Protein AF-0000000069520837 (afdb_homodimer)

Solvent-accessible surface area (backbone atoms only — not comparable to full-atom values): 67650 Å² total; per-residue (Å²): 109,67,24,27,39,64,85,55,50,25,52,91,40,35,23,45,38,29,47,27,20,50,69,59,19,37,65,40,59,55,70,84,56,92,59,90,71,84,42,40,22,19,36,33,32,35,35,40,31,74,76,69,79,88,67,65,86,80,42,27,52,89,54,51,53,69,89,36,61,68,59,49,51,51,31,56,74,68,71,43,60,64,50,67,57,36,45,48,82,78,43,56,32,36,39,17,39,49,40,53,52,80,59,45,70,65,53,53,49,51,54,40,49,54,47,18,65,72,66,63,33,45,54,44,78,69,52,72,48,54,68,72,76,80,81,82,50,71,68,34,52,52,26,53,50,50,54,51,48,41,50,49,49,23,52,50,15,30,54,48,39,54,53,46,41,71,71,58,72,54,90,68,51,70,69,54,41,61,71,66,65,39,66,68,55,48,44,19,66,25,22,13,42,65,63,46,48,51,59,49,65,44,60,81,70,66,86,87,55,68,53,43,55,27,25,53,47,37,54,32,49,53,40,39,52,54,24,43,62,68,64,64,54,56,71,65,46,31,18,37,48,58,69,55,69,54,44,36,62,32,68,81,44,24,61,47,64,45,24,69,56,34,56,40,50,51,34,17,49,51,21,17,47,55,38,32,52,48,50,54,48,28,64,72,49,76,61,62,78,59,67,66,61,54,54,49,52,55,49,52,53,50,45,53,41,56,51,49,51,53,33,51,53,48,44,51,72,75,76,60,66,45,80,44,23,60,75,62,46,43,52,39,33,53,9,31,72,74,38,46,66,30,63,78,68,41,50,43,37,76,42,59,62,85,48,29,38,55,63,80,44,19,60,58,12,35,52,52,55,52,55,69,53,40,59,63,42,47,52,26,38,72,77,38,48,69,58,14,51,48,51,36,51,50,44,32,49,50,12,28,48,48,30,22,48,51,26,59,75,67,65,44,69,48,59,86,48,73,29,41,70,50,65,70,57,46,49,49,46,34,66,69,41,71,38,35,50,56,56,49,41,24,12,22,31,54,14,30,52,50,14,46,51,57,63,74,40,88,72,54,89,73,55,71,66,55,49,52,51,49,49,50,47,30,54,50,52,44,47,43,63,40,50,60,45,41,57,36,22,54,56,49,70,72,54,70,69,55,22,23,51,44,38,28,39,47,55,46,54,43,35,50,27,52,46,48,57,52,49,38,36,69,47,67,70,31,61,70,59,31,55,59,23,39,36,54,78,28,42,34,52,28,70,32,40,66,47,26,63,69,44,38,63,58,53,50,46,51,52,61,19,47,45,63,55,48,43,63,62,43,72,70,58,50,51,33,50,46,38,14,48,52,50,54,27,50,54,48,17,53,56,43,37,40,49,41,33,48,24,48,43,40,46,49,51,51,51,51,51,49,53,52,51,51,48,52,51,52,51,51,53,46,38,69,74,38,70,82,62,62,71,79,80,74,70,69,61,70,59,51,65,61,41,54,65,56,52,61,54,55,72,73,103,109,67,24,28,40,64,86,56,50,24,52,90,40,36,22,44,38,30,47,27,20,51,70,58,17,37,64,40,60,55,70,85,58,93,59,91,72,83,43,38,21,19,36,32,32,36,34,41,31,74,76,68,79,88,69,64,86,81,43,26,53,90,53,52,54,70,89,34,60,69,58,50,50,51,33,56,74,67,70,44,61,64,50,68,59,36,45,48,79,78,43,58,32,36,40,17,39,50,41,55,51,79,59,45,71,65,54,53,47,52,53,38,49,54,48,19,67,73,66,64,32,46,52,46,77,70,53,70,48,55,68,71,77,79,79,83,50,71,69,35,52,52,27,52,50,51,54,51,48,41,52,49,49,23,52,50,14,31,52,49,38,52,52,46,42,72,70,57,73,54,91,68,53,70,68,55,40,61,69,66,66,40,66,68,54,49,45,20,68,25,23,12,42,65,64,46,48,51,60,49,66,44,62,82,72,67,87,88,54,68,52,44,54,27,25,51,48,36,55,32,49,51,42,38,50,55,25,43,61,68,64,64,54,57,70,63,46,32,19,38,48,58,67,55,70,54,44,38,61,31,68,82,45,24,61,47,64,45,25,68,56,36,56,40,51,51,34,15,49,51,22,17,48,55,38,33,53,46,50,53,47,27,66,74,50,77,63,62,78,60,67,66,60,55,53,48,52,53,48,52,54,50,44,54,41,56,51,50,50,52,34,51,51,48,44,51,71,76,75,61,65,45,78,45,24,59,76,62,45,44,52,38,33,54,9,31,73,73,38,46,65,30,63,79,70,41,51,43,37,78,41,58,62,86,49,28,37,56,62,79,43,18,59,58,15,36,51,52,55,52,56,70,54,40,60,62,42,47,51,26,39,71,78,39,48,69,57,15,53,48,51,37,51,48,46,32,50,50,13,27,48,47,32,22,50,51,26,58,75,66,66,44,70,49,58,85,48,74,29,41,71,49,65,68,55,47,49,49,44,34,67,69,42,70,38,35,50,56,55,48,40,24,13,22,33,53,13,30,53,49,13,46,49,58,63,72,41,89,72,56,89,74,54,69,66,55,48,54,52,49,49,52,48,30,54,51,52,44,46,43,64,41,49,60,46,38,57,36,22,55,56,50,71,73,54,72,69,54,21,22,50,43,37,28,41,47,58,47,52,43,32,49,27,51,47,48,55,50,49,37,36,69,47,67,71,32,62,69,58,32,54,60,23,39,36,52,78,28,41,35,50,27,72,32,40,64,47,25,62,69,44,38,63,58,53,50,47,51,52,62,18,49,44,61,56,50,41,62,61,42,73,71,58,50,52,33,50,45,37,14,49,52,50,52,28,49,53,49,17,53,56,43,37,40,47,42,33,49,23,47,44,39,46,50,51,51,51,52,51,49,52,49,50,53,50,51,48,51,49,48,53,46,38,69,75,39,70,80,62,64,71,78,81,73,70,68,63,70,58,53,65,60,41,56,64,56,54,61,54,57,73,73,104

Nearest PDB structures (foldseek):
  7rtt-assembly1_A  TM=1.283E-01  e=2.613E-01  Mus musculus
  8xpq-assembly1_B  TM=1.537E-01  e=2.222E+00  Strongylocentrotus purpuratus
  8xqa-assembly1_B  TM=1.545E-01  e=2.845E+00  Strongylocentrotus purpuratus
  8pdv-assembly1_A  TM=1.462E-01  e=3.218E+00  Strongylocentrotus purpuratus
  5k3j-assembly1_A  TM=1.615E-01  e=6.857E-01  Caenorhabditis elegans

pLDDT: mean 87.38, std 13.65, range [28.69, 98.88]

InterPro domains:
  IPR002656 Acyltransferase 3 domain [PF01757] (212-593)
  IPR006621 Nose resistant-to-fluoxetine protein, N-terminal [PF20146] (1-111)
  IPR052728 Oxygen and lipid transport regulator [PTHR11161] (1-620)

Radius of gyration: 34.99 Å; Cα contacts (8 Å, |Δi|>4): 1839; chains: 2; bounding box: 93×108×84 Å

Structure (mmCIF, N/CA/C/O backbone):
data_AF-0000000069520837-model_v1
#
loop_
_entity.id
_entity.type
_entity.pdbx_description
1 polymer 'Nose resistant to fluoxetine protein 6'
#
loop_
_atom_site.group_PDB
_atom_site.id
_atom_site.type_symbol
_atom_site.label_atom_id
_atom_site.label_alt_id
_atom_site.label_comp_id
_atom_site.label_asym_id
_atom_site.label_entity_id
_atom_site.label_seq_id
_atom_site.pdbx_PDB_ins_code
_atom_site.Cartn_x
_atom_site.Cartn_y
_atom_site.Cartn_z
_atom_site.occupancy
_atom_site.B_iso_or_equiv
_atom_site.auth_seq_id
_atom_site.auth_comp_id
_atom_site.auth_asym_id
_atom_site.auth_atom_id
_atom_site.pdbx_PDB_model_num
ATOM 1 N N . MET A 1 1 ? -1.038 -39.625 -4.102 1 52.22 1 MET A N 1
ATOM 2 C CA . MET A 1 1 ? -1.629 -38.781 -3.068 1 52.22 1 MET A CA 1
ATOM 3 C C . MET A 1 1 ? -2.105 -37.469 -3.658 1 52.22 1 MET A C 1
ATOM 5 O O . MET A 1 1 ? -1.476 -36.906 -4.566 1 52.22 1 MET A O 1
ATOM 9 N N . ASP A 1 2 ? -3.17 -37.031 -3.334 1 67.94 2 ASP A N 1
ATOM 10 C CA . ASP A 1 2 ? -3.854 -35.844 -3.812 1 67.94 2 ASP A CA 1
ATOM 11 C C . ASP A 1 2 ? -2.955 -34.625 -3.693 1 67.94 2 ASP A C 1
ATOM 13 O O . ASP A 1 2 ? -3.168 -33.625 -4.383 1 67.94 2 ASP A O 1
ATOM 17 N N . ALA A 1 3 ? -1.793 -34.844 -2.98 1 74.25 3 ALA A N 1
ATOM 18 C CA . ALA A 1 3 ? -0.938 -33.688 -2.697 1 74.25 3 ALA A CA 1
ATOM 19 C C . ALA A 1 3 ? 0.098 -33.469 -3.801 1 74.25 3 ALA A C 1
ATOM 21 O O . ALA A 1 3 ? 0.701 -32.406 -3.908 1 74.25 3 ALA A O 1
ATOM 22 N N . SER A 1 4 ? 0.293 -34.5 -4.586 1 73.44 4 SER A N 1
ATOM 23 C CA . SER A 1 4 ? 1.304 -34.406 -5.637 1 73.44 4 SER A CA 1
ATOM 24 C C . SER A 1 4 ? 0.799 -33.594 -6.812 1 73.44 4 SER A C 1
ATOM 26 O O . SER A 1 4 ? -0.407 -33.5 -7.059 1 73.44 4 SER A O 1
ATOM 28 N N . SER A 1 5 ? 1.768 -32.969 -7.512 1 75.19 5 SER A N 1
ATOM 29 C CA . SER A 1 5 ? 1.48 -32.094 -8.656 1 75.19 5 SER A CA 1
ATOM 30 C C . SER A 1 5 ? 0.853 -32.906 -9.797 1 75.19 5 SER A C 1
ATOM 32 O O . SER A 1 5 ? 1.091 -34.094 -9.93 1 75.19 5 SER A O 1
ATOM 34 N N . LYS A 1 6 ? -0.115 -32.219 -10.398 1 68.44 6 LYS A N 1
ATOM 35 C CA . LYS A 1 6 ? -0.643 -32.688 -11.688 1 68.44 6 LYS A CA 1
ATOM 36 C C . LYS A 1 6 ? -0.131 -31.797 -12.828 1 68.44 6 LYS A C 1
ATOM 38 O O . LYS A 1 6 ? 0.614 -30.844 -12.602 1 68.44 6 LYS A O 1
ATOM 43 N N . ILE A 1 7 ? -0.264 -32.219 -14.102 1 65.62 7 ILE A N 1
ATOM 44 C CA . ILE A 1 7 ? 0.189 -31.438 -15.242 1 65.62 7 ILE A CA 1
ATOM 45 C C . ILE A 1 7 ? -0.47 -30.062 -15.203 1 65.62 7 ILE A C 1
ATOM 47 O O . ILE A 1 7 ? -1.691 -29.953 -15.07 1 65.62 7 ILE A O 1
ATOM 51 N N . PRO A 1 8 ? 0.415 -29.125 -15.141 1 66.56 8 PRO A N 1
ATOM 52 C CA . PRO A 1 8 ? -0.14 -27.766 -15.055 1 66.56 8 PRO A CA 1
ATOM 53 C C . PRO A 1 8 ? -1.045 -27.422 -16.234 1 66.56 8 PRO A C 1
ATOM 55 O O . PRO A 1 8 ? -0.915 -28.016 -17.312 1 66.56 8 PRO A O 1
ATOM 58 N N . GLU A 1 9 ? -1.938 -26.656 -15.898 1 69.44 9 GLU A N 1
ATOM 59 C CA . GLU A 1 9 ? -2.783 -26.109 -16.953 1 69.44 9 GLU A CA 1
ATOM 60 C C . GLU A 1 9 ? -2.119 -24.906 -17.641 1 69.44 9 GLU A C 1
ATOM 62 O O . GLU A 1 9 ? -1.448 -24.109 -16.984 1 69.44 9 GLU A O 1
ATOM 67 N N . GLY A 1 10 ? -2.174 -24.828 -18.938 1 67.19 10 GLY A N 1
ATOM 68 C CA . GLY A 1 10 ? -1.689 -23.672 -19.672 1 67.19 10 GLY A CA 1
ATOM 69 C C . GLY A 1 10 ? -0.193 -23.703 -19.922 1 67.19 10 GLY A C 1
ATOM 70 O O . GLY A 1 10 ? 0.488 -22.688 -19.781 1 67.19 10 GLY A O 1
ATOM 71 N N . ILE A 1 11 ? 0.352 -24.844 -20.125 1 70.25 11 ILE A N 1
ATOM 72 C CA . ILE A 1 11 ? 1.775 -24.984 -20.406 1 70.25 11 ILE A CA 1
ATOM 73 C C . ILE A 1 11 ? 2.139 -24.188 -21.656 1 70.25 11 ILE A C 1
ATOM 75 O O . ILE A 1 11 ? 3.188 -23.531 -21.703 1 70.25 11 ILE A O 1
ATOM 79 N N . LEU A 1 12 ? 1.196 -24.078 -22.547 1 70.38 12 LEU A N 1
ATOM 80 C CA . LEU A 1 12 ? 1.45 -23.359 -23.797 1 70.38 12 LEU A CA 1
ATOM 81 C C . LEU A 1 12 ? 1.418 -21.844 -23.562 1 70.38 12 LEU A C 1
ATOM 83 O O . LEU A 1 12 ? 1.894 -21.078 -24.406 1 70.38 12 LEU A O 1
ATOM 87 N N . PHE A 1 13 ? 0.89 -21.547 -22.5 1 74.06 13 PHE A N 1
ATOM 88 C CA . PHE A 1 13 ? 0.807 -20.125 -22.188 1 74.06 13 PHE A CA 1
ATOM 89 C C . PHE A 1 13 ? 1.835 -19.734 -21.141 1 74.06 13 PHE A C 1
ATOM 91 O O . PHE A 1 13 ? 1.734 -18.672 -20.531 1 74.06 13 PHE A O 1
ATOM 98 N N . GLY A 1 14 ? 2.771 -20.594 -20.906 1 76.25 14 GLY A N 1
ATOM 99 C CA . GLY A 1 14 ? 3.918 -20.188 -20.094 1 76.25 14 GLY A CA 1
ATOM 100 C C . GLY A 1 14 ? 3.793 -20.594 -18.641 1 76.25 14 GLY A C 1
ATOM 101 O O . GLY A 1 14 ? 4.293 -19.891 -17.75 1 76.25 14 GLY A O 1
ATOM 102 N N . THR A 1 15 ? 2.992 -21.516 -18.297 1 77.38 15 THR A N 1
ATOM 103 C CA . THR A 1 15 ? 2.947 -22.062 -16.953 1 77.38 15 THR A CA 1
ATOM 104 C C . THR A 1 15 ? 3.812 -23.312 -16.844 1 77.38 15 THR A C 1
ATOM 106 O O . THR A 1 15 ? 3.48 -24.359 -17.406 1 77.38 15 THR A O 1
ATOM 109 N N . PHE A 1 16 ? 4.922 -23.125 -16.062 1 78.69 16 PHE A N 1
ATOM 110 C CA . PHE A 1 16 ? 5.902 -24.203 -16.062 1 78.69 16 PHE A CA 1
ATOM 111 C C . PHE A 1 16 ? 6 -24.844 -14.688 1 78.69 16 PHE A C 1
ATOM 113 O O . PHE A 1 16 ? 6.637 -25.891 -14.523 1 78.69 16 PHE A O 1
ATOM 120 N N . SER A 1 17 ? 5.336 -24.234 -13.766 1 82.19 17 SER A N 1
ATOM 121 C CA . SER A 1 17 ? 5.523 -24.734 -12.406 1 82.19 17 SER A CA 1
ATOM 122 C C . SER A 1 17 ? 4.191 -25.094 -11.758 1 82.19 17 SER A C 1
ATOM 124 O O . SER A 1 17 ? 3.18 -24.438 -12 1 82.19 17 SER A O 1
ATOM 126 N N . THR A 1 18 ? 4.16 -26.203 -11.109 1 83.5 18 THR A N 1
ATOM 127 C CA . THR A 1 18 ? 3.082 -26.609 -10.219 1 83.5 18 THR A CA 1
ATOM 128 C C . THR A 1 18 ? 3.645 -27.141 -8.898 1 83.5 18 THR A C 1
ATOM 130 O O . THR A 1 18 ? 4.496 -28.031 -8.898 1 83.5 18 THR A O 1
ATOM 133 N N . PHE A 1 19 ? 3.273 -26.625 -7.848 1 85.19 19 PHE A N 1
ATOM 134 C CA . PHE A 1 19 ? 3.857 -26.938 -6.555 1 85.19 19 PHE A CA 1
ATOM 135 C C . PHE A 1 19 ? 3.078 -28.062 -5.871 1 85.19 19 PHE A C 1
ATOM 137 O O . PHE A 1 19 ? 3.49 -28.562 -4.824 1 85.19 19 PHE A O 1
ATOM 144 N N . GLY A 1 20 ? 2.033 -28.516 -6.512 1 83.69 20 GLY A N 1
ATOM 145 C CA . GLY A 1 20 ? 1.199 -29.422 -5.734 1 83.69 20 GLY A CA 1
ATOM 146 C C . GLY A 1 20 ? 0.674 -28.797 -4.457 1 83.69 20 GLY A C 1
ATOM 147 O O . GLY A 1 20 ? 0.553 -27.578 -4.355 1 83.69 20 GLY A O 1
ATOM 148 N N . SER A 1 21 ? 0.162 -29.625 -3.525 1 85.19 21 SER A N 1
ATOM 149 C CA . SER A 1 21 ? -0.299 -29.125 -2.238 1 85.19 21 SER A CA 1
ATOM 150 C C . SER A 1 21 ? 0.745 -29.344 -1.149 1 85.19 21 SER A C 1
ATOM 152 O O . SER A 1 21 ? 0.728 -30.375 -0.467 1 85.19 21 SER A O 1
ATOM 154 N N . TYR A 1 22 ? 1.591 -28.406 -0.967 1 87.56 22 TYR A N 1
ATOM 155 C CA . TYR A 1 22 ? 2.699 -28.484 -0.023 1 87.56 22 TYR A CA 1
ATOM 156 C C . TYR A 1 22 ? 2.193 -28.734 1.394 1 87.56 22 TYR A C 1
ATOM 158 O O . TYR A 1 22 ? 2.676 -29.641 2.082 1 87.56 22 TYR A O 1
ATOM 166 N N . ASP A 1 23 ? 1.23 -27.969 1.865 1 85.25 23 ASP A N 1
ATOM 167 C CA . ASP A 1 23 ? 0.74 -28.031 3.238 1 85.25 23 ASP A CA 1
ATOM 168 C C . ASP A 1 23 ? 0.055 -29.375 3.514 1 85.25 23 ASP A C 1
ATOM 170 O O . ASP A 1 23 ? 0.182 -29.922 4.605 1 85.25 23 ASP A O 1
ATOM 174 N N . GLU A 1 24 ? -0.685 -29.859 2.512 1 83.81 24 GLU A N 1
ATOM 175 C CA . GLU A 1 24 ? -1.313 -31.172 2.646 1 83.81 24 GLU A CA 1
ATOM 176 C C . GLU A 1 24 ? -0.267 -32.281 2.779 1 83.81 24 GLU A C 1
ATOM 178 O O . GLU A 1 24 ? -0.434 -33.188 3.568 1 83.81 24 GLU A O 1
ATOM 183 N N . CYS A 1 25 ? 0.757 -32.188 2.027 1 86.56 25 CYS A N 1
ATOM 184 C CA . CYS A 1 25 ? 1.813 -33.188 2.02 1 86.56 25 CYS A CA 1
ATOM 185 C C . CYS A 1 25 ? 2.525 -33.25 3.367 1 86.56 25 CYS A C 1
ATOM 187 O O . CYS A 1 25 ? 2.715 -34.312 3.93 1 86.56 25 CYS A O 1
ATOM 189 N N . ILE A 1 26 ? 2.857 -32.125 3.861 1 87.38 26 ILE A N 1
ATOM 190 C CA . ILE A 1 26 ? 3.643 -32.062 5.09 1 87.38 26 ILE A CA 1
ATOM 191 C C . ILE A 1 26 ? 2.768 -32.469 6.277 1 87.38 26 ILE A C 1
ATOM 193 O O . ILE A 1 26 ? 3.27 -32.938 7.297 1 87.38 26 ILE A O 1
ATOM 197 N N . ALA A 1 27 ? 1.461 -32.344 6.199 1 84 27 ALA A N 1
ATOM 198 C CA . ALA A 1 27 ? 0.534 -32.625 7.289 1 84 27 ALA A CA 1
ATOM 199 C C . ALA A 1 27 ? 0.226 -34.125 7.359 1 84 27 ALA A C 1
ATOM 201 O O . ALA A 1 27 ? -0.311 -34.625 8.359 1 84 27 ALA A O 1
ATOM 202 N N . VAL A 1 28 ? 0.617 -34.906 6.387 1 81.69 28 VAL A N 1
ATOM 203 C CA . VAL A 1 28 ? 0.32 -36.344 6.336 1 81.69 28 VAL A CA 1
ATOM 204 C C . VAL A 1 28 ? 1.116 -37.062 7.41 1 81.69 28 VAL A C 1
ATOM 206 O O . VAL A 1 28 ? 2.336 -36.906 7.504 1 81.69 28 VAL A O 1
ATOM 209 N N . GLU A 1 29 ? 0.43 -37.594 8.367 1 82.06 29 GLU A N 1
ATOM 210 C CA . GLU A 1 29 ? 1.028 -38.438 9.398 1 82.06 29 GLU A CA 1
ATOM 211 C C . GLU A 1 29 ? 0.296 -39.781 9.508 1 82.06 29 GLU A C 1
ATOM 213 O O . GLU A 1 29 ? -0.933 -39.844 9.414 1 82.06 29 GLU A O 1
ATOM 218 N N . THR A 1 30 ? 1.003 -40.875 9.398 1 72.94 30 THR A N 1
ATOM 219 C CA . THR A 1 30 ? 0.377 -42.188 9.57 1 72.94 30 THR A CA 1
ATOM 220 C C . THR A 1 30 ? -0.25 -42.281 10.961 1 72.94 30 THR A C 1
ATOM 222 O O . THR A 1 30 ? 0.352 -41.875 11.953 1 72.94 30 THR A O 1
ATOM 225 N N . PRO A 1 31 ? -1.639 -42.562 10.953 1 64.5 31 PRO A N 1
ATOM 226 C CA . PRO A 1 31 ? -2.283 -42.75 12.258 1 64.5 31 PRO A CA 1
ATOM 227 C C . PRO A 1 31 ? -1.557 -43.781 13.125 1 64.5 31 PRO A C 1
ATOM 229 O O . PRO A 1 31 ? -0.909 -44.688 12.609 1 64.5 31 PRO A O 1
ATOM 232 N N . GLU A 1 32 ? -1.139 -43.344 14.375 1 57.25 32 GLU A N 1
ATOM 233 C CA . GLU A 1 32 ? -0.433 -44.188 15.344 1 57.25 32 GLU A CA 1
ATOM 234 C C . GLU A 1 32 ? -0.958 -45.594 15.32 1 57.25 32 GLU A C 1
ATOM 236 O O . GLU A 1 32 ? -0.329 -46.5 15.867 1 57.25 32 GLU A O 1
ATOM 241 N N . ARG A 1 33 ? -2.174 -45.844 14.844 1 57.25 33 ARG A N 1
ATOM 242 C CA . ARG A 1 33 ? -2.586 -47.219 15.117 1 57.25 33 ARG A CA 1
ATOM 243 C C . ARG A 1 33 ? -1.639 -48.219 14.469 1 57.25 33 ARG A C 1
ATOM 245 O O . ARG A 1 33 ? -0.653 -47.844 13.836 1 57.25 33 ARG A O 1
ATOM 252 N N . ASN A 1 34 ? -2.244 -49.312 14 1 50.38 34 ASN A N 1
ATOM 253 C CA . ASN A 1 34 ? -1.775 -50.656 13.797 1 50.38 34 ASN A CA 1
ATOM 254 C C . ASN A 1 34 ? -0.824 -50.75 12.609 1 50.38 34 ASN A C 1
ATOM 256 O O . ASN A 1 34 ? -0.617 -51.844 12.055 1 50.38 34 ASN A O 1
ATOM 260 N N . SER A 1 35 ? -0.509 -49.594 12.055 1 54.16 35 SER A N 1
ATOM 261 C CA . SER A 1 35 ? 0.275 -49.969 10.875 1 54.16 35 SER A CA 1
ATOM 262 C C . SER A 1 35 ? 1.761 -50.062 11.203 1 54.16 35 SER A C 1
ATOM 264 O O . SER A 1 35 ? 2.244 -49.375 12.109 1 54.16 35 SER A O 1
ATOM 266 N N . GLN A 1 36 ? 2.41 -51.094 10.914 1 60.53 36 GLN A N 1
ATOM 267 C CA . GLN A 1 36 ? 3.785 -51.562 11.086 1 60.53 36 GLN A CA 1
ATOM 268 C C . GLN A 1 36 ? 4.777 -50.531 10.586 1 60.53 36 GLN A C 1
ATOM 270 O O . GLN A 1 36 ? 5.895 -50.406 11.102 1 60.53 36 GLN A O 1
ATOM 275 N N . ILE A 1 37 ? 4.395 -49.688 9.594 1 64.06 37 ILE A N 1
ATOM 276 C CA . ILE A 1 37 ? 5.395 -48.75 9.07 1 64.06 37 ILE A CA 1
ATOM 277 C C . ILE A 1 37 ? 4.922 -47.312 9.266 1 64.06 37 ILE A C 1
ATOM 279 O O . ILE A 1 37 ? 3.871 -46.938 8.75 1 64.06 37 ILE A O 1
ATOM 283 N N . GLN A 1 38 ? 5.504 -46.594 10.195 1 73.75 38 GLN A N 1
ATOM 284 C CA . GLN A 1 38 ? 5.207 -45.188 10.477 1 73.75 38 GLN A CA 1
ATOM 285 C C . GLN A 1 38 ? 5.914 -44.25 9.492 1 73.75 38 GLN A C 1
ATOM 287 O O . GLN A 1 38 ? 7.129 -44.344 9.32 1 73.75 38 GLN A O 1
ATOM 292 N N . PHE A 1 39 ? 5.188 -43.656 8.531 1 81.19 39 PHE A N 1
ATOM 293 C CA . PHE A 1 39 ? 5.836 -42.688 7.633 1 81.19 39 PHE A CA 1
ATOM 294 C C . PHE A 1 39 ? 5.184 -41.312 7.738 1 81.19 39 PHE A C 1
ATOM 296 O O . PHE A 1 39 ? 4.055 -41.188 8.219 1 81.19 39 PHE A O 1
ATOM 303 N N . ILE A 1 40 ? 5.953 -40.281 7.531 1 86.38 40 ILE A N 1
ATOM 304 C CA . ILE A 1 40 ? 5.461 -38.906 7.426 1 86.38 40 ILE A CA 1
ATOM 305 C C . ILE A 1 40 ? 5.598 -38.438 5.984 1 86.38 40 ILE A C 1
ATOM 307 O O . ILE A 1 40 ? 6.359 -39 5.199 1 86.38 40 ILE A O 1
ATOM 311 N N . GLY A 1 41 ? 4.762 -37.5 5.617 1 87.75 41 GLY A N 1
ATOM 312 C CA . GLY A 1 41 ? 4.82 -36.938 4.273 1 87.75 41 GLY A CA 1
ATOM 313 C C . GLY A 1 41 ? 6.086 -36.156 4.012 1 87.75 41 GLY A C 1
ATOM 314 O O . GLY A 1 41 ? 6.547 -35.406 4.879 1 87.75 41 GLY A O 1
ATOM 315 N N . GLN A 1 42 ? 6.688 -36.438 2.857 1 88.88 42 GLN A N 1
ATOM 316 C CA . GLN A 1 42 ? 7.871 -35.719 2.396 1 88.88 42 GLN A CA 1
ATOM 317 C C . GLN A 1 42 ? 7.602 -35 1.072 1 88.88 42 GLN A C 1
ATOM 319 O O . GLN A 1 42 ? 7.199 -35.625 0.095 1 88.88 42 GLN A O 1
ATOM 324 N N . TYR A 1 43 ? 7.777 -33.688 1.148 1 90.38 43 TYR A N 1
ATOM 325 C CA . TYR A 1 43 ? 7.598 -32.906 -0.063 1 90.38 43 TYR A CA 1
ATOM 326 C C . TYR A 1 43 ? 8.914 -32.75 -0.82 1 90.38 43 TYR A C 1
ATOM 328 O O . TYR A 1 43 ? 9.891 -32.25 -0.276 1 90.38 43 TYR A O 1
ATOM 336 N N . CYS A 1 44 ? 8.938 -33.188 -2.084 1 89.5 44 CYS A N 1
ATOM 337 C CA . CYS A 1 44 ? 10.133 -33.062 -2.916 1 89.5 44 CYS A CA 1
ATOM 338 C C . CYS A 1 44 ? 9.82 -32.312 -4.207 1 89.5 44 CYS A C 1
ATOM 340 O O . CYS A 1 44 ? 8.75 -32.5 -4.797 1 89.5 44 CYS A O 1
ATOM 342 N N . SER A 1 45 ? 10.695 -31.453 -4.531 1 89.62 45 SER A N 1
ATOM 343 C CA . SER A 1 45 ? 10.562 -30.719 -5.789 1 89.62 45 SER A CA 1
ATOM 344 C C . SER A 1 45 ? 11.484 -31.297 -6.859 1 89.62 45 SER A C 1
ATOM 346 O O . SER A 1 45 ? 12.648 -31.594 -6.59 1 89.62 45 SER A O 1
ATOM 348 N N . ILE A 1 46 ? 10.93 -31.438 -8.055 1 88.88 46 ILE A N 1
ATOM 349 C CA . ILE A 1 46 ? 11.68 -31.984 -9.18 1 88.88 46 ILE A CA 1
ATOM 350 C C . ILE A 1 46 ? 11.703 -30.969 -10.32 1 88.88 46 ILE A C 1
ATOM 352 O O . ILE A 1 46 ? 10.68 -30.375 -10.656 1 88.88 46 ILE A O 1
ATOM 356 N N . ASN A 1 47 ? 12.82 -30.734 -10.82 1 89.56 47 ASN A N 1
ATOM 357 C CA . ASN A 1 47 ? 13 -29.844 -11.969 1 89.56 47 ASN A CA 1
ATOM 358 C C . ASN A 1 47 ? 13.25 -30.641 -13.25 1 89.56 47 ASN A C 1
ATOM 360 O O . ASN A 1 47 ? 14.031 -31.578 -13.258 1 89.56 47 ASN A O 1
ATOM 364 N N . ILE A 1 48 ? 12.547 -30.281 -14.266 1 88.69 48 ILE A N 1
ATOM 365 C CA . ILE A 1 48 ? 12.688 -30.938 -15.555 1 88.69 48 ILE A CA 1
ATOM 366 C C . ILE A 1 48 ? 13.031 -29.922 -16.625 1 88.69 48 ILE A C 1
ATOM 368 O O . ILE A 1 48 ? 12.359 -28.891 -16.766 1 88.69 48 ILE A O 1
ATOM 372 N N . GLN A 1 49 ? 14.047 -30.125 -17.344 1 89.12 49 GLN A N 1
ATOM 373 C CA . GLN A 1 49 ? 14.461 -29.25 -18.422 1 89.12 49 GLN A CA 1
ATOM 374 C C . GLN A 1 49 ? 14.977 -30.062 -19.609 1 89.12 49 GLN A C 1
ATOM 376 O O . GLN A 1 49 ? 15.586 -31.125 -19.438 1 89.12 49 GLN A O 1
ATOM 381 N N . PRO A 1 50 ? 14.695 -29.562 -20.75 1 86.44 50 PRO A N 1
ATOM 382 C CA . PRO A 1 50 ? 15.258 -30.234 -21.922 1 86.44 50 PRO A CA 1
ATOM 383 C C . PRO A 1 50 ? 16.766 -30.062 -22.031 1 86.44 50 PRO A C 1
ATOM 385 O O . PRO A 1 50 ? 17.328 -29.078 -21.531 1 86.44 50 PRO A O 1
ATOM 388 N N . ILE A 1 51 ? 17.359 -31.031 -22.625 1 87.75 51 ILE A N 1
ATOM 389 C CA . ILE A 1 51 ? 18.797 -30.922 -22.875 1 87.75 51 ILE A CA 1
ATOM 390 C C . ILE A 1 51 ? 19.047 -30.047 -24.094 1 87.75 51 ILE A C 1
ATOM 392 O O . ILE A 1 51 ? 18.625 -30.391 -25.203 1 87.75 51 ILE A O 1
ATOM 396 N N . LEU A 1 52 ? 19.625 -28.922 -23.859 1 87.88 52 LEU A N 1
ATOM 397 C CA . LEU A 1 52 ? 19.922 -27.969 -24.922 1 87.88 52 LEU A CA 1
ATOM 398 C C . LEU A 1 52 ? 21.422 -27.781 -25.094 1 87.88 52 LEU A C 1
ATOM 400 O O . LEU A 1 52 ? 22.188 -27.984 -24.156 1 87.88 52 LEU A O 1
ATOM 404 N N . PRO A 1 53 ? 21.781 -27.5 -26.281 1 87.94 53 PRO A N 1
ATOM 405 C CA . PRO A 1 53 ? 23.203 -27.234 -26.484 1 87.94 53 PRO A CA 1
ATOM 406 C C . PRO A 1 53 ? 23.688 -25.984 -25.781 1 87.94 53 PRO A C 1
ATOM 408 O O . PRO A 1 53 ? 22.891 -25.125 -25.422 1 87.94 53 PRO A O 1
ATOM 411 N N . GLU A 1 54 ? 24.984 -25.969 -25.516 1 86 54 GLU A N 1
ATOM 412 C CA . GLU A 1 54 ? 25.578 -24.828 -24.828 1 86 54 GLU A CA 1
ATOM 413 C C . GLU A 1 54 ? 25.453 -23.562 -25.656 1 86 54 GLU A C 1
ATOM 415 O O . GLU A 1 54 ? 25.578 -23.594 -26.875 1 86 54 GLU A O 1
ATOM 420 N N . ASN A 1 55 ? 25.078 -22.516 -24.969 1 81.06 55 ASN A N 1
ATOM 421 C CA . ASN A 1 55 ? 24.891 -21.25 -25.672 1 81.06 55 ASN A CA 1
ATOM 422 C C . ASN A 1 55 ? 26.141 -20.359 -25.578 1 81.06 55 ASN A C 1
ATOM 424 O O . ASN A 1 55 ? 27.016 -20.609 -24.75 1 81.06 55 ASN A O 1
ATOM 428 N N . GLU A 1 56 ? 26.094 -19.375 -26.516 1 80.06 56 GLU A N 1
ATOM 429 C CA . GLU A 1 56 ? 27.156 -18.391 -26.516 1 80.06 56 GLU A CA 1
ATOM 430 C C . GLU A 1 56 ? 26.984 -17.375 -25.375 1 80.06 56 GLU A C 1
ATOM 432 O O . GLU A 1 56 ? 25.906 -17.312 -24.766 1 80.06 56 GLU A O 1
ATOM 437 N N . ARG A 1 57 ? 28.156 -16.844 -25.125 1 85.25 57 ARG A N 1
ATOM 438 C CA . ARG A 1 57 ? 28.125 -15.742 -24.188 1 85.25 57 ARG A CA 1
ATOM 439 C C . ARG A 1 57 ? 27.203 -14.633 -24.688 1 85.25 57 ARG A C 1
ATOM 441 O O . ARG A 1 57 ? 27.203 -14.305 -25.875 1 85.25 57 ARG A O 1
ATOM 448 N N . GLN A 1 58 ? 26.297 -14.109 -23.812 1 85.44 58 GLN A N 1
ATOM 449 C CA . GLN A 1 58 ? 25.406 -12.984 -24.094 1 85.44 58 GLN A CA 1
ATOM 450 C C . GLN A 1 58 ? 24.422 -13.328 -25.219 1 85.44 58 GLN A C 1
ATOM 452 O O . GLN A 1 58 ? 24.281 -12.57 -26.172 1 85.44 58 GLN A O 1
ATOM 457 N N . PHE A 1 59 ? 23.875 -14.469 -25.078 1 84.75 59 PHE A N 1
ATOM 458 C CA . PHE A 1 59 ? 22.844 -14.828 -26.047 1 84.75 59 PHE A CA 1
ATOM 459 C C . PHE A 1 59 ? 21.531 -14.109 -25.75 1 84.75 59 PHE A C 1
ATOM 461 O O . PHE A 1 59 ? 21.25 -13.797 -24.594 1 84.75 59 PHE A O 1
ATOM 468 N N . THR A 1 60 ? 20.781 -13.766 -26.797 1 87.5 60 THR A N 1
ATOM 469 C CA . THR A 1 60 ? 19.406 -13.289 -26.672 1 87.5 60 THR A CA 1
ATOM 470 C C . THR A 1 60 ? 18.422 -14.398 -27.031 1 87.5 60 THR A C 1
ATOM 472 O O . THR A 1 60 ? 18.797 -15.367 -27.703 1 87.5 60 THR A O 1
ATOM 475 N N . ILE A 1 61 ? 17.266 -14.32 -26.562 1 86.06 61 ILE A N 1
ATOM 476 C CA . ILE A 1 61 ? 16.266 -15.344 -26.797 1 86.06 61 ILE A CA 1
ATOM 477 C C . ILE A 1 61 ? 16.031 -15.516 -28.297 1 86.06 61 ILE A C 1
ATOM 479 O O . ILE A 1 61 ? 15.914 -16.641 -28.797 1 86.06 61 ILE A O 1
ATOM 483 N N . HIS A 1 62 ? 16.094 -14.477 -29.016 1 83.81 62 HIS A N 1
ATOM 484 C CA . HIS A 1 62 ? 15.805 -14.516 -30.453 1 83.81 62 HIS A CA 1
ATOM 485 C C . HIS A 1 62 ? 16.953 -15.125 -31.234 1 83.81 62 HIS A C 1
ATOM 487 O O . HIS A 1 62 ? 16.766 -15.648 -32.344 1 83.81 62 HIS A O 1
ATOM 493 N N . ASN A 1 63 ? 18.125 -15.109 -30.656 1 83.88 63 ASN A N 1
ATOM 494 C CA . ASN A 1 63 ? 19.281 -15.602 -31.391 1 83.88 63 ASN A CA 1
ATOM 495 C C . ASN A 1 63 ? 19.906 -16.812 -30.703 1 83.88 63 ASN A C 1
ATOM 497 O O . ASN A 1 63 ? 21.078 -17.125 -30.922 1 83.88 63 ASN A O 1
ATOM 501 N N . ALA A 1 64 ? 19.172 -17.5 -29.922 1 85.44 64 ALA A N 1
ATOM 502 C CA . ALA A 1 64 ? 19.719 -18.562 -29.078 1 85.44 64 ALA A CA 1
ATOM 503 C C . ALA A 1 64 ? 20.203 -19.734 -29.922 1 85.44 64 ALA A C 1
ATOM 505 O O . ALA A 1 64 ? 21.203 -20.375 -29.578 1 85.44 64 ALA A O 1
ATOM 506 N N . PHE A 1 65 ? 19.594 -19.969 -31.062 1 86.25 65 PHE A N 1
ATOM 507 C CA . PHE A 1 65 ? 19.922 -21.172 -31.828 1 86.25 65 PHE A CA 1
ATOM 508 C C . PHE A 1 65 ? 20.531 -20.797 -33.188 1 86.25 65 PHE A C 1
ATOM 510 O O . PHE A 1 65 ? 20.516 -21.594 -34.125 1 86.25 65 PHE A O 1
ATOM 517 N N . ARG A 1 66 ? 21.062 -19.641 -33.219 1 83.62 66 ARG A N 1
ATOM 518 C CA . ARG A 1 66 ? 21.656 -19.172 -34.469 1 83.62 66 ARG A CA 1
ATOM 519 C C . ARG A 1 66 ? 22.828 -20.062 -34.906 1 83.62 66 ARG A C 1
ATOM 521 O O . ARG A 1 66 ? 23.031 -20.297 -36.094 1 83.62 66 ARG A O 1
ATOM 528 N N . ARG A 1 67 ? 23.516 -20.703 -34.031 1 85.31 67 ARG A N 1
ATOM 529 C CA . ARG A 1 67 ? 24.688 -21.531 -34.344 1 85.31 67 ARG A CA 1
ATOM 530 C C . ARG A 1 67 ? 24.297 -22.984 -34.531 1 85.31 67 ARG A C 1
ATOM 532 O O . ARG A 1 67 ? 25.156 -23.828 -34.844 1 85.31 67 ARG A O 1
ATOM 539 N N . TYR A 1 68 ? 23.109 -23.25 -34.344 1 90.06 68 TYR A N 1
ATOM 540 C CA . TYR A 1 68 ? 22.656 -24.625 -34.438 1 90.06 68 TYR A CA 1
ATOM 541 C C . TYR A 1 68 ? 21.578 -24.766 -35.5 1 90.06 68 TYR A C 1
ATOM 543 O O . TYR A 1 68 ? 20.422 -25.047 -35.188 1 90.06 68 TYR A O 1
ATOM 551 N N . PRO A 1 69 ? 21.969 -24.703 -36.75 1 88.69 69 PRO A N 1
ATOM 552 C CA . PRO A 1 69 ? 20.984 -24.734 -37.812 1 88.69 69 PRO A CA 1
ATOM 553 C C . PRO A 1 69 ? 20.219 -26.062 -37.875 1 88.69 69 PRO A C 1
ATOM 555 O O . PRO A 1 69 ? 19.047 -26.078 -38.25 1 88.69 69 PRO A O 1
ATOM 558 N N . LYS A 1 70 ? 20.859 -27.109 -37.531 1 89.5 70 LYS A N 1
ATOM 559 C CA . LYS A 1 70 ? 20.172 -28.406 -37.562 1 89.5 70 LYS A CA 1
ATOM 560 C C . LYS A 1 70 ? 19.031 -28.438 -36.531 1 89.5 70 LYS A C 1
ATOM 562 O O . LYS A 1 70 ? 17.953 -28.953 -36.844 1 89.5 70 LYS A O 1
ATOM 567 N N . LEU A 1 71 ? 19.359 -27.953 -35.375 1 88.5 71 LEU A N 1
ATOM 568 C CA . LEU A 1 71 ? 18.344 -27.906 -34.344 1 88.5 71 LEU A CA 1
ATOM 569 C C . LEU A 1 71 ? 17.188 -27 -34.781 1 88.5 71 LEU A C 1
ATOM 571 O O . LEU A 1 71 ? 16.016 -27.297 -34.5 1 88.5 71 LEU A O 1
ATOM 575 N N . LYS A 1 72 ? 17.484 -25.906 -35.375 1 88.31 72 LYS A N 1
ATOM 576 C CA . LYS A 1 72 ? 16.469 -24.984 -35.875 1 88.31 72 LYS A CA 1
ATOM 577 C C . LYS A 1 72 ? 15.523 -25.672 -36.844 1 88.31 72 LYS A C 1
ATOM 579 O O . LYS A 1 72 ? 14.312 -25.469 -36.781 1 88.31 72 LYS A O 1
ATOM 584 N N . LYS A 1 73 ? 16.062 -26.406 -37.719 1 88.81 73 LYS A N 1
ATOM 585 C CA . LYS A 1 73 ? 15.273 -27.125 -38.688 1 88.81 73 LYS A CA 1
ATOM 586 C C . LYS A 1 73 ? 14.359 -28.156 -38.031 1 88.81 73 LYS A C 1
ATOM 588 O O . LYS A 1 73 ? 13.203 -28.312 -38.438 1 88.81 73 LYS A O 1
ATOM 593 N N . ILE A 1 74 ? 14.891 -28.812 -37.062 1 87.5 74 ILE A N 1
ATOM 594 C CA . ILE A 1 74 ? 14.109 -29.812 -36.344 1 87.5 74 ILE A CA 1
ATOM 595 C C . ILE A 1 74 ? 12.93 -29.141 -35.656 1 87.5 74 ILE A C 1
ATOM 597 O O . ILE A 1 74 ? 11.812 -29.656 -35.688 1 87.5 74 ILE A O 1
ATOM 601 N N . LEU A 1 75 ? 13.211 -28.062 -35.031 1 86.5 75 LEU A N 1
ATOM 602 C CA . LEU A 1 75 ? 12.156 -27.328 -34.312 1 86.5 75 LEU A CA 1
ATOM 603 C C . LEU A 1 75 ? 11.078 -26.859 -35.281 1 86.5 75 LEU A C 1
ATOM 605 O O . LEU A 1 75 ? 9.891 -26.922 -34.969 1 86.5 75 LEU A O 1
ATOM 609 N N . GLN A 1 76 ? 11.5 -26.406 -36.438 1 85.19 76 GLN A N 1
ATOM 610 C CA . GLN A 1 76 ? 10.555 -25.984 -37.469 1 85.19 76 GLN A CA 1
ATOM 611 C C . GLN A 1 76 ? 9.703 -27.156 -37.969 1 85.19 76 GLN A C 1
ATOM 613 O O . GLN A 1 76 ? 8.5 -27 -38.188 1 85.19 76 GLN A O 1
ATOM 618 N N . GLU A 1 77 ? 10.328 -28.234 -38.094 1 82.25 77 GLU A N 1
ATOM 619 C CA . GLU A 1 77 ? 9.625 -29.438 -38.531 1 82.25 77 GLU A CA 1
ATOM 620 C C . GLU A 1 77 ? 8.602 -29.891 -37.5 1 82.25 77 GLU A C 1
ATOM 622 O O . GLU A 1 77 ? 7.539 -30.406 -37.844 1 82.25 77 GLU A O 1
ATOM 627 N N . MET A 1 78 ? 8.969 -29.672 -36.312 1 79.88 78 MET A N 1
ATOM 628 C CA . MET A 1 78 ? 8.086 -30.078 -35.219 1 79.88 78 MET A CA 1
ATOM 629 C C . MET A 1 78 ? 7.074 -28.984 -34.875 1 79.88 78 MET A C 1
ATOM 631 O O . MET A 1 78 ? 6.273 -29.141 -33.969 1 79.88 78 MET A O 1
ATOM 635 N N . ASN A 1 79 ? 7.168 -27.828 -35.5 1 79.38 79 ASN A N 1
ATOM 636 C CA . ASN A 1 79 ? 6.289 -26.688 -35.281 1 79.38 79 ASN A CA 1
ATOM 637 C C . ASN A 1 79 ? 6.414 -26.125 -33.875 1 79.38 79 ASN A C 1
ATOM 639 O O . ASN A 1 79 ? 5.41 -25.828 -33.219 1 79.38 79 ASN A O 1
ATOM 643 N N . ILE A 1 80 ? 7.617 -26.188 -33.469 1 79.62 80 ILE A N 1
ATOM 644 C CA . ILE A 1 80 ? 7.914 -25.594 -32.156 1 79.62 80 ILE A CA 1
ATOM 645 C C . ILE A 1 80 ? 8.562 -24.219 -32.375 1 79.62 80 ILE A C 1
ATOM 647 O O . ILE A 1 80 ? 9.531 -24.094 -33.125 1 79.62 80 ILE A O 1
ATOM 651 N N . ASP A 1 81 ? 8.016 -23.266 -31.688 1 81.62 81 ASP A N 1
ATOM 652 C CA . ASP A 1 81 ? 8.562 -21.922 -31.766 1 81.62 81 ASP A CA 1
ATOM 653 C C . ASP A 1 81 ? 9.961 -21.859 -31.156 1 81.62 81 ASP A C 1
ATOM 655 O O . ASP A 1 81 ? 10.188 -22.359 -30.062 1 81.62 81 ASP A O 1
ATOM 659 N N . GLU A 1 82 ? 10.906 -21.281 -31.875 1 84.31 82 GLU A N 1
ATOM 660 C CA . GLU A 1 82 ? 12.305 -21.203 -31.453 1 84.31 82 GLU A CA 1
ATOM 661 C C . GLU A 1 82 ? 12.43 -20.438 -30.125 1 84.31 82 GLU A C 1
ATOM 663 O O . GLU A 1 82 ? 13.211 -20.812 -29.266 1 84.31 82 GLU A O 1
ATOM 668 N N . ASP A 1 83 ? 11.695 -19.406 -30 1 82.38 83 ASP A N 1
ATOM 669 C CA . ASP A 1 83 ? 11.773 -18.578 -28.797 1 82.38 83 ASP A CA 1
ATOM 670 C C . ASP A 1 83 ? 11.312 -19.359 -27.562 1 82.38 83 ASP A C 1
ATOM 672 O O . ASP A 1 83 ? 11.914 -19.234 -26.5 1 82.38 83 ASP A O 1
ATOM 676 N N . THR A 1 84 ? 10.32 -20.094 -27.781 1 80.44 84 THR A N 1
ATOM 677 C CA . THR A 1 84 ? 9.797 -20.891 -26.672 1 80.44 84 THR A CA 1
ATOM 678 C C . THR A 1 84 ? 10.836 -21.875 -26.172 1 80.44 84 THR A C 1
ATOM 680 O O . THR A 1 84 ? 11.008 -22.062 -24.969 1 80.44 84 THR A O 1
ATOM 683 N N . MET A 1 85 ? 11.516 -22.438 -27.156 1 83.5 85 MET A N 1
ATOM 684 C CA . MET A 1 85 ? 12.555 -23.391 -26.781 1 83.5 85 MET A CA 1
ATOM 685 C C . MET A 1 85 ? 13.742 -22.688 -26.141 1 83.5 85 MET A C 1
ATOM 687 O O . MET A 1 85 ? 14.375 -23.234 -25.234 1 83.5 85 MET A O 1
ATOM 691 N N . ALA A 1 86 ? 14.023 -21.562 -26.625 1 85.62 86 ALA A N 1
ATOM 692 C CA . ALA A 1 86 ? 15.164 -20.797 -26.109 1 85.62 86 ALA A CA 1
ATOM 693 C C . ALA A 1 86 ? 14.945 -20.406 -24.656 1 85.62 86 ALA A C 1
ATOM 695 O O . ALA A 1 86 ? 15.906 -20.297 -23.891 1 85.62 86 ALA A O 1
ATOM 696 N N . TYR A 1 87 ? 13.766 -20.266 -24.25 1 84.81 87 TYR A N 1
ATOM 697 C CA . TYR A 1 87 ? 13.461 -19.859 -22.875 1 84.81 87 TYR A CA 1
ATOM 698 C C . TYR A 1 87 ? 13.812 -20.984 -21.891 1 84.81 87 TYR A C 1
ATOM 700 O O . TYR A 1 87 ? 13.984 -20.734 -20.703 1 84.81 87 TYR A O 1
ATOM 708 N N . TYR A 1 88 ? 14.016 -22.125 -22.344 1 85.31 88 TYR A N 1
ATOM 709 C CA . TYR A 1 88 ? 14.344 -23.25 -21.469 1 85.31 88 TYR A CA 1
ATOM 710 C C . TYR A 1 88 ? 15.789 -23.172 -21 1 85.31 88 TYR A C 1
ATOM 712 O O . TYR A 1 88 ? 16.203 -23.922 -20.109 1 85.31 88 TYR A O 1
ATOM 720 N N . TYR A 1 89 ? 16.531 -22.266 -21.594 1 84.62 89 TYR A N 1
ATOM 721 C CA . TYR A 1 89 ? 17.859 -22 -21.047 1 84.62 89 TYR A CA 1
ATOM 722 C C . TYR A 1 89 ? 17.75 -21.391 -19.656 1 84.62 89 TYR A C 1
ATOM 724 O O . TYR A 1 89 ? 18.672 -21.5 -18.844 1 84.62 89 TYR A O 1
ATOM 732 N N . ILE A 1 90 ? 16.609 -20.766 -19.422 1 83.25 90 ILE A N 1
ATOM 733 C CA . ILE A 1 90 ? 16.5 -20.031 -18.156 1 83.25 90 ILE A CA 1
ATOM 734 C C . ILE A 1 90 ? 15.328 -20.594 -17.344 1 83.25 90 ILE A C 1
ATOM 736 O O . ILE A 1 90 ? 15.227 -20.328 -16.141 1 83.25 90 ILE A O 1
ATOM 740 N N . LEU A 1 91 ? 14.461 -21.297 -18.016 1 85.44 91 LEU A N 1
ATOM 741 C CA . LEU A 1 91 ? 13.266 -21.797 -17.344 1 85.44 91 LEU A CA 1
ATOM 742 C C . LEU A 1 91 ? 13.336 -23.297 -17.172 1 85.44 91 LEU A C 1
ATOM 744 O O . LEU A 1 91 ? 14.039 -23.984 -17.922 1 85.44 91 LEU A O 1
ATOM 748 N N . LYS A 1 92 ? 12.766 -23.781 -16.156 1 86.19 92 LYS A N 1
ATOM 749 C CA . LYS A 1 92 ? 12.609 -25.203 -15.891 1 86.19 92 LYS A CA 1
ATOM 750 C C . LYS A 1 92 ? 11.188 -25.516 -15.43 1 86.19 92 LYS A C 1
ATOM 752 O O . LYS A 1 92 ? 10.5 -24.656 -14.883 1 86.19 92 LYS A O 1
ATOM 757 N N . HIS A 1 93 ? 10.766 -26.703 -15.781 1 86.06 93 HIS A N 1
ATOM 758 C CA . HIS A 1 93 ? 9.5 -27.172 -15.242 1 86.06 93 HIS A CA 1
ATOM 759 C C . HIS A 1 93 ? 9.664 -27.688 -13.812 1 86.06 93 HIS A C 1
ATOM 761 O O . HIS A 1 93 ? 10.547 -28.5 -13.539 1 86.06 93 HIS A O 1
ATOM 767 N N . ARG A 1 94 ? 8.93 -27.156 -12.977 1 88.69 94 ARG A N 1
ATOM 768 C CA . ARG A 1 94 ? 8.977 -27.562 -11.578 1 88.69 94 ARG A CA 1
ATOM 769 C C . ARG A 1 94 ? 7.711 -28.344 -11.195 1 88.69 94 ARG A C 1
ATOM 771 O O . ARG A 1 94 ? 6.598 -27.875 -11.43 1 88.69 94 ARG A O 1
ATOM 778 N N . ILE A 1 95 ? 7.918 -29.531 -10.656 1 87.06 95 ILE A N 1
ATOM 779 C CA . ILE A 1 95 ? 6.812 -30.359 -10.188 1 87.06 95 ILE A CA 1
ATOM 780 C C . ILE A 1 95 ? 7.027 -30.719 -8.719 1 87.06 95 ILE A C 1
ATOM 782 O O . ILE A 1 95 ? 8.133 -31.078 -8.32 1 87.06 95 ILE A O 1
ATOM 786 N N . GLY A 1 96 ? 5.984 -30.516 -7.941 1 88.56 96 GLY A N 1
ATOM 787 C CA . GLY A 1 96 ? 6.02 -30.922 -6.547 1 88.56 96 GLY A CA 1
ATOM 788 C C . GLY A 1 96 ? 5.469 -32.312 -6.32 1 88.56 96 GLY A C 1
ATOM 789 O O . GLY A 1 96 ? 4.383 -32.656 -6.805 1 88.56 96 GLY A O 1
ATOM 790 N N . LEU A 1 97 ? 6.262 -33.188 -5.605 1 87.31 97 LEU A N 1
ATOM 791 C CA . LEU A 1 97 ? 5.848 -34.562 -5.324 1 87.31 97 LEU A CA 1
ATOM 792 C C . LEU A 1 97 ? 5.77 -34.781 -3.822 1 87.31 97 LEU A C 1
ATOM 794 O O . LEU A 1 97 ? 6.621 -34.312 -3.064 1 87.31 97 LEU A O 1
ATOM 798 N N . CYS A 1 98 ? 4.707 -35.438 -3.479 1 88.75 98 CYS A N 1
ATOM 799 C CA . CYS A 1 98 ? 4.566 -35.844 -2.094 1 88.75 98 CYS A CA 1
ATOM 800 C C . CYS A 1 98 ? 4.867 -37.344 -1.954 1 88.75 98 CYS A C 1
ATOM 802 O O . CYS A 1 98 ? 4.113 -38.188 -2.447 1 88.75 98 CYS A O 1
ATOM 804 N N . ILE A 1 99 ? 6.016 -37.688 -1.302 1 87.19 99 ILE A N 1
ATOM 805 C CA . ILE A 1 99 ? 6.453 -39.094 -1.141 1 87.19 99 ILE A CA 1
ATOM 806 C C . ILE A 1 99 ? 6.613 -39.406 0.344 1 87.19 99 ILE A C 1
ATOM 808 O O . ILE A 1 99 ? 6.766 -38.5 1.168 1 87.19 99 ILE A O 1
ATOM 812 N N . PRO A 1 100 ? 6.473 -40.688 0.631 1 86.12 100 PRO A N 1
ATOM 813 C CA . PRO A 1 100 ? 6.676 -41.031 2.035 1 86.12 100 PRO A CA 1
ATOM 814 C C . PRO A 1 100 ? 8.102 -40.781 2.512 1 86.12 100 PRO A C 1
ATOM 816 O O . PRO A 1 100 ? 9.047 -40.875 1.727 1 86.12 100 PRO A O 1
ATOM 819 N N . SER A 1 101 ? 8.195 -40.469 3.701 1 86.5 101 SER A N 1
ATOM 820 C CA . SER A 1 101 ? 9.484 -40.125 4.289 1 86.5 101 SER A CA 1
ATOM 821 C C . SER A 1 101 ? 10.438 -41.312 4.266 1 86.5 101 SER A C 1
ATOM 823 O O . SER A 1 101 ? 11.648 -41.156 4.426 1 86.5 101 SER A O 1
ATOM 825 N N . THR A 1 102 ? 9.961 -42.5 4.027 1 84 102 THR A N 1
ATOM 826 C CA . THR A 1 102 ? 10.789 -43.688 3.967 1 84 102 THR A CA 1
ATOM 827 C C . THR A 1 102 ? 11.602 -43.719 2.676 1 84 102 THR A C 1
ATOM 829 O O . THR A 1 102 ? 12.586 -44.469 2.576 1 84 102 THR A O 1
ATOM 832 N N . CYS A 1 103 ? 11.117 -42.969 1.759 1 85.44 103 CYS A N 1
ATOM 833 C CA . CYS A 1 103 ? 11.883 -42.844 0.521 1 85.44 103 CYS A CA 1
ATOM 834 C C . CYS A 1 103 ? 13.07 -41.906 0.703 1 85.44 103 CYS A C 1
ATOM 836 O O . CYS A 1 103 ? 12.898 -40.719 0.932 1 85.44 103 CYS A O 1
ATOM 838 N N . THR A 1 104 ? 14.211 -42.438 0.576 1 83.12 104 THR A N 1
ATOM 839 C CA . THR A 1 104 ? 15.414 -41.656 0.771 1 83.12 104 THR A CA 1
ATOM 840 C C . THR A 1 104 ? 15.719 -40.812 -0.469 1 83.12 104 THR A C 1
ATOM 842 O O . THR A 1 104 ? 15.141 -41.031 -1.535 1 83.12 104 THR A O 1
ATOM 845 N N . TYR A 1 105 ? 16.562 -39.844 -0.297 1 84.88 105 TYR A N 1
ATOM 846 C CA . TYR A 1 105 ? 17 -39 -1.395 1 84.88 105 TYR A CA 1
ATOM 847 C C . TYR A 1 105 ? 17.578 -39.844 -2.535 1 84.88 105 TYR A C 1
ATOM 849 O O . TYR A 1 105 ? 17.344 -39.531 -3.709 1 84.88 105 TYR A O 1
ATOM 857 N N . GLU A 1 106 ? 18.266 -40.844 -2.16 1 85.38 106 GLU A N 1
ATOM 858 C CA . GLU A 1 106 ? 18.875 -41.719 -3.16 1 85.38 106 GLU A CA 1
ATOM 859 C C . GLU A 1 106 ? 17.812 -42.469 -3.973 1 85.38 106 GLU A C 1
ATOM 861 O O . GLU A 1 106 ? 17.984 -42.656 -5.176 1 85.38 106 GLU A O 1
ATOM 866 N N . ASP A 1 107 ? 16.812 -42.75 -3.301 1 87.69 107 ASP A N 1
ATOM 867 C CA . ASP A 1 107 ? 15.719 -43.438 -3.992 1 87.69 107 ASP A CA 1
ATOM 868 C C . ASP A 1 107 ? 15.078 -42.531 -5.039 1 87.69 107 ASP A C 1
ATOM 870 O O . ASP A 1 107 ? 14.82 -42.938 -6.164 1 87.69 107 ASP A O 1
ATOM 874 N N . VAL A 1 108 ? 14.883 -41.375 -4.605 1 86.19 108 VAL A N 1
ATOM 875 C CA . VAL A 1 108 ? 14.258 -40.406 -5.504 1 86.19 108 VAL A CA 1
ATOM 876 C C . VAL A 1 108 ? 15.195 -40.094 -6.664 1 86.19 108 VAL A C 1
ATOM 878 O O . VAL A 1 108 ? 14.766 -39.969 -7.812 1 86.19 108 VAL A O 1
ATOM 881 N N . GLN A 1 109 ? 16.469 -39.969 -6.375 1 87.5 109 GLN A N 1
ATOM 882 C CA . GLN A 1 109 ? 17.469 -39.688 -7.398 1 87.5 109 GLN A CA 1
ATOM 883 C C . GLN A 1 109 ? 17.547 -40.812 -8.422 1 87.5 109 GLN A C 1
ATOM 885 O O . GLN A 1 109 ? 17.625 -40.562 -9.625 1 87.5 109 GLN A O 1
ATOM 890 N N . ASN A 1 110 ? 17.484 -42 -7.961 1 87.44 110 ASN A N 1
ATOM 891 C CA . ASN A 1 110 ? 17.531 -43.125 -8.859 1 87.44 110 ASN A CA 1
ATOM 892 C C . ASN A 1 110 ? 16.312 -43.188 -9.773 1 87.44 110 ASN A C 1
ATOM 894 O O . ASN A 1 110 ? 16.438 -43.469 -10.969 1 87.44 110 ASN A O 1
ATOM 898 N N . ALA A 1 111 ? 15.266 -42.938 -9.156 1 86.25 111 ALA A N 1
ATOM 899 C CA . ALA A 1 111 ? 14.039 -42.906 -9.938 1 86.25 111 ALA A CA 1
ATOM 900 C C . ALA A 1 111 ? 14.07 -41.812 -10.984 1 86.25 111 ALA A C 1
ATOM 902 O O . ALA A 1 111 ? 13.648 -42 -12.125 1 86.25 111 ALA A O 1
ATOM 903 N N . THR A 1 112 ? 14.539 -40.688 -10.594 1 87.31 112 THR A N 1
ATOM 904 C CA . THR A 1 112 ? 14.586 -39.531 -11.492 1 87.31 112 THR A CA 1
ATOM 905 C C . THR A 1 112 ? 15.625 -39.719 -12.586 1 87.31 112 THR A C 1
ATOM 907 O O . THR A 1 112 ? 15.422 -39.344 -13.734 1 87.31 112 THR A O 1
ATOM 910 N N . ASP A 1 113 ? 16.719 -40.344 -12.258 1 88.19 113 ASP A N 1
ATOM 911 C CA . ASP A 1 113 ? 17.75 -40.625 -13.25 1 88.19 113 ASP A CA 1
ATOM 912 C C . ASP A 1 113 ? 17.25 -41.594 -14.305 1 88.19 113 ASP A C 1
ATOM 914 O O . ASP A 1 113 ? 17.531 -41.438 -15.492 1 88.19 113 ASP A O 1
ATOM 918 N N . ASN A 1 114 ? 16.547 -42.531 -13.867 1 86.62 114 ASN A N 1
ATOM 919 C CA . ASN A 1 114 ? 15.984 -43.5 -14.797 1 86.62 114 ASN A CA 1
ATOM 920 C C . ASN A 1 114 ? 14.984 -42.844 -15.75 1 86.62 114 ASN A C 1
ATOM 922 O O . ASN A 1 114 ? 14.984 -43.125 -16.953 1 86.62 114 ASN A O 1
ATOM 926 N N . LEU A 1 115 ? 14.258 -42.031 -15.133 1 86.19 115 LEU A N 1
ATOM 927 C CA . LEU A 1 115 ? 13.273 -41.312 -15.938 1 86.19 115 LEU A CA 1
ATOM 928 C C . LEU A 1 115 ? 13.953 -40.344 -16.906 1 86.19 115 LEU A C 1
ATOM 930 O O . LEU A 1 115 ? 13.523 -40.219 -18.062 1 86.19 115 LEU A O 1
ATOM 934 N N . ALA A 1 116 ? 14.953 -39.688 -16.453 1 87.44 116 ALA A N 1
ATOM 935 C CA . ALA A 1 116 ? 15.703 -38.75 -17.266 1 87.44 116 ALA A CA 1
ATOM 936 C C . ALA A 1 116 ? 16.312 -39.438 -18.484 1 87.44 116 ALA A C 1
ATOM 938 O O . ALA A 1 116 ? 16.281 -38.906 -19.594 1 87.44 116 ALA A O 1
ATOM 939 N N . ASN A 1 117 ? 16.812 -40.531 -18.297 1 85.38 117 ASN A N 1
ATOM 940 C CA . ASN A 1 117 ? 17.438 -41.281 -19.375 1 85.38 117 ASN A CA 1
ATOM 941 C C . ASN A 1 117 ? 16.422 -41.75 -20.406 1 85.38 117 ASN A C 1
ATOM 943 O O . ASN A 1 117 ? 16.688 -41.75 -21.609 1 85.38 117 ASN A O 1
ATOM 947 N N . HIS A 1 118 ? 15.297 -42 -19.953 1 84.5 118 HIS A N 1
ATOM 948 C CA . HIS A 1 118 ? 14.25 -42.5 -20.859 1 84.5 118 HIS A CA 1
ATOM 949 C C . HIS A 1 118 ? 13.633 -41.344 -21.641 1 84.5 118 HIS A C 1
ATOM 951 O O . HIS A 1 118 ? 13.273 -41.5 -22.812 1 84.5 118 HIS A O 1
ATOM 957 N N . LEU A 1 119 ? 13.555 -40.25 -21.031 1 84.56 119 LEU A N 1
ATOM 958 C CA . LEU A 1 119 ? 12.867 -39.125 -21.656 1 84.56 119 LEU A CA 1
ATOM 959 C C . LEU A 1 119 ? 13.867 -38.188 -22.344 1 84.56 119 LEU A C 1
ATOM 961 O O . LEU A 1 119 ? 13.477 -37.281 -23.078 1 84.56 119 LEU A O 1
ATOM 965 N N . LEU A 1 120 ? 15.133 -38.406 -22.188 1 82.56 120 LEU A N 1
ATOM 966 C CA . LEU A 1 120 ? 16.188 -37.562 -22.734 1 82.56 120 LEU A CA 1
ATOM 967 C C . LEU A 1 120 ? 16.016 -36.125 -22.25 1 82.56 120 LEU A C 1
ATOM 969 O O . LEU A 1 120 ? 16.031 -35.188 -23.047 1 82.56 120 LEU A O 1
ATOM 973 N N . MET A 1 121 ? 15.633 -36.031 -21.062 1 89.75 121 MET A N 1
ATOM 974 C CA . MET A 1 121 ? 15.508 -34.75 -20.391 1 89.75 121 MET A CA 1
ATOM 975 C C . MET A 1 121 ? 16.438 -34.688 -19.172 1 89.75 121 MET A C 1
ATOM 977 O O . MET A 1 121 ? 16.922 -35.688 -18.703 1 89.75 121 MET A O 1
ATOM 981 N N . LYS A 1 122 ? 16.797 -33.469 -18.828 1 88.88 122 LYS A N 1
ATOM 982 C CA . LYS A 1 122 ? 17.547 -33.281 -17.594 1 88.88 122 LYS A CA 1
ATOM 983 C C . LYS A 1 122 ? 16.594 -33.125 -16.391 1 88.88 122 LYS A C 1
ATOM 985 O O . LYS A 1 122 ? 15.766 -32.219 -16.359 1 88.88 122 LYS A O 1
ATOM 990 N N . ILE A 1 123 ? 16.641 -34.125 -15.5 1 90.5 123 ILE A N 1
ATOM 991 C CA . ILE A 1 123 ? 15.789 -34.094 -14.312 1 90.5 123 ILE A CA 1
ATOM 992 C C . ILE A 1 123 ? 16.656 -33.969 -13.062 1 90.5 123 ILE A C 1
ATOM 994 O O . ILE A 1 123 ? 17.625 -34.719 -12.883 1 90.5 123 ILE A O 1
ATOM 998 N N . SER A 1 124 ? 16.438 -32.938 -12.297 1 88.75 124 SER A N 1
ATOM 999 C CA . SER A 1 124 ? 17.172 -32.75 -11.047 1 88.75 124 SER A CA 1
ATOM 1000 C C . SER A 1 124 ? 16.203 -32.562 -9.875 1 88.75 124 SER A C 1
ATOM 1002 O O . SER A 1 124 ? 15.078 -32.094 -10.055 1 88.75 124 SER A O 1
ATOM 1004 N N . ILE A 1 125 ? 16.688 -33.031 -8.75 1 87.81 125 ILE A N 1
ATOM 1005 C CA . ILE A 1 125 ? 15.898 -32.875 -7.527 1 87.81 125 ILE A CA 1
ATOM 1006 C C . ILE A 1 125 ? 16.203 -31.5 -6.918 1 87.81 125 ILE A C 1
ATOM 1008 O O . ILE A 1 125 ? 17.359 -31.141 -6.711 1 87.81 125 ILE A O 1
ATOM 1012 N N . GLY A 1 126 ? 15.211 -30.688 -6.766 1 81.94 126 GLY A N 1
ATOM 1013 C CA . GLY A 1 126 ? 15.375 -29.375 -6.141 1 81.94 126 GLY A CA 1
ATOM 1014 C C . GLY A 1 126 ? 15.594 -29.453 -4.641 1 81.94 126 GLY A C 1
ATOM 1015 O O . GLY A 1 126 ? 16.719 -29.312 -4.168 1 81.94 126 GLY A O 1
ATOM 1016 N N . HIS A 1 127 ? 14.484 -29.641 -3.857 1 84.19 127 HIS A N 1
ATOM 1017 C CA . HIS A 1 127 ? 14.531 -29.719 -2.402 1 84.19 127 HIS A CA 1
ATOM 1018 C C . HIS A 1 127 ? 13.492 -30.703 -1.869 1 84.19 127 HIS A C 1
ATOM 1020 O O . HIS A 1 127 ? 12.414 -30.844 -2.445 1 84.19 127 HIS A O 1
ATOM 1026 N N . CYS A 1 128 ? 13.914 -31.422 -0.878 1 87.56 128 CYS A N 1
ATOM 1027 C CA . CYS A 1 128 ? 12.977 -32.281 -0.173 1 87.56 128 CYS A CA 1
ATOM 1028 C C . CYS A 1 128 ? 12.891 -31.922 1.302 1 87.56 128 CYS A C 1
ATOM 1030 O O . CYS A 1 128 ? 13.914 -31.625 1.933 1 87.56 128 CYS A O 1
ATOM 1032 N N . GLU A 1 129 ? 11.727 -31.812 1.754 1 87.19 129 GLU A N 1
ATOM 1033 C CA . GLU A 1 129 ? 11.555 -31.391 3.145 1 87.19 129 GLU A CA 1
ATOM 1034 C C . GLU A 1 129 ? 10.414 -32.156 3.812 1 87.19 129 GLU A C 1
ATOM 1036 O O . GLU A 1 129 ? 9.477 -32.594 3.139 1 87.19 129 GLU A O 1
ATOM 1041 N N . THR A 1 130 ? 10.547 -32.438 5.059 1 87.19 130 THR A N 1
ATOM 1042 C CA . THR A 1 130 ? 9.508 -33.031 5.887 1 87.19 130 THR A CA 1
ATOM 1043 C C . THR A 1 130 ? 8.977 -32.031 6.906 1 87.19 130 THR A C 1
ATOM 1045 O O . THR A 1 130 ? 9.344 -30.859 6.879 1 87.19 130 THR A O 1
ATOM 1048 N N . SER A 1 131 ? 8 -32.5 7.73 1 85.31 131 SER A N 1
ATOM 1049 C CA . SER A 1 131 ? 7.406 -31.625 8.742 1 85.31 131 SER A CA 1
ATOM 1050 C C . SER A 1 131 ? 8.375 -31.359 9.891 1 85.31 131 SER A C 1
ATOM 1052 O O . SER A 1 131 ? 8.164 -30.453 10.695 1 85.31 131 SER A O 1
ATOM 1054 N N . GLU A 1 132 ? 9.477 -32.031 9.875 1 82.56 132 GLU A N 1
ATOM 1055 C CA . GLU A 1 132 ? 10.445 -31.859 10.961 1 82.56 132 GLU A CA 1
ATOM 1056 C C . GLU A 1 132 ? 11.172 -30.531 10.844 1 82.56 132 GLU A C 1
ATOM 1058 O O . GLU A 1 132 ? 11.641 -30.156 9.766 1 82.56 132 GLU A O 1
ATOM 1063 N N . LYS A 1 133 ? 11.172 -29.828 11.938 1 79.31 133 LYS A N 1
ATOM 1064 C CA . LYS A 1 133 ? 11.82 -28.516 11.953 1 79.31 133 LYS A CA 1
ATOM 1065 C C . LYS A 1 133 ? 13.32 -28.656 12.188 1 79.31 133 LYS A C 1
ATOM 1067 O O . LYS A 1 133 ? 13.758 -29.422 13.047 1 79.31 133 LYS A O 1
ATOM 1072 N N . PRO A 1 134 ? 14.047 -28 11.32 1 80.38 134 PRO A N 1
ATOM 1073 C CA . PRO A 1 134 ? 15.5 -28.047 11.516 1 80.38 134 PRO A CA 1
ATOM 1074 C C . PRO A 1 134 ? 15.938 -27.391 12.812 1 80.38 134 PRO A C 1
ATOM 1076 O O . PRO A 1 134 ? 15.234 -26.531 13.352 1 80.38 134 PRO A O 1
ATOM 1079 N N . LYS A 1 135 ? 17.094 -27.859 13.352 1 87.62 135 LYS A N 1
ATOM 1080 C CA . LYS A 1 135 ? 17.656 -27.266 14.562 1 87.62 135 LYS A CA 1
ATOM 1081 C C . LYS A 1 135 ? 18.188 -25.859 14.297 1 87.62 135 LYS A C 1
ATOM 1083 O O . LYS A 1 135 ? 18.594 -25.547 13.172 1 87.62 135 LYS A O 1
ATOM 1088 N N . PHE A 1 136 ? 18.141 -25.078 15.273 1 91.19 136 PHE A N 1
ATOM 1089 C CA . PHE A 1 136 ? 18.641 -23.719 15.172 1 91.19 136 PHE A CA 1
ATOM 1090 C C . PHE A 1 136 ? 20.156 -23.688 15.062 1 91.19 136 PHE A C 1
ATOM 1092 O O . PHE A 1 136 ? 20.844 -24.422 15.773 1 91.19 136 PHE A O 1
ATOM 1099 N N . THR A 1 137 ? 20.719 -22.953 14.18 1 91.31 137 THR A N 1
ATOM 1100 C CA . THR A 1 137 ? 22.156 -22.719 14.094 1 91.31 137 THR A CA 1
ATOM 1101 C C . THR A 1 137 ? 22.625 -21.719 15.141 1 91.31 137 THR A C 1
ATOM 1103 O O . THR A 1 137 ? 21.797 -21 15.727 1 91.31 137 THR A O 1
ATOM 1106 N N . LYS A 1 138 ? 23.922 -21.688 15.422 1 92.31 138 LYS A N 1
ATOM 1107 C CA . LYS A 1 138 ? 24.484 -20.719 16.375 1 92.31 138 LYS A CA 1
ATOM 1108 C C . LYS A 1 138 ? 24.234 -19.297 15.93 1 92.31 138 LYS A C 1
ATOM 1110 O O . LYS A 1 138 ? 23.922 -18.422 16.734 1 92.31 138 LYS A O 1
ATOM 1115 N N . GLY A 1 139 ? 24.406 -19.109 14.656 1 92.44 139 GLY A N 1
ATOM 1116 C CA . GLY A 1 139 ? 24.156 -17.781 14.117 1 92.44 139 GLY A CA 1
ATOM 1117 C C . GLY A 1 139 ? 22.719 -17.328 14.312 1 92.44 139 GLY A C 1
ATOM 1118 O O . GLY A 1 139 ? 22.469 -16.156 14.617 1 92.44 139 GLY A O 1
ATOM 1119 N N . GLN A 1 140 ? 21.812 -18.188 14.18 1 94.06 140 GLN A N 1
ATOM 1120 C CA . GLN A 1 140 ? 20.406 -17.875 14.336 1 94.06 140 GLN A CA 1
ATOM 1121 C C . GLN A 1 140 ? 20.062 -17.562 15.789 1 94.06 140 GLN A C 1
ATOM 1123 O O . GLN A 1 140 ? 19.297 -16.641 16.062 1 94.06 140 GLN A O 1
ATOM 1128 N N . ILE A 1 141 ? 20.656 -18.281 16.688 1 95.44 141 ILE A N 1
ATOM 1129 C CA . ILE A 1 141 ? 20.422 -18.062 18.109 1 95.44 141 ILE A CA 1
ATOM 1130 C C . ILE A 1 141 ? 20.953 -16.688 18.516 1 95.44 141 ILE A C 1
ATOM 1132 O O . ILE A 1 141 ? 20.25 -15.93 19.188 1 95.44 141 ILE A O 1
ATOM 1136 N N . ILE A 1 142 ? 22.125 -16.406 18.062 1 94.81 142 ILE A N 1
ATOM 1137 C CA . ILE A 1 142 ? 22.734 -15.109 18.375 1 94.81 142 ILE A CA 1
ATOM 1138 C C . ILE A 1 142 ? 21.875 -13.984 17.797 1 94.81 142 ILE A C 1
ATOM 1140 O O . ILE A 1 142 ? 21.641 -12.969 18.469 1 94.81 142 ILE A O 1
ATOM 1144 N N . SER A 1 143 ? 21.5 -14.211 16.594 1 94.75 143 SER A N 1
ATOM 1145 C CA . SER A 1 143 ? 20.688 -13.195 15.945 1 94.75 143 SER A CA 1
ATOM 1146 C C . SER A 1 143 ? 19.344 -13.016 16.641 1 94.75 143 SER A C 1
ATOM 1148 O O . SER A 1 143 ? 18.859 -11.898 16.781 1 94.75 143 SER A O 1
ATOM 1150 N N . MET A 1 144 ? 18.688 -14.086 17.031 1 95.25 144 MET A N 1
ATOM 1151 C CA . MET A 1 144 ? 17.422 -14.016 17.75 1 95.25 144 MET A CA 1
ATOM 1152 C C . MET A 1 144 ? 17.578 -13.242 19.047 1 95.25 144 MET A C 1
ATOM 1154 O O . MET A 1 144 ? 16.75 -12.375 19.359 1 95.25 144 MET A O 1
ATOM 1158 N N . PHE A 1 145 ? 18.641 -13.492 19.734 1 95.44 145 PHE A N 1
ATOM 1159 C CA . PHE A 1 145 ? 18.906 -12.797 20.984 1 95.44 145 PHE A CA 1
ATOM 1160 C C . PHE A 1 145 ? 19.188 -11.32 20.734 1 95.44 145 PHE A C 1
ATOM 1162 O O . PHE A 1 145 ? 18.766 -10.461 21.5 1 95.44 145 PHE A O 1
ATOM 1169 N N . GLY A 1 146 ? 19.969 -11.125 19.719 1 94.44 146 GLY A N 1
ATOM 1170 C CA . GLY A 1 146 ? 20.281 -9.742 19.375 1 94.44 146 GLY A CA 1
ATOM 1171 C C . GLY A 1 146 ? 19.062 -8.914 19.047 1 94.44 146 GLY A C 1
ATOM 1172 O O . GLY A 1 146 ? 18.891 -7.805 19.547 1 94.44 146 GLY A O 1
ATOM 1173 N N . VAL A 1 147 ? 18.203 -9.445 18.234 1 93.44 147 VAL A N 1
ATOM 1174 C CA . VAL A 1 147 ? 16.984 -8.742 17.828 1 93.44 147 VAL A CA 1
ATOM 1175 C C . VAL A 1 147 ? 16.047 -8.57 19.016 1 93.44 147 VAL A C 1
ATOM 1177 O O . VAL A 1 147 ? 15.508 -7.492 19.25 1 93.44 147 VAL A O 1
ATOM 1180 N N . PHE A 1 148 ? 15.906 -9.594 19.781 1 95.12 148 PHE A N 1
ATOM 1181 C CA . PHE A 1 148 ? 15.047 -9.547 20.969 1 95.12 148 PHE A CA 1
ATOM 1182 C C . PHE A 1 148 ? 15.555 -8.508 21.969 1 95.12 148 PHE A C 1
ATOM 1184 O O . PHE A 1 148 ? 14.766 -7.742 22.516 1 95.12 148 PHE A O 1
ATOM 1191 N N . THR A 1 149 ? 16.812 -8.477 22.172 1 95.5 149 THR A N 1
ATOM 1192 C CA . THR A 1 149 ? 17.406 -7.531 23.109 1 95.5 149 THR A CA 1
ATOM 1193 C C . THR A 1 149 ? 17.219 -6.094 22.625 1 95.5 149 THR A C 1
ATOM 1195 O O . THR A 1 149 ? 16.938 -5.199 23.422 1 95.5 149 THR A O 1
ATOM 1198 N N . ALA A 1 150 ? 17.391 -5.918 21.375 1 94.94 150 ALA A N 1
ATOM 1199 C CA . ALA A 1 150 ? 17.219 -4.574 20.828 1 94.94 150 ALA A CA 1
ATOM 1200 C C . ALA A 1 150 ? 15.805 -4.055 21.062 1 94.94 150 ALA A C 1
ATOM 1202 O O . ALA A 1 150 ? 15.617 -2.916 21.5 1 94.94 150 ALA A O 1
ATOM 1203 N N . PHE A 1 151 ? 14.805 -4.883 20.875 1 95.69 151 PHE A N 1
ATOM 1204 C CA . PHE A 1 151 ? 13.422 -4.473 21.078 1 95.69 151 PHE A CA 1
ATOM 1205 C C . PHE A 1 151 ? 13.125 -4.309 22.578 1 95.69 151 PHE A C 1
ATOM 1207 O O . PHE A 1 151 ? 12.398 -3.398 22.969 1 95.69 151 PHE A O 1
ATOM 1214 N N . ALA A 1 152 ? 13.703 -5.156 23.375 1 96.88 152 ALA A N 1
ATOM 1215 C CA . ALA A 1 152 ? 13.5 -5.078 24.828 1 96.88 152 ALA A CA 1
ATOM 1216 C C . ALA A 1 152 ? 14.055 -3.775 25.391 1 96.88 152 ALA A C 1
ATOM 1218 O O . ALA A 1 152 ? 13.422 -3.137 26.234 1 96.88 152 ALA A O 1
ATOM 1219 N N . VAL A 1 153 ? 15.219 -3.371 24.891 1 96.5 153 VAL A N 1
ATOM 1220 C CA . VAL A 1 153 ? 15.859 -2.148 25.359 1 96.5 153 VAL A CA 1
ATOM 1221 C C . VAL A 1 153 ? 15 -0.94 24.984 1 96.5 153 VAL A C 1
ATOM 1223 O O . VAL A 1 153 ? 14.859 -0.005 25.781 1 96.5 153 VAL A O 1
ATOM 1226 N N . VAL A 1 154 ? 14.445 -0.931 23.828 1 96.94 154 VAL A N 1
ATOM 1227 C CA . VAL A 1 154 ? 13.609 0.172 23.375 1 96.94 154 VAL A CA 1
ATOM 1228 C C . VAL A 1 154 ? 12.328 0.225 24.203 1 96.94 154 VAL A C 1
ATOM 1230 O O . VAL A 1 154 ? 11.859 1.307 24.562 1 96.94 154 VAL A O 1
ATOM 1233 N N . ILE A 1 155 ? 11.75 -0.953 24.562 1 96.94 155 ILE A N 1
ATOM 1234 C CA . ILE A 1 155 ? 10.547 -1.005 25.391 1 96.94 155 ILE A CA 1
ATOM 1235 C C . ILE A 1 155 ? 10.844 -0.453 26.781 1 96.94 155 ILE A C 1
ATOM 1237 O O . ILE A 1 155 ? 10.07 0.338 27.312 1 96.94 155 ILE A O 1
ATOM 1241 N N . ILE A 1 156 ? 11.984 -0.812 27.312 1 96.31 156 ILE A N 1
ATOM 1242 C CA . ILE A 1 156 ? 12.398 -0.331 28.625 1 96.31 156 ILE A CA 1
ATOM 1243 C C . ILE A 1 156 ? 12.633 1.176 28.578 1 96.31 156 ILE A C 1
ATOM 1245 O O . ILE A 1 156 ? 12.195 1.912 29.469 1 96.31 156 ILE A O 1
ATOM 1249 N N . GLY A 1 157 ? 13.367 1.583 27.5 1 95.44 157 GLY A N 1
ATOM 1250 C CA . GLY A 1 157 ? 13.609 3.008 27.328 1 95.44 157 GLY A CA 1
ATOM 1251 C C . GLY A 1 157 ? 12.328 3.816 27.188 1 95.44 157 GLY A C 1
ATOM 1252 O O . GLY A 1 157 ? 12.227 4.926 27.719 1 95.44 157 GLY A O 1
ATOM 1253 N N . THR A 1 158 ? 11.367 3.305 26.562 1 94.5 158 THR A N 1
ATOM 1254 C CA . THR A 1 158 ? 10.094 3.982 26.344 1 94.5 158 THR A CA 1
ATOM 1255 C C . THR A 1 158 ? 9.305 4.062 27.656 1 94.5 158 THR A C 1
ATOM 1257 O O . THR A 1 158 ? 8.719 5.102 27.969 1 94.5 158 THR A O 1
ATOM 1260 N N . THR A 1 159 ? 9.281 2.967 28.453 1 93.62 159 THR A N 1
ATOM 1261 C CA . THR A 1 159 ? 8.586 2.939 29.734 1 93.62 159 THR A CA 1
ATOM 1262 C C . THR A 1 159 ? 9.227 3.912 30.719 1 93.62 159 THR A C 1
ATOM 1264 O O . THR A 1 159 ? 8.523 4.629 31.422 1 93.62 159 THR A O 1
ATOM 1267 N N . LEU A 1 160 ? 10.516 3.957 30.719 1 91.44 160 LEU A N 1
ATOM 1268 C CA . LEU A 1 160 ? 11.234 4.875 31.578 1 91.44 160 LEU A CA 1
ATOM 1269 C C . LEU A 1 160 ? 10.945 6.324 31.203 1 91.44 160 LEU A C 1
ATOM 1271 O O . LEU A 1 160 ? 10.789 7.18 32.094 1 91.44 160 LEU A O 1
ATOM 1275 N N . ASP A 1 161 ? 10.953 6.586 29.922 1 90.25 161 ASP A N 1
ATOM 1276 C CA . ASP A 1 161 ? 10.641 7.93 29.438 1 90.25 161 ASP A CA 1
ATOM 1277 C C . ASP A 1 161 ? 9.242 8.359 29.875 1 90.25 161 ASP A C 1
ATOM 1279 O O . ASP A 1 161 ? 9.039 9.516 30.266 1 90.25 161 ASP A O 1
ATOM 1283 N N . PHE A 1 162 ? 8.305 7.461 29.828 1 86.12 162 PHE A N 1
ATOM 1284 C CA . PHE A 1 162 ? 6.938 7.746 30.25 1 86.12 162 PHE A CA 1
ATOM 1285 C C . PHE A 1 162 ? 6.883 8.086 31.734 1 86.12 162 PHE A C 1
ATOM 1287 O O . PHE A 1 162 ? 6.211 9.031 32.125 1 86.12 162 PHE A O 1
ATOM 1294 N N . PHE A 1 163 ? 7.609 7.406 32.531 1 85.69 163 PHE A N 1
ATOM 1295 C CA . PHE A 1 163 ? 7.625 7.629 33.969 1 85.69 163 PHE A CA 1
ATOM 1296 C C . PHE A 1 163 ? 8.344 8.93 34.312 1 85.69 163 PHE A C 1
ATOM 1298 O O . PHE A 1 163 ? 7.918 9.664 35.188 1 85.69 163 PHE A O 1
ATOM 1305 N N . LEU A 1 164 ? 9.414 9.234 33.625 1 83.62 164 LEU A N 1
ATOM 1306 C CA . LEU A 1 164 ? 10.195 10.438 33.906 1 83.62 164 LEU A CA 1
ATOM 1307 C C . LEU A 1 164 ? 9.43 11.688 33.469 1 83.62 164 LEU A C 1
ATOM 1309 O O . LEU A 1 164 ? 9.508 12.727 34.125 1 83.62 164 LEU A O 1
ATOM 1313 N N . ARG A 1 165 ? 8.75 11.664 32.344 1 78.62 165 ARG A N 1
ATOM 1314 C CA . ARG A 1 165 ? 7.984 12.805 31.844 1 78.62 165 ARG A CA 1
ATOM 1315 C C . ARG A 1 165 ? 6.777 13.078 32.75 1 78.62 165 ARG A C 1
ATOM 1317 O O . ARG A 1 165 ? 6.434 14.234 33 1 78.62 165 ARG A O 1
ATOM 1324 N N . HIS A 1 166 ? 6.086 12.125 33.156 1 69.69 166 HIS A N 1
ATOM 1325 C CA . HIS A 1 166 ? 4.902 12.289 34 1 69.69 166 HIS A CA 1
ATOM 1326 C C . HIS A 1 166 ? 5.277 12.758 35.406 1 69.69 166 HIS A C 1
ATOM 1328 O O . HIS A 1 166 ? 4.586 13.594 35.969 1 69.69 166 HIS A O 1
ATOM 1334 N N . ARG A 1 167 ? 6.32 12.25 35.844 1 61.38 167 ARG A N 1
ATOM 1335 C CA . ARG A 1 167 ? 6.633 12.578 37.25 1 61.38 167 ARG A CA 1
ATOM 1336 C C . ARG A 1 167 ? 7.453 13.859 37.344 1 61.38 167 ARG A C 1
ATOM 1338 O O . ARG A 1 167 ? 7.289 14.641 38.281 1 61.38 167 ARG A O 1
ATOM 1345 N N . LEU A 1 168 ? 8.344 13.969 36.344 1 59.59 168 LEU A N 1
ATOM 1346 C CA . LEU A 1 168 ? 9.312 15.023 36.625 1 59.59 168 LEU A CA 1
ATOM 1347 C C . LEU A 1 168 ? 9.102 16.219 35.688 1 59.59 168 LEU A C 1
ATOM 1349 O O . LEU A 1 168 ? 9.797 17.234 35.812 1 59.59 168 LEU A O 1
ATOM 1353 N N . ASP A 1 169 ? 7.879 16.328 35 1 56.91 169 ASP A N 1
ATOM 1354 C CA . ASP A 1 169 ? 7.43 17.422 34.125 1 56.91 169 ASP A CA 1
ATOM 1355 C C . ASP A 1 169 ? 8.586 17.984 33.312 1 56.91 169 ASP A C 1
ATOM 1357 O O . ASP A 1 169 ? 8.664 19.188 33.094 1 56.91 169 ASP A O 1
ATOM 1361 N N . LEU A 1 170 ? 9.773 17.234 33.125 1 58.5 170 LEU A N 1
ATOM 1362 C CA . LEU A 1 170 ? 10.969 17.906 32.625 1 58.5 170 LEU A CA 1
ATOM 1363 C C . LEU A 1 170 ? 11.234 17.516 31.172 1 58.5 170 LEU A C 1
ATOM 1365 O O . LEU A 1 170 ? 11.422 16.328 30.875 1 58.5 170 LEU A O 1
ATOM 1369 N N . ASP A 1 171 ? 10.703 18.234 30.125 1 62.91 171 ASP A N 1
ATOM 1370 C CA . ASP A 1 171 ? 11.242 18.094 28.766 1 62.91 171 ASP A CA 1
ATOM 1371 C C . ASP A 1 171 ? 12.617 18.75 28.656 1 62.91 171 ASP A C 1
ATOM 1373 O O . ASP A 1 171 ? 12.711 19.953 28.438 1 62.91 171 ASP A O 1
ATOM 1377 N N . MET A 1 172 ? 13.641 18.047 29.125 1 72.25 172 MET A N 1
ATOM 1378 C CA . MET A 1 172 ? 15 18.562 29.094 1 72.25 172 MET A CA 1
ATOM 1379 C C . MET A 1 172 ? 15.633 18.375 27.719 1 72.25 172 MET A C 1
ATOM 1381 O O . MET A 1 172 ? 15.383 17.375 27.047 1 72.25 172 MET A O 1
ATOM 1385 N N . ASP A 1 173 ? 16.312 19.312 27.312 1 79.12 173 ASP A N 1
ATOM 1386 C CA . ASP A 1 173 ? 17.078 19.203 26.078 1 79.12 173 ASP A CA 1
ATOM 1387 C C . ASP A 1 173 ? 18.328 18.344 26.281 1 79.12 173 ASP A C 1
ATOM 1389 O O . ASP A 1 173 ? 18.703 18.031 27.406 1 79.12 173 ASP A O 1
ATOM 1393 N N . ILE A 1 174 ? 18.938 17.875 25.281 1 81.94 174 ILE A N 1
ATOM 1394 C CA . ILE A 1 174 ? 20.062 16.953 25.297 1 81.94 174 ILE A CA 1
ATOM 1395 C C . ILE A 1 174 ? 21.219 17.562 26.062 1 81.94 174 ILE A C 1
ATOM 1397 O O . ILE A 1 174 ? 21.953 16.859 26.781 1 81.94 174 ILE A O 1
ATOM 1401 N N . GLU A 1 175 ? 21.391 18.859 25.938 1 81.94 175 GLU A N 1
ATOM 1402 C CA . GLU A 1 175 ? 22.484 19.531 26.625 1 81.94 175 GLU A CA 1
ATOM 1403 C C . GLU A 1 175 ? 22.297 19.453 28.141 1 81.94 175 GLU A C 1
ATOM 1405 O O . GLU A 1 175 ? 23.266 19.234 28.875 1 81.94 175 GLU A O 1
ATOM 1410 N N . GLU A 1 176 ? 21.094 19.625 28.484 1 83.19 176 GLU A N 1
ATOM 1411 C CA . GLU A 1 176 ? 20.781 19.562 29.906 1 83.19 176 GLU A CA 1
ATOM 1412 C C . GLU A 1 176 ? 20.922 18.141 30.438 1 83.19 176 GLU A C 1
ATOM 1414 O O . GLU A 1 176 ? 21.375 17.922 31.562 1 83.19 176 GLU A O 1
ATOM 1419 N N . ILE A 1 177 ? 20.531 17.25 29.641 1 84.62 177 ILE A N 1
ATOM 1420 C CA . ILE A 1 177 ? 20.594 15.844 30.031 1 84.62 177 ILE A CA 1
ATOM 1421 C C . ILE A 1 177 ? 22.047 15.422 30.234 1 84.62 177 ILE A C 1
ATOM 1423 O O . ILE A 1 177 ? 22.359 14.719 31.203 1 84.62 177 ILE A O 1
ATOM 1427 N N . VAL A 1 178 ? 22.891 15.82 29.359 1 84.44 178 VAL A N 1
ATOM 1428 C CA . VAL A 1 178 ? 24.297 15.461 29.422 1 84.44 178 VAL A CA 1
ATOM 1429 C C . VAL A 1 178 ? 24.969 16.172 30.609 1 84.44 178 VAL A C 1
ATOM 1431 O O . VAL A 1 178 ? 25.812 15.594 31.281 1 84.44 178 VAL A O 1
ATOM 1434 N N . ARG A 1 179 ? 24.531 17.375 30.875 1 81.94 179 ARG A N 1
ATOM 1435 C CA . ARG A 1 179 ? 25.094 18.172 31.969 1 81.94 179 ARG A CA 1
ATOM 1436 C C . ARG A 1 179 ? 24.766 17.531 33.312 1 81.94 179 ARG A C 1
ATOM 1438 O O . ARG A 1 179 ? 25.625 17.469 34.188 1 81.94 179 ARG A O 1
ATOM 1445 N N . LYS A 1 180 ? 23.594 17.078 33.406 1 82.62 180 LYS A N 1
ATOM 1446 C CA . LYS A 1 180 ? 23.156 16.516 34.688 1 82.62 180 LYS A CA 1
ATOM 1447 C C . LYS A 1 180 ? 23.688 15.094 34.875 1 82.62 180 LYS A C 1
ATOM 1449 O O . LYS A 1 180 ? 23.531 14.5 35.938 1 82.62 180 LYS A O 1
ATOM 1454 N N . LYS A 1 181 ? 24.375 14.578 33.969 1 81.12 181 LYS A N 1
ATOM 1455 C CA . LYS A 1 181 ? 25.047 13.281 34 1 81.12 181 LYS A CA 1
ATOM 1456 C C . LYS A 1 181 ? 24.125 12.188 34.5 1 81.12 181 LYS A C 1
ATOM 1458 O O . LYS A 1 181 ? 24.547 11.32 35.281 1 81.12 181 LYS A O 1
ATOM 1463 N N . SER A 1 182 ? 22.859 12.266 34.219 1 84.31 182 SER A N 1
ATOM 1464 C CA . SER A 1 182 ? 21.938 11.211 34.625 1 84.31 182 SER A CA 1
ATOM 1465 C C . SER A 1 182 ? 21.891 10.094 33.594 1 84.31 182 SER A C 1
ATOM 1467 O O . SER A 1 182 ? 21.438 10.305 32.469 1 84.31 182 SER A O 1
ATOM 1469 N N . ILE A 1 183 ? 22.266 8.953 34.031 1 87.75 183 ILE A N 1
ATOM 1470 C CA . ILE A 1 183 ? 22.359 7.801 33.125 1 87.75 183 ILE A CA 1
ATOM 1471 C C . ILE A 1 183 ? 20.969 7.367 32.688 1 87.75 183 ILE A C 1
ATOM 1473 O O . ILE A 1 183 ? 20.766 6.938 31.562 1 87.75 183 ILE A O 1
ATOM 1477 N N . LEU A 1 184 ? 20.062 7.488 33.562 1 88.69 184 LEU A N 1
ATOM 1478 C CA . LEU A 1 184 ? 18.703 7.066 33.281 1 88.69 184 LEU A CA 1
ATOM 1479 C C . LEU A 1 184 ? 18.062 7.98 32.219 1 88.69 184 LEU A C 1
ATOM 1481 O O . LEU A 1 184 ? 17.344 7.512 31.344 1 88.69 184 LEU A O 1
ATOM 1485 N N . ARG A 1 185 ? 18.406 9.195 32.344 1 89 185 ARG A N 1
ATOM 1486 C CA . ARG A 1 185 ? 17.859 10.156 31.391 1 89 185 ARG A CA 1
ATOM 1487 C C . ARG A 1 185 ? 18.516 10.016 30.016 1 89 185 ARG A C 1
ATOM 1489 O O . ARG A 1 185 ? 17.844 10.188 28.984 1 89 185 ARG A O 1
ATOM 1496 N N . GLN A 1 186 ? 19.766 9.727 30.094 1 91.31 186 GLN A N 1
ATOM 1497 C CA . GLN A 1 186 ? 20.453 9.508 28.828 1 91.31 186 GLN A CA 1
ATOM 1498 C C . GLN A 1 186 ? 19.938 8.258 28.125 1 91.31 186 GLN A C 1
ATOM 1500 O O . GLN A 1 186 ? 19.766 8.25 26.906 1 91.31 186 GLN A O 1
ATOM 1505 N N . PHE A 1 187 ? 19.688 7.328 28.938 1 92.75 187 PHE A N 1
ATOM 1506 C CA . PHE A 1 187 ? 19.156 6.074 28.406 1 92.75 187 PHE A CA 1
ATOM 1507 C C . PHE A 1 187 ? 17.781 6.289 27.797 1 92.75 187 PHE A C 1
ATOM 1509 O O . PHE A 1 187 ? 17.516 5.828 26.688 1 92.75 187 PHE A O 1
ATOM 1516 N N . SER A 1 188 ? 16.922 6.953 28.453 1 91.25 188 SER A N 1
ATOM 1517 C CA . SER A 1 188 ? 15.578 7.207 27.969 1 91.25 188 SER A CA 1
ATOM 1518 C C . SER A 1 188 ? 15.602 8.094 26.719 1 91.25 188 SER A C 1
ATOM 1520 O O . SER A 1 188 ? 14.789 7.914 25.812 1 91.25 188 SER A O 1
ATOM 1522 N N . TYR A 1 189 ? 16.516 9.016 26.688 1 91 189 TYR A N 1
ATOM 1523 C CA . TYR A 1 189 ? 16.641 9.891 25.531 1 91 189 TYR A CA 1
ATOM 1524 C C . TYR A 1 189 ? 17.047 9.102 24.297 1 91 189 TYR A C 1
ATOM 1526 O O . TYR A 1 189 ? 16.516 9.336 23.203 1 91 189 TYR A O 1
ATOM 1534 N N . ALA A 1 190 ? 17.891 8.211 24.516 1 93.94 190 ALA A N 1
ATOM 1535 C CA . ALA A 1 190 ? 18.453 7.477 23.391 1 93.94 190 ALA A CA 1
ATOM 1536 C C . ALA A 1 190 ? 17.484 6.406 22.891 1 93.94 190 ALA A C 1
ATOM 1538 O O . ALA A 1 190 ? 17.375 6.172 21.688 1 93.94 190 ALA A O 1
ATOM 1539 N N . PHE A 1 191 ? 16.719 5.742 23.781 1 96.38 191 PHE A N 1
ATOM 1540 C CA . PHE A 1 191 ? 16.078 4.492 23.391 1 96.38 191 PHE A CA 1
ATOM 1541 C C . PHE A 1 191 ? 14.562 4.633 23.422 1 96.38 191 PHE A C 1
ATOM 1543 O O . PHE A 1 191 ? 13.836 3.709 23.031 1 96.38 191 PHE A O 1
ATOM 1550 N N . SER A 1 192 ? 14.031 5.793 23.812 1 95.12 192 SER A N 1
ATOM 1551 C CA . SER A 1 192 ? 12.586 5.961 23.859 1 95.12 192 SER A CA 1
ATOM 1552 C C . SER A 1 192 ? 11.977 5.969 22.469 1 95.12 192 SER A C 1
ATOM 1554 O O . SER A 1 192 ? 12.305 6.836 21.641 1 95.12 192 SER A O 1
ATOM 1556 N N . ALA A 1 193 ? 11.055 5.02 22.281 1 95.5 193 ALA A N 1
ATOM 1557 C CA . ALA A 1 193 ? 10.391 4.922 20.984 1 95.5 193 ALA A CA 1
ATOM 1558 C C . ALA A 1 193 ? 9.5 6.133 20.719 1 95.5 193 ALA A C 1
ATOM 1560 O O . ALA A 1 193 ? 9.359 6.574 19.578 1 95.5 193 ALA A O 1
ATOM 1561 N N . TYR A 1 194 ? 8.953 6.703 21.688 1 90.69 194 TYR A N 1
ATOM 1562 C CA . TYR A 1 194 ? 8.07 7.855 21.531 1 90.69 194 TYR A CA 1
ATOM 1563 C C . TYR A 1 194 ? 8.844 9.07 21.047 1 90.69 194 TYR A C 1
ATOM 1565 O O . TYR A 1 194 ? 8.461 9.719 20.062 1 90.69 194 TYR A O 1
ATOM 1573 N N . ARG A 1 195 ? 9.938 9.391 21.703 1 90.44 195 ARG A N 1
ATOM 1574 C CA . ARG A 1 195 ? 10.75 10.547 21.328 1 90.44 195 ARG A CA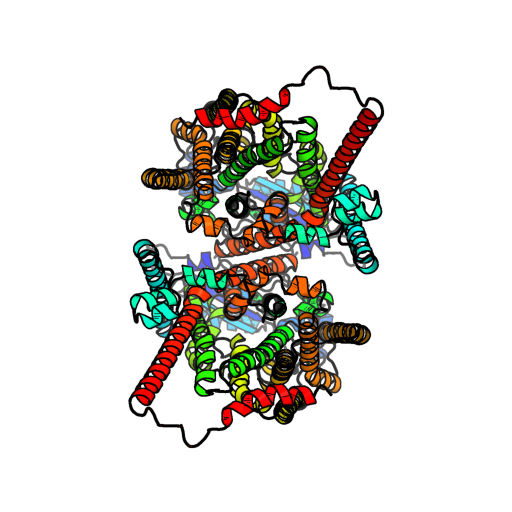 1
ATOM 1575 C C . ARG A 1 195 ? 11.32 10.383 19.922 1 90.44 195 ARG A C 1
ATOM 1577 O O . ARG A 1 195 ? 11.305 11.328 19.125 1 90.44 195 ARG A O 1
ATOM 1584 N N . ASN A 1 196 ? 11.758 9.148 19.734 1 95.06 196 ASN A N 1
ATOM 1585 C CA . ASN A 1 196 ? 12.352 8.875 18.422 1 95.06 196 ASN A CA 1
ATOM 1586 C C . ASN A 1 196 ? 11.312 8.906 17.312 1 95.06 196 ASN A C 1
ATOM 1588 O O . ASN A 1 196 ? 11.602 9.328 16.188 1 95.06 196 ASN A O 1
ATOM 1592 N N . ALA A 1 197 ? 10.117 8.438 17.594 1 93.81 197 ALA A N 1
ATOM 1593 C CA . ALA A 1 197 ? 9.039 8.5 16.609 1 93.81 197 ALA A CA 1
ATOM 1594 C C . ALA A 1 197 ? 8.688 9.945 16.266 1 93.81 197 ALA A C 1
ATOM 1596 O O . ALA A 1 197 ? 8.445 10.266 15.109 1 93.81 197 ALA A O 1
ATOM 1597 N N . CYS A 1 198 ? 8.688 10.812 17.266 1 89.31 198 CYS A N 1
ATOM 1598 C CA . CYS A 1 198 ? 8.414 12.227 17.047 1 89.31 198 CYS A CA 1
ATOM 1599 C C . CYS A 1 198 ? 9.492 12.859 16.172 1 89.31 198 CYS A C 1
ATOM 1601 O O . CYS A 1 198 ? 9.195 13.703 15.32 1 89.31 198 CYS A O 1
ATOM 1603 N N . LYS A 1 199 ? 10.695 12.375 16.391 1 91.62 199 LYS A N 1
ATOM 1604 C CA . LYS A 1 199 ? 11.797 12.883 15.578 1 91.62 199 LYS A CA 1
ATOM 1605 C C . LYS A 1 199 ? 11.641 12.469 14.117 1 91.62 199 LYS A C 1
ATOM 1607 O O . LYS A 1 199 ? 11.844 13.281 13.211 1 91.62 199 LYS A O 1
ATOM 1612 N N . ILE A 1 200 ? 11.273 11.234 13.906 1 93.81 200 ILE A N 1
ATOM 1613 C CA . ILE A 1 200 ? 11.125 10.711 12.555 1 93.81 200 ILE A CA 1
ATOM 1614 C C . ILE A 1 200 ? 9.961 11.414 11.852 1 93.81 200 ILE A C 1
ATOM 1616 O O . ILE A 1 200 ? 10.07 11.789 10.68 1 93.81 200 ILE A O 1
ATOM 1620 N N . LEU A 1 201 ? 8.852 11.688 12.562 1 89.62 201 LEU A N 1
ATOM 1621 C CA . LEU A 1 201 ? 7.613 12.172 11.961 1 89.62 201 LEU A CA 1
ATOM 1622 C C . LEU A 1 201 ? 7.566 13.695 11.953 1 89.62 201 LEU A C 1
ATOM 1624 O O . LEU A 1 201 ? 6.629 14.289 11.422 1 89.62 201 LEU A O 1
ATOM 1628 N N . ASN A 1 202 ? 8.648 14.32 12.484 1 87.31 202 ASN A N 1
ATOM 1629 C CA . ASN A 1 202 ? 8.727 15.781 12.484 1 87.31 202 ASN A CA 1
ATOM 1630 C C . ASN A 1 202 ? 8.875 16.328 11.062 1 87.31 202 ASN A C 1
ATOM 1632 O O . ASN A 1 202 ? 9.742 15.883 10.312 1 87.31 202 ASN A O 1
ATOM 1636 N N . THR A 1 203 ? 8.047 17.266 10.664 1 85.25 203 THR A N 1
ATOM 1637 C CA . THR A 1 203 ? 8.078 17.781 9.305 1 85.25 203 THR A CA 1
ATOM 1638 C C . THR A 1 203 ? 8.664 19.188 9.273 1 85.25 203 THR A C 1
ATOM 1640 O O . THR A 1 203 ? 8.695 19.828 8.219 1 85.25 203 THR A O 1
ATOM 1643 N N . SER A 1 204 ? 9.164 19.672 10.367 1 83.75 204 SER A N 1
ATOM 1644 C CA . SER A 1 204 ? 9.805 20.984 10.406 1 83.75 204 SER A CA 1
ATOM 1645 C C . SER A 1 204 ? 11.281 20.891 10.039 1 83.75 204 SER A C 1
ATOM 1647 O O . SER A 1 204 ? 11.977 19.984 10.5 1 83.75 204 SER A O 1
ATOM 1649 N N . ILE A 1 205 ? 11.703 21.656 9.078 1 83.5 205 ILE A N 1
ATOM 1650 C CA . ILE A 1 205 ? 13.102 21.641 8.656 1 83.5 205 ILE A CA 1
ATOM 1651 C C . ILE A 1 205 ? 13.688 23.047 8.797 1 83.5 205 ILE A C 1
ATOM 1653 O O . ILE A 1 205 ? 12.984 24.047 8.641 1 83.5 205 ILE A O 1
ATOM 1657 N N . PRO A 1 206 ? 14.93 22.984 9.117 1 80.75 206 PRO A N 1
ATOM 1658 C CA . PRO A 1 206 ? 15.578 24.297 9.195 1 80.75 206 PRO A CA 1
ATOM 1659 C C . PRO A 1 206 ? 15.609 25.016 7.852 1 80.75 206 PRO A C 1
ATOM 1661 O O . PRO A 1 206 ? 15.5 24.375 6.801 1 80.75 206 PRO A O 1
ATOM 1664 N N . SER A 1 207 ? 15.758 26.266 7.84 1 75.75 207 SER A N 1
ATOM 1665 C CA . SER A 1 207 ? 15.703 27.125 6.66 1 75.75 207 SER A CA 1
ATOM 1666 C C . SER A 1 207 ? 16.875 26.859 5.723 1 75.75 207 SER A C 1
ATOM 1668 O O . SER A 1 207 ? 16.75 27.031 4.508 1 75.75 207 SER A O 1
ATOM 1670 N N . ASN A 1 208 ? 17.953 26.297 6.215 1 76.75 208 ASN A N 1
ATOM 1671 C CA . ASN A 1 208 ? 19.156 26.109 5.398 1 76.75 208 ASN A CA 1
ATOM 1672 C C . ASN A 1 208 ? 19.156 24.75 4.703 1 76.75 208 ASN A C 1
ATOM 1674 O O . ASN A 1 208 ? 20.094 24.422 3.982 1 76.75 208 ASN A O 1
ATOM 1678 N N . HIS A 1 209 ? 18.094 24.094 4.773 1 81.56 209 HIS A N 1
ATOM 1679 C CA . HIS A 1 209 ? 18.047 22.766 4.188 1 81.56 209 HIS A CA 1
ATOM 1680 C C . HIS A 1 209 ? 17.438 22.797 2.789 1 81.56 209 HIS A C 1
ATOM 1682 O O . HIS A 1 209 ? 16.578 23.641 2.5 1 81.56 209 HIS A O 1
ATOM 1688 N N . VAL A 1 210 ? 18.062 22.016 1.96 1 86.75 210 VAL A N 1
ATOM 1689 C CA . VAL A 1 210 ? 17.531 21.875 0.61 1 86.75 210 VAL A CA 1
ATOM 1690 C C . VAL A 1 210 ? 16.328 20.938 0.632 1 86.75 210 VAL A C 1
ATOM 1692 O O . VAL A 1 210 ? 16.469 19.719 0.465 1 86.75 210 VAL A O 1
ATOM 1695 N N . SER A 1 211 ? 15.219 21.438 0.671 1 91.12 211 SER A N 1
ATOM 1696 C CA . SER A 1 211 ? 13.984 20.703 0.926 1 91.12 211 SER A CA 1
ATOM 1697 C C . SER A 1 211 ? 13.656 19.75 -0.218 1 91.12 211 SER A C 1
ATOM 1699 O O . SER A 1 211 ? 13.086 18.688 0.001 1 91.12 211 SER A O 1
ATOM 1701 N N . ALA A 1 212 ? 14.125 20.078 -1.42 1 95.69 212 ALA A N 1
ATOM 1702 C CA . ALA A 1 212 ? 13.789 19.281 -2.596 1 95.69 212 ALA A CA 1
ATOM 1703 C C . ALA A 1 212 ? 14.453 17.906 -2.533 1 95.69 212 ALA A C 1
ATOM 1705 O O . ALA A 1 212 ? 14.016 16.969 -3.199 1 95.69 212 ALA A O 1
ATOM 1706 N N . LEU A 1 213 ? 15.492 17.781 -1.76 1 97.19 213 LEU A N 1
ATOM 1707 C CA . LEU A 1 213 ? 16.234 16.531 -1.67 1 97.19 213 LEU A CA 1
ATOM 1708 C C . LEU A 1 213 ? 15.375 15.43 -1.057 1 97.19 213 LEU A C 1
ATOM 1710 O O . LEU A 1 213 ? 15.562 14.242 -1.361 1 97.19 213 LEU A O 1
ATOM 1714 N N . HIS A 1 214 ? 14.414 15.812 -0.201 1 96.31 214 HIS A N 1
ATOM 1715 C CA . HIS A 1 214 ? 13.547 14.82 0.426 1 96.31 214 HIS A CA 1
ATOM 1716 C C . HIS A 1 214 ? 12.664 14.133 -0.607 1 96.31 214 HIS A C 1
ATOM 1718 O O . HIS A 1 214 ? 12.492 12.914 -0.568 1 96.31 214 HIS A O 1
ATOM 1724 N N . GLY A 1 215 ? 12.156 14.914 -1.529 1 97.12 215 GLY A N 1
ATOM 1725 C CA . GLY A 1 215 ? 11.359 14.328 -2.6 1 97.12 215 GLY A CA 1
ATOM 1726 C C . GLY A 1 215 ? 12.172 13.453 -3.537 1 97.12 215 GLY A C 1
ATOM 1727 O O . GLY A 1 215 ? 11.719 12.383 -3.943 1 97.12 215 GLY A O 1
ATOM 1728 N N . ILE A 1 216 ? 13.383 13.859 -3.842 1 98.06 216 ILE A N 1
ATOM 1729 C CA . ILE A 1 216 ? 14.25 13.109 -4.738 1 98.06 216 ILE A CA 1
ATOM 1730 C C . ILE A 1 216 ? 14.594 11.758 -4.113 1 98.06 216 ILE A C 1
ATOM 1732 O O . ILE A 1 216 ? 14.539 10.719 -4.781 1 98.06 216 ILE A O 1
ATOM 1736 N N . LYS A 1 217 ? 14.859 11.773 -2.826 1 97.94 217 LYS A N 1
ATOM 1737 C CA . LYS A 1 217 ? 15.211 10.547 -2.117 1 97.94 217 LYS A CA 1
ATOM 1738 C C . LYS A 1 217 ? 14.047 9.562 -2.115 1 97.94 217 LYS A C 1
ATOM 1740 O O . LYS A 1 217 ? 14.219 8.391 -2.473 1 97.94 217 LYS A O 1
ATOM 1745 N N . PHE A 1 218 ? 12.875 10.055 -1.757 1 97.31 218 PHE A N 1
ATOM 1746 C CA . PHE A 1 218 ? 11.719 9.172 -1.635 1 97.31 218 PHE A CA 1
ATOM 1747 C C . PHE A 1 218 ? 11.344 8.594 -2.99 1 97.31 218 PHE A C 1
ATOM 1749 O O . PHE A 1 218 ? 11.117 7.383 -3.111 1 97.31 218 PHE A O 1
ATOM 1756 N N . LEU A 1 219 ? 11.297 9.438 -4.023 1 97.75 219 LEU A N 1
ATOM 1757 C CA . LEU A 1 219 ? 10.883 8.984 -5.352 1 97.75 219 LEU A CA 1
ATOM 1758 C C . LEU A 1 219 ? 11.914 8.031 -5.945 1 97.75 219 LEU A C 1
ATOM 1760 O O . LEU A 1 219 ? 11.555 7.082 -6.645 1 97.75 219 LEU A O 1
ATOM 1764 N N . SER A 1 220 ? 13.18 8.258 -5.641 1 98.31 220 SER A N 1
ATOM 1765 C CA . SER A 1 220 ? 14.219 7.348 -6.105 1 98.31 220 SER A CA 1
ATOM 1766 C C . SER A 1 220 ? 14.117 5.996 -5.402 1 98.31 220 SER A C 1
ATOM 1768 O O . SER A 1 220 ? 14.297 4.949 -6.031 1 98.31 220 SER A O 1
ATOM 1770 N N . MET A 1 221 ? 13.805 6.027 -4.105 1 98.19 221 MET A N 1
ATOM 1771 C CA . MET A 1 221 ? 13.672 4.777 -3.363 1 98.19 221 MET A CA 1
ATOM 1772 C C . MET A 1 221 ? 12.484 3.969 -3.867 1 98.19 221 MET A C 1
ATOM 1774 O O . MET A 1 221 ? 12.57 2.748 -4.02 1 98.19 221 MET A O 1
ATOM 1778 N N . THR A 1 222 ? 11.391 4.625 -4.133 1 97.69 222 THR A N 1
ATOM 1779 C CA . THR A 1 222 ? 10.211 3.932 -4.652 1 97.69 222 THR A CA 1
ATOM 1780 C C . THR A 1 222 ? 10.484 3.379 -6.051 1 97.69 222 THR A C 1
ATOM 1782 O O . THR A 1 222 ? 9.969 2.322 -6.414 1 97.69 222 THR A O 1
ATOM 1785 N N . TRP A 1 223 ? 11.297 4.102 -6.801 1 97.81 223 TRP A N 1
ATOM 1786 C CA . TRP A 1 223 ? 11.688 3.639 -8.133 1 97.81 223 TRP A CA 1
ATOM 1787 C C . TRP A 1 223 ? 12.547 2.385 -8.039 1 97.81 223 TRP A C 1
ATOM 1789 O O . TRP A 1 223 ? 12.344 1.427 -8.789 1 97.81 223 TRP A O 1
ATOM 1799 N N . ILE A 1 224 ? 13.461 2.369 -7.105 1 97.5 224 ILE A N 1
ATOM 1800 C CA . ILE A 1 224 ? 14.289 1.192 -6.871 1 97.5 224 ILE A CA 1
ATOM 1801 C C . ILE A 1 224 ? 13.406 -0.001 -6.516 1 97.5 224 ILE A C 1
ATOM 1803 O O . ILE A 1 224 ? 13.562 -1.089 -7.074 1 97.5 224 ILE A O 1
ATOM 1807 N N . MET A 1 225 ? 12.477 0.2 -5.672 1 97.25 225 MET A N 1
ATOM 1808 C CA . MET A 1 225 ? 11.594 -0.879 -5.242 1 97.25 225 MET A CA 1
ATOM 1809 C C . MET A 1 225 ? 10.75 -1.387 -6.402 1 97.25 225 MET A C 1
ATOM 1811 O O . MET A 1 225 ? 10.484 -2.586 -6.508 1 97.25 225 MET A O 1
ATOM 1815 N N . LEU A 1 226 ? 10.344 -0.474 -7.277 1 96.44 226 LEU A N 1
ATOM 1816 C CA . LEU A 1 226 ? 9.555 -0.852 -8.445 1 96.44 226 LEU A CA 1
ATOM 1817 C C . LEU A 1 226 ? 10.344 -1.792 -9.352 1 96.44 226 LEU A C 1
ATOM 1819 O O . LEU A 1 226 ? 9.805 -2.789 -9.836 1 96.44 226 LEU A O 1
ATOM 1823 N N . GLY A 1 227 ? 11.547 -1.456 -9.555 1 95 227 GLY A N 1
ATOM 1824 C CA . GLY A 1 227 ? 12.391 -2.34 -10.344 1 95 227 GLY A CA 1
ATOM 1825 C C . GLY A 1 227 ? 12.586 -3.705 -9.711 1 95 227 GLY A C 1
ATOM 1826 O O . GLY A 1 227 ? 12.461 -4.73 -10.383 1 95 227 GLY A O 1
ATOM 1827 N N . HIS A 1 228 ? 12.742 -3.736 -8.438 1 94.88 228 HIS A N 1
ATOM 1828 C CA . HIS A 1 228 ? 13.062 -4.977 -7.734 1 94.88 228 HIS A CA 1
ATOM 1829 C C . HIS A 1 228 ? 11.836 -5.879 -7.621 1 94.88 228 HIS A C 1
ATOM 1831 O O . HIS A 1 228 ? 11.969 -7.102 -7.543 1 94.88 228 HIS A O 1
ATOM 1837 N N . VAL A 1 229 ? 10.68 -5.371 -7.66 1 93.12 229 VAL A N 1
ATOM 1838 C CA . VAL A 1 229 ? 9.484 -6.203 -7.609 1 93.12 229 VAL A CA 1
ATOM 1839 C C . VAL A 1 229 ? 9.398 -7.055 -8.875 1 93.12 229 VAL A C 1
ATOM 1841 O O . VAL A 1 229 ? 8.938 -8.195 -8.828 1 93.12 229 VAL A O 1
ATOM 1844 N N . TYR A 1 230 ? 9.867 -6.484 -9.984 1 88.19 230 TYR A N 1
ATOM 1845 C CA . TYR A 1 230 ? 9.82 -7.211 -11.25 1 88.19 230 TYR A CA 1
ATOM 1846 C C . TYR A 1 230 ? 11.023 -8.148 -11.383 1 88.19 230 TYR A C 1
ATOM 1848 O O . TYR A 1 230 ? 10.898 -9.25 -11.922 1 88.19 230 TYR A O 1
ATOM 1856 N N . TYR A 1 231 ? 12.109 -7.789 -10.781 1 80.69 231 TYR A N 1
ATOM 1857 C CA . TYR A 1 231 ? 13.336 -8.562 -10.984 1 80.69 231 TYR A CA 1
ATOM 1858 C C . TYR A 1 231 ? 13.484 -9.641 -9.93 1 80.69 231 TYR A C 1
ATOM 1860 O O . TYR A 1 231 ? 14.133 -10.664 -10.156 1 80.69 231 TYR A O 1
ATOM 1868 N N . CYS A 1 232 ? 12.961 -9.469 -8.758 1 64.5 232 CYS A N 1
ATOM 1869 C CA . CYS A 1 232 ? 13.148 -10.422 -7.668 1 64.5 232 CYS A CA 1
ATOM 1870 C C . CYS A 1 232 ? 12.18 -11.586 -7.789 1 64.5 232 CYS A C 1
ATOM 1872 O O . CYS A 1 232 ? 12.18 -12.492 -6.949 1 64.5 232 CYS A O 1
ATOM 1874 N N . LYS A 1 233 ? 11.594 -11.695 -8.797 1 62.53 233 LYS A N 1
ATOM 1875 C CA . LYS A 1 233 ? 10.625 -12.781 -8.906 1 62.53 233 LYS A CA 1
ATOM 1876 C C . LYS A 1 233 ? 11.242 -14 -9.594 1 62.53 233 LYS A C 1
ATOM 1878 O O . LYS A 1 233 ? 11.977 -13.867 -10.57 1 62.53 233 LYS A O 1
ATOM 1883 N N . ASP A 1 234 ? 11.133 -15.047 -8.797 1 74.06 234 ASP A N 1
ATOM 1884 C CA . ASP A 1 234 ? 11.453 -16.344 -9.367 1 74.06 234 ASP A CA 1
ATOM 1885 C C . ASP A 1 234 ? 10.391 -16.781 -10.383 1 74.06 234 ASP A C 1
ATOM 1887 O O . ASP A 1 234 ? 9.195 -16.719 -10.094 1 74.06 234 ASP A O 1
ATOM 1891 N N . TYR A 1 235 ? 10.867 -17.078 -11.547 1 76.81 235 TYR A N 1
ATOM 1892 C CA . TYR A 1 235 ? 9.953 -17.484 -12.609 1 76.81 235 TYR A CA 1
ATOM 1893 C C . TYR A 1 235 ? 9.102 -18.672 -12.18 1 76.81 235 TYR A C 1
ATOM 1895 O O . TYR A 1 235 ? 8.016 -18.906 -12.719 1 76.81 235 TYR A O 1
ATOM 1903 N N . LEU A 1 236 ? 9.633 -19.328 -11.172 1 76.69 236 LEU A N 1
ATOM 1904 C CA . LEU A 1 236 ? 8.922 -20.5 -10.695 1 76.69 236 LEU A CA 1
ATOM 1905 C C . LEU A 1 236 ? 7.613 -20.125 -10.008 1 76.69 236 LEU A C 1
ATOM 1907 O O . LEU A 1 236 ? 6.691 -20.938 -9.906 1 76.69 236 LEU A O 1
ATOM 1911 N N . THR A 1 237 ? 7.543 -18.906 -9.586 1 82.31 237 THR A N 1
ATOM 1912 C CA . THR A 1 237 ? 6.371 -18.484 -8.836 1 82.31 237 THR A CA 1
ATOM 1913 C C . THR A 1 237 ? 5.352 -17.812 -9.75 1 82.31 237 THR A C 1
ATOM 1915 O O . THR A 1 237 ? 4.312 -17.328 -9.289 1 82.31 237 THR A O 1
ATOM 1918 N N . LEU A 1 238 ? 5.672 -17.859 -10.992 1 83.56 238 LEU A N 1
ATOM 1919 C CA . LEU A 1 238 ? 4.812 -17.141 -11.922 1 83.56 238 LEU A CA 1
ATOM 1920 C C . LEU A 1 238 ? 4.164 -18.094 -12.914 1 83.56 238 LEU A C 1
ATOM 1922 O O . LEU A 1 238 ? 4.766 -19.109 -13.289 1 83.56 238 LEU A O 1
ATOM 1926 N N . ALA A 1 239 ? 2.936 -17.812 -13.242 1 82 239 ALA A N 1
ATOM 1927 C CA . ALA A 1 239 ? 2.203 -18.453 -14.328 1 82 239 ALA A CA 1
ATOM 1928 C C . ALA A 1 239 ? 1.85 -17.453 -15.422 1 82 239 ALA A C 1
ATOM 1930 O O . ALA A 1 239 ? 1.834 -16.25 -15.18 1 82 239 ALA A O 1
ATOM 1931 N N . GLY A 1 240 ? 1.723 -17.922 -16.656 1 80.38 240 GLY A N 1
ATOM 1932 C CA . GLY A 1 240 ? 1.382 -17.047 -17.766 1 80.38 240 GLY A CA 1
ATOM 1933 C C . GLY A 1 240 ? 2.551 -16.203 -18.234 1 80.38 240 GLY A C 1
ATOM 1934 O O . GLY A 1 240 ? 2.408 -14.992 -18.438 1 80.38 240 GLY A O 1
ATOM 1935 N N . LEU A 1 241 ? 3.697 -16.781 -18.281 1 83.5 241 LEU A N 1
ATOM 1936 C CA . LEU A 1 241 ? 4.949 -16.078 -18.578 1 83.5 241 LEU A CA 1
ATOM 1937 C C . LEU A 1 241 ? 4.965 -15.562 -20 1 83.5 241 LEU A C 1
ATOM 1939 O O . LEU A 1 241 ? 5.812 -14.742 -20.359 1 83.5 241 LEU A O 1
ATOM 1943 N N . ASN A 1 242 ? 4.008 -15.953 -20.812 1 81.56 242 ASN A N 1
ATOM 1944 C CA . ASN A 1 242 ? 3.908 -15.414 -22.172 1 81.56 242 ASN A CA 1
ATOM 1945 C C . ASN A 1 242 ? 3.732 -13.898 -22.156 1 81.56 242 ASN A C 1
ATOM 1947 O O . ASN A 1 242 ? 4.164 -13.211 -23.094 1 81.56 242 ASN A O 1
ATOM 1951 N N . ARG A 1 243 ? 3.186 -13.461 -21.156 1 80.19 243 ARG A N 1
ATOM 1952 C CA . ARG A 1 243 ? 2.912 -12.031 -21.047 1 80.19 243 ARG A CA 1
ATOM 1953 C C . ARG A 1 243 ? 4.18 -11.258 -20.719 1 80.19 243 ARG A C 1
ATOM 1955 O O . ARG A 1 243 ? 4.227 -10.031 -20.875 1 80.19 243 ARG A O 1
ATOM 1962 N N . ILE A 1 244 ? 5.172 -11.93 -20.312 1 84.62 244 ILE A N 1
ATOM 1963 C CA . ILE A 1 244 ? 6.418 -11.281 -19.922 1 84.62 244 ILE A CA 1
ATOM 1964 C C . ILE A 1 244 ? 7.324 -11.133 -21.141 1 84.62 244 ILE A C 1
ATOM 1966 O O . ILE A 1 244 ? 8.242 -10.312 -21.141 1 84.62 244 ILE A O 1
ATOM 1970 N N . ARG A 1 245 ? 7.035 -11.859 -22.172 1 79.69 245 ARG A N 1
ATOM 1971 C CA . ARG A 1 245 ? 7.891 -11.93 -23.344 1 79.69 245 ARG A CA 1
ATOM 1972 C C . ARG A 1 245 ? 8.039 -10.562 -24 1 79.69 245 ARG A C 1
ATOM 1974 O O . ARG A 1 245 ? 9.117 -10.219 -24.484 1 79.69 245 ARG A O 1
ATOM 1981 N N . ASP A 1 246 ? 6.984 -9.734 -23.844 1 84.62 246 ASP A N 1
ATOM 1982 C CA . ASP A 1 246 ? 6.988 -8.484 -24.594 1 84.62 246 ASP A CA 1
ATOM 1983 C C . ASP A 1 246 ? 7.305 -7.297 -23.688 1 84.62 246 ASP A C 1
ATOM 1985 O O . ASP A 1 246 ? 7.18 -6.141 -24.094 1 84.62 246 ASP A O 1
ATOM 1989 N N . LEU A 1 247 ? 7.734 -7.621 -22.562 1 87.75 247 LEU A N 1
ATOM 1990 C CA . LEU A 1 247 ? 8.016 -6.527 -21.641 1 87.75 247 LEU A CA 1
ATOM 1991 C C . LEU A 1 247 ? 9.242 -5.742 -22.078 1 87.75 247 LEU A C 1
ATOM 1993 O O . LEU A 1 247 ? 9.297 -4.52 -21.922 1 87.75 247 LEU A O 1
ATOM 1997 N N . GLY A 1 248 ? 10.188 -6.469 -22.703 1 88.69 248 GLY A N 1
ATOM 1998 C CA . GLY A 1 248 ? 11.391 -5.812 -23.172 1 88.69 248 GLY A CA 1
ATOM 1999 C C . GLY A 1 248 ? 11.133 -4.828 -24.297 1 88.69 248 GLY A C 1
ATOM 2000 O O . GLY A 1 248 ? 11.797 -3.795 -24.391 1 88.69 248 GLY A O 1
ATOM 2001 N N . SER A 1 249 ? 10.125 -5.098 -25.062 1 91.19 249 SER A N 1
ATOM 2002 C CA . SER A 1 249 ? 9.828 -4.273 -26.219 1 91.19 249 SER A CA 1
ATOM 2003 C C . SER A 1 249 ? 8.781 -3.211 -25.906 1 91.19 249 SER A C 1
ATOM 2005 O O . SER A 1 249 ? 8.391 -2.432 -26.766 1 91.19 249 SER A O 1
ATOM 2007 N N . ASN A 1 250 ? 8.375 -3.232 -24.703 1 93.31 250 ASN A N 1
ATOM 2008 C CA . ASN A 1 250 ? 7.426 -2.211 -24.281 1 93.31 250 ASN A CA 1
ATOM 2009 C C . ASN A 1 250 ? 8.125 -0.911 -23.906 1 93.31 250 ASN A C 1
ATOM 2011 O O . ASN A 1 250 ? 8.938 -0.885 -22.969 1 93.31 250 ASN A O 1
ATOM 2015 N N . LEU A 1 251 ? 7.781 0.116 -24.531 1 94.69 251 LEU A N 1
ATOM 2016 C CA . LEU A 1 251 ? 8.445 1.399 -24.328 1 94.69 251 LEU A CA 1
ATOM 2017 C C . LEU A 1 251 ? 8.219 1.914 -22.906 1 94.69 251 LEU A C 1
ATOM 2019 O O . LEU A 1 251 ? 9.148 2.389 -22.25 1 94.69 251 LEU A O 1
ATOM 2023 N N . ALA A 1 252 ? 7.031 1.816 -22.469 1 92.81 252 ALA A N 1
ATOM 2024 C CA . ALA A 1 252 ? 6.695 2.322 -21.141 1 92.81 252 ALA A CA 1
ATOM 2025 C C . ALA A 1 252 ? 7.434 1.542 -20.047 1 92.81 252 ALA A C 1
ATOM 2027 O O . ALA A 1 252 ? 7.762 2.09 -19 1 92.81 252 ALA A O 1
ATOM 2028 N N . PHE A 1 253 ? 7.785 0.34 -20.328 1 94.75 253 PHE A N 1
ATOM 2029 C CA . PHE A 1 253 ? 8.383 -0.545 -19.344 1 94.75 253 PHE A CA 1
ATOM 2030 C C . PHE A 1 253 ? 9.883 -0.274 -19.203 1 94.75 253 PHE A C 1
ATOM 2032 O O . PHE A 1 253 ? 10.523 -0.781 -18.281 1 94.75 253 PHE A O 1
ATOM 2039 N N . GLN A 1 254 ? 10.445 0.613 -20.031 1 96 254 GLN A N 1
ATOM 2040 C CA . GLN A 1 254 ? 11.859 0.939 -19.969 1 96 254 GLN A CA 1
ATOM 2041 C C . GLN A 1 254 ? 12.211 1.621 -18.641 1 96 254 GLN A C 1
ATOM 2043 O O . GLN A 1 254 ? 13.32 1.457 -18.125 1 96 254 GLN A O 1
ATOM 2048 N N . VAL A 1 255 ? 11.266 2.33 -18.109 1 95.75 255 VAL A N 1
ATOM 2049 C CA . VAL A 1 255 ? 11.484 3.02 -16.844 1 95.75 255 VAL A CA 1
ATOM 2050 C C . VAL A 1 255 ? 11.734 1.996 -15.734 1 95.75 255 VAL A C 1
ATOM 2052 O O . VAL A 1 255 ? 12.5 2.248 -14.805 1 95.75 255 VAL A O 1
ATOM 2055 N N . ILE A 1 256 ? 11.133 0.879 -15.875 1 95.19 256 ILE A N 1
ATOM 2056 C CA . ILE A 1 256 ? 11.273 -0.176 -14.875 1 95.19 256 ILE A CA 1
ATOM 2057 C C . ILE A 1 256 ? 12.57 -0.951 -15.133 1 95.19 256 ILE A C 1
ATOM 2059 O O . ILE A 1 256 ? 13.25 -1.355 -14.188 1 95.19 256 ILE A O 1
ATOM 2063 N N . LEU A 1 257 ? 12.914 -1.082 -16.375 1 94.44 257 LEU A N 1
ATOM 2064 C CA . LEU A 1 257 ? 14.078 -1.875 -16.734 1 94.44 257 LEU A CA 1
ATOM 2065 C C . LEU A 1 257 ? 15.367 -1.125 -16.406 1 94.44 257 LEU A C 1
ATOM 2067 O O . LEU A 1 257 ? 16.438 -1.736 -16.281 1 94.44 257 LEU A O 1
ATOM 2071 N N . ASN A 1 258 ? 15.281 0.179 -16.234 1 96.38 258 ASN A N 1
ATOM 2072 C CA . ASN A 1 258 ? 16.469 0.983 -15.992 1 96.38 258 ASN A CA 1
ATOM 2073 C C . ASN A 1 258 ? 16.438 1.648 -14.625 1 96.38 258 ASN A C 1
ATOM 2075 O O . ASN A 1 258 ? 16.875 2.795 -14.477 1 96.38 258 ASN A O 1
ATOM 2079 N N . THR A 1 259 ? 15.977 0.985 -13.648 1 95 259 THR A N 1
ATOM 2080 C CA . THR A 1 259 ? 15.867 1.497 -12.281 1 95 259 THR A CA 1
ATOM 2081 C C . THR A 1 259 ? 17.234 1.61 -11.633 1 95 259 THR A C 1
ATOM 2083 O O . THR A 1 259 ? 17.391 2.268 -10.602 1 95 259 THR A O 1
ATOM 2086 N N . ALA A 1 260 ? 18.281 1.094 -12.227 1 93.69 260 ALA A N 1
ATOM 2087 C CA . ALA A 1 260 ? 19.641 1.106 -11.664 1 93.69 260 ALA A CA 1
ATOM 2088 C C . ALA A 1 260 ? 20.141 2.535 -11.492 1 93.69 260 ALA A C 1
ATOM 2090 O O . ALA A 1 260 ? 20.953 2.809 -10.602 1 93.69 260 ALA A O 1
ATOM 2091 N N . PHE A 1 261 ? 19.625 3.455 -12.242 1 97.25 261 PHE A N 1
ATOM 2092 C CA . PHE A 1 261 ? 20.078 4.84 -12.172 1 97.25 261 PHE A CA 1
ATOM 2093 C C . PHE A 1 261 ? 19.594 5.504 -10.891 1 97.25 261 PHE A C 1
ATOM 2095 O O . PHE A 1 261 ? 20.125 6.543 -10.484 1 97.25 261 PHE A O 1
ATOM 2102 N N . ALA A 1 262 ? 18.625 4.914 -10.266 1 97.5 262 ALA A N 1
ATOM 2103 C CA . ALA A 1 262 ? 18.203 5.426 -8.969 1 97.5 262 ALA A CA 1
ATOM 2104 C C . ALA A 1 262 ? 19.312 5.312 -7.938 1 97.5 262 ALA A C 1
ATOM 2106 O O . ALA A 1 262 ? 19.453 6.16 -7.051 1 97.5 262 ALA A O 1
ATOM 2107 N N . ALA A 1 263 ? 20.141 4.285 -8.039 1 97.12 263 ALA A N 1
ATOM 2108 C CA . ALA A 1 263 ? 21.297 4.156 -7.148 1 97.12 263 ALA A CA 1
ATOM 2109 C C . ALA A 1 263 ? 22.281 5.305 -7.352 1 97.12 263 ALA A C 1
ATOM 2111 O O . ALA A 1 263 ? 22.828 5.84 -6.387 1 97.12 263 ALA A O 1
ATOM 2112 N N . ASP A 1 264 ? 22.453 5.688 -8.555 1 98.44 264 ASP A N 1
ATOM 2113 C CA . ASP A 1 264 ? 23.375 6.785 -8.852 1 98.44 264 ASP A CA 1
ATOM 2114 C C . ASP A 1 264 ? 22.828 8.117 -8.344 1 98.44 264 ASP A C 1
ATOM 2116 O O . ASP A 1 264 ? 23.594 9.008 -7.98 1 98.44 264 ASP A O 1
ATOM 2120 N N . THR A 1 265 ? 21.516 8.227 -8.344 1 98.69 265 THR A N 1
ATOM 2121 C CA . THR A 1 265 ? 20.922 9.391 -7.699 1 98.69 265 THR A CA 1
ATOM 2122 C C . THR A 1 265 ? 21.312 9.445 -6.223 1 98.69 265 THR A C 1
ATOM 2124 O O . THR A 1 265 ? 21.641 10.516 -5.703 1 98.69 265 THR A O 1
ATOM 2127 N N . PHE A 1 266 ? 21.328 8.336 -5.609 1 98.5 266 PHE A N 1
ATOM 2128 C CA . PHE A 1 266 ? 21.672 8.289 -4.191 1 98.5 266 PHE A CA 1
ATOM 2129 C C . PHE A 1 266 ? 23.156 8.578 -3.986 1 98.5 266 PHE A C 1
ATOM 2131 O O . PHE A 1 266 ? 23.531 9.211 -3 1 98.5 266 PHE A O 1
ATOM 2138 N N . PHE A 1 267 ? 24.031 8.102 -4.902 1 98.75 267 PHE A N 1
ATOM 2139 C CA . PHE A 1 267 ? 25.453 8.445 -4.812 1 98.75 267 PHE A CA 1
ATOM 2140 C C . PHE A 1 267 ? 25.656 9.945 -4.977 1 98.75 267 PHE A C 1
ATOM 2142 O O . PHE A 1 267 ? 26.453 10.547 -4.262 1 98.75 267 PHE A O 1
ATOM 2149 N N . PHE A 1 268 ? 24.906 10.477 -5.918 1 98.81 268 PHE A N 1
ATOM 2150 C CA . PHE A 1 268 ? 24.938 11.922 -6.113 1 98.81 268 PHE A CA 1
ATOM 2151 C C . PHE A 1 268 ? 24.547 12.656 -4.832 1 98.81 268 PHE A C 1
ATOM 2153 O O . PHE A 1 268 ? 25.234 13.586 -4.414 1 98.81 268 PHE A O 1
ATOM 2160 N N . LEU A 1 269 ? 23.484 12.234 -4.195 1 98.44 269 LEU A N 1
ATOM 2161 C CA . LEU A 1 269 ? 23 12.867 -2.975 1 98.44 269 LEU A CA 1
ATOM 2162 C C . LEU A 1 269 ? 24.016 12.727 -1.843 1 98.44 269 LEU A C 1
ATOM 2164 O O . LEU A 1 269 ? 24.203 13.664 -1.063 1 98.44 269 LEU A O 1
ATOM 2168 N N . SER A 1 270 ? 24.625 11.57 -1.755 1 98.19 270 SER A N 1
ATOM 2169 C CA . SER A 1 270 ? 25.641 11.344 -0.737 1 98.19 270 SER A CA 1
ATOM 2170 C C . SER A 1 270 ? 26.828 12.297 -0.924 1 98.19 270 SER A C 1
ATOM 2172 O O . SER A 1 270 ? 27.328 12.875 0.043 1 98.19 270 SER A O 1
ATOM 2174 N N . GLY A 1 271 ? 27.25 12.43 -2.17 1 98.56 271 GLY A N 1
ATOM 2175 C CA . GLY A 1 271 ? 28.328 13.359 -2.459 1 98.56 271 GLY A CA 1
ATOM 2176 C C . GLY A 1 271 ? 27.984 14.805 -2.145 1 98.56 271 GLY A C 1
ATOM 2177 O O . GLY A 1 271 ? 28.781 15.523 -1.547 1 98.56 271 GLY A O 1
ATOM 2178 N N . LEU A 1 272 ? 26.797 15.172 -2.5 1 98.31 272 LEU A N 1
ATOM 2179 C CA . LEU A 1 272 ? 26.328 16.531 -2.26 1 98.31 272 LEU A CA 1
ATOM 2180 C C . LEU A 1 272 ? 26.266 16.828 -0.766 1 98.31 272 LEU A C 1
ATOM 2182 O O . LEU A 1 272 ? 26.797 17.844 -0.307 1 98.31 272 LEU A O 1
ATOM 2186 N N . LEU A 1 273 ? 25.703 15.945 -0.022 1 96.38 273 LEU A N 1
ATOM 2187 C CA . LEU A 1 273 ? 25.422 16.172 1.391 1 96.38 273 LEU A CA 1
ATOM 2188 C C . LEU A 1 273 ? 26.719 16.125 2.211 1 96.38 273 LEU A C 1
ATOM 2190 O O . LEU A 1 273 ? 26.844 16.828 3.215 1 96.38 273 LEU A O 1
ATOM 2194 N N . VAL A 1 274 ? 27.656 15.281 1.799 1 97.19 274 VAL A N 1
ATOM 2195 C CA . VAL A 1 274 ? 28.906 15.188 2.553 1 97.19 274 VAL A CA 1
ATOM 2196 C C . VAL A 1 274 ? 29.641 16.516 2.504 1 97.19 274 VAL A C 1
ATOM 2198 O O . VAL A 1 274 ? 30.156 16.984 3.52 1 97.19 274 VAL A O 1
ATOM 2201 N N . VAL A 1 275 ? 29.641 17.156 1.38 1 97.44 275 VAL A N 1
ATOM 2202 C CA . VAL A 1 275 ? 30.328 18.422 1.237 1 97.44 275 VAL A CA 1
ATOM 2203 C C . VAL A 1 275 ? 29.5 19.547 1.877 1 97.44 275 VAL A C 1
ATOM 2205 O O . VAL A 1 275 ? 30.016 20.328 2.682 1 97.44 275 VAL A O 1
ATOM 2208 N N . TYR A 1 276 ? 28.234 19.578 1.562 1 95.06 276 TYR A N 1
ATOM 2209 C CA . TYR A 1 276 ? 27.359 20.641 2.035 1 95.06 276 TYR A CA 1
ATOM 2210 C C . TYR A 1 276 ? 27.297 20.672 3.557 1 95.06 276 TYR A C 1
ATOM 2212 O O . TYR A 1 276 ? 27.484 21.719 4.172 1 95.06 276 TYR A O 1
ATOM 2220 N N . SER A 1 277 ? 27.109 19.547 4.172 1 92.44 277 SER A N 1
ATOM 2221 C CA . SER A 1 277 ? 27 19.469 5.621 1 92.44 277 SER A CA 1
ATOM 2222 C C . SER A 1 277 ? 28.344 19.719 6.297 1 92.44 277 SER A C 1
ATOM 2224 O O . SER A 1 277 ? 28.406 20.344 7.359 1 92.44 277 SER A O 1
ATOM 2226 N N . THR A 1 278 ? 29.422 19.219 5.762 1 94.31 278 THR A N 1
ATOM 2227 C CA . THR A 1 278 ? 30.75 19.422 6.355 1 94.31 278 THR A CA 1
ATOM 2228 C C . THR A 1 278 ? 31.156 20.875 6.266 1 94.31 278 THR A C 1
ATOM 2230 O O . THR A 1 278 ? 31.797 21.406 7.18 1 94.31 278 THR A O 1
ATOM 2233 N N . PHE A 1 279 ? 30.812 21.531 5.23 1 93.31 279 PHE A N 1
ATOM 2234 C CA . PHE A 1 279 ? 31.109 22.953 5.09 1 93.31 279 PHE A CA 1
ATOM 2235 C C . PHE A 1 279 ? 30.359 23.766 6.129 1 93.31 279 PHE A C 1
ATOM 2237 O O . PHE A 1 279 ? 30.906 24.719 6.691 1 93.31 279 PHE A O 1
ATOM 2244 N N . GLN A 1 280 ? 29.141 23.406 6.332 1 88.38 280 GLN A N 1
ATOM 2245 C CA . GLN A 1 280 ? 28.375 24.062 7.387 1 88.38 280 GLN A CA 1
ATOM 2246 C C . GLN A 1 280 ? 29.031 23.844 8.75 1 88.38 280 GLN A C 1
ATOM 2248 O O . GLN A 1 280 ? 29.109 24.781 9.562 1 88.38 280 GLN A O 1
ATOM 2253 N N . TYR A 1 281 ? 29.484 22.672 8.922 1 87.56 281 TYR A N 1
ATOM 2254 C CA . TYR A 1 281 ? 30.172 22.344 10.164 1 87.56 281 TYR A CA 1
ATOM 2255 C C . TYR A 1 281 ? 31.469 23.125 10.297 1 87.56 281 TYR A C 1
ATOM 2257 O O . TYR A 1 281 ? 31.766 23.672 11.359 1 87.56 281 TYR A O 1
ATOM 2265 N N . LEU A 1 282 ? 32.25 23.203 9.297 1 88.81 282 LEU A N 1
ATOM 2266 C CA . LEU A 1 282 ? 33.531 23.922 9.289 1 88.81 282 LEU A CA 1
ATOM 2267 C C . LEU A 1 282 ? 33.312 25.406 9.523 1 88.81 282 LEU A C 1
ATOM 2269 O O . LEU A 1 282 ? 34.125 26.062 10.172 1 88.81 282 LEU A O 1
ATOM 2273 N N . GLU A 1 283 ? 32.219 25.891 9 1 85.19 283 GLU A N 1
ATOM 2274 C CA . GLU A 1 283 ? 31.891 27.297 9.219 1 85.19 283 GLU A CA 1
ATOM 2275 C C . GLU A 1 283 ? 31.562 27.578 10.688 1 85.19 283 GLU A C 1
ATOM 2277 O O . GLU A 1 283 ? 31.938 28.609 11.227 1 85.19 283 GLU A O 1
ATOM 2282 N N . ASN A 1 284 ? 30.953 26.625 11.234 1 83.81 284 ASN A N 1
ATOM 2283 C CA . ASN A 1 284 ? 30.516 26.797 12.625 1 83.81 284 ASN A CA 1
ATOM 2284 C C . ASN A 1 284 ? 31.672 26.531 13.594 1 83.81 284 ASN A C 1
ATOM 2286 O O . ASN A 1 284 ? 31.641 26.984 14.742 1 83.81 284 ASN A O 1
ATOM 2290 N N . THR A 1 285 ? 32.719 25.781 13.258 1 84.56 285 THR A N 1
ATOM 2291 C CA . THR A 1 285 ? 33.812 25.406 14.156 1 84.56 285 THR A CA 1
ATOM 2292 C C . THR A 1 285 ? 35.094 26.156 13.805 1 84.56 285 THR A C 1
ATOM 2294 O O . THR A 1 285 ? 36.188 25.797 14.258 1 84.56 285 THR A O 1
ATOM 2297 N N . ASP A 1 286 ? 35 27.078 13.141 1 82.94 286 ASP A N 1
ATOM 2298 C CA . ASP A 1 286 ? 36.125 27.906 12.727 1 82.94 286 ASP A CA 1
ATOM 2299 C C . ASP A 1 286 ? 37.219 27.078 12.055 1 82.94 286 ASP A C 1
ATOM 2301 O O . ASP A 1 286 ? 38.406 27.234 12.375 1 82.94 286 ASP A O 1
ATOM 2305 N N . GLY A 1 287 ? 36.75 26.062 11.289 1 81 287 GLY A N 1
ATOM 2306 C CA . GLY A 1 287 ? 37.656 25.297 10.453 1 81 287 GLY A CA 1
ATOM 2307 C C . GLY A 1 287 ? 38.219 24.078 11.156 1 81 287 GLY A C 1
ATOM 2308 O O . GLY A 1 287 ? 39.031 23.359 10.586 1 81 287 GLY A O 1
ATOM 2309 N N . LYS A 1 288 ? 37.938 23.891 12.352 1 81.88 288 LYS A N 1
ATOM 2310 C CA . LYS A 1 288 ? 38.406 22.703 13.062 1 81.88 288 LYS A CA 1
ATOM 2311 C C . LYS A 1 288 ? 37.719 21.438 12.562 1 81.88 288 LYS A C 1
ATOM 2313 O O . LYS A 1 288 ? 36.5 21.391 12.508 1 81.88 288 LYS A O 1
ATOM 2318 N N . PHE A 1 289 ? 38.5 20.531 12.031 1 86.5 289 PHE A N 1
ATOM 2319 C CA . PHE A 1 289 ? 38 19.312 11.43 1 86.5 289 PHE A CA 1
ATOM 2320 C C . PHE A 1 289 ? 38.781 18.094 11.906 1 86.5 289 PHE A C 1
ATOM 2322 O O . PHE A 1 289 ? 40.031 18.047 11.75 1 86.5 289 PHE A O 1
ATOM 2329 N N . THR A 1 290 ? 38.156 17.172 12.656 1 86.75 290 THR A N 1
ATOM 2330 C CA . THR A 1 290 ? 38.781 15.914 13.047 1 86.75 290 THR A CA 1
ATOM 2331 C C . THR A 1 290 ? 38.375 14.781 12.117 1 86.75 290 THR A C 1
ATOM 2333 O O . THR A 1 290 ? 37.188 14.414 12.07 1 86.75 290 THR A O 1
ATOM 2336 N N . ILE A 1 291 ? 39.281 14.18 11.438 1 91.25 291 ILE A N 1
ATOM 2337 C CA . ILE A 1 291 ? 39.031 13.133 10.453 1 91.25 291 ILE A CA 1
ATOM 2338 C C . ILE A 1 291 ? 38.5 11.883 11.156 1 91.25 291 ILE A C 1
ATOM 2340 O O . ILE A 1 291 ? 37.625 11.203 10.641 1 91.25 291 ILE A O 1
ATOM 2344 N N . VAL A 1 292 ? 39.031 11.57 12.273 1 90.69 292 VAL A N 1
ATOM 2345 C CA . VAL A 1 292 ? 38.625 10.383 13.023 1 90.69 292 VAL A CA 1
ATOM 2346 C C . VAL A 1 292 ? 37.156 10.523 13.453 1 90.69 292 VAL A C 1
ATOM 2348 O O . VAL A 1 292 ? 36.375 9.578 13.328 1 90.69 292 VAL A O 1
ATOM 2351 N N . GLY A 1 293 ? 36.875 11.672 13.984 1 88.62 293 GLY A N 1
ATOM 2352 C CA . GLY A 1 293 ? 35.469 11.922 14.344 1 88.62 293 GLY A CA 1
ATOM 2353 C C . GLY A 1 293 ? 34.531 11.836 13.164 1 88.62 293 GLY A C 1
ATOM 2354 O O . GLY A 1 293 ? 33.406 11.344 13.297 1 88.62 293 GLY A O 1
ATOM 2355 N N . PHE A 1 294 ? 35.094 12.281 12.039 1 92.94 294 PHE A N 1
ATOM 2356 C CA . PHE A 1 294 ? 34.312 12.25 10.797 1 92.94 294 PHE A CA 1
ATOM 2357 C C . PHE A 1 294 ? 33.969 10.82 10.406 1 92.94 294 PHE A C 1
ATOM 2359 O O . PHE A 1 294 ? 32.812 10.508 10.094 1 92.94 294 PHE A O 1
ATOM 2366 N N . TYR A 1 295 ? 34.938 9.906 10.484 1 94.44 295 TYR A N 1
ATOM 2367 C CA . TYR A 1 295 ? 34.75 8.508 10.109 1 94.44 295 TYR A CA 1
ATOM 2368 C C . TYR A 1 295 ? 33.875 7.781 11.125 1 94.44 295 TYR A C 1
ATOM 2370 O O . TYR A 1 295 ? 33 6.992 10.758 1 94.44 295 TYR A O 1
ATOM 2378 N N . ILE A 1 296 ? 33.969 8.078 12.344 1 91.06 296 ILE A N 1
ATOM 2379 C CA . ILE A 1 296 ? 33.25 7.391 13.414 1 91.06 296 ILE A CA 1
ATOM 2380 C C . ILE A 1 296 ? 31.766 7.746 13.336 1 91.06 296 ILE A C 1
ATOM 2382 O O . ILE A 1 296 ? 30.906 6.887 13.531 1 91.06 296 ILE A O 1
ATOM 2386 N N . LYS A 1 297 ? 31.5 8.945 13.062 1 90.06 297 LYS A N 1
ATOM 2387 C CA . LYS A 1 297 ? 30.125 9.406 12.984 1 90.06 297 LYS A CA 1
ATOM 2388 C C . LYS A 1 297 ? 29.359 8.656 11.898 1 90.06 297 LYS A C 1
ATOM 2390 O O . LYS A 1 297 ? 28.25 8.172 12.141 1 90.06 297 LYS A O 1
ATOM 2395 N N . ARG A 1 298 ? 29.922 8.555 10.789 1 93 298 ARG A N 1
ATOM 2396 C CA . ARG A 1 298 ? 29.25 7.867 9.688 1 93 298 ARG A CA 1
ATOM 2397 C C . ARG A 1 298 ? 29.141 6.371 9.961 1 93 298 ARG A C 1
ATOM 2399 O O . ARG A 1 298 ? 28.125 5.754 9.664 1 93 298 ARG A O 1
ATOM 2406 N N . TYR A 1 299 ? 30.234 5.809 10.461 1 94.12 299 TYR A N 1
ATOM 2407 C CA . TYR A 1 299 ? 30.25 4.383 10.781 1 94.12 299 TYR A CA 1
ATOM 2408 C C . TYR A 1 299 ? 29.156 4.035 11.781 1 94.12 299 TYR A C 1
ATOM 2410 O O . TYR A 1 299 ? 28.438 3.047 11.617 1 94.12 299 TYR A O 1
ATOM 2418 N N . CYS A 1 300 ? 28.969 4.879 12.781 1 91.38 300 CYS A N 1
ATOM 2419 C CA . CYS A 1 300 ? 27.969 4.645 13.82 1 91.38 300 CYS A CA 1
ATOM 2420 C C . CYS A 1 300 ? 26.562 4.867 13.281 1 91.38 300 CYS A C 1
ATOM 2422 O O . CYS A 1 300 ? 25.609 4.238 13.75 1 91.38 300 CYS A O 1
ATOM 2424 N N . ARG A 1 301 ? 26.5 5.617 12.281 1 90.88 301 ARG A N 1
ATOM 2425 C CA . ARG A 1 301 ? 25.203 5.941 11.703 1 90.88 301 ARG A CA 1
ATOM 2426 C C . ARG A 1 301 ? 24.703 4.797 10.836 1 90.88 301 ARG A C 1
ATOM 2428 O O . ARG A 1 301 ? 23.5 4.473 10.867 1 90.88 301 ARG A O 1
ATOM 2435 N N . LEU A 1 302 ? 25.531 4.102 10.156 1 94.38 302 LEU A N 1
ATOM 2436 C CA . LEU A 1 302 ? 25.094 3.174 9.117 1 94.38 302 LEU A CA 1
ATOM 2437 C C . LEU A 1 302 ? 25.234 1.729 9.586 1 94.38 302 LEU A C 1
ATOM 2439 O O . LEU A 1 302 ? 24.375 0.892 9.297 1 94.38 302 LEU A O 1
ATOM 2443 N N . THR A 1 303 ? 26.188 1.388 10.367 1 95.69 303 THR A N 1
ATOM 2444 C CA . THR A 1 303 ? 26.641 0.021 10.586 1 95.69 303 THR A CA 1
ATOM 2445 C C . THR A 1 303 ? 25.656 -0.749 11.453 1 95.69 303 THR A C 1
ATOM 2447 O O . THR A 1 303 ? 25.344 -1.91 11.18 1 95.69 303 THR A O 1
ATOM 2450 N N . PRO A 1 304 ? 25.141 -0.135 12.523 1 94 304 PRO A N 1
ATOM 2451 C CA . PRO A 1 304 ? 24.234 -0.915 13.359 1 94 304 PRO A CA 1
ATOM 2452 C C . PRO A 1 304 ? 23.047 -1.467 12.586 1 94 304 PRO A C 1
ATOM 2454 O O . PRO A 1 304 ? 22.734 -2.654 12.688 1 94 304 PRO A O 1
ATOM 2457 N N . ALA A 1 305 ? 22.422 -0.677 11.797 1 94.69 305 ALA A N 1
ATOM 2458 C CA . ALA A 1 305 ? 21.281 -1.128 11.008 1 94.69 305 ALA A CA 1
ATOM 2459 C C . ALA A 1 305 ? 21.703 -2.18 9.984 1 94.69 305 ALA A C 1
ATOM 2461 O O . ALA A 1 305 ? 21 -3.164 9.766 1 94.69 305 ALA A O 1
ATOM 2462 N N . PHE A 1 306 ? 22.844 -1.984 9.367 1 95.31 306 PHE A N 1
ATOM 2463 C CA . PHE A 1 306 ? 23.359 -2.9 8.359 1 95.31 306 PHE A CA 1
ATOM 2464 C C . PHE A 1 306 ? 23.625 -4.277 8.961 1 95.31 306 PHE A C 1
ATOM 2466 O O . PHE A 1 306 ? 23.266 -5.297 8.367 1 95.31 306 PHE A O 1
ATOM 2473 N N . LEU A 1 307 ? 24.156 -4.281 10.141 1 93.19 307 LEU A N 1
ATOM 2474 C CA . LEU A 1 307 ? 24.453 -5.535 10.82 1 93.19 307 LEU A CA 1
ATOM 2475 C C . LEU A 1 307 ? 23.172 -6.199 11.32 1 93.19 307 LEU A C 1
ATOM 2477 O O . LEU A 1 307 ? 23.031 -7.426 11.266 1 93.19 307 LEU A O 1
ATOM 2481 N N . MET A 1 308 ? 22.297 -5.438 11.805 1 92.06 308 MET A N 1
ATOM 2482 C CA . MET A 1 308 ? 21.047 -5.992 12.32 1 92.06 308 MET A CA 1
ATOM 2483 C C . MET A 1 308 ? 20.25 -6.633 11.195 1 92.06 308 MET A C 1
ATOM 2485 O O . MET A 1 308 ? 19.609 -7.668 11.398 1 92.06 308 MET A O 1
ATOM 2489 N N . ILE A 1 309 ? 20.266 -6.059 10.039 1 93.31 309 ILE A N 1
ATOM 2490 C CA . ILE A 1 309 ? 19.562 -6.633 8.898 1 93.31 309 ILE A CA 1
ATOM 2491 C C . ILE A 1 309 ? 20.203 -7.957 8.5 1 93.31 309 ILE A C 1
ATOM 2493 O O . ILE A 1 309 ? 19.516 -8.898 8.109 1 93.31 309 ILE A O 1
ATOM 2497 N N . SER A 1 310 ? 21.547 -8.008 8.609 1 93.25 310 SER A N 1
ATOM 2498 C CA . SER A 1 310 ? 22.25 -9.266 8.375 1 93.25 310 SER A CA 1
ATOM 2499 C C . SER A 1 310 ? 21.766 -10.344 9.344 1 93.25 310 SER A C 1
ATOM 2501 O O . SER A 1 310 ? 21.609 -11.508 8.961 1 93.25 310 SER A O 1
ATOM 2503 N N . GLY A 1 311 ? 21.531 -9.961 10.562 1 92.75 311 GLY A N 1
ATOM 2504 C CA . GLY A 1 311 ? 21 -10.891 11.547 1 92.75 311 GLY A CA 1
ATOM 2505 C C . GLY A 1 311 ? 19.578 -11.312 11.258 1 92.75 311 GLY A C 1
ATOM 2506 O O . GLY A 1 311 ? 19.219 -12.477 11.438 1 92.75 311 GLY A O 1
ATOM 2507 N N . VAL A 1 312 ? 18.781 -10.406 10.797 1 92.94 312 VAL A N 1
ATOM 2508 C CA . VAL A 1 312 ? 17.375 -10.688 10.492 1 92.94 312 VAL A CA 1
ATOM 2509 C C . VAL A 1 312 ? 17.281 -11.672 9.328 1 92.94 312 VAL A C 1
ATOM 2511 O O . VAL A 1 312 ? 16.391 -12.516 9.289 1 92.94 312 VAL A O 1
ATOM 2514 N N . ILE A 1 313 ? 18.234 -11.562 8.406 1 93.62 313 ILE A N 1
ATOM 2515 C CA . ILE A 1 313 ? 18.281 -12.477 7.273 1 93.62 313 ILE A CA 1
ATOM 2516 C C . ILE A 1 313 ? 18.5 -13.898 7.766 1 93.62 313 ILE A C 1
ATOM 2518 O O . ILE A 1 313 ? 17.906 -14.844 7.234 1 93.62 313 ILE A O 1
ATOM 2522 N N . LEU A 1 314 ? 19.234 -14.07 8.812 1 94.44 314 LEU A N 1
ATOM 2523 C CA . LEU A 1 314 ? 19.5 -15.383 9.391 1 94.44 314 LEU A CA 1
ATOM 2524 C C . LEU A 1 314 ? 18.234 -15.977 9.992 1 94.44 314 LEU A C 1
ATOM 2526 O O . LEU A 1 314 ? 18.094 -17.203 10.094 1 94.44 314 LEU A O 1
ATOM 2530 N N . LEU A 1 315 ? 17.297 -15.188 10.281 1 93.81 315 LEU A N 1
ATOM 2531 C CA . LEU A 1 315 ? 16.078 -15.641 10.938 1 93.81 315 LEU A CA 1
ATOM 2532 C C . LEU A 1 315 ? 14.977 -15.93 9.914 1 93.81 315 LEU A C 1
ATOM 2534 O O . LEU A 1 315 ? 13.953 -16.516 10.25 1 93.81 315 LEU A O 1
ATOM 2538 N N . GLY A 1 316 ? 15.148 -15.594 8.664 1 90.62 316 GLY A N 1
ATOM 2539 C CA . GLY A 1 316 ? 14.164 -15.719 7.605 1 90.62 316 GLY A CA 1
ATOM 2540 C C . GLY A 1 316 ? 13.57 -17.109 7.512 1 90.62 316 GLY A C 1
ATOM 2541 O O . GLY A 1 316 ? 12.352 -17.281 7.598 1 90.62 316 GLY A O 1
ATOM 2542 N N . PRO A 1 317 ? 14.406 -18.156 7.438 1 89.94 317 PRO A N 1
ATOM 2543 C CA . PRO A 1 317 ? 13.898 -19.516 7.258 1 89.94 317 PRO A CA 1
ATOM 2544 C C . PRO A 1 317 ? 13.047 -19.984 8.438 1 89.94 317 PRO A C 1
ATOM 2546 O O . PRO A 1 317 ? 12.242 -20.906 8.289 1 89.94 317 PRO A O 1
ATOM 2549 N N . LEU A 1 318 ? 13.156 -19.281 9.57 1 90.5 318 LEU A N 1
ATOM 2550 C CA . LEU A 1 318 ? 12.484 -19.75 10.781 1 90.5 318 LEU A CA 1
ATOM 2551 C C . LEU A 1 318 ? 11.055 -19.234 10.836 1 90.5 318 LEU A C 1
ATOM 2553 O O . LEU A 1 318 ? 10.242 -19.719 11.625 1 90.5 318 LEU A O 1
ATOM 2557 N N . ILE A 1 319 ? 10.695 -18.375 10.016 1 89.06 319 ILE A N 1
ATOM 2558 C CA . ILE A 1 319 ? 9.438 -17.656 10.219 1 89.06 319 ILE A CA 1
ATOM 2559 C C . ILE A 1 319 ? 8.375 -18.219 9.273 1 89.06 319 ILE A C 1
ATOM 2561 O O . ILE A 1 319 ? 7.207 -17.844 9.359 1 89.06 319 ILE A O 1
ATOM 2565 N N . GLY A 1 320 ? 8.789 -19.125 8.438 1 88.31 320 GLY A N 1
ATOM 2566 C CA . GLY A 1 320 ? 7.801 -19.625 7.5 1 88.31 320 GLY A CA 1
ATOM 2567 C C . GLY A 1 320 ? 8.195 -20.953 6.871 1 88.31 320 GLY A C 1
ATOM 2568 O O . GLY A 1 320 ? 9.086 -21.641 7.367 1 88.31 320 GLY A O 1
ATOM 2569 N N . SER A 1 321 ? 7.352 -21.359 5.941 1 89.31 321 SER A N 1
ATOM 2570 C CA . SER A 1 321 ? 7.539 -22.562 5.145 1 89.31 321 SER A CA 1
ATOM 2571 C C . SER A 1 321 ? 6.836 -22.453 3.797 1 89.31 321 SER A C 1
ATOM 2573 O O . SER A 1 321 ? 6.027 -21.547 3.584 1 89.31 321 SER A O 1
ATOM 2575 N N . GLY A 1 322 ? 7.223 -23.312 2.93 1 89 322 GLY A N 1
ATOM 2576 C CA . GLY A 1 322 ? 6.645 -23.312 1.597 1 89 322 GLY A CA 1
ATOM 2577 C C . GLY A 1 322 ? 7.434 -24.156 0.608 1 89 322 GLY A C 1
ATOM 2578 O O . GLY A 1 322 ? 8.539 -24.609 0.917 1 89 322 GLY A O 1
ATOM 2579 N N . PRO A 1 323 ? 6.836 -24.344 -0.543 1 88.69 323 PRO A N 1
ATOM 2580 C CA . PRO A 1 323 ? 7.453 -25.234 -1.526 1 88.69 323 PRO A CA 1
ATOM 2581 C C . PRO A 1 323 ? 8.844 -24.766 -1.958 1 88.69 323 PRO A C 1
ATOM 2583 O O . PRO A 1 323 ? 9.719 -25.594 -2.227 1 88.69 323 PRO A O 1
ATOM 2586 N N . ILE A 1 324 ? 9.086 -23.453 -2.027 1 89.88 324 ILE A N 1
ATOM 2587 C CA . ILE A 1 324 ? 10.383 -22.953 -2.471 1 89.88 324 ILE A CA 1
ATOM 2588 C C . ILE A 1 324 ? 11.016 -22.109 -1.375 1 89.88 324 ILE A C 1
ATOM 2590 O O . ILE A 1 324 ? 11.891 -21.281 -1.649 1 89.88 324 ILE A O 1
ATOM 2594 N N . TRP A 1 325 ? 10.547 -22.234 -0.174 1 90.38 325 TRP A N 1
ATOM 2595 C CA . TRP A 1 325 ? 10.953 -21.391 0.952 1 90.38 325 TRP A CA 1
ATOM 2596 C C . TRP A 1 325 ? 12.438 -21.562 1.244 1 90.38 325 TRP A C 1
ATOM 2598 O O . TRP A 1 325 ? 13.203 -20.594 1.163 1 90.38 325 TRP A O 1
ATOM 2608 N N . ASN A 1 326 ? 12.867 -22.766 1.449 1 86.94 326 ASN A N 1
ATOM 2609 C CA . ASN A 1 326 ? 14.25 -23.031 1.821 1 86.94 326 ASN A CA 1
ATOM 2610 C C . ASN A 1 326 ? 15.195 -22.828 0.643 1 86.94 326 ASN A C 1
ATOM 2612 O O . ASN A 1 326 ? 16.297 -22.297 0.809 1 86.94 326 ASN A O 1
ATOM 2616 N N . GLU A 1 327 ? 14.727 -23.219 -0.489 1 87.25 327 GLU A N 1
ATOM 2617 C CA . GLU A 1 327 ? 15.547 -23.047 -1.688 1 87.25 327 GLU A CA 1
ATOM 2618 C C . GLU A 1 327 ? 15.844 -21.578 -1.945 1 87.25 327 GLU A C 1
ATOM 2620 O O . GLU A 1 327 ? 16.938 -21.234 -2.418 1 87.25 327 GLU A O 1
ATOM 2625 N N . THR A 1 328 ? 14.914 -20.766 -1.652 1 89.06 328 THR A N 1
ATOM 2626 C CA . THR A 1 328 ? 15.055 -19.344 -1.93 1 89.06 328 THR A CA 1
ATOM 2627 C C . THR A 1 328 ? 15.883 -18.656 -0.848 1 89.06 328 THR A C 1
ATOM 2629 O O . THR A 1 328 ? 16.719 -17.797 -1.148 1 89.06 328 THR A O 1
ATOM 2632 N N . LEU A 1 329 ? 15.742 -19.016 0.395 1 90.56 329 LEU A N 1
ATOM 2633 C CA . LEU A 1 329 ? 16.328 -18.25 1.491 1 90.56 329 LEU A CA 1
ATOM 2634 C C . LEU A 1 329 ? 17.672 -18.828 1.903 1 90.56 329 LEU A C 1
ATOM 2636 O O . LEU A 1 329 ? 18.5 -18.125 2.486 1 90.56 329 LEU A O 1
ATOM 2640 N N . GLU A 1 330 ? 17.953 -20.078 1.604 1 89.25 330 GLU A N 1
ATOM 2641 C CA . GLU A 1 330 ? 19.156 -20.766 2.059 1 89.25 330 GLU A CA 1
ATOM 2642 C C . GLU A 1 330 ? 20.422 -20.062 1.55 1 89.25 330 GLU A C 1
ATOM 2644 O O . GLU A 1 330 ? 21.391 -19.906 2.293 1 89.25 330 GLU A O 1
ATOM 2649 N N . PRO A 1 331 ? 20.422 -19.688 0.299 1 89.31 331 PRO A N 1
ATOM 2650 C CA . PRO A 1 331 ? 21.625 -19 -0.177 1 89.31 331 PRO A CA 1
ATOM 2651 C C . PRO A 1 331 ? 21.938 -17.75 0.622 1 89.31 331 PRO A C 1
ATOM 2653 O O . PRO A 1 331 ? 23.109 -17.422 0.85 1 89.31 331 PRO A O 1
ATOM 2656 N N . PHE A 1 332 ? 21 -17.031 1.043 1 91.44 332 PHE A N 1
ATOM 2657 C CA . PHE A 1 332 ? 21.219 -15.82 1.821 1 91.44 332 PHE A CA 1
ATOM 2658 C C . PHE A 1 332 ? 21.719 -16.156 3.219 1 91.44 332 PHE A C 1
ATOM 2660 O O . PHE A 1 332 ? 22.594 -15.461 3.75 1 91.44 332 PHE A O 1
ATOM 2667 N N . VAL A 1 333 ? 21.188 -17.188 3.803 1 92.62 333 VAL A N 1
ATOM 2668 C CA . VAL A 1 333 ? 21.609 -17.625 5.133 1 92.62 333 VAL A CA 1
ATOM 2669 C C . VAL A 1 333 ? 23.062 -18.078 5.094 1 92.62 333 VAL A C 1
ATOM 2671 O O . VAL A 1 333 ? 23.875 -17.688 5.934 1 92.62 333 VAL A O 1
ATOM 2674 N N . THR A 1 334 ? 23.359 -18.922 4.125 1 93.06 334 THR A N 1
ATOM 2675 C CA . THR A 1 334 ? 24.734 -19.406 3.965 1 93.06 334 THR A CA 1
ATOM 2676 C C . THR A 1 334 ? 25.688 -18.234 3.715 1 93.06 334 THR A C 1
ATOM 2678 O O . THR A 1 334 ? 26.797 -18.219 4.25 1 93.06 334 THR A O 1
ATOM 2681 N N . GLY A 1 335 ? 25.266 -17.297 2.889 1 94 335 GLY A N 1
ATOM 2682 C CA . GLY A 1 335 ? 26.062 -16.109 2.654 1 94 335 GLY A CA 1
ATOM 2683 C C . GLY A 1 335 ? 26.344 -15.32 3.922 1 94 335 GLY A C 1
ATOM 2684 O O . GLY A 1 335 ? 27.469 -14.875 4.148 1 94 335 GLY A O 1
ATOM 2685 N N . CYS A 1 336 ? 25.391 -15.188 4.762 1 94.06 336 CYS A N 1
ATOM 2686 C CA . CYS A 1 336 ? 25.547 -14.406 5.988 1 94.06 336 CYS A CA 1
ATOM 2687 C C . CYS A 1 336 ? 26.375 -15.172 7.016 1 94.06 336 CYS A C 1
ATOM 2689 O O . CYS A 1 336 ? 27.125 -14.562 7.785 1 94.06 336 CYS A O 1
ATOM 2691 N N . GLU A 1 337 ? 26.266 -16.453 7.008 1 93.19 337 GLU A N 1
ATOM 2692 C CA . GLU A 1 337 ? 27.062 -17.25 7.93 1 93.19 337 GLU A CA 1
ATOM 2693 C C . GLU A 1 337 ? 28.547 -17.203 7.562 1 93.19 337 GLU A C 1
ATOM 2695 O O . GLU A 1 337 ? 29.406 -17.109 8.438 1 93.19 337 GLU A O 1
ATOM 2700 N N . ASN A 1 338 ? 28.781 -17.125 6.293 1 93 338 ASN A N 1
ATOM 2701 C CA . ASN A 1 338 ? 30.156 -17.203 5.828 1 93 338 ASN A CA 1
ATOM 2702 C C . ASN A 1 338 ? 30.766 -15.82 5.66 1 93 338 ASN A C 1
ATOM 2704 O O . ASN A 1 338 ? 31.969 -15.648 5.844 1 93 338 ASN A O 1
ATOM 2708 N N . TYR A 1 339 ? 29.938 -14.797 5.297 1 93.69 339 TYR A N 1
ATOM 2709 C CA . TYR A 1 339 ? 30.531 -13.547 4.84 1 93.69 339 TYR A CA 1
ATOM 2710 C C . TYR A 1 339 ? 29.938 -12.352 5.578 1 93.69 339 TYR A C 1
ATOM 2712 O O . TYR A 1 339 ? 30.062 -11.211 5.125 1 93.69 339 TYR A O 1
ATOM 2720 N N . TRP A 1 340 ? 29.281 -12.516 6.688 1 90.94 340 TRP A N 1
ATOM 2721 C CA . TRP A 1 340 ? 28.688 -11.406 7.426 1 90.94 340 TRP A CA 1
ATOM 2722 C C . TRP A 1 340 ? 29.734 -10.352 7.754 1 90.94 340 TRP A C 1
ATOM 2724 O O . TRP A 1 340 ? 29.438 -9.156 7.832 1 90.94 340 TRP A O 1
ATOM 2734 N N . TRP A 1 341 ? 31.016 -10.719 7.953 1 91.94 341 TRP A N 1
ATOM 2735 C CA . TRP A 1 341 ? 32.094 -9.836 8.359 1 91.94 341 TRP A CA 1
ATOM 2736 C C . TRP A 1 341 ? 32.406 -8.82 7.27 1 91.94 341 TRP A C 1
ATOM 2738 O O . TRP A 1 341 ? 32.938 -7.742 7.551 1 91.94 341 TRP A O 1
ATOM 2748 N N . THR A 1 342 ? 32.125 -9.125 6.035 1 94.69 342 THR A N 1
ATOM 2749 C CA . THR A 1 342 ? 32.375 -8.195 4.941 1 94.69 342 THR A CA 1
ATOM 2750 C C . THR A 1 342 ? 31.453 -6.973 5.062 1 94.69 342 THR A C 1
ATOM 2752 O O . THR A 1 342 ? 31.797 -5.887 4.582 1 94.69 342 THR A O 1
ATOM 2755 N N . ASN A 1 343 ? 30.281 -7.137 5.66 1 94.19 343 ASN A N 1
ATOM 2756 C CA . ASN A 1 343 ? 29.391 -6.012 5.879 1 94.19 343 ASN A CA 1
ATOM 2757 C C . ASN A 1 343 ? 29.906 -5.078 6.965 1 94.19 343 ASN A C 1
ATOM 2759 O O . ASN A 1 343 ? 29.734 -3.861 6.887 1 94.19 343 ASN A O 1
ATOM 2763 N N . LEU A 1 344 ? 30.578 -5.621 7.926 1 94.38 344 LEU A N 1
ATOM 2764 C CA . LEU A 1 344 ? 31.172 -4.844 9.008 1 94.38 344 LEU A CA 1
ATOM 2765 C C . LEU A 1 344 ? 32.25 -3.91 8.492 1 94.38 344 LEU A C 1
ATOM 2767 O O . LEU A 1 344 ? 32.375 -2.777 8.953 1 94.38 344 LEU A O 1
ATOM 2771 N N . PHE A 1 345 ? 32.906 -4.367 7.477 1 95.38 345 PHE A N 1
ATOM 2772 C CA . PHE A 1 345 ? 34.062 -3.613 6.984 1 95.38 345 PHE A CA 1
ATOM 2773 C C . PHE A 1 345 ? 33.75 -2.973 5.637 1 95.38 345 PHE A C 1
ATOM 2775 O O . PHE A 1 345 ? 34.594 -2.314 5.043 1 95.38 345 PHE A O 1
ATOM 2782 N N . TYR A 1 346 ? 32.594 -3.152 5.129 1 96.19 346 TYR A N 1
ATOM 2783 C CA . TYR A 1 346 ? 32.094 -2.518 3.91 1 96.19 346 TYR A CA 1
ATOM 2784 C C . TYR A 1 346 ? 32.938 -2.924 2.705 1 96.19 346 TYR A C 1
ATOM 2786 O O . TYR A 1 346 ? 33.375 -2.072 1.926 1 96.19 346 TYR A O 1
ATOM 2794 N N . PHE A 1 347 ? 33.156 -4.258 2.541 1 93.62 347 PHE A N 1
ATOM 2795 C CA . PHE A 1 347 ? 33.875 -4.793 1.396 1 93.62 347 PHE A CA 1
ATOM 2796 C C . PHE A 1 347 ? 33.062 -5.859 0.683 1 93.62 347 PHE A C 1
ATOM 2798 O O . PHE A 1 347 ? 33.594 -6.645 -0.1 1 93.62 347 PHE A O 1
ATOM 2805 N N . SER A 1 348 ? 31.781 -5.883 0.941 1 93.88 348 SER A N 1
ATOM 2806 C CA . SER A 1 348 ? 30.906 -6.906 0.385 1 93.88 348 SER A CA 1
ATOM 2807 C C . SER A 1 348 ? 30.812 -6.793 -1.134 1 93.88 348 SER A C 1
ATOM 2809 O O . SER A 1 348 ? 30.547 -7.781 -1.82 1 93.88 348 SER A O 1
ATOM 2811 N N . ASN A 1 349 ? 31.062 -5.578 -1.72 1 94.94 349 ASN A N 1
ATOM 2812 C CA . ASN A 1 349 ? 30.969 -5.359 -3.158 1 94.94 349 ASN A CA 1
ATOM 2813 C C . ASN A 1 349 ? 32.062 -6.082 -3.916 1 94.94 349 ASN A C 1
ATOM 2815 O O . ASN A 1 349 ? 32.031 -6.195 -5.141 1 94.94 349 ASN A O 1
ATOM 2819 N N . PHE A 1 350 ? 33.031 -6.684 -3.193 1 94.31 350 PHE A N 1
ATOM 2820 C CA . PHE A 1 350 ? 34.125 -7.406 -3.844 1 94.31 350 PHE A CA 1
ATOM 2821 C C . PHE A 1 350 ? 33.938 -8.914 -3.65 1 94.31 350 PHE A C 1
ATOM 2823 O O . PHE A 1 350 ? 34.781 -9.695 -4.098 1 94.31 350 PHE A O 1
ATOM 2830 N N . ILE A 1 351 ? 32.938 -9.305 -2.941 1 92.19 351 ILE A N 1
ATOM 2831 C CA . ILE A 1 351 ? 32.562 -10.703 -2.857 1 92.19 351 ILE A CA 1
ATOM 2832 C C . ILE A 1 351 ? 31.562 -11.031 -3.98 1 92.19 351 ILE A C 1
ATOM 2834 O O . ILE A 1 351 ? 30.703 -10.219 -4.305 1 92.19 351 ILE A O 1
ATOM 2838 N N . PRO A 1 352 ? 31.75 -12.219 -4.543 1 90.5 352 PRO A N 1
ATOM 2839 C CA . PRO A 1 352 ? 30.797 -12.57 -5.598 1 90.5 352 PRO A CA 1
ATOM 2840 C C . PRO A 1 352 ? 29.344 -12.461 -5.141 1 90.5 352 PRO A C 1
ATOM 2842 O O . PRO A 1 352 ? 29.016 -12.898 -4.035 1 90.5 352 PRO A O 1
ATOM 2845 N N . THR A 1 353 ? 28.578 -11.852 -5.973 1 86 353 THR A N 1
ATOM 2846 C CA . THR A 1 353 ? 27.188 -11.523 -5.66 1 86 353 THR A CA 1
ATOM 2847 C C . THR A 1 353 ? 26.438 -12.758 -5.18 1 86 353 THR A C 1
ATOM 2849 O O . THR A 1 353 ? 25.609 -12.672 -4.262 1 86 353 THR A O 1
ATOM 2852 N N . ALA A 1 354 ? 26.719 -13.938 -5.688 1 84.25 354 ALA A N 1
ATOM 2853 C CA . ALA A 1 354 ? 26.016 -15.172 -5.367 1 84.25 354 ALA A CA 1
ATOM 2854 C C . ALA A 1 354 ? 26.344 -15.648 -3.957 1 84.25 354 ALA A C 1
ATOM 2856 O O . ALA A 1 354 ? 25.625 -16.453 -3.375 1 84.2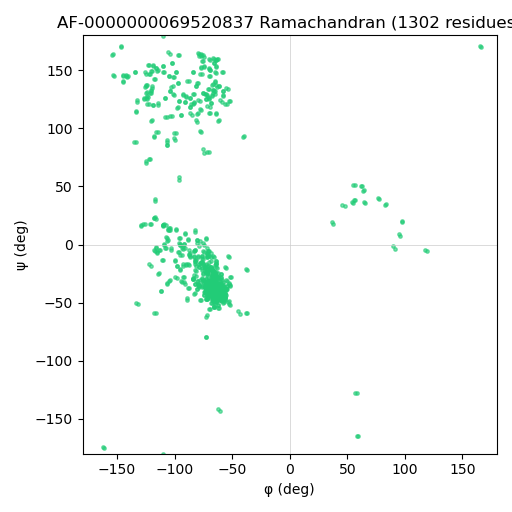5 354 ALA A O 1
ATOM 2857 N N . LYS A 1 355 ? 27.344 -15.023 -3.373 1 89.81 355 LYS A N 1
ATOM 2858 C CA . LYS A 1 355 ? 27.812 -15.531 -2.088 1 89.81 355 LYS A CA 1
ATOM 2859 C C . LYS A 1 355 ? 27.609 -14.5 -0.981 1 89.81 355 LYS A C 1
ATOM 2861 O O . LYS A 1 355 ? 27.812 -14.805 0.198 1 89.81 355 LYS A O 1
ATOM 2866 N N . THR A 1 356 ? 27.203 -13.391 -1.359 1 90.5 356 THR A N 1
ATOM 2867 C CA . THR A 1 356 ? 27.141 -12.297 -0.398 1 90.5 356 THR A CA 1
ATOM 2868 C C . THR A 1 356 ? 25.969 -12.477 0.564 1 90.5 356 THR A C 1
ATOM 2870 O O . THR A 1 356 ? 24.984 -13.133 0.227 1 90.5 356 THR A O 1
ATOM 2873 N N . CYS A 1 357 ? 26.094 -11.922 1.755 1 90.69 357 CYS A N 1
ATOM 2874 C CA . CYS A 1 357 ? 25.062 -11.945 2.777 1 90.69 357 CYS A CA 1
ATOM 2875 C C . CYS A 1 357 ? 23.875 -11.07 2.379 1 90.69 357 CYS A C 1
ATOM 2877 O O . CYS A 1 357 ? 22.75 -11.539 2.312 1 90.69 357 CYS A O 1
ATOM 2879 N N . VAL A 1 358 ? 24.188 -9.859 2.109 1 92.5 358 VAL A N 1
ATOM 2880 C CA . VAL A 1 358 ? 23.203 -8.867 1.664 1 92.5 358 VAL A CA 1
ATOM 2881 C C . VAL A 1 358 ? 23.562 -8.383 0.264 1 92.5 358 VAL A C 1
ATOM 2883 O O . VAL A 1 358 ? 24.25 -7.359 0.112 1 92.5 358 VAL A O 1
ATOM 2886 N N . PRO A 1 359 ? 23.016 -9.008 -0.694 1 88.88 359 PRO A N 1
ATOM 2887 C CA . PRO A 1 359 ? 23.438 -8.688 -2.061 1 88.88 359 PRO A CA 1
ATOM 2888 C C . PRO A 1 359 ? 23.266 -7.207 -2.396 1 88.88 359 PRO A C 1
ATOM 2890 O O . PRO A 1 359 ? 24.094 -6.637 -3.113 1 88.88 359 PRO A O 1
ATOM 2893 N N . HIS A 1 360 ? 22.25 -6.559 -1.933 1 91.06 360 HIS A N 1
ATOM 2894 C CA . HIS A 1 360 ? 22.031 -5.148 -2.23 1 91.06 360 HIS A CA 1
ATOM 2895 C C . HIS A 1 360 ? 22.891 -4.262 -1.326 1 91.06 360 HIS A C 1
ATOM 2897 O O . HIS A 1 360 ? 22.844 -3.033 -1.434 1 91.06 360 HIS A O 1
ATOM 2903 N N . GLY A 1 361 ? 23.719 -4.852 -0.503 1 94.44 361 GLY A N 1
ATOM 2904 C CA . GLY A 1 361 ? 24.625 -4.113 0.355 1 94.44 361 GLY A CA 1
ATOM 2905 C C . GLY A 1 361 ? 25.812 -3.525 -0.394 1 94.44 361 GLY A C 1
ATOM 2906 O O . GLY A 1 361 ? 26.594 -2.752 0.169 1 94.44 361 GLY A O 1
ATOM 2907 N N . TRP A 1 362 ? 25.953 -3.838 -1.667 1 95.81 362 TRP A N 1
ATOM 2908 C CA . TRP A 1 362 ? 27.031 -3.279 -2.465 1 95.81 362 TRP A CA 1
ATOM 2909 C C . TRP A 1 362 ? 27 -1.754 -2.439 1 95.81 362 TRP A C 1
ATOM 2911 O O . TRP A 1 362 ? 28.047 -1.104 -2.4 1 95.81 362 TRP A O 1
ATOM 2921 N N . PHE A 1 363 ? 25.828 -1.195 -2.473 1 96.81 363 PHE A N 1
ATOM 2922 C CA . PHE A 1 363 ? 25.672 0.254 -2.477 1 96.81 363 PHE A CA 1
ATOM 2923 C C . PHE A 1 363 ? 26.312 0.872 -1.236 1 96.81 363 PHE A C 1
ATOM 2925 O O . PHE A 1 363 ? 27.031 1.871 -1.332 1 96.81 363 PHE A O 1
ATOM 2932 N N . LEU A 1 364 ? 26.047 0.283 -0.076 1 96.56 364 LEU A N 1
ATOM 2933 C CA . LEU A 1 364 ? 26.578 0.8 1.178 1 96.56 364 LEU A CA 1
ATOM 2934 C C . LEU A 1 364 ? 28.094 0.669 1.211 1 96.56 364 LEU A C 1
ATOM 2936 O O . LEU A 1 364 ? 28.797 1.544 1.739 1 96.56 364 LEU A O 1
ATOM 2940 N N . SER A 1 365 ? 28.547 -0.426 0.693 1 97.12 365 SER A N 1
ATOM 2941 C CA . SER A 1 365 ? 29.984 -0.604 0.619 1 97.12 365 SER A CA 1
ATOM 2942 C C . SER A 1 365 ? 30.625 0.474 -0.245 1 97.12 365 SER A C 1
ATOM 2944 O O . SER A 1 365 ? 31.609 1.1 0.164 1 97.12 365 SER A O 1
ATOM 2946 N N . CYS A 1 366 ? 30.078 0.745 -1.383 1 97.81 366 CYS A N 1
ATOM 2947 C CA . CYS A 1 366 ? 30.594 1.79 -2.264 1 97.81 366 CYS A CA 1
ATOM 2948 C C . CYS A 1 366 ? 30.5 3.158 -1.597 1 97.81 366 CYS A C 1
ATOM 2950 O O . CYS A 1 366 ? 31.453 3.932 -1.629 1 97.81 366 CYS A O 1
ATOM 2952 N N . ASP A 1 367 ? 29.375 3.408 -1.012 1 97.69 367 ASP A N 1
ATOM 2953 C CA . ASP A 1 367 ? 29.141 4.703 -0.378 1 97.69 367 ASP A CA 1
ATOM 2954 C C . ASP A 1 367 ? 30.156 4.957 0.734 1 97.69 367 ASP A C 1
ATOM 2956 O O . ASP A 1 367 ? 30.703 6.062 0.85 1 97.69 367 ASP A O 1
ATOM 2960 N N . MET A 1 368 ? 30.391 3.941 1.549 1 97.56 368 MET A N 1
ATOM 2961 C CA . MET A 1 368 ? 31.359 4.066 2.633 1 97.56 368 MET A CA 1
ATOM 2962 C C . MET A 1 368 ? 32.781 4.254 2.08 1 97.56 368 MET A C 1
ATOM 2964 O O . MET A 1 368 ? 33.562 5.02 2.633 1 97.56 368 MET A O 1
ATOM 2968 N N . GLN A 1 369 ? 33.094 3.584 1.061 1 97.69 369 GLN A N 1
ATOM 2969 C CA . GLN A 1 369 ? 34.406 3.721 0.433 1 97.69 369 GLN A CA 1
ATOM 2970 C C . GLN A 1 369 ? 34.594 5.129 -0.12 1 97.69 369 GLN A C 1
ATOM 2972 O O . GLN A 1 369 ? 35.656 5.719 0.048 1 97.69 369 GLN A O 1
ATOM 2977 N N . PHE A 1 370 ? 33.594 5.676 -0.784 1 98.31 370 PHE A N 1
ATOM 2978 C CA . PHE A 1 370 ? 33.656 7.055 -1.254 1 98.31 370 PHE A CA 1
ATOM 2979 C C . PHE A 1 370 ? 33.781 8.023 -0.082 1 98.31 370 PHE A C 1
ATOM 2981 O O . PHE A 1 370 ? 34.562 8.984 -0.152 1 98.31 370 PHE A O 1
ATOM 2988 N N . TYR A 1 371 ? 33.062 7.746 0.967 1 97.75 371 TYR A N 1
ATOM 2989 C CA . TYR A 1 371 ? 33.094 8.586 2.162 1 97.75 371 TYR A CA 1
ATOM 2990 C C . TYR A 1 371 ? 34.469 8.609 2.781 1 97.75 371 TYR A C 1
ATOM 2992 O O . TYR A 1 371 ? 34.938 9.648 3.26 1 97.75 371 TYR A O 1
ATOM 3000 N N . PHE A 1 372 ? 35.156 7.523 2.709 1 96.62 372 PHE A N 1
ATOM 3001 C CA . PHE A 1 372 ? 36.5 7.406 3.27 1 96.62 372 PHE A CA 1
ATOM 3002 C C . PHE A 1 372 ? 37.469 8.281 2.504 1 96.62 372 PHE A C 1
ATOM 3004 O O . PHE A 1 372 ? 38.438 8.805 3.082 1 96.62 372 PHE A O 1
ATOM 3011 N N . ILE A 1 373 ? 37.188 8.539 1.29 1 96.31 373 ILE A N 1
ATOM 3012 C CA . ILE A 1 373 ? 38.094 9.328 0.444 1 96.31 373 ILE A CA 1
ATOM 3013 C C . ILE A 1 373 ? 37.688 10.805 0.504 1 96.31 373 ILE A C 1
ATOM 3015 O O . ILE A 1 373 ? 38.5 11.688 0.231 1 96.31 373 ILE A O 1
ATOM 3019 N N . SER A 1 374 ? 36.594 11.133 0.919 1 97.31 374 SER A N 1
ATOM 3020 C CA . SER A 1 374 ? 35.969 12.438 0.76 1 97.31 374 SER A CA 1
ATOM 3021 C C . SER A 1 374 ? 36.688 13.5 1.573 1 97.31 374 SER A C 1
ATOM 3023 O O . SER A 1 374 ? 36.719 14.672 1.182 1 97.31 374 SER A O 1
ATOM 3025 N N . PRO A 1 375 ? 37.344 13.18 2.805 1 96.25 375 PRO A N 1
ATOM 3026 C CA . PRO A 1 375 ? 38.031 14.234 3.576 1 96.25 375 PRO A CA 1
ATOM 3027 C C . PRO A 1 375 ? 39.156 14.914 2.797 1 96.25 375 PRO A C 1
ATOM 3029 O O . PRO A 1 375 ? 39.344 16.125 2.924 1 96.25 375 PRO A O 1
ATOM 3032 N N . VAL A 1 376 ? 39.812 14.195 1.978 1 96 376 VAL A N 1
ATOM 3033 C CA . VAL A 1 376 ? 40.875 14.766 1.175 1 96 376 VAL A CA 1
ATOM 3034 C C . VAL A 1 376 ? 40.312 15.781 0.188 1 96 376 VAL A C 1
ATOM 3036 O O . VAL A 1 376 ? 40.875 16.875 0.018 1 96 376 VAL A O 1
ATOM 3039 N N . ILE A 1 377 ? 39.25 15.477 -0.389 1 97.69 377 ILE A N 1
ATOM 3040 C CA . ILE A 1 377 ? 38.625 16.359 -1.365 1 97.69 377 ILE A CA 1
ATOM 3041 C C . ILE A 1 377 ? 38 17.562 -0.653 1 97.69 377 ILE A C 1
ATOM 3043 O O . ILE A 1 377 ? 38.156 18.688 -1.114 1 97.69 377 ILE A O 1
ATOM 3047 N N . ILE A 1 378 ? 37.375 17.359 0.469 1 96.88 378 ILE A N 1
ATOM 3048 C CA . ILE A 1 378 ? 36.688 18.406 1.212 1 96.88 378 ILE A CA 1
ATOM 3049 C C . ILE A 1 378 ? 37.719 19.422 1.728 1 96.88 378 ILE A C 1
ATOM 3051 O O . ILE A 1 378 ? 37.531 20.625 1.613 1 96.88 378 ILE A O 1
ATOM 3055 N N . LEU A 1 379 ? 38.844 18.891 2.277 1 93.69 379 LEU A N 1
ATOM 3056 C CA . LEU A 1 379 ? 39.875 19.781 2.77 1 93.69 379 LEU A CA 1
ATOM 3057 C C . LEU A 1 379 ? 40.531 20.547 1.621 1 93.69 379 LEU A C 1
ATOM 3059 O O . LEU A 1 379 ? 40.906 21.703 1.78 1 93.69 379 LEU A O 1
ATOM 3063 N N . GLY A 1 380 ? 40.625 19.828 0.51 1 94.69 380 GLY A N 1
ATOM 3064 C CA . GLY A 1 380 ? 41.125 20.516 -0.677 1 94.69 380 GLY A CA 1
ATOM 3065 C C . GLY A 1 380 ? 40.188 21.656 -1.112 1 94.69 380 GLY A C 1
ATOM 3066 O O . GLY A 1 380 ? 40.656 22.75 -1.43 1 94.69 380 GLY A O 1
ATOM 3067 N N . LEU A 1 381 ? 38.906 21.453 -1.125 1 96 381 LEU A N 1
ATOM 3068 C CA . LEU A 1 381 ? 37.938 22.469 -1.501 1 96 381 LEU A CA 1
ATOM 3069 C C . LEU A 1 381 ? 37.938 23.625 -0.515 1 96 381 LEU A C 1
ATOM 3071 O O . LEU A 1 381 ? 37.75 24.781 -0.91 1 96 381 LEU A O 1
ATOM 3075 N N . TYR A 1 382 ? 38.125 23.25 0.741 1 93.25 382 TYR A N 1
ATOM 3076 C CA . TYR A 1 382 ? 38.031 24.25 1.802 1 93.25 382 TYR A CA 1
ATOM 3077 C C . TYR A 1 382 ? 39.281 25.141 1.801 1 93.25 382 TYR A C 1
ATOM 3079 O O . TYR A 1 382 ? 39.156 26.359 1.958 1 93.25 382 TYR A O 1
ATOM 3087 N N . ARG A 1 383 ? 40.5 24.625 1.603 1 92.31 383 ARG A N 1
ATOM 3088 C CA . ARG A 1 383 ? 41.75 25.375 1.692 1 92.31 383 ARG A CA 1
ATOM 3089 C C . ARG A 1 383 ? 42.125 26 0.345 1 92.31 383 ARG A C 1
ATOM 3091 O O . ARG A 1 383 ? 42.594 27.141 0.282 1 92.31 383 ARG A O 1
ATOM 3098 N N . ARG A 1 384 ? 42.031 25.125 -0.662 1 95.94 384 ARG A N 1
ATOM 3099 C CA . ARG A 1 384 ? 42.312 25.531 -2.029 1 95.94 384 ARG A CA 1
ATOM 3100 C C . ARG A 1 384 ? 41.25 25.047 -2.998 1 95.94 384 ARG A C 1
ATOM 3102 O O . ARG A 1 384 ? 41.438 24.016 -3.66 1 95.94 384 ARG A O 1
ATOM 3109 N N . PRO A 1 385 ? 40.25 25.766 -3.199 1 95.12 385 PRO A N 1
ATOM 3110 C CA . PRO A 1 385 ? 39.094 25.328 -3.988 1 95.12 385 PRO A CA 1
ATOM 3111 C C . PRO A 1 385 ? 39.5 24.812 -5.367 1 95.12 385 PRO A C 1
ATOM 3113 O O . PRO A 1 385 ? 38.875 23.859 -5.879 1 95.12 385 PRO A O 1
ATOM 3116 N N . ARG A 1 386 ? 40.531 25.375 -5.996 1 96.69 386 ARG A N 1
ATOM 3117 C CA . ARG A 1 386 ? 40.969 24.906 -7.309 1 96.69 386 ARG A CA 1
ATOM 3118 C C . ARG A 1 386 ? 41.5 23.484 -7.23 1 96.69 386 ARG A C 1
ATOM 3120 O O . ARG A 1 386 ? 41.281 22.688 -8.141 1 96.69 386 ARG A O 1
ATOM 3127 N N . MET A 1 387 ? 42.219 23.219 -6.188 1 95.75 387 MET A N 1
ATOM 3128 C CA . MET A 1 387 ? 42.75 21.859 -5.992 1 95.75 387 MET A CA 1
ATOM 3129 C C . MET A 1 387 ? 41.625 20.859 -5.75 1 95.75 387 MET A C 1
ATOM 3131 O O . MET A 1 387 ? 41.656 19.75 -6.266 1 95.75 387 MET A O 1
ATOM 3135 N N . GLY A 1 388 ? 40.656 21.234 -4.871 1 97.12 388 GLY A N 1
ATOM 3136 C CA . GLY A 1 388 ? 39.5 20.375 -4.637 1 97.12 388 GLY A CA 1
ATOM 3137 C C . GLY A 1 388 ? 38.719 20.078 -5.902 1 97.12 388 GLY A C 1
ATOM 3138 O O . GLY A 1 388 ? 38.344 18.938 -6.133 1 97.12 388 GLY A O 1
ATOM 3139 N N . MET A 1 389 ? 38.562 21.062 -6.719 1 97.75 389 MET A N 1
ATOM 3140 C CA . MET A 1 389 ? 37.844 20.906 -7.977 1 97.75 389 MET A CA 1
ATOM 3141 C C . MET A 1 389 ? 38.625 20.016 -8.938 1 97.75 389 MET A C 1
ATOM 3143 O O . MET A 1 389 ? 38.062 19.25 -9.711 1 97.75 389 MET A O 1
ATOM 3147 N N . LEU A 1 390 ? 39.938 20.172 -8.891 1 98 390 LEU A N 1
ATOM 3148 C CA . LEU A 1 390 ? 40.781 19.312 -9.719 1 98 390 LEU A CA 1
ATOM 3149 C C . LEU A 1 390 ? 40.656 17.859 -9.305 1 98 390 LEU A C 1
ATOM 3151 O O . LEU A 1 390 ? 40.562 16.969 -10.156 1 98 390 LEU A O 1
ATOM 3155 N N . LEU A 1 391 ? 40.625 17.594 -8.031 1 98.12 391 LEU A N 1
ATOM 3156 C CA . LEU A 1 391 ? 40.469 16.234 -7.539 1 98.12 391 LEU A CA 1
ATOM 3157 C C . LEU A 1 391 ? 39.125 15.648 -7.945 1 98.12 391 LEU A C 1
ATOM 3159 O O . LEU A 1 391 ? 39.031 14.469 -8.289 1 98.12 391 LEU A O 1
ATOM 3163 N N . ILE A 1 392 ? 38.125 16.469 -7.883 1 98.62 392 ILE A N 1
ATOM 3164 C CA . ILE A 1 392 ? 36.781 16.047 -8.32 1 98.62 392 ILE A CA 1
ATOM 3165 C C . ILE A 1 392 ? 36.812 15.688 -9.805 1 98.62 392 ILE A C 1
ATOM 3167 O O . ILE A 1 392 ? 36.312 14.648 -10.211 1 98.62 392 ILE A O 1
ATOM 3171 N N . ALA A 1 393 ? 37.438 16.516 -10.586 1 98.5 393 ALA A N 1
ATOM 3172 C CA . ALA A 1 393 ? 37.531 16.297 -12.023 1 98.5 393 ALA A CA 1
ATOM 3173 C C . ALA A 1 393 ? 38.312 15 -12.32 1 98.5 393 ALA A C 1
ATOM 3175 O O . ALA A 1 393 ? 37.938 14.234 -13.211 1 98.5 393 ALA A O 1
ATOM 3176 N N . ILE A 1 394 ? 39.375 14.789 -11.625 1 98.19 394 ILE A N 1
ATOM 3177 C CA . ILE A 1 394 ? 40.156 13.57 -11.789 1 98.19 394 ILE A CA 1
ATOM 3178 C C . ILE A 1 394 ? 39.281 12.352 -11.438 1 98.19 394 ILE A C 1
ATOM 3180 O O . ILE A 1 394 ? 39.344 11.336 -12.133 1 98.19 394 ILE A O 1
ATOM 3184 N N . GLY A 1 395 ? 38.562 12.438 -10.32 1 98.38 395 GLY A N 1
ATOM 3185 C CA . GLY A 1 395 ? 37.656 11.367 -9.945 1 98.38 395 GLY A CA 1
ATOM 3186 C C . GLY A 1 395 ? 36.625 11.047 -11.016 1 98.38 395 GLY A C 1
ATOM 3187 O O . GLY A 1 395 ? 36.375 9.875 -11.305 1 98.38 395 GLY A O 1
ATOM 3188 N N . ILE A 1 396 ? 36.062 12.062 -11.625 1 98.69 396 ILE A N 1
ATOM 3189 C CA . ILE A 1 396 ? 35.062 11.906 -12.68 1 98.69 396 ILE A CA 1
ATOM 3190 C C . ILE A 1 396 ? 35.688 11.211 -13.883 1 98.69 396 ILE A C 1
ATOM 3192 O O . ILE A 1 396 ? 35.156 10.227 -14.398 1 98.69 396 ILE A O 1
ATOM 3196 N N . ILE A 1 397 ? 36.844 11.664 -14.273 1 98.38 397 ILE A N 1
ATOM 3197 C CA . ILE A 1 397 ? 37.531 11.141 -15.461 1 98.38 397 ILE A CA 1
ATOM 3198 C C . ILE A 1 397 ? 37.969 9.695 -15.219 1 98.38 397 ILE A C 1
ATOM 3200 O O . ILE A 1 397 ? 37.781 8.836 -16.094 1 98.38 397 ILE A O 1
ATOM 3204 N N . VAL A 1 398 ? 38.469 9.406 -14.055 1 98.12 398 VAL A N 1
ATOM 3205 C CA . VAL A 1 398 ? 38.906 8.055 -13.727 1 98.12 398 VAL A CA 1
ATOM 3206 C C . VAL A 1 398 ? 37.719 7.105 -13.711 1 98.12 398 VAL A C 1
ATOM 3208 O O . VAL A 1 398 ? 37.812 5.984 -14.219 1 98.12 398 VAL A O 1
ATOM 3211 N N . SER A 1 399 ? 36.656 7.492 -13.125 1 98.5 399 SER A N 1
ATOM 3212 C CA . SER A 1 399 ? 35.438 6.668 -13.07 1 98.5 399 SER A CA 1
ATOM 3213 C C . SER A 1 399 ? 34.875 6.406 -14.461 1 98.5 399 SER A C 1
ATOM 3215 O O . SER A 1 399 ? 34.562 5.262 -14.812 1 98.5 399 SER A O 1
ATOM 3217 N N . MET A 1 400 ? 34.781 7.453 -15.273 1 98.44 400 MET A N 1
ATOM 3218 C CA . MET A 1 400 ? 34.281 7.316 -16.641 1 98.44 400 MET A CA 1
ATOM 3219 C C . MET A 1 400 ? 35.188 6.441 -17.484 1 98.44 400 MET A C 1
ATOM 3221 O O . MET A 1 400 ? 34.719 5.547 -18.188 1 98.44 400 MET A O 1
ATOM 3225 N N . ALA A 1 401 ? 36.5 6.699 -17.359 1 98.19 401 ALA A N 1
ATOM 3226 C CA . ALA A 1 401 ? 37.469 5.938 -18.125 1 98.19 401 ALA A CA 1
ATOM 3227 C C . ALA A 1 401 ? 37.469 4.469 -17.703 1 98.19 401 ALA A C 1
ATOM 3229 O O . ALA A 1 401 ? 37.625 3.578 -18.547 1 98.19 401 ALA A O 1
ATOM 3230 N N . SER A 1 402 ? 37.375 4.219 -16.453 1 98.12 402 SER A N 1
ATOM 3231 C CA . SER A 1 402 ? 37.344 2.844 -15.969 1 98.12 402 SER A CA 1
ATOM 3232 C C . SER A 1 402 ? 36.125 2.107 -16.484 1 98.12 402 SER A C 1
ATOM 3234 O O . SER A 1 402 ? 36.219 0.95 -16.906 1 98.12 402 SER A O 1
ATOM 3236 N N . ALA A 1 403 ? 34.969 2.734 -16.484 1 97.62 403 ALA A N 1
ATOM 3237 C CA . ALA A 1 403 ? 33.75 2.123 -16.984 1 97.62 403 ALA A CA 1
ATOM 3238 C C . ALA A 1 403 ? 33.844 1.785 -18.469 1 97.62 403 ALA A C 1
ATOM 3240 O O . ALA A 1 403 ? 33.5 0.682 -18.891 1 97.62 403 ALA A O 1
ATOM 3241 N N . GLY A 1 404 ? 34.375 2.762 -19.219 1 97.75 404 GLY A N 1
ATOM 3242 C CA . GLY A 1 404 ? 34.562 2.52 -20.641 1 97.75 404 GLY A CA 1
ATOM 3243 C C . GLY A 1 404 ? 35.594 1.444 -20.938 1 97.75 404 GLY A C 1
ATOM 3244 O O . GLY A 1 404 ? 35.344 0.563 -21.766 1 97.75 404 GLY A O 1
ATOM 3245 N N . PHE A 1 405 ? 36.656 1.523 -20.234 1 97.75 405 PHE A N 1
ATOM 3246 C CA . PHE A 1 405 ? 37.75 0.6 -20.469 1 97.75 405 PHE A CA 1
ATOM 3247 C C . PHE A 1 405 ? 37.344 -0.829 -20.141 1 97.75 405 PHE A C 1
ATOM 3249 O O . PHE A 1 405 ? 37.594 -1.754 -20.906 1 97.75 405 PHE A O 1
ATOM 3256 N N . LEU A 1 406 ? 36.719 -1.082 -19.016 1 97.5 406 LEU A N 1
ATOM 3257 C CA . LEU A 1 406 ? 36.344 -2.418 -18.594 1 97.5 406 LEU A CA 1
ATOM 3258 C C . LEU A 1 406 ? 35.219 -2.969 -19.484 1 97.5 406 LEU A C 1
ATOM 3260 O O . LEU A 1 406 ? 35.156 -4.176 -19.75 1 97.5 406 LEU A O 1
ATOM 3264 N N . THR A 1 407 ? 34.281 -2.082 -19.938 1 97.19 407 THR A N 1
ATOM 3265 C CA . THR A 1 407 ? 33.281 -2.512 -20.875 1 97.19 407 THR A CA 1
ATOM 3266 C C . THR A 1 407 ? 33.906 -3.01 -22.172 1 97.19 407 THR A C 1
ATOM 3268 O O . THR A 1 407 ? 33.5 -4.023 -22.734 1 97.19 407 THR A O 1
ATOM 3271 N N . PHE A 1 408 ? 34.969 -2.299 -22.609 1 97 408 PHE A N 1
ATOM 3272 C CA . PHE A 1 408 ? 35.656 -2.684 -23.812 1 97 408 PHE A CA 1
ATOM 3273 C C . PHE A 1 408 ? 36.469 -3.961 -23.594 1 97 408 PHE A C 1
ATOM 3275 O O . PHE A 1 408 ? 36.375 -4.898 -24.391 1 97 408 PHE A O 1
ATOM 3282 N N . LEU A 1 409 ? 37.188 -4.078 -22.5 1 96.69 409 LEU A N 1
ATOM 3283 C CA . LEU A 1 409 ? 38.094 -5.188 -22.219 1 96.69 409 LEU A CA 1
ATOM 3284 C C . LEU A 1 409 ? 37.344 -6.492 -22.062 1 96.69 409 LEU A C 1
ATOM 3286 O O . LEU A 1 409 ? 37.75 -7.535 -22.562 1 96.69 409 LEU A O 1
ATOM 3290 N N . TYR A 1 410 ? 36.188 -6.461 -21.422 1 95.38 410 TYR A N 1
ATOM 3291 C CA . TYR A 1 410 ? 35.469 -7.684 -21.109 1 95.38 410 TYR A CA 1
ATOM 3292 C C . TYR A 1 410 ? 34.25 -7.832 -22.016 1 95.38 410 TYR A C 1
ATOM 3294 O O . TYR A 1 410 ? 33.438 -8.727 -21.812 1 95.38 410 TYR A O 1
ATOM 3302 N N . ASP A 1 411 ? 34.031 -6.973 -22.922 1 94.44 411 ASP A N 1
ATOM 3303 C CA . ASP A 1 411 ? 32.906 -7.012 -23.859 1 94.44 411 ASP A CA 1
ATOM 3304 C C . ASP A 1 411 ? 31.578 -7.062 -23.094 1 94.44 411 ASP A C 1
ATOM 3306 O O . ASP A 1 411 ? 30.766 -7.953 -23.344 1 94.44 411 ASP A O 1
ATOM 3310 N N . LEU A 1 412 ? 31.422 -6.191 -22.203 1 95.56 412 LEU A N 1
ATOM 3311 C CA . LEU A 1 412 ? 30.219 -6.129 -21.391 1 95.56 412 LEU A CA 1
ATOM 3312 C C . LEU A 1 412 ? 29.109 -5.355 -22.094 1 95.56 412 LEU A C 1
ATOM 3314 O O . LEU A 1 412 ? 29.391 -4.52 -22.953 1 95.56 412 LEU A O 1
ATOM 3318 N N . PRO A 1 413 ? 27.875 -5.715 -21.859 1 94.88 413 PRO A N 1
ATOM 3319 C CA . PRO A 1 413 ? 26.781 -4.85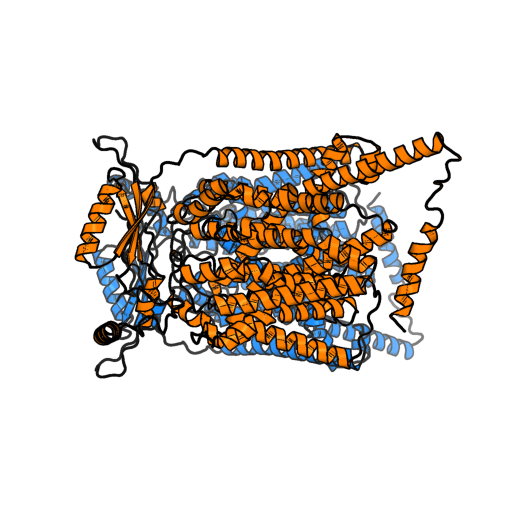5 -22.344 1 94.88 413 PRO A CA 1
ATOM 3320 C C . PRO A 1 413 ? 26.812 -3.467 -21.703 1 94.88 413 PRO A C 1
ATOM 3322 O O . PRO A 1 413 ? 27.469 -3.262 -20.688 1 94.88 413 PRO A O 1
ATOM 3325 N N . PRO A 1 414 ? 26.172 -2.51 -22.328 1 94.81 414 PRO A N 1
ATOM 3326 C CA . PRO A 1 414 ? 26.219 -1.143 -21.812 1 94.81 414 PRO A CA 1
ATOM 3327 C C . PRO A 1 414 ? 25.609 -1.027 -20.406 1 94.81 414 PRO A C 1
ATOM 3329 O O . PRO A 1 414 ? 26.062 -0.22 -19.594 1 94.81 414 PRO A O 1
ATOM 3332 N N . VAL A 1 415 ? 24.562 -1.723 -20.156 1 93.5 415 VAL A N 1
ATOM 3333 C CA . VAL A 1 415 ? 23.875 -1.828 -18.875 1 93.5 415 VAL A CA 1
ATOM 3334 C C . VAL A 1 415 ? 23.281 -3.23 -18.719 1 93.5 415 VAL A C 1
ATOM 3336 O O . VAL A 1 415 ? 23.406 -4.062 -19.625 1 93.5 415 VAL A O 1
ATOM 3339 N N . SER A 1 416 ? 22.812 -3.521 -17.531 1 90.81 416 SER A N 1
ATOM 3340 C CA . SER A 1 416 ? 22.109 -4.793 -17.391 1 90.81 416 SER A CA 1
ATOM 3341 C C . SER A 1 416 ? 20.844 -4.816 -18.234 1 90.81 416 SER A C 1
ATOM 3343 O O . SER A 1 416 ? 19.906 -4.051 -17.984 1 90.81 416 SER A O 1
ATOM 3345 N N . LEU A 1 417 ? 20.828 -5.641 -19.25 1 91.25 417 LEU A N 1
ATOM 3346 C CA . LEU A 1 417 ? 19.734 -5.652 -20.219 1 91.25 417 LEU A CA 1
ATOM 3347 C C . LEU A 1 417 ? 18.766 -6.793 -19.922 1 91.25 417 LEU A C 1
ATOM 3349 O O . LEU A 1 417 ? 19.188 -7.898 -19.562 1 91.25 417 LEU A O 1
ATOM 3353 N N . PHE A 1 418 ? 17.531 -6.539 -20.141 1 85.94 418 PHE A N 1
ATOM 3354 C CA . PHE A 1 418 ? 16.453 -7.508 -19.984 1 85.94 418 PHE A CA 1
ATOM 3355 C C . PHE A 1 418 ? 16.578 -8.625 -21.016 1 85.94 418 PHE A C 1
ATOM 3357 O O . PHE A 1 418 ? 16.219 -9.773 -20.734 1 85.94 418 PHE A O 1
ATOM 3364 N N . SER A 1 419 ? 17.141 -8.258 -22.141 1 88.19 419 SER A N 1
ATOM 3365 C CA . SER A 1 419 ? 17.25 -9.18 -23.266 1 88.19 419 SER A CA 1
ATOM 3366 C C . SER A 1 419 ? 18.344 -10.211 -23.031 1 88.19 419 SER A C 1
ATOM 3368 O O . SER A 1 419 ? 18.453 -11.188 -23.781 1 88.19 419 SER A O 1
ATOM 3370 N N . LEU A 1 420 ? 19.141 -9.984 -22.047 1 88.12 420 LEU A N 1
ATOM 3371 C CA . LEU A 1 420 ? 20.156 -10.945 -21.641 1 88.12 420 LEU A CA 1
ATOM 3372 C C . LEU A 1 420 ? 19.781 -11.633 -20.344 1 88.12 420 LEU A C 1
ATOM 3374 O O . LEU A 1 420 ? 20.281 -11.281 -19.281 1 88.12 420 LEU A O 1
ATOM 3378 N N . PRO A 1 421 ? 19.016 -12.672 -20.469 1 82.75 421 PRO A N 1
ATOM 3379 C CA . PRO A 1 421 ? 18.391 -13.227 -19.266 1 82.75 421 PRO A CA 1
ATOM 3380 C C . PRO A 1 421 ? 19.266 -14.242 -18.547 1 82.75 421 PRO A C 1
ATOM 3382 O O . PRO A 1 421 ? 18.984 -14.633 -17.422 1 82.75 421 PRO A O 1
ATOM 3385 N N . ASP A 1 422 ? 20.406 -14.664 -19.125 1 85.56 422 ASP A N 1
ATOM 3386 C CA . ASP A 1 422 ? 21.266 -15.672 -18.516 1 85.56 422 ASP A CA 1
ATOM 3387 C C . ASP A 1 422 ? 21.875 -15.148 -17.219 1 85.56 422 ASP A C 1
ATOM 3389 O O . ASP A 1 422 ? 22.453 -14.055 -17.188 1 85.56 422 ASP A O 1
ATOM 3393 N N . GLN A 1 423 ? 21.781 -15.969 -16.203 1 84.75 423 GLN A N 1
ATOM 3394 C CA . GLN A 1 423 ? 22.234 -15.57 -14.883 1 84.75 423 GLN A CA 1
ATOM 3395 C C . GLN A 1 423 ? 23.75 -15.367 -14.867 1 84.75 423 GLN A C 1
ATOM 3397 O O . GLN A 1 423 ? 24.266 -14.484 -14.164 1 84.75 423 GLN A O 1
ATOM 3402 N N . LYS A 1 424 ? 24.438 -16.141 -15.594 1 86.56 424 LYS A N 1
ATOM 3403 C CA . LYS A 1 424 ? 25.906 -16.016 -15.656 1 86.56 424 LYS A CA 1
ATOM 3404 C C . LYS A 1 424 ? 26.312 -14.672 -16.234 1 86.56 424 LYS A C 1
ATOM 3406 O O . LYS A 1 424 ? 27.234 -14.023 -15.734 1 86.56 424 LYS A O 1
ATOM 3411 N N . ASP A 1 425 ? 25.609 -14.289 -17.266 1 88.88 425 ASP A N 1
ATOM 3412 C CA . ASP A 1 425 ? 25.906 -13 -17.891 1 88.88 425 ASP A CA 1
ATOM 3413 C C . ASP A 1 425 ? 25.547 -11.844 -16.969 1 88.88 425 ASP A C 1
ATOM 3415 O O . ASP A 1 425 ? 26.281 -10.867 -16.875 1 88.88 425 ASP A O 1
ATOM 3419 N N . ILE A 1 426 ? 24.453 -11.953 -16.328 1 89.38 426 ILE A N 1
ATOM 3420 C CA . ILE A 1 426 ? 24.016 -10.914 -15.406 1 89.38 426 ILE A CA 1
ATOM 3421 C C . ILE A 1 426 ? 25.016 -10.766 -14.273 1 89.38 426 ILE A C 1
ATOM 3423 O O . ILE A 1 426 ? 25.438 -9.656 -13.945 1 89.38 426 ILE A O 1
ATOM 3427 N N . ASN A 1 427 ? 25.422 -11.867 -13.711 1 89.69 427 ASN A N 1
ATOM 3428 C CA . ASN A 1 427 ? 26.375 -11.852 -12.609 1 89.69 427 ASN A CA 1
ATOM 3429 C C . ASN A 1 427 ? 27.734 -11.289 -13.039 1 89.69 427 ASN A C 1
ATOM 3431 O O . ASN A 1 427 ? 28.391 -10.586 -12.266 1 89.69 427 ASN A O 1
ATOM 3435 N N . GLU A 1 428 ? 28.125 -11.633 -14.203 1 92.44 428 GLU A N 1
ATOM 3436 C CA . GLU A 1 428 ? 29.391 -11.109 -14.703 1 92.44 428 GLU A CA 1
ATOM 3437 C C . GLU A 1 428 ? 29.359 -9.586 -14.797 1 92.44 428 GLU A C 1
ATOM 3439 O O . GLU A 1 428 ? 30.312 -8.914 -14.367 1 92.44 428 GLU A O 1
ATOM 3444 N N . TYR A 1 429 ? 28.328 -9.117 -15.32 1 94 429 TYR A N 1
ATOM 3445 C CA . TYR A 1 429 ? 28.203 -7.664 -15.422 1 94 429 TYR A CA 1
ATOM 3446 C C . TYR A 1 429 ? 28.172 -7.023 -14.039 1 94 429 TYR A C 1
ATOM 3448 O O . TYR A 1 429 ? 28.859 -6.023 -13.797 1 94 429 TYR A O 1
ATOM 3456 N N . LEU A 1 430 ? 27.422 -7.578 -13.117 1 93.25 430 LEU A N 1
ATOM 3457 C CA . LEU A 1 430 ? 27.25 -7.016 -11.781 1 93.25 430 LEU A CA 1
ATOM 3458 C C . LEU A 1 430 ? 28.562 -7.078 -11 1 93.25 430 LEU A C 1
ATOM 3460 O O . LEU A 1 430 ? 28.922 -6.125 -10.305 1 93.25 430 LEU A O 1
ATOM 3464 N N . ASP A 1 431 ? 29.281 -8.117 -11.172 1 94.62 431 ASP A N 1
ATOM 3465 C CA . ASP A 1 431 ? 30.5 -8.344 -10.398 1 94.62 431 ASP A CA 1
ATOM 3466 C C . ASP A 1 431 ? 31.688 -7.566 -10.984 1 94.62 431 ASP A C 1
ATOM 3468 O O . ASP A 1 431 ? 32.688 -7.32 -10.305 1 94.62 431 ASP A O 1
ATOM 3472 N N . THR A 1 432 ? 31.547 -7.152 -12.227 1 95.31 432 THR A N 1
ATOM 3473 C CA . THR A 1 432 ? 32.656 -6.457 -12.867 1 95.31 432 THR A CA 1
ATOM 3474 C C . THR A 1 432 ? 32.375 -4.957 -12.938 1 95.31 432 THR A C 1
ATOM 3476 O O . THR A 1 432 ? 33.312 -4.152 -12.867 1 95.31 432 THR A O 1
ATOM 3479 N N . MET A 1 433 ? 31.141 -4.641 -13.039 1 95.38 433 MET A N 1
ATOM 3480 C CA . MET A 1 433 ? 30.812 -3.238 -13.281 1 95.38 433 MET A CA 1
ATOM 3481 C C . MET A 1 433 ? 29.703 -2.77 -12.352 1 95.38 433 MET A C 1
ATOM 3483 O O . MET A 1 433 ? 29.906 -1.846 -11.555 1 95.38 433 MET A O 1
ATOM 3487 N N . GLY A 1 434 ? 28.672 -3.428 -12.258 1 94.12 434 GLY A N 1
ATOM 3488 C CA . GLY A 1 434 ? 27.453 -2.982 -11.617 1 94.12 434 GLY A CA 1
ATOM 3489 C C . GLY A 1 434 ? 27.625 -2.689 -10.141 1 94.12 434 GLY A C 1
ATOM 3490 O O . GLY A 1 434 ? 27.062 -1.713 -9.625 1 94.12 434 GLY A O 1
ATOM 3491 N N . TYR A 1 435 ? 28.406 -3.459 -9.414 1 95.88 435 TYR A N 1
ATOM 3492 C CA . TYR A 1 435 ? 28.484 -3.338 -7.965 1 95.88 435 TYR A CA 1
ATOM 3493 C C . TYR A 1 435 ? 29.844 -2.768 -7.539 1 95.88 435 TYR A C 1
ATOM 3495 O O . TYR A 1 435 ? 30.172 -2.771 -6.352 1 95.88 435 TYR A O 1
ATOM 3503 N N . LYS A 1 436 ? 30.562 -2.197 -8.453 1 96.94 436 LYS A N 1
ATOM 3504 C CA . LYS A 1 436 ? 31.922 -1.747 -8.156 1 96.94 436 LYS A CA 1
ATOM 3505 C C . LYS A 1 436 ? 31.969 -0.23 -8 1 96.94 436 LYS A C 1
ATOM 3507 O O . LYS A 1 436 ? 31.25 0.496 -8.688 1 96.94 436 LYS A O 1
ATOM 3512 N N . PRO A 1 437 ? 32.781 0.214 -7.141 1 97.25 437 PRO A N 1
ATOM 3513 C CA . PRO A 1 437 ? 32.844 1.646 -6.832 1 97.25 437 PRO A CA 1
ATOM 3514 C C . PRO A 1 437 ? 33.344 2.482 -8.016 1 97.25 437 PRO A C 1
ATOM 3516 O O . PRO A 1 437 ? 32.906 3.629 -8.18 1 97.25 437 PRO A O 1
ATOM 3519 N N . TYR A 1 438 ? 34.219 1.935 -8.852 1 97.06 438 TYR A N 1
ATOM 3520 C CA . TYR A 1 438 ? 34.812 2.727 -9.93 1 97.06 438 TYR A CA 1
ATOM 3521 C C . TYR A 1 438 ? 33.781 3.082 -10.977 1 97.06 438 TYR A C 1
ATOM 3523 O O . TYR A 1 438 ? 33.969 4.02 -11.758 1 97.06 438 TYR A O 1
ATOM 3531 N N . ALA A 1 439 ? 32.719 2.393 -11.023 1 96.38 439 ALA A N 1
ATOM 3532 C CA . ALA A 1 439 ? 31.656 2.691 -11.992 1 96.38 439 ALA A CA 1
ATOM 3533 C C . ALA A 1 439 ? 30.766 3.826 -11.508 1 96.38 439 ALA A C 1
ATOM 3535 O O . ALA A 1 439 ? 30.125 4.516 -12.305 1 96.38 439 ALA A O 1
ATOM 3536 N N . HIS A 1 440 ? 30.625 4.043 -10.203 1 98.12 440 HIS A N 1
ATOM 3537 C CA . HIS A 1 440 ? 29.609 4.922 -9.656 1 98.12 440 HIS A CA 1
ATOM 3538 C C . HIS A 1 440 ? 30.219 6.16 -9.016 1 98.12 440 HIS A C 1
ATOM 3540 O O . HIS A 1 440 ? 29.5 7.059 -8.57 1 98.12 440 HIS A O 1
ATOM 3546 N N . TYR A 1 441 ? 31.562 6.219 -8.953 1 98.69 441 TYR A N 1
ATOM 3547 C CA . TYR A 1 441 ? 32.25 7.332 -8.297 1 98.69 441 TYR A CA 1
ATOM 3548 C C . TYR A 1 441 ? 31.938 8.648 -9 1 98.69 441 TYR A C 1
ATOM 3550 O O . TYR A 1 441 ? 31.953 9.711 -8.367 1 98.69 441 TYR A O 1
ATOM 3558 N N . VAL A 1 442 ? 31.641 8.594 -10.289 1 98.69 442 VAL A N 1
ATOM 3559 C CA . VAL A 1 442 ? 31.344 9.789 -11.078 1 98.69 442 VAL A CA 1
ATOM 3560 C C . VAL A 1 442 ? 30.125 10.5 -10.492 1 98.69 442 VAL A C 1
ATOM 3562 O O . VAL A 1 442 ? 30.125 11.727 -10.352 1 98.69 442 VAL A O 1
ATOM 3565 N N . ALA A 1 443 ? 29.094 9.789 -10.18 1 98.81 443 ALA A N 1
ATOM 3566 C CA . ALA A 1 443 ? 27.891 10.383 -9.609 1 98.81 443 ALA A CA 1
ATOM 3567 C C . ALA A 1 443 ? 28.188 11.031 -8.258 1 98.81 443 ALA A C 1
ATOM 3569 O O . ALA A 1 443 ? 27.719 12.133 -7.969 1 98.81 443 ALA A O 1
ATOM 3570 N N . TYR A 1 444 ? 28.984 10.398 -7.426 1 98.81 444 TYR A N 1
ATOM 3571 C CA . TYR A 1 444 ? 29.391 10.922 -6.121 1 98.81 444 TYR A CA 1
ATOM 3572 C C . TYR A 1 444 ? 30.188 12.211 -6.273 1 98.81 444 TYR A C 1
ATOM 3574 O O . TYR A 1 444 ? 29.938 13.188 -5.559 1 98.81 444 TYR A O 1
ATOM 3582 N N . CYS A 1 445 ? 31.109 12.211 -7.23 1 98.81 445 CYS A N 1
ATOM 3583 C CA . CYS A 1 445 ? 31.953 13.375 -7.469 1 98.81 445 CYS A CA 1
ATOM 3584 C C . CYS A 1 445 ? 31.125 14.562 -7.961 1 98.81 445 CYS A C 1
ATOM 3586 O O . CYS A 1 445 ? 31.344 15.688 -7.52 1 98.81 445 CYS A O 1
ATOM 3588 N N . ILE A 1 446 ? 30.234 14.297 -8.867 1 98.81 446 ILE A N 1
ATOM 3589 C CA . ILE A 1 446 ? 29.359 15.359 -9.336 1 98.81 446 ILE A CA 1
ATOM 3590 C C . ILE A 1 446 ? 28.531 15.898 -8.172 1 98.81 446 ILE A C 1
ATOM 3592 O O . ILE A 1 446 ? 28.297 17.109 -8.07 1 98.81 446 ILE A O 1
ATOM 3596 N N . GLY A 1 447 ? 28.109 15.016 -7.309 1 98.88 447 GLY A N 1
ATOM 3597 C CA . GLY A 1 447 ? 27.422 15.438 -6.094 1 98.88 447 GLY A CA 1
ATOM 3598 C C . GLY A 1 447 ? 28.266 16.328 -5.211 1 98.88 447 GLY A C 1
ATOM 3599 O O . GLY A 1 447 ? 27.797 17.375 -4.734 1 98.88 447 GLY A O 1
ATOM 3600 N N . MET A 1 448 ? 29.547 15.984 -5.043 1 98.69 448 MET A N 1
ATOM 3601 C CA . MET A 1 448 ? 30.453 16.797 -4.234 1 98.69 448 MET A CA 1
ATOM 3602 C C . MET A 1 448 ? 30.609 18.188 -4.828 1 98.69 448 MET A C 1
ATOM 3604 O O . MET A 1 448 ? 30.578 19.188 -4.105 1 98.69 448 MET A O 1
ATOM 3608 N N . GLY A 1 449 ? 30.766 18.188 -6.137 1 98.38 449 GLY A N 1
ATOM 3609 C CA . GLY A 1 449 ? 30.859 19.469 -6.797 1 98.38 449 GLY A CA 1
ATOM 3610 C C . GLY A 1 449 ? 29.625 20.328 -6.617 1 98.38 449 GLY A C 1
ATOM 3611 O O . GLY A 1 449 ? 29.734 21.531 -6.391 1 98.38 449 GLY A O 1
ATOM 3612 N N . THR A 1 450 ? 28.5 19.734 -6.719 1 98.06 450 THR A N 1
ATOM 3613 C CA . THR A 1 450 ? 27.234 20.453 -6.539 1 98.06 450 THR A CA 1
ATOM 3614 C C . THR A 1 450 ? 27.094 20.938 -5.102 1 98.06 450 THR A C 1
ATOM 3616 O O . THR A 1 450 ? 26.625 22.047 -4.863 1 98.06 450 THR A O 1
ATOM 3619 N N . GLY A 1 451 ? 27.469 20.047 -4.164 1 97.56 451 GLY A N 1
ATOM 3620 C CA . GLY A 1 451 ? 27.453 20.453 -2.768 1 97.56 451 GLY A CA 1
ATOM 3621 C C . GLY A 1 451 ? 28.312 21.672 -2.494 1 97.56 451 GLY A C 1
ATOM 3622 O O . GLY A 1 451 ? 27.938 22.547 -1.721 1 97.56 451 GLY A O 1
ATOM 3623 N N . PHE A 1 452 ? 29.438 21.719 -3.131 1 97.44 452 PHE A N 1
ATOM 3624 C CA . PHE A 1 452 ? 30.359 22.844 -3.002 1 97.44 452 PHE A CA 1
ATOM 3625 C C . PHE A 1 452 ? 29.719 24.109 -3.555 1 97.44 452 PHE A C 1
ATOM 3627 O O . PHE A 1 452 ? 29.766 25.172 -2.912 1 97.44 452 PHE A O 1
ATOM 3634 N N . LEU A 1 453 ? 29.094 24 -4.668 1 96.12 453 LEU A N 1
ATOM 3635 C CA . LEU A 1 453 ? 28.422 25.125 -5.293 1 96.12 453 LEU A CA 1
ATOM 3636 C C . LEU A 1 453 ? 27.344 25.688 -4.379 1 96.12 453 LEU A C 1
ATOM 3638 O O . LEU A 1 453 ? 27.234 26.906 -4.203 1 96.12 453 LEU A O 1
ATOM 3642 N N . LEU A 1 454 ? 26.562 24.859 -3.783 1 94.81 454 LEU A N 1
ATOM 3643 C CA . LEU A 1 454 ? 25.453 25.281 -2.93 1 94.81 454 LEU A CA 1
ATOM 3644 C C . LEU A 1 454 ? 25.969 25.875 -1.626 1 94.81 454 LEU A C 1
ATOM 3646 O O . LEU A 1 454 ? 25.312 26.734 -1.023 1 94.81 454 LEU A O 1
ATOM 3650 N N . SER A 1 455 ? 27.141 25.453 -1.217 1 93.44 455 SER A N 1
ATOM 3651 C CA . SER A 1 455 ? 27.688 25.922 0.046 1 93.44 455 SER A CA 1
ATOM 3652 C C . SER A 1 455 ? 28.312 27.312 -0.106 1 93.44 455 SER A C 1
ATOM 3654 O O . SER A 1 455 ? 28.25 28.125 0.817 1 93.44 455 SER A O 1
ATOM 3656 N N . VAL A 1 456 ? 28.812 27.562 -1.212 1 91.56 456 VAL A N 1
ATOM 3657 C CA . VAL A 1 456 ? 29.562 28.797 -1.413 1 91.56 456 VAL A CA 1
ATOM 3658 C C . VAL A 1 456 ? 28.609 29.891 -1.908 1 91.56 456 VAL A C 1
ATOM 3660 O O . VAL A 1 456 ? 28.75 31.062 -1.53 1 91.56 456 VAL A O 1
ATOM 3663 N N . LYS A 1 457 ? 27.641 29.516 -2.668 1 87.94 457 LYS A N 1
ATOM 3664 C CA . LYS A 1 457 ? 26.734 30.5 -3.242 1 87.94 457 LYS A CA 1
ATOM 3665 C C . LYS A 1 457 ? 25.375 30.453 -2.559 1 87.94 457 LYS A C 1
ATOM 3667 O O . LYS A 1 457 ? 24.609 29.5 -2.73 1 87.94 457 LYS A O 1
ATOM 3672 N N . GLN A 1 458 ? 25.031 31.391 -1.819 1 78.56 458 GLN A N 1
ATOM 3673 C CA . GLN A 1 458 ? 23.75 31.438 -1.137 1 78.56 458 GLN A CA 1
ATOM 3674 C C . GLN A 1 458 ? 22.625 31.719 -2.119 1 78.56 458 GLN A C 1
ATOM 3676 O O . GLN A 1 458 ? 21.5 31.25 -1.934 1 78.56 458 GLN A O 1
ATOM 3681 N N . LYS A 1 459 ? 22.891 32.594 -3.137 1 86.44 459 LYS A N 1
ATOM 3682 C CA . LYS A 1 459 ? 21.969 32.906 -4.215 1 86.44 459 LYS A CA 1
ATOM 3683 C C . LYS A 1 459 ? 22.594 32.656 -5.582 1 86.44 459 LYS A C 1
ATOM 3685 O O . LYS A 1 459 ? 23.719 33.062 -5.844 1 86.44 459 LYS A O 1
ATOM 3690 N N . ILE A 1 460 ? 21.906 31.875 -6.32 1 92.62 460 ILE A N 1
ATOM 3691 C CA . ILE A 1 460 ? 22.391 31.531 -7.648 1 92.62 460 ILE A CA 1
ATOM 3692 C C . ILE A 1 460 ? 21.453 32.094 -8.711 1 92.62 460 ILE A C 1
ATOM 3694 O O . ILE A 1 460 ? 20.406 31.5 -8.984 1 92.62 460 ILE A O 1
ATOM 3698 N N . PRO A 1 461 ? 21.812 33.219 -9.227 1 93.75 461 PRO A N 1
ATOM 3699 C CA . PRO A 1 461 ? 20.953 33.75 -10.297 1 93.75 461 PRO A CA 1
ATOM 3700 C C . PRO A 1 461 ? 21.078 32.969 -11.594 1 93.75 461 PRO A C 1
ATOM 3702 O O . PRO A 1 461 ? 22.188 32.75 -12.078 1 93.75 461 PRO A O 1
ATOM 3705 N N . ILE A 1 462 ? 20 32.594 -12.078 1 95.06 462 ILE A N 1
ATOM 3706 C CA . ILE A 1 462 ? 19.984 31.812 -13.32 1 95.06 462 ILE A CA 1
ATOM 3707 C C . ILE A 1 462 ? 19.109 32.531 -14.344 1 95.06 462 ILE A C 1
ATOM 3709 O O . ILE A 1 462 ? 17.922 32.75 -14.102 1 95.06 462 ILE A O 1
ATOM 3713 N N . SER A 1 463 ? 19.672 32.906 -15.523 1 95.62 463 SER A N 1
ATOM 3714 C CA . SER A 1 463 ? 18.938 33.562 -16.578 1 95.62 463 SER A CA 1
ATOM 3715 C C . SER A 1 463 ? 17.875 32.656 -17.188 1 95.62 463 SER A C 1
ATOM 3717 O O . SER A 1 463 ? 17.938 31.438 -17.062 1 95.62 463 SER A O 1
ATOM 3719 N N . LYS A 1 464 ? 16.953 33.25 -17.812 1 93.69 464 LYS A N 1
ATOM 3720 C CA . LYS A 1 464 ? 15.859 32.5 -18.422 1 93.69 464 LYS A CA 1
ATOM 3721 C C . LYS A 1 464 ? 16.375 31.547 -19.516 1 93.69 464 LYS A C 1
ATOM 3723 O O . LYS A 1 464 ? 15.875 30.438 -19.672 1 93.69 464 LYS A O 1
ATOM 3728 N N . ILE A 1 465 ? 17.281 32 -20.25 1 96.25 465 ILE A N 1
ATOM 3729 C CA . ILE A 1 465 ? 17.844 31.203 -21.328 1 96.25 465 ILE A CA 1
ATOM 3730 C C . ILE A 1 465 ? 18.547 29.984 -20.734 1 96.25 465 ILE A C 1
ATOM 3732 O O . ILE A 1 465 ? 18.438 28.875 -21.266 1 96.25 465 ILE A O 1
ATOM 3736 N N . LEU A 1 466 ? 19.266 30.188 -19.688 1 96.06 466 LEU A N 1
ATOM 3737 C CA . LEU A 1 466 ? 19.969 29.078 -19.031 1 96.06 466 LEU A CA 1
ATOM 3738 C C . LEU A 1 466 ? 18.969 28.094 -18.422 1 96.06 466 LEU A C 1
ATOM 3740 O O . LEU A 1 466 ? 19.219 26.891 -18.391 1 96.06 466 LEU A O 1
ATOM 3744 N N . GLN A 1 467 ? 17.922 28.656 -17.938 1 96.38 467 GLN A N 1
ATOM 3745 C CA . GLN A 1 467 ? 16.875 27.797 -17.422 1 96.38 467 GLN A CA 1
ATOM 3746 C C . GLN A 1 467 ? 16.312 26.875 -18.516 1 96.38 467 GLN A C 1
ATOM 3748 O O . GLN A 1 467 ? 16.188 25.672 -18.312 1 96.38 467 GLN A O 1
ATOM 3753 N N . ILE A 1 468 ? 16.031 27.438 -19.625 1 96.06 468 ILE A N 1
ATOM 3754 C CA . ILE A 1 468 ? 15.445 26.672 -20.734 1 96.06 468 ILE A CA 1
ATOM 3755 C C . ILE A 1 468 ? 16.453 25.656 -21.234 1 96.06 468 ILE A C 1
ATOM 3757 O O . ILE A 1 468 ? 16.109 24.484 -21.453 1 96.06 468 ILE A O 1
ATOM 3761 N N . CYS A 1 469 ? 17.641 26.062 -21.391 1 96.81 469 CYS A N 1
ATOM 3762 C CA . CYS A 1 469 ? 18.688 25.156 -21.875 1 96.81 469 CYS A CA 1
ATOM 3763 C C . CYS A 1 469 ? 18.953 24.062 -20.859 1 96.81 469 CYS A C 1
ATOM 3765 O O . CYS A 1 469 ? 19.125 22.891 -21.234 1 96.81 469 CYS A O 1
ATOM 3767 N N . GLY A 1 470 ? 19.031 24.438 -19.625 1 96.94 470 GLY A N 1
ATOM 3768 C CA . GLY A 1 470 ? 19.25 23.469 -18.562 1 96.94 470 GLY A CA 1
ATOM 3769 C C . GLY A 1 470 ? 18.172 22.422 -18.484 1 96.94 470 GLY A C 1
ATOM 3770 O O . GLY A 1 470 ? 18.453 21.219 -18.422 1 96.94 470 GLY A O 1
ATOM 3771 N N . TRP A 1 471 ? 16.969 22.859 -18.531 1 96.31 471 TRP A N 1
ATOM 3772 C CA . TRP A 1 471 ? 15.844 21.938 -18.484 1 96.31 471 TRP A CA 1
ATOM 3773 C C . TRP A 1 471 ? 15.805 21.062 -19.734 1 96.31 471 TRP A C 1
ATOM 3775 O O . TRP A 1 471 ? 15.555 19.859 -19.641 1 96.31 471 TRP A O 1
ATOM 3785 N N . SER A 1 472 ? 15.992 21.656 -20.875 1 97.38 472 SER A N 1
ATOM 3786 C CA . SER A 1 472 ? 16 20.891 -22.109 1 97.38 472 SER A CA 1
ATOM 3787 C C . SER A 1 472 ? 17.078 19.812 -22.078 1 97.38 472 SER A C 1
ATOM 3789 O O . SER A 1 472 ? 16.844 18.672 -22.484 1 97.38 472 SER A O 1
ATOM 3791 N N . PHE A 1 473 ? 18.188 20.156 -21.594 1 96.5 473 PHE A N 1
ATOM 3792 C CA . PHE A 1 473 ? 19.281 19.203 -21.484 1 96.5 473 PHE A CA 1
ATOM 3793 C C . PHE A 1 473 ? 18.938 18.094 -20.5 1 96.5 473 PHE A C 1
ATOM 3795 O O . PHE A 1 473 ? 19.078 16.922 -20.812 1 96.5 473 PHE A O 1
ATOM 3802 N N . ALA A 1 474 ? 18.578 18.484 -19.328 1 97.19 474 ALA A N 1
ATOM 3803 C CA . ALA A 1 474 ? 18.312 17.516 -18.266 1 97.19 474 ALA A CA 1
ATOM 3804 C C . ALA A 1 474 ? 17.203 16.547 -18.672 1 97.19 474 ALA A C 1
ATOM 3806 O O . ALA A 1 474 ? 17.375 15.328 -18.547 1 97.19 474 ALA A O 1
ATOM 3807 N N . VAL A 1 475 ? 16.125 17.031 -19.234 1 96.81 475 VAL A N 1
ATOM 3808 C CA . VAL A 1 475 ? 14.969 16.219 -19.578 1 96.81 475 VAL A CA 1
ATOM 3809 C C . VAL A 1 475 ? 15.297 15.328 -20.781 1 96.81 475 VAL A C 1
ATOM 3811 O O . VAL A 1 475 ? 15.039 14.117 -20.75 1 96.81 475 VAL A O 1
ATOM 3814 N N . THR A 1 476 ? 15.875 15.906 -21.781 1 97.44 476 THR A N 1
ATOM 3815 C CA . THR A 1 476 ? 16.156 15.148 -22.984 1 97.44 476 THR A CA 1
ATOM 3816 C C . THR A 1 476 ? 17.219 14.086 -22.719 1 97.44 476 THR A C 1
ATOM 3818 O O . THR A 1 476 ? 17.062 12.922 -23.109 1 97.44 476 THR A O 1
ATOM 3821 N N . SER A 1 477 ? 18.266 14.445 -22.078 1 97.31 477 SER A N 1
ATOM 3822 C CA . SER A 1 477 ? 19.359 13.508 -21.844 1 97.31 477 SER A CA 1
ATOM 3823 C C . SER A 1 477 ? 18.922 12.391 -20.906 1 97.31 477 SER A C 1
ATOM 3825 O O . SER A 1 477 ? 19.219 11.219 -21.156 1 97.31 477 SER A O 1
ATOM 3827 N N . CYS A 1 478 ? 18.281 12.711 -19.797 1 97.25 478 CYS A N 1
ATOM 3828 C CA . CYS A 1 478 ? 17.844 11.688 -18.859 1 97.25 478 CYS A CA 1
ATOM 3829 C C . CYS A 1 478 ? 16.812 10.766 -19.484 1 97.25 478 CYS A C 1
ATOM 3831 O O . CYS A 1 478 ? 16.797 9.562 -19.234 1 97.25 478 CYS A O 1
ATOM 3833 N N . THR A 1 479 ? 15.914 11.328 -20.328 1 97.31 479 THR A N 1
ATOM 3834 C CA . THR A 1 479 ? 14.93 10.508 -21.031 1 97.31 479 THR A CA 1
ATOM 3835 C C . THR A 1 479 ? 15.617 9.57 -22.031 1 97.31 479 THR A C 1
ATOM 3837 O O . THR A 1 479 ? 15.25 8.406 -22.141 1 97.31 479 THR A O 1
ATOM 3840 N N . LEU A 1 480 ? 16.594 10.086 -22.656 1 96.81 480 LEU A N 1
ATOM 3841 C CA . LEU A 1 480 ? 17.328 9.273 -23.625 1 96.81 480 LEU A CA 1
ATOM 3842 C C . LEU A 1 480 ? 18.094 8.156 -22.922 1 96.81 480 LEU A C 1
ATOM 3844 O O . LEU A 1 480 ? 18.219 7.051 -23.469 1 96.81 480 LEU A O 1
ATOM 3848 N N . ILE A 1 481 ? 18.609 8.398 -21.812 1 97.19 481 ILE A N 1
ATOM 3849 C CA . ILE A 1 481 ? 19.344 7.398 -21.047 1 97.19 481 ILE A CA 1
ATOM 3850 C C . ILE A 1 481 ? 18.406 6.277 -20.609 1 97.19 481 ILE A C 1
ATOM 3852 O O . ILE A 1 481 ? 18.75 5.098 -20.703 1 97.19 481 ILE A O 1
ATOM 3856 N N . VAL A 1 482 ? 17.188 6.598 -20.188 1 96.62 482 VAL A N 1
ATOM 3857 C CA . VAL A 1 482 ? 16.25 5.621 -19.625 1 96.62 482 VAL A CA 1
ATOM 3858 C C . VAL A 1 482 ? 15.531 4.906 -20.766 1 96.62 482 VAL A C 1
ATOM 3860 O O . VAL A 1 482 ? 15.422 3.676 -20.766 1 96.62 482 VAL A O 1
ATOM 3863 N N . TYR A 1 483 ? 15.102 5.648 -21.828 1 96.81 483 TYR A N 1
ATOM 3864 C CA . TYR A 1 483 ? 14.258 5.074 -22.859 1 96.81 483 TYR A CA 1
ATOM 3865 C C . TYR A 1 483 ? 15.086 4.699 -24.094 1 96.81 483 TYR A C 1
ATOM 3867 O O . TYR A 1 483 ? 14.609 3.961 -24.953 1 96.81 483 TYR A O 1
ATOM 3875 N N . GLY A 1 484 ? 16.281 5.176 -24.141 1 95.5 484 GLY A N 1
ATOM 3876 C CA . GLY A 1 484 ? 17.125 4.906 -25.297 1 95.5 484 GLY A CA 1
ATOM 3877 C C . GLY A 1 484 ? 17.578 3.459 -25.375 1 95.5 484 GLY A C 1
ATOM 3878 O O . GLY A 1 484 ? 18.062 3.016 -26.422 1 95.5 484 GLY A O 1
ATOM 3879 N N . THR A 1 485 ? 17.375 2.701 -24.391 1 96.12 485 THR A N 1
ATOM 3880 C CA . THR A 1 485 ? 17.781 1.303 -24.359 1 96.12 485 THR A CA 1
ATOM 3881 C C . THR A 1 485 ? 16.703 0.402 -24.938 1 96.12 485 THR A C 1
ATOM 3883 O O . THR A 1 485 ? 16.812 -0.824 -24.906 1 96.12 485 THR A O 1
ATOM 3886 N N . TRP A 1 486 ? 15.617 0.984 -25.453 1 95.62 486 TRP A N 1
ATOM 3887 C CA . TRP A 1 486 ? 14.438 0.257 -25.906 1 95.62 486 TRP A CA 1
ATOM 3888 C C . TRP A 1 486 ? 14.82 -0.789 -26.953 1 95.62 486 TRP A C 1
ATOM 3890 O O . TRP A 1 486 ? 14.422 -1.952 -26.844 1 95.62 486 TRP A O 1
ATOM 3900 N N . ASP A 1 487 ? 15.641 -0.406 -27.891 1 94.94 487 ASP A N 1
ATOM 3901 C CA . ASP A 1 487 ? 16.031 -1.318 -28.969 1 94.94 487 ASP A CA 1
ATOM 3902 C C . ASP A 1 487 ? 16.875 -2.467 -28.422 1 94.94 487 ASP A C 1
ATOM 3904 O O . ASP A 1 487 ? 16.734 -3.609 -28.859 1 94.94 487 ASP A O 1
ATOM 3908 N N . TRP A 1 488 ? 17.719 -2.174 -27.531 1 94.62 488 TRP A N 1
ATOM 3909 C CA . TRP A 1 488 ? 18.609 -3.184 -26.953 1 94.62 488 TRP A CA 1
ATOM 3910 C C . TRP A 1 488 ? 17.812 -4.176 -26.109 1 94.62 488 TRP A C 1
ATOM 3912 O O . TRP A 1 488 ? 18.047 -5.387 -26.172 1 94.62 488 TRP A O 1
ATOM 3922 N N . ASN A 1 489 ? 16.859 -3.678 -25.344 1 93.69 489 ASN A N 1
ATOM 3923 C CA . ASN A 1 489 ? 16.016 -4.531 -24.516 1 93.69 489 ASN A CA 1
ATOM 3924 C C . ASN A 1 489 ? 15.055 -5.367 -25.344 1 93.69 489 ASN A C 1
ATOM 3926 O O . ASN A 1 489 ? 14.531 -6.375 -24.875 1 93.69 489 ASN A O 1
ATOM 3930 N N . SER A 1 490 ? 14.844 -4.941 -26.609 1 91.69 490 SER A N 1
ATOM 3931 C CA . SER A 1 490 ? 13.977 -5.68 -27.516 1 91.69 490 SER A CA 1
ATOM 3932 C C . SER A 1 490 ? 14.719 -6.832 -28.188 1 91.69 490 SER A C 1
ATOM 3934 O O . SER A 1 490 ? 14.125 -7.613 -28.938 1 91.69 490 SER A O 1
ATOM 3936 N N . GLY A 1 491 ? 16 -6.926 -27.969 1 89.12 491 GLY A N 1
ATOM 3937 C CA . GLY A 1 491 ? 16.734 -8.07 -28.484 1 89.12 491 GLY A CA 1
ATOM 3938 C C . GLY A 1 491 ? 17.828 -7.68 -29.469 1 89.12 491 GLY A C 1
ATOM 3939 O O . GLY A 1 491 ? 18.641 -8.516 -29.844 1 89.12 491 GLY A O 1
ATOM 3940 N N . ASN A 1 492 ? 17.891 -6.387 -29.812 1 92.06 492 ASN A N 1
ATOM 3941 C CA . ASN A 1 492 ? 18.922 -5.906 -30.719 1 92.06 492 ASN A CA 1
ATOM 3942 C C . ASN A 1 492 ? 20.078 -5.27 -29.969 1 92.06 492 ASN A C 1
ATOM 3944 O O . ASN A 1 492 ? 20.078 -4.059 -29.734 1 92.06 492 ASN A O 1
ATOM 3948 N N . LEU A 1 493 ? 21.109 -6.051 -29.734 1 92.69 493 LEU A N 1
ATOM 3949 C CA . LEU A 1 493 ? 22.234 -5.586 -28.938 1 92.69 493 LEU A CA 1
ATOM 3950 C C . LEU A 1 493 ? 23.031 -4.527 -29.688 1 92.69 493 LEU A C 1
ATOM 3952 O O . LEU A 1 493 ? 23.172 -4.598 -30.906 1 92.69 493 LEU A O 1
ATOM 3956 N N . PRO A 1 494 ? 23.531 -3.613 -29 1 94.38 494 PRO A N 1
ATOM 3957 C CA . PRO A 1 494 ? 24.328 -2.566 -29.641 1 94.38 494 PRO A CA 1
ATOM 3958 C C . PRO A 1 494 ? 25.734 -3.031 -30 1 94.38 494 PRO A C 1
ATOM 3960 O O . PRO A 1 494 ? 26.219 -4.027 -29.453 1 94.38 494 PRO A O 1
ATOM 3963 N N . ASP A 1 495 ? 26.359 -2.217 -30.891 1 94.69 495 ASP A N 1
ATOM 3964 C CA . ASP A 1 495 ? 27.766 -2.445 -31.203 1 94.69 495 ASP A CA 1
ATOM 3965 C C . ASP A 1 495 ? 28.656 -2.082 -30.031 1 94.69 495 ASP A C 1
ATOM 3967 O O . ASP A 1 495 ? 28.234 -1.361 -29.125 1 94.69 495 ASP A O 1
ATOM 3971 N N . TRP A 1 496 ? 29.875 -2.635 -30.047 1 93.81 496 TRP A N 1
ATOM 3972 C CA . TRP A 1 496 ? 30.797 -2.43 -28.938 1 93.81 496 TRP A CA 1
ATOM 3973 C C . TRP A 1 496 ? 31.062 -0.946 -28.719 1 93.81 496 TRP A C 1
ATOM 3975 O O . TRP A 1 496 ? 31.219 -0.493 -27.594 1 93.81 496 TRP A O 1
ATOM 3985 N N . SER A 1 497 ? 31.125 -0.117 -29.766 1 96.69 497 SER A N 1
ATOM 3986 C CA . SER A 1 497 ? 31.406 1.308 -29.641 1 96.69 497 SER A CA 1
ATOM 3987 C C . SER A 1 497 ? 30.297 2.041 -28.906 1 96.69 497 SER A C 1
ATOM 3989 O O . SER A 1 497 ? 30.547 2.914 -28.078 1 96.69 497 SER A O 1
ATOM 3991 N N . VAL A 1 498 ? 29.094 1.624 -29.234 1 96.69 498 VAL A N 1
ATOM 3992 C CA . VAL A 1 498 ? 27.938 2.244 -28.594 1 96.69 498 VAL A CA 1
ATOM 3993 C C . VAL A 1 498 ? 27.859 1.814 -27.125 1 96.69 498 VAL A C 1
ATOM 3995 O O . VAL A 1 498 ? 27.547 2.625 -26.25 1 96.69 498 VAL A O 1
ATOM 3998 N N . SER A 1 499 ? 28.141 0.548 -26.891 1 97 499 SER A N 1
ATOM 3999 C CA . SER A 1 499 ? 28.141 0.038 -25.516 1 97 499 SER A CA 1
ATOM 4000 C C . SER A 1 499 ? 29.156 0.783 -24.656 1 97 499 SER A C 1
ATOM 4002 O O . SER A 1 499 ? 28.844 1.18 -23.531 1 97 499 SER A O 1
ATOM 4004 N N . VAL A 1 500 ? 30.344 0.98 -25.203 1 97.94 500 VAL A N 1
ATOM 4005 C CA . VAL A 1 500 ? 31.406 1.653 -24.469 1 97.94 500 VAL A CA 1
ATOM 4006 C C . VAL A 1 500 ? 31.047 3.115 -24.234 1 97.94 500 VAL A C 1
ATOM 4008 O O . VAL A 1 500 ? 31.219 3.643 -23.141 1 97.94 500 VAL A O 1
ATOM 4011 N N . ALA A 1 501 ? 30.531 3.744 -25.25 1 97.69 501 ALA A N 1
ATOM 4012 C CA . ALA A 1 501 ? 30.125 5.148 -25.125 1 97.69 501 ALA A CA 1
ATOM 4013 C C . ALA A 1 501 ? 29.047 5.324 -24.078 1 97.69 501 ALA A C 1
ATOM 4015 O O . ALA A 1 501 ? 29.094 6.242 -23.25 1 97.69 501 ALA A O 1
ATOM 4016 N N . TYR A 1 502 ? 28.062 4.461 -24.172 1 97.75 502 TYR A N 1
ATOM 4017 C CA . TYR A 1 502 ? 26.953 4.535 -23.219 1 97.75 502 TYR A CA 1
ATOM 4018 C C . TYR A 1 502 ? 27.438 4.266 -21.797 1 97.75 502 TYR A C 1
ATOM 4020 O O . TYR A 1 502 ? 27.094 5 -20.875 1 97.75 502 TYR A O 1
ATOM 4028 N N . ALA A 1 503 ? 28.203 3.236 -21.594 1 97.5 503 ALA A N 1
ATOM 4029 C CA . ALA A 1 503 ? 28.703 2.871 -20.266 1 97.5 503 ALA A CA 1
ATOM 4030 C C . ALA A 1 503 ? 29.578 3.98 -19.688 1 97.5 503 ALA A C 1
ATOM 4032 O O . ALA A 1 503 ? 29.578 4.215 -18.484 1 97.5 503 ALA A O 1
ATOM 4033 N N . THR A 1 504 ? 30.297 4.668 -20.531 1 98 504 THR A N 1
ATOM 4034 C CA . THR A 1 504 ? 31.234 5.711 -20.125 1 98 504 THR A CA 1
ATOM 4035 C C . THR A 1 504 ? 30.484 6.957 -19.656 1 98 504 THR A C 1
ATOM 4037 O O . THR A 1 504 ? 30.844 7.586 -18.672 1 98 504 THR A O 1
ATOM 4040 N N . CYS A 1 505 ? 29.344 7.238 -20.312 1 97.69 505 CYS A N 1
ATOM 4041 C CA . CYS A 1 505 ? 28.797 8.578 -20.156 1 97.69 505 CYS A CA 1
ATOM 4042 C C . CYS A 1 505 ? 27.469 8.539 -19.422 1 97.69 505 CYS A C 1
ATOM 4044 O O . CYS A 1 505 ? 27.031 9.555 -18.875 1 97.69 505 CYS A O 1
ATOM 4046 N N . SER A 1 506 ? 26.75 7.484 -19.438 1 97.81 506 SER A N 1
ATOM 4047 C CA . SER A 1 506 ? 25.359 7.445 -19 1 97.81 506 SER A CA 1
ATOM 4048 C C . SER A 1 506 ? 25.234 7.887 -17.547 1 97.81 506 SER A C 1
ATOM 4050 O O . SER A 1 506 ? 24.406 8.734 -17.219 1 97.81 506 SER A O 1
ATOM 4052 N N . ARG A 1 507 ? 26.078 7.383 -16.625 1 98.19 507 ARG A N 1
ATOM 4053 C CA . ARG A 1 507 ? 25.969 7.707 -15.203 1 98.19 507 ARG A CA 1
ATOM 4054 C C . ARG A 1 507 ? 26.328 9.164 -14.945 1 98.19 507 ARG A C 1
ATOM 4056 O O . ARG A 1 507 ? 25.719 9.82 -14.094 1 98.19 507 ARG A O 1
ATOM 4063 N N . ALA A 1 508 ? 27.297 9.648 -15.656 1 98.44 508 ALA A N 1
ATOM 4064 C CA . ALA A 1 508 ? 27.688 11.055 -15.539 1 98.44 508 ALA A CA 1
ATOM 4065 C C . ALA A 1 508 ? 26.547 11.977 -16 1 98.44 508 ALA A C 1
ATOM 4067 O O . ALA A 1 508 ? 26.219 12.953 -15.32 1 98.44 508 ALA A O 1
ATOM 4068 N N . VAL A 1 509 ? 26.016 11.656 -17.125 1 98.25 509 VAL A N 1
ATOM 4069 C CA . VAL A 1 509 ? 24.953 12.477 -17.703 1 98.25 509 VAL A CA 1
ATOM 4070 C C . VAL A 1 509 ? 23.719 12.445 -16.781 1 98.25 509 VAL A C 1
ATOM 4072 O O . VAL A 1 509 ? 23.078 13.477 -16.562 1 98.25 509 VAL A O 1
ATOM 4075 N N . TRP A 1 510 ? 23.375 11.281 -16.281 1 98.5 510 TRP A N 1
ATOM 4076 C CA . TRP A 1 510 ? 22.266 11.164 -15.336 1 98.5 510 TRP A CA 1
ATOM 4077 C C . TRP A 1 510 ? 22.5 12.039 -14.109 1 98.5 510 TRP A C 1
ATOM 4079 O O . TRP A 1 510 ? 21.625 12.805 -13.703 1 98.5 510 TRP A O 1
ATOM 4089 N N . ALA A 1 511 ? 23.719 11.938 -13.531 1 98.75 511 ALA A N 1
ATOM 4090 C CA . ALA A 1 511 ? 24.047 12.711 -12.344 1 98.75 511 ALA A CA 1
ATOM 4091 C C . ALA A 1 511 ? 23.984 14.211 -12.625 1 98.75 511 ALA A C 1
ATOM 4093 O O . ALA A 1 511 ? 23.578 14.992 -11.766 1 98.75 511 ALA A O 1
ATOM 4094 N N . LEU A 1 512 ? 24.375 14.609 -13.82 1 98.56 512 LEU A N 1
ATOM 4095 C CA . LEU A 1 512 ? 24.297 16.016 -14.203 1 98.56 512 LEU A CA 1
ATOM 4096 C C . LEU A 1 512 ? 22.859 16.484 -14.297 1 98.56 512 LEU A C 1
ATOM 4098 O O . LEU A 1 512 ? 22.547 17.625 -13.961 1 98.56 512 LEU A O 1
ATOM 4102 N N . GLY A 1 513 ? 22.016 15.609 -14.82 1 98.44 513 GLY A N 1
ATOM 4103 C CA . GLY A 1 513 ? 20.609 15.922 -14.828 1 98.44 513 GLY A CA 1
ATOM 4104 C C . GLY A 1 513 ? 20.031 16.141 -13.438 1 98.44 513 GLY A C 1
ATOM 4105 O O . GLY A 1 513 ? 19.297 17.109 -13.211 1 98.44 513 GLY A O 1
ATOM 4106 N N . ILE A 1 514 ? 20.406 15.312 -12.484 1 98.25 514 ILE A N 1
ATOM 4107 C CA . ILE A 1 514 ? 19.938 15.445 -11.102 1 98.25 514 ILE A CA 1
ATOM 4108 C C . ILE A 1 514 ? 20.562 16.688 -10.469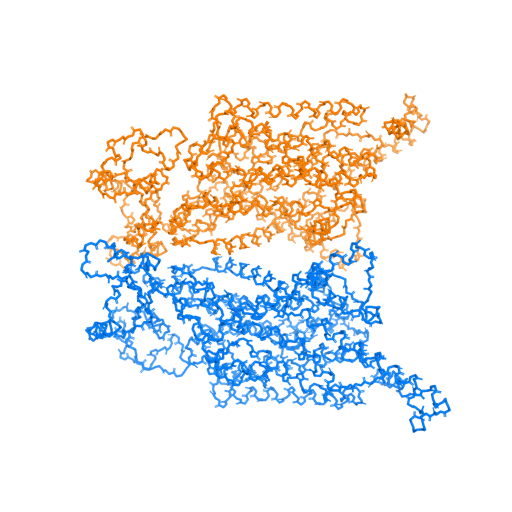 1 98.25 514 ILE A C 1
ATOM 4110 O O . ILE A 1 514 ? 19.906 17.375 -9.672 1 98.25 514 ILE A O 1
ATOM 4114 N N . ALA A 1 515 ? 21.812 16.953 -10.844 1 98.5 515 ALA A N 1
ATOM 4115 C CA . ALA A 1 515 ? 22.484 18.156 -10.359 1 98.5 515 ALA A CA 1
ATOM 4116 C C . ALA A 1 515 ? 21.719 19.406 -10.781 1 98.5 515 ALA A C 1
ATOM 4118 O O . ALA A 1 515 ? 21.5 20.312 -9.977 1 98.5 515 ALA A O 1
ATOM 4119 N N . TRP A 1 516 ? 21.297 19.422 -12.008 1 98.06 516 TRP A N 1
ATOM 4120 C CA . TRP A 1 516 ? 20.516 20.562 -12.5 1 98.06 516 TRP A CA 1
ATOM 4121 C C . TRP A 1 516 ? 19.203 20.703 -11.727 1 98.06 516 TRP A C 1
ATOM 4123 O O . TRP A 1 516 ? 18.859 21.797 -11.289 1 98.06 516 TRP A O 1
ATOM 4133 N N . LEU A 1 517 ? 18.547 19.578 -11.562 1 97.38 517 LEU A N 1
ATOM 4134 C CA . LEU A 1 517 ? 17.297 19.562 -10.82 1 97.38 517 LEU A CA 1
ATOM 4135 C C . LEU A 1 517 ? 17.484 20.125 -9.422 1 97.38 517 LEU A C 1
ATOM 4137 O O . LEU A 1 517 ? 16.703 20.953 -8.969 1 97.38 517 LEU A O 1
ATOM 4141 N N . THR A 1 518 ? 18.562 19.766 -8.773 1 97.38 518 THR A N 1
ATOM 4142 C CA . THR A 1 518 ? 18.828 20.172 -7.398 1 97.38 518 THR A CA 1
ATOM 4143 C C . THR A 1 518 ? 19.188 21.656 -7.34 1 97.38 518 THR A C 1
ATOM 4145 O O . THR A 1 518 ? 18.656 22.391 -6.5 1 97.38 518 THR A O 1
ATOM 4148 N N . VAL A 1 519 ? 20 22.125 -8.281 1 96.94 519 VAL A N 1
ATOM 4149 C CA . VAL A 1 519 ? 20.469 23.5 -8.281 1 96.94 519 VAL A CA 1
ATOM 4150 C C . VAL A 1 519 ? 19.328 24.453 -8.594 1 96.94 519 VAL A C 1
ATOM 4152 O O . VAL A 1 519 ? 19.172 25.484 -7.945 1 96.94 519 VAL A O 1
ATOM 4155 N N . ILE A 1 520 ? 18.516 24.062 -9.57 1 96.5 520 ILE A N 1
ATOM 4156 C CA . ILE A 1 520 ? 17.438 24.938 -9.992 1 96.5 520 ILE A CA 1
ATOM 4157 C C . ILE A 1 520 ? 16.391 25.062 -8.883 1 96.5 520 ILE A C 1
ATOM 4159 O O . ILE A 1 520 ? 15.789 26.109 -8.695 1 96.5 520 ILE A O 1
ATOM 4163 N N . CYS A 1 521 ? 16.172 24.047 -8.141 1 94.81 521 CYS A N 1
ATOM 4164 C CA . CYS A 1 521 ? 15.25 24.078 -7.004 1 94.81 521 CYS A CA 1
ATOM 4165 C C . CYS A 1 521 ? 15.828 24.906 -5.863 1 94.81 521 CYS A C 1
ATOM 4167 O O . CYS A 1 521 ? 15.117 25.703 -5.246 1 94.81 521 CYS A O 1
ATOM 4169 N N . PHE A 1 522 ? 17.109 24.719 -5.66 1 94.5 522 PHE A N 1
ATOM 4170 C CA . PHE A 1 522 ? 17.797 25.469 -4.602 1 94.5 522 PHE A CA 1
ATOM 4171 C C . PHE A 1 522 ? 17.797 26.953 -4.902 1 94.5 522 PHE A C 1
ATOM 4173 O O . PHE A 1 522 ? 17.641 27.781 -3.996 1 94.5 522 PHE A O 1
ATOM 4180 N N . ALA A 1 523 ? 17.906 27.266 -6.191 1 94.44 523 ALA A N 1
ATOM 4181 C CA . ALA A 1 523 ? 18.016 28.656 -6.621 1 94.44 523 ALA A CA 1
ATOM 4182 C C . ALA A 1 523 ? 16.656 29.344 -6.633 1 94.44 523 ALA A C 1
ATOM 4184 O O . ALA A 1 523 ? 16.562 30.562 -6.801 1 94.44 523 ALA A O 1
ATOM 4185 N N . GLY A 1 524 ? 15.547 28.609 -6.473 1 91.56 524 GLY A N 1
ATOM 4186 C CA . GLY A 1 524 ? 14.219 29.188 -6.383 1 91.56 524 GLY A CA 1
ATOM 4187 C C . GLY A 1 524 ? 13.484 29.219 -7.711 1 91.56 524 GLY A C 1
ATOM 4188 O O . GLY A 1 524 ? 12.398 29.781 -7.816 1 91.56 524 GLY A O 1
ATOM 4189 N N . TYR A 1 525 ? 14.039 28.578 -8.711 1 93.38 525 TYR A N 1
ATOM 4190 C CA . TYR A 1 525 ? 13.445 28.594 -10.047 1 93.38 525 TYR A CA 1
ATOM 4191 C C . TYR A 1 525 ? 12.773 27.25 -10.359 1 93.38 525 TYR A C 1
ATOM 4193 O O . TYR A 1 525 ? 12.43 26.984 -11.508 1 93.38 525 TYR A O 1
ATOM 4201 N N . GLY A 1 526 ? 12.586 26.438 -9.422 1 91.94 526 GLY A N 1
ATOM 4202 C CA . GLY A 1 526 ? 12.07 25.109 -9.648 1 91.94 526 GLY A CA 1
ATOM 4203 C C . GLY A 1 526 ? 10.57 25.078 -9.867 1 91.94 526 GLY A C 1
ATOM 4204 O O . GLY A 1 526 ? 10.023 24.094 -10.375 1 91.94 526 GLY A O 1
ATOM 4205 N N . GLY A 1 527 ? 9.844 26.125 -9.539 1 87.69 527 GLY A N 1
ATOM 4206 C CA . GLY A 1 527 ? 8.414 26.234 -9.766 1 87.69 527 GLY A CA 1
ATOM 4207 C C . GLY A 1 527 ? 7.621 25.109 -9.125 1 87.69 527 GLY A C 1
ATOM 4208 O O . GLY A 1 527 ? 7.785 24.812 -7.938 1 87.69 527 GLY A O 1
ATOM 4209 N N . ILE A 1 528 ? 6.777 24.453 -9.922 1 84.94 528 ILE A N 1
ATOM 4210 C CA . ILE A 1 528 ? 5.867 23.406 -9.461 1 84.94 528 ILE A CA 1
ATOM 4211 C C . ILE A 1 528 ? 6.664 22.156 -9.078 1 84.94 528 ILE A C 1
ATOM 4213 O O . ILE A 1 528 ? 6.293 21.438 -8.148 1 84.94 528 ILE A O 1
ATOM 4217 N N . ILE A 1 529 ? 7.715 21.984 -9.742 1 91.69 529 ILE A N 1
ATOM 4218 C CA . ILE A 1 529 ? 8.531 20.797 -9.477 1 91.69 529 ILE A CA 1
ATOM 4219 C C . ILE A 1 529 ? 9.133 20.906 -8.07 1 91.69 529 ILE A C 1
ATOM 4221 O O . ILE A 1 529 ? 9.125 19.922 -7.316 1 91.69 529 ILE A O 1
ATOM 4225 N N . ASN A 1 530 ? 9.625 22.062 -7.723 1 93.81 530 ASN A N 1
ATOM 4226 C CA . ASN A 1 530 ? 10.148 22.266 -6.379 1 93.81 530 ASN A CA 1
ATOM 4227 C C . ASN A 1 530 ? 9.062 22.094 -5.316 1 93.81 530 ASN A C 1
ATOM 4229 O O . ASN A 1 530 ? 9.32 21.516 -4.254 1 93.81 530 ASN A O 1
ATOM 4233 N N . ASN A 1 531 ? 7.887 22.594 -5.699 1 88.19 531 ASN A N 1
ATOM 4234 C CA . ASN A 1 531 ? 6.789 22.469 -4.746 1 88.19 531 ASN A CA 1
ATOM 4235 C C . ASN A 1 531 ? 6.445 21.016 -4.465 1 88.19 531 ASN A C 1
ATOM 4237 O O . ASN A 1 531 ? 6.18 20.641 -3.32 1 88.19 531 ASN A O 1
ATOM 4241 N N . ILE A 1 532 ? 6.504 20.25 -5.438 1 89.19 532 ILE A N 1
ATOM 4242 C CA . ILE A 1 532 ? 6.18 18.828 -5.293 1 89.19 532 ILE A CA 1
ATOM 4243 C C . ILE A 1 532 ? 7.297 18.125 -4.535 1 89.19 532 ILE A C 1
ATOM 4245 O O . ILE A 1 532 ? 7.035 17.391 -3.568 1 89.19 532 ILE A O 1
ATOM 4249 N N . LEU A 1 533 ? 8.484 18.359 -4.891 1 94.81 533 LEU A N 1
ATOM 4250 C CA . LEU A 1 533 ? 9.625 17.656 -4.301 1 94.81 533 LEU A CA 1
ATOM 4251 C C . LEU A 1 533 ? 9.844 18.109 -2.859 1 94.81 533 LEU A C 1
ATOM 4253 O O . LEU A 1 533 ? 10.422 17.375 -2.057 1 94.81 533 LEU A O 1
ATOM 4257 N N . SER A 1 534 ? 9.383 19.312 -2.502 1 92.81 534 SER A N 1
ATOM 4258 C CA . SER A 1 534 ? 9.602 19.859 -1.172 1 92.81 534 SER A CA 1
ATOM 4259 C C . SER A 1 534 ? 8.383 19.656 -0.279 1 92.81 534 SER A C 1
ATOM 4261 O O . SER A 1 534 ? 8.273 20.297 0.775 1 92.81 534 SER A O 1
ATOM 4263 N N . TRP A 1 535 ? 7.508 18.828 -0.742 1 87.69 535 TRP A N 1
ATOM 4264 C CA . TRP A 1 535 ? 6.32 18.547 0.058 1 87.69 535 TRP A CA 1
ATOM 4265 C C . TRP A 1 535 ? 6.703 18 1.427 1 87.69 535 TRP A C 1
ATOM 4267 O O . TRP A 1 535 ? 7.504 17.062 1.523 1 87.69 535 TRP A O 1
ATOM 4277 N N . PRO A 1 536 ? 6.195 18.562 2.506 1 88.12 536 PRO A N 1
ATOM 4278 C CA . PRO A 1 536 ? 6.598 18.156 3.855 1 88.12 536 PRO A CA 1
ATOM 4279 C C . PRO A 1 536 ? 6.316 16.688 4.137 1 88.12 536 PRO A C 1
ATOM 4281 O O . PRO A 1 536 ? 6.973 16.078 4.984 1 88.12 536 PRO A O 1
ATOM 4284 N N . GLY A 1 537 ? 5.367 16.094 3.459 1 85.81 537 GLY A N 1
ATOM 4285 C CA . GLY A 1 537 ? 5.062 14.695 3.656 1 85.81 537 GLY A CA 1
ATOM 4286 C C . GLY A 1 537 ? 6.207 13.773 3.277 1 85.81 537 GLY A C 1
ATOM 4287 O O . GLY A 1 537 ? 6.316 12.664 3.793 1 85.81 537 GLY A O 1
ATOM 4288 N N . PHE A 1 538 ? 7.133 14.281 2.479 1 92.69 538 PHE A N 1
ATOM 4289 C CA . PHE A 1 538 ? 8.25 13.469 2.016 1 92.69 538 PHE A CA 1
ATOM 4290 C C . PHE A 1 538 ? 9.352 13.414 3.064 1 92.69 538 PHE A C 1
ATOM 4292 O O . PHE A 1 538 ? 10.25 12.57 2.988 1 92.69 538 PHE A O 1
ATOM 4299 N N . ILE A 1 539 ? 9.344 14.273 4.066 1 93.31 539 ILE A N 1
ATOM 4300 C CA . ILE A 1 539 ? 10.438 14.391 5.02 1 93.31 539 ILE A CA 1
ATOM 4301 C C . ILE A 1 539 ? 10.555 13.109 5.84 1 93.31 539 ILE A C 1
ATOM 4303 O O . ILE A 1 539 ? 11.594 12.453 5.836 1 93.31 539 ILE A O 1
ATOM 4307 N N . PRO A 1 540 ? 9.414 12.672 6.484 1 93.25 540 PRO A N 1
ATOM 4308 C CA . PRO A 1 540 ? 9.547 11.414 7.223 1 93.25 540 PRO A CA 1
ATOM 4309 C C . PRO A 1 540 ? 9.844 10.227 6.312 1 93.25 540 PRO A C 1
ATOM 4311 O O . PRO A 1 540 ? 10.617 9.336 6.688 1 93.25 540 PRO A O 1
ATOM 4314 N N . LEU A 1 541 ? 9.289 10.195 5.156 1 95.44 541 LEU A N 1
ATOM 4315 C CA . LEU A 1 541 ? 9.484 9.086 4.227 1 95.44 541 LEU A CA 1
ATOM 4316 C C . LEU A 1 541 ? 10.93 9.039 3.736 1 95.44 541 LEU A C 1
ATOM 4318 O O . LEU A 1 541 ? 11.492 7.953 3.562 1 95.44 541 LEU A O 1
ATOM 4322 N N . SER A 1 542 ? 11.469 10.203 3.539 1 96.44 542 SER A N 1
ATOM 4323 C CA . SER A 1 542 ? 12.867 10.258 3.111 1 96.44 542 SER A CA 1
ATOM 4324 C C . SER A 1 542 ? 13.805 9.797 4.219 1 96.44 542 SER A C 1
ATOM 4326 O O . SER A 1 542 ? 14.82 9.156 3.947 1 96.44 542 SER A O 1
ATOM 4328 N N . ARG A 1 543 ? 13.453 10.07 5.473 1 95.56 543 ARG A N 1
ATOM 4329 C CA . ARG A 1 543 ? 14.258 9.648 6.609 1 95.56 543 ARG A CA 1
ATOM 4330 C C . ARG A 1 543 ? 14.273 8.125 6.742 1 95.56 543 ARG A C 1
ATOM 4332 O O . ARG A 1 543 ? 15.234 7.547 7.242 1 95.56 543 ARG A O 1
ATOM 4339 N N . LEU A 1 544 ? 13.266 7.531 6.184 1 97.5 544 LEU A N 1
ATOM 4340 C CA . LEU A 1 544 ? 13.117 6.082 6.305 1 97.5 544 LEU A CA 1
ATOM 4341 C C . LEU A 1 544 ? 13.719 5.375 5.098 1 97.5 544 LEU A C 1
ATOM 4343 O O . LEU A 1 544 ? 13.758 4.145 5.047 1 97.5 544 LEU A O 1
ATOM 4347 N N . SER A 1 545 ? 14.258 6.125 4.152 1 97.19 545 SER A N 1
ATOM 4348 C CA . SER A 1 545 ? 14.711 5.562 2.885 1 97.19 545 SER A CA 1
ATOM 4349 C C . SER A 1 545 ? 15.891 4.613 3.092 1 97.19 545 SER A C 1
ATOM 4351 O O . SER A 1 545 ? 16.016 3.604 2.396 1 97.19 545 SER A O 1
ATOM 4353 N N . TYR A 1 546 ? 16.781 4.922 4.078 1 96.19 546 TYR A N 1
ATOM 4354 C CA . TYR A 1 546 ? 17.938 4.07 4.34 1 96.19 546 TYR A CA 1
ATOM 4355 C C . TYR A 1 546 ? 17.5 2.676 4.773 1 96.19 546 TYR A C 1
ATOM 4357 O O . TYR A 1 546 ? 17.922 1.675 4.184 1 96.19 546 TYR A O 1
ATOM 4365 N N . LEU A 1 547 ? 16.656 2.617 5.746 1 97.5 547 LEU A N 1
ATOM 4366 C CA . LEU A 1 547 ? 16.203 1.319 6.234 1 97.5 547 LEU A CA 1
ATOM 4367 C C . LEU A 1 547 ? 15.266 0.657 5.227 1 97.5 547 LEU A C 1
ATOM 4369 O O . LEU A 1 547 ? 15.234 -0.57 5.117 1 97.5 547 LEU A O 1
ATOM 4373 N N . ALA A 1 548 ? 14.477 1.427 4.504 1 97.94 548 ALA A N 1
ATOM 4374 C CA . ALA A 1 548 ? 13.664 0.859 3.432 1 97.94 548 ALA A CA 1
ATOM 4375 C C . ALA A 1 548 ? 14.539 0.152 2.396 1 97.94 548 ALA A C 1
ATOM 4377 O O . ALA A 1 548 ? 14.188 -0.933 1.923 1 97.94 548 ALA A O 1
ATOM 4378 N N . TYR A 1 549 ? 15.641 0.791 2.07 1 97.31 549 TYR A N 1
ATOM 4379 C CA . TYR A 1 549 ? 16.594 0.197 1.13 1 97.31 549 TYR A CA 1
ATOM 4380 C C . TYR A 1 549 ? 17.125 -1.13 1.656 1 97.31 549 TYR A C 1
ATOM 4382 O O . TYR A 1 549 ? 17.203 -2.111 0.913 1 97.31 549 TYR A O 1
ATOM 4390 N N . LEU A 1 550 ? 17.359 -1.18 2.9 1 96.75 550 LEU A N 1
ATOM 4391 C CA . LEU A 1 550 ? 17.969 -2.365 3.486 1 96.75 550 LEU A CA 1
ATOM 4392 C C . LEU A 1 550 ? 16.969 -3.498 3.615 1 96.75 550 LEU A C 1
ATOM 4394 O O . LEU A 1 550 ? 17.312 -4.672 3.469 1 96.75 550 LEU A O 1
ATOM 4398 N N . ILE A 1 551 ? 15.742 -3.203 3.77 1 96.19 551 ILE A N 1
ATOM 4399 C CA . ILE A 1 551 ? 14.773 -4.223 4.16 1 96.19 551 ILE A CA 1
ATOM 4400 C C . ILE A 1 551 ? 14.016 -4.715 2.928 1 96.19 551 ILE A C 1
ATOM 4402 O O . ILE A 1 551 ? 13.578 -5.867 2.881 1 96.19 551 ILE A O 1
ATOM 4406 N N . HIS A 1 552 ? 13.82 -3.979 1.894 1 96.69 552 HIS A N 1
ATOM 4407 C CA . HIS A 1 552 ? 12.82 -4.234 0.864 1 96.69 552 HIS A CA 1
ATOM 4408 C C . HIS A 1 552 ? 13.133 -5.516 0.097 1 96.69 552 HIS A C 1
ATOM 4410 O O . HIS A 1 552 ? 12.234 -6.32 -0.162 1 96.69 552 HIS A O 1
ATOM 4416 N N . PRO A 1 553 ? 14.375 -5.785 -0.28 1 94.19 553 PRO A N 1
ATOM 4417 C CA . PRO A 1 553 ? 14.578 -7.039 -1.013 1 94.19 553 PRO A CA 1
ATOM 4418 C C . PRO A 1 553 ? 14.297 -8.273 -0.162 1 94.19 553 PRO A C 1
ATOM 4420 O O . PRO A 1 553 ? 13.797 -9.281 -0.675 1 94.19 553 PRO A O 1
ATOM 4423 N N . LEU A 1 554 ? 14.664 -8.188 1.086 1 92.75 554 LEU A N 1
ATOM 4424 C CA . LEU A 1 554 ? 14.398 -9.305 1.985 1 92.75 554 LEU A CA 1
ATOM 4425 C C . LEU A 1 554 ? 12.906 -9.609 2.047 1 92.75 554 LEU A C 1
ATOM 4427 O O . LEU A 1 554 ? 12.5 -10.773 1.997 1 92.75 554 LEU A O 1
ATOM 4431 N N . LEU A 1 555 ? 12.117 -8.617 2.131 1 94.19 555 LEU A N 1
ATOM 4432 C CA . LEU A 1 555 ? 10.672 -8.797 2.195 1 94.19 555 LEU A CA 1
ATOM 4433 C C . LEU A 1 555 ? 10.133 -9.352 0.882 1 94.19 555 LEU A C 1
ATOM 4435 O O . LEU A 1 555 ? 9.195 -10.156 0.88 1 94.19 555 LEU A O 1
ATOM 4439 N N . MET A 1 556 ? 10.719 -8.93 -0.185 1 94.19 556 MET A N 1
ATOM 4440 C CA . MET A 1 556 ? 10.281 -9.414 -1.489 1 94.19 556 MET A CA 1
ATOM 4441 C C . MET A 1 556 ? 10.609 -10.898 -1.654 1 94.19 556 MET A C 1
ATOM 4443 O O . MET A 1 556 ? 9.781 -11.664 -2.141 1 94.19 556 MET A O 1
ATOM 4447 N N . TYR A 1 557 ? 11.742 -11.32 -1.176 1 92.31 557 TYR A N 1
ATOM 4448 C CA . TYR A 1 557 ? 12.109 -12.734 -1.239 1 92.31 557 TYR A CA 1
ATOM 4449 C C . TYR A 1 557 ? 11.266 -13.562 -0.283 1 92.31 557 TYR A C 1
ATOM 4451 O O . TYR A 1 557 ? 10.883 -14.688 -0.604 1 92.31 557 TYR A O 1
ATOM 4459 N N . LEU A 1 558 ? 11.016 -12.992 0.873 1 92.38 558 LEU A N 1
ATOM 4460 C CA . LEU A 1 558 ? 10.172 -13.703 1.831 1 92.38 558 LEU A CA 1
ATOM 4461 C C . LEU A 1 558 ? 8.773 -13.922 1.265 1 92.38 558 LEU A C 1
ATOM 4463 O O . LEU A 1 558 ? 8.219 -15.016 1.376 1 92.38 558 LEU A O 1
ATOM 4467 N N . TYR A 1 559 ? 8.258 -12.922 0.643 1 91.81 559 TYR A N 1
ATOM 4468 C CA . TYR A 1 559 ? 6.926 -13.055 0.063 1 91.81 559 TYR A CA 1
ATOM 4469 C C . TYR A 1 559 ? 6.926 -14.07 -1.076 1 91.81 559 TYR A C 1
ATOM 4471 O O . TYR A 1 559 ? 6.035 -14.922 -1.16 1 91.81 559 TYR A O 1
ATOM 4479 N N . ALA A 1 560 ? 7.879 -13.961 -1.946 1 89.44 560 ALA A N 1
ATOM 4480 C CA . ALA A 1 560 ? 7.965 -14.859 -3.096 1 89.44 560 ALA A CA 1
ATOM 4481 C C . ALA A 1 560 ? 8.102 -16.312 -2.65 1 89.44 560 ALA A C 1
ATOM 4483 O O . ALA A 1 560 ? 7.57 -17.219 -3.299 1 89.44 560 ALA A O 1
ATOM 4484 N N . SER A 1 561 ? 8.812 -16.516 -1.609 1 89.44 561 SER A N 1
ATOM 4485 C CA . SER A 1 561 ? 9.047 -17.875 -1.145 1 89.44 561 SER A CA 1
ATOM 4486 C C . SER A 1 561 ? 7.844 -18.406 -0.384 1 89.44 561 SER A C 1
ATOM 4488 O O . SER A 1 561 ? 7.684 -19.625 -0.247 1 89.44 561 SER A O 1
ATOM 4490 N N . TYR A 1 562 ? 7.012 -17.547 0.069 1 90.19 562 TYR A N 1
ATOM 4491 C CA . TYR A 1 562 ? 5.863 -17.969 0.871 1 90.19 562 TYR A CA 1
ATOM 4492 C C . TYR A 1 562 ? 4.719 -18.438 -0.017 1 90.19 562 TYR A C 1
ATOM 4494 O O . TYR A 1 562 ? 3.814 -19.141 0.447 1 90.19 562 TYR A O 1
ATOM 4502 N N . VAL A 1 563 ? 4.746 -18.188 -1.246 1 84.31 563 VAL A N 1
ATOM 4503 C CA . VAL A 1 563 ? 3.641 -18.484 -2.15 1 84.31 563 VAL A CA 1
ATOM 4504 C C . VAL A 1 563 ? 3.459 -20 -2.271 1 84.31 563 VAL A C 1
ATOM 4506 O O . VAL A 1 563 ? 4.438 -20.75 -2.318 1 84.31 563 VAL A O 1
ATOM 4509 N N . ARG A 1 564 ? 2.246 -20.469 -2.258 1 86.81 564 ARG A N 1
ATOM 4510 C CA . ARG A 1 564 ? 1.908 -21.875 -2.318 1 86.81 564 ARG A CA 1
ATOM 4511 C C . ARG A 1 564 ? 1.544 -22.297 -3.74 1 86.81 564 ARG A C 1
ATOM 4513 O O . ARG A 1 564 ? 1.547 -23.484 -4.066 1 86.81 564 ARG A O 1
ATOM 4520 N N . SER A 1 565 ? 1.235 -21.391 -4.535 1 82.69 565 SER A N 1
ATOM 4521 C CA . SER A 1 565 ? 0.913 -21.625 -5.941 1 82.69 565 SER A CA 1
ATOM 4522 C C . SER A 1 565 ? 1.4 -20.469 -6.816 1 82.69 565 SER A C 1
ATOM 4524 O O . SER A 1 565 ? 1.446 -19.328 -6.371 1 82.69 565 SER A O 1
ATOM 4526 N N . PRO A 1 566 ? 1.815 -20.875 -8.016 1 82.25 566 PRO A N 1
ATOM 4527 C CA . PRO A 1 566 ? 2.219 -19.797 -8.914 1 82.25 566 PRO A CA 1
ATOM 4528 C C . PRO A 1 566 ? 1.078 -18.828 -9.219 1 82.25 566 PRO A C 1
ATOM 4530 O O . PRO A 1 566 ? -0.074 -19.25 -9.352 1 82.25 566 PRO A O 1
ATOM 4533 N N . PHE A 1 567 ? 1.365 -17.656 -9.188 1 82.44 567 PHE A N 1
ATOM 4534 C CA . PHE A 1 567 ? 0.315 -16.703 -9.523 1 82.44 567 PHE A CA 1
ATOM 4535 C C . PHE A 1 567 ? 0.454 -16.25 -10.977 1 82.44 567 PHE A C 1
ATOM 4537 O O . PHE A 1 567 ? 1.56 -16.219 -11.516 1 82.44 567 PHE A O 1
ATOM 4544 N N . TYR A 1 568 ? -0.589 -15.969 -11.578 1 84.5 568 TYR A N 1
ATOM 4545 C CA . TYR A 1 568 ? -0.64 -15.531 -12.969 1 84.5 568 TYR A CA 1
ATOM 4546 C C . TYR A 1 568 ? -0.128 -14.102 -13.102 1 84.5 568 TYR A C 1
ATOM 4548 O O . TYR A 1 568 ? -0.675 -13.18 -12.5 1 84.5 568 TYR A O 1
ATOM 4556 N N . PHE A 1 569 ? 0.833 -13.938 -13.953 1 86.62 569 PHE A N 1
ATOM 4557 C CA . PHE A 1 569 ? 1.472 -12.641 -14.094 1 86.62 569 PHE A CA 1
ATOM 4558 C C . PHE A 1 569 ? 0.578 -11.68 -14.867 1 86.62 569 PHE A C 1
ATOM 4560 O O . PHE A 1 569 ? 0.066 -12.023 -15.93 1 86.62 569 PHE A O 1
ATOM 4567 N N . SER A 1 570 ? 0.371 -10.57 -14.391 1 88.5 570 SER A N 1
ATOM 4568 C CA . SER A 1 570 ? -0.24 -9.414 -15.039 1 88.5 570 SER A CA 1
ATOM 4569 C C . SER A 1 570 ? 0.248 -8.109 -14.414 1 88.5 570 SER A C 1
ATOM 4571 O O . SER A 1 570 ? 0.59 -8.062 -13.234 1 88.5 570 SER A O 1
ATOM 4573 N N . GLN A 1 571 ? 0.361 -7.117 -15.25 1 89.94 571 GLN A N 1
ATOM 4574 C CA . GLN A 1 571 ? 0.787 -5.82 -14.734 1 89.94 571 GLN A CA 1
ATOM 4575 C C . GLN A 1 571 ? -0.115 -5.355 -13.594 1 89.94 571 GLN A C 1
ATOM 4577 O O . GLN A 1 571 ? 0.357 -4.754 -12.633 1 89.94 571 GLN A O 1
ATOM 4582 N N . TYR A 1 572 ? -1.371 -5.672 -13.711 1 90.12 572 TYR A N 1
ATOM 4583 C CA . TYR A 1 572 ? -2.359 -5.277 -12.719 1 90.12 572 TYR A CA 1
ATOM 4584 C C . TYR A 1 572 ? -2.039 -5.887 -11.359 1 90.12 572 TYR A C 1
ATOM 4586 O O . TYR A 1 572 ? -1.983 -5.18 -10.344 1 90.12 572 TYR A O 1
ATOM 4594 N N . VAL A 1 573 ? -1.746 -7.148 -11.305 1 89.69 573 VAL A N 1
ATOM 4595 C CA . VAL A 1 573 ? -1.483 -7.867 -10.062 1 89.69 573 VAL A CA 1
ATOM 4596 C C . VAL A 1 573 ? -0.143 -7.422 -9.484 1 89.69 573 VAL A C 1
ATOM 4598 O O . VAL A 1 573 ? -0.016 -7.23 -8.266 1 89.69 573 VAL A O 1
ATOM 4601 N N . VAL A 1 574 ? 0.853 -7.215 -10.344 1 91.75 574 VAL A N 1
ATOM 4602 C CA . VAL A 1 574 ? 2.188 -6.848 -9.883 1 91.75 574 VAL A CA 1
ATOM 4603 C C . VAL A 1 574 ? 2.156 -5.453 -9.273 1 91.75 574 VAL A C 1
ATOM 4605 O O . VAL A 1 574 ? 2.852 -5.184 -8.289 1 91.75 574 VAL A O 1
ATOM 4608 N N . VAL A 1 575 ? 1.381 -4.57 -9.82 1 93.81 575 VAL A N 1
ATOM 4609 C CA . VAL A 1 575 ? 1.253 -3.227 -9.266 1 93.81 575 VAL A CA 1
ATOM 4610 C C . VAL A 1 575 ? 0.679 -3.303 -7.855 1 93.81 575 VAL A C 1
ATOM 4612 O O . VAL A 1 575 ? 1.125 -2.584 -6.957 1 93.81 575 VAL A O 1
ATOM 4615 N N . TYR A 1 576 ? -0.331 -4.137 -7.625 1 93.88 576 TYR A N 1
ATOM 4616 C CA . TYR A 1 576 ? -0.871 -4.34 -6.285 1 93.88 576 TYR A CA 1
ATOM 4617 C C . TYR A 1 576 ? 0.202 -4.859 -5.34 1 93.88 576 TYR A C 1
ATOM 4619 O O . TYR A 1 576 ? 0.308 -4.402 -4.199 1 93.88 576 TYR A O 1
ATOM 4627 N N . LEU A 1 577 ? 0.937 -5.82 -5.836 1 93.75 577 LEU A N 1
ATOM 4628 C CA . LEU A 1 577 ? 2.014 -6.383 -5.027 1 93.75 577 LEU A CA 1
ATOM 4629 C C . LEU A 1 577 ? 3.055 -5.316 -4.695 1 93.75 577 LEU A C 1
ATOM 4631 O O . LEU A 1 577 ? 3.561 -5.266 -3.572 1 93.75 577 LEU A O 1
ATOM 4635 N N . TYR A 1 578 ? 3.35 -4.473 -5.68 1 96.25 578 TYR A N 1
ATOM 4636 C CA . TYR A 1 578 ? 4.285 -3.371 -5.484 1 96.25 578 TYR A CA 1
ATOM 4637 C C . TYR A 1 578 ? 3.842 -2.477 -4.332 1 96.25 578 TYR A C 1
ATOM 4639 O O . TYR A 1 578 ? 4.641 -2.146 -3.453 1 96.25 578 TYR A O 1
ATOM 4647 N N . PHE A 1 579 ? 2.604 -2.133 -4.309 1 97.44 579 PHE A N 1
ATOM 4648 C CA . PHE A 1 579 ? 2.092 -1.266 -3.252 1 97.44 579 PHE A CA 1
ATOM 4649 C C . PHE A 1 579 ? 2.086 -1.99 -1.91 1 97.44 579 PHE A C 1
ATOM 4651 O O . PHE A 1 579 ? 2.301 -1.374 -0.865 1 97.44 579 PHE A O 1
ATOM 4658 N N . GLY A 1 580 ? 1.781 -3.26 -1.937 1 96.88 580 GLY A N 1
ATOM 4659 C CA . GLY A 1 580 ? 1.927 -4.047 -0.722 1 96.88 580 GLY A CA 1
ATOM 4660 C C . GLY A 1 580 ? 3.334 -4.012 -0.153 1 96.88 580 GLY A C 1
ATOM 4661 O O . GLY A 1 580 ? 3.52 -3.762 1.039 1 96.88 580 GLY A O 1
ATOM 4662 N N . HIS A 1 581 ? 4.281 -4.191 -1.035 1 97.06 581 HIS A N 1
ATOM 4663 C CA . HIS A 1 581 ? 5.68 -4.141 -0.62 1 97.06 581 HIS A CA 1
ATOM 4664 C C . HIS A 1 581 ? 6.051 -2.754 -0.104 1 97.06 581 HIS A C 1
ATOM 4666 O O . HIS A 1 581 ? 6.785 -2.627 0.877 1 97.06 581 HIS A O 1
ATOM 4672 N N . LEU A 1 582 ? 5.574 -1.761 -0.815 1 97.75 582 LEU A N 1
ATOM 4673 C CA . LEU A 1 582 ? 5.883 -0.388 -0.43 1 97.75 582 LEU A CA 1
ATOM 4674 C C . LEU A 1 582 ? 5.414 -0.104 0.993 1 97.75 582 LEU A C 1
ATOM 4676 O O . LEU A 1 582 ? 6.188 0.383 1.82 1 97.75 582 LEU A O 1
ATOM 4680 N N . CYS A 1 583 ? 4.219 -0.496 1.339 1 97 583 CYS A N 1
ATOM 4681 C CA . CYS A 1 583 ? 3.635 -0.217 2.646 1 97 583 CYS A CA 1
ATOM 4682 C C . CYS A 1 583 ? 4.312 -1.043 3.734 1 97 583 CYS A C 1
ATOM 4684 O O . CYS A 1 583 ? 4.688 -0.512 4.781 1 97 583 CYS A O 1
ATOM 4686 N N . VAL A 1 584 ? 4.5 -2.295 3.463 1 97.44 584 VAL A N 1
ATOM 4687 C CA . VAL A 1 584 ? 5.098 -3.166 4.469 1 97.44 584 VAL A CA 1
ATOM 4688 C C . VAL A 1 584 ? 6.551 -2.762 4.707 1 97.44 584 VAL A C 1
ATOM 4690 O O . VAL A 1 584 ? 7.02 -2.752 5.848 1 97.44 584 VAL A O 1
ATOM 4693 N N . THR A 1 585 ? 7.227 -2.375 3.643 1 98 585 THR A N 1
ATOM 4694 C CA . THR A 1 585 ? 8.625 -1.977 3.754 1 98 585 THR A CA 1
ATOM 4695 C C . THR A 1 585 ? 8.758 -0.705 4.586 1 98 585 THR A C 1
ATOM 4697 O O . THR A 1 585 ? 9.539 -0.661 5.539 1 98 585 THR A O 1
ATOM 4700 N N . PHE A 1 586 ? 8.008 0.292 4.305 1 97.75 586 PHE A N 1
ATOM 4701 C CA . PHE A 1 586 ? 8.125 1.548 5.035 1 97.75 586 PHE A CA 1
ATOM 4702 C C . PHE A 1 586 ? 7.582 1.402 6.449 1 97.75 586 PHE A C 1
ATOM 4704 O O . PHE A 1 586 ? 8.07 2.051 7.379 1 97.75 586 PHE A O 1
ATOM 4711 N N . GLY A 1 587 ? 6.582 0.566 6.645 1 96.69 587 GLY A N 1
ATOM 4712 C CA . GLY A 1 587 ? 6.125 0.277 7.996 1 96.69 587 GLY A CA 1
ATOM 4713 C C . GLY A 1 587 ? 7.191 -0.365 8.859 1 96.69 587 GLY A C 1
ATOM 4714 O O . GLY A 1 587 ? 7.426 0.069 9.992 1 96.69 587 GLY A O 1
ATOM 4715 N N . LEU A 1 588 ? 7.828 -1.342 8.281 1 96.88 588 LEU A N 1
ATOM 4716 C CA . LEU A 1 588 ? 8.883 -2.023 9.023 1 96.88 588 LEU A CA 1
ATOM 4717 C C . LEU A 1 588 ? 10.109 -1.13 9.172 1 96.88 588 LEU A C 1
ATOM 4719 O O . LEU A 1 588 ? 10.82 -1.202 10.18 1 96.88 588 LEU A O 1
ATOM 4723 N N . ALA A 1 589 ? 10.375 -0.345 8.102 1 97.94 589 ALA A N 1
ATOM 4724 C CA . ALA A 1 589 ? 11.469 0.613 8.195 1 97.94 589 ALA A CA 1
ATOM 4725 C C . ALA A 1 589 ? 11.266 1.57 9.367 1 97.94 589 ALA A C 1
ATOM 4727 O O . ALA A 1 589 ? 12.227 1.932 10.055 1 97.94 589 ALA A O 1
ATOM 4728 N N . PHE A 1 590 ? 10.055 2.008 9.641 1 96.88 590 PHE A N 1
ATOM 4729 C CA . PHE A 1 590 ? 9.727 2.873 10.773 1 96.88 590 PHE A CA 1
ATOM 4730 C C . PHE A 1 590 ? 10.047 2.182 12.094 1 96.88 590 PHE A C 1
ATOM 4732 O O . PHE A 1 590 ? 10.719 2.75 12.953 1 96.88 590 PHE A O 1
ATOM 4739 N N . LEU A 1 591 ? 9.672 0.929 12.203 1 96.19 591 LEU A N 1
ATOM 4740 C CA . LEU A 1 591 ? 9.898 0.164 13.422 1 96.19 591 LEU A CA 1
ATOM 4741 C C . LEU A 1 591 ? 11.391 -0.082 13.641 1 96.19 591 LEU A C 1
ATOM 4743 O O . LEU A 1 591 ? 11.891 0.051 14.766 1 96.19 591 LEU A O 1
ATOM 4747 N N . PHE A 1 592 ? 12.086 -0.412 12.586 1 96.69 592 PHE A N 1
ATOM 4748 C CA . PHE A 1 592 ? 13.508 -0.713 12.688 1 96.69 592 PHE A CA 1
ATOM 4749 C C . PHE A 1 592 ? 14.32 0.559 12.914 1 96.69 592 PHE A C 1
ATOM 4751 O O . PHE A 1 592 ? 15.367 0.528 13.562 1 96.69 592 PHE A O 1
ATOM 4758 N N . SER A 1 593 ? 13.828 1.648 12.359 1 96.94 593 SER A N 1
ATOM 4759 C CA . SER A 1 593 ? 14.508 2.912 12.609 1 96.94 593 SER A CA 1
ATOM 4760 C C . SER A 1 593 ? 14.461 3.281 14.086 1 96.94 593 SER A C 1
ATOM 4762 O O . SER A 1 593 ? 15.422 3.832 14.625 1 96.94 593 SER A O 1
ATOM 4764 N N . LEU A 1 594 ? 13.375 2.943 14.781 1 96.62 594 LEU A N 1
ATOM 4765 C CA . LEU A 1 594 ? 13.195 3.227 16.203 1 96.62 594 LEU A CA 1
ATOM 4766 C C . LEU A 1 594 ? 14.102 2.34 17.047 1 96.62 594 LEU A C 1
ATOM 4768 O O . LEU A 1 594 ? 14.422 2.684 18.188 1 96.62 594 LEU A O 1
ATOM 4772 N N . THR A 1 595 ? 14.531 1.244 16.5 1 95.06 595 THR A N 1
ATOM 4773 C CA . THR A 1 595 ? 15.211 0.247 17.312 1 95.06 595 THR A CA 1
ATOM 4774 C C . THR A 1 595 ? 16.688 0.154 16.938 1 95.06 595 THR A C 1
ATOM 4776 O O . THR A 1 595 ? 17.547 0.033 17.812 1 95.06 595 THR A O 1
ATOM 4779 N N . PHE A 1 596 ? 17 0.229 15.594 1 92.94 596 PHE A N 1
ATOM 4780 C CA . PHE A 1 596 ? 18.328 -0.128 15.133 1 92.94 596 PHE A CA 1
ATOM 4781 C C . PHE A 1 596 ? 19.094 1.106 14.656 1 92.94 596 PHE A C 1
ATOM 4783 O O . PHE A 1 596 ? 20.312 1.059 14.461 1 92.94 596 PHE A O 1
ATOM 4790 N N . GLU A 1 597 ? 18.438 2.174 14.477 1 94.19 597 GLU A N 1
ATOM 4791 C CA . GLU A 1 597 ? 19.109 3.309 13.836 1 94.19 597 GLU A CA 1
ATOM 4792 C C . GLU A 1 597 ? 19.172 4.508 14.781 1 94.19 597 GLU A C 1
ATOM 4794 O O . GLU A 1 597 ? 20.25 4.859 15.266 1 94.19 597 GLU A O 1
ATOM 4799 N N . LEU A 1 598 ? 18.062 5 15.242 1 94.81 598 LEU A N 1
ATOM 4800 C CA . LEU A 1 598 ? 18 6.262 15.977 1 94.81 598 LEU A CA 1
ATOM 4801 C C . LEU A 1 598 ? 18.641 6.129 17.344 1 94.81 598 LEU A C 1
ATOM 4803 O O . LEU A 1 598 ? 19.344 7.043 17.797 1 94.81 598 LEU A O 1
ATOM 4807 N N . PRO A 1 599 ? 18.422 5.023 18.078 1 94.75 599 PRO A N 1
ATOM 4808 C CA . PRO A 1 599 ? 19.094 4.91 19.375 1 94.75 599 PRO A CA 1
ATOM 4809 C C . PRO A 1 599 ? 20.609 5.047 19.281 1 94.75 599 PRO A C 1
ATOM 4811 O O . PRO A 1 599 ? 21.234 5.691 20.125 1 94.75 599 PRO A O 1
ATOM 4814 N N . PHE A 1 600 ? 21.172 4.508 18.281 1 92.62 600 PHE A N 1
ATOM 4815 C CA . PHE A 1 600 ? 22.625 4.559 18.125 1 92.62 600 PHE A CA 1
ATOM 4816 C C . PHE A 1 600 ? 23.078 5.953 17.703 1 92.62 600 PHE A C 1
ATOM 4818 O O . PHE A 1 600 ? 24.156 6.41 18.094 1 92.62 600 PHE A O 1
ATOM 4825 N N . LEU A 1 601 ? 22.281 6.551 16.906 1 92.81 601 LEU A N 1
ATOM 4826 C CA . LEU A 1 601 ? 22.562 7.938 16.547 1 92.81 601 LEU A CA 1
ATOM 4827 C C . LEU A 1 601 ? 22.5 8.836 17.766 1 92.81 601 LEU A C 1
ATOM 4829 O O . LEU A 1 601 ? 23.344 9.742 17.922 1 92.81 601 LEU A O 1
ATOM 4833 N N . ASN A 1 602 ? 21.516 8.57 18.594 1 93.38 602 ASN A N 1
ATOM 4834 C CA . ASN A 1 602 ? 21.375 9.336 19.828 1 93.38 602 ASN A CA 1
ATOM 4835 C C . ASN A 1 602 ? 22.531 9.078 20.781 1 93.38 602 ASN A C 1
ATOM 4837 O O . ASN A 1 602 ? 23.016 10 21.438 1 93.38 602 ASN A O 1
ATOM 4841 N N . LEU A 1 603 ? 22.969 7.875 20.891 1 91.5 603 LEU A N 1
ATOM 4842 C CA . LEU A 1 603 ? 24.094 7.531 21.734 1 91.5 603 LEU A CA 1
ATOM 4843 C C . LEU A 1 603 ? 25.359 8.227 21.25 1 91.5 603 LEU A C 1
ATOM 4845 O O . LEU A 1 603 ? 26.156 8.703 22.062 1 91.5 603 LEU A O 1
ATOM 4849 N N . GLU A 1 604 ? 25.547 8.211 19.984 1 90.38 604 GLU A N 1
ATOM 4850 C CA . GLU A 1 604 ? 26.688 8.906 19.406 1 90.38 604 GLU A CA 1
ATOM 4851 C C . GLU A 1 604 ? 26.656 10.391 19.734 1 90.38 604 GLU A C 1
ATOM 4853 O O . GLU A 1 604 ? 27.688 10.992 20.047 1 90.38 604 GLU A O 1
ATOM 4858 N N . LYS A 1 605 ? 25.5 10.961 19.641 1 89.44 605 LYS A N 1
ATOM 4859 C CA . LYS A 1 605 ? 25.328 12.375 19.953 1 89.44 605 LYS A CA 1
ATOM 4860 C C . LYS A 1 605 ? 25.641 12.641 21.422 1 89.44 605 LYS A C 1
ATOM 4862 O O . LYS A 1 605 ? 26.266 13.656 21.766 1 89.44 605 LYS A O 1
ATOM 4867 N N . ILE A 1 606 ? 25.25 11.781 22.266 1 90.31 606 ILE A N 1
ATOM 4868 C CA . ILE A 1 606 ? 25.516 11.914 23.703 1 90.31 606 ILE A CA 1
ATOM 4869 C C . ILE A 1 606 ? 27.016 11.82 23.969 1 90.31 606 ILE A C 1
ATOM 4871 O O . ILE A 1 606 ? 27.562 12.641 24.703 1 90.31 606 ILE A O 1
ATOM 4875 N N . ILE A 1 607 ? 27.625 10.883 23.344 1 87.69 607 ILE A N 1
ATOM 4876 C CA . ILE A 1 607 ? 29.062 10.672 23.547 1 87.69 607 ILE A CA 1
ATOM 4877 C C . ILE A 1 607 ? 29.844 11.867 23 1 87.69 607 ILE A C 1
ATOM 4879 O O . ILE A 1 607 ? 30.797 12.336 23.625 1 87.69 607 ILE A O 1
ATOM 4883 N N . SER A 1 608 ? 29.438 12.352 21.875 1 86.44 608 SER A N 1
ATOM 4884 C CA . SER A 1 608 ? 30.109 13.5 21.266 1 86.44 608 SER A CA 1
ATOM 4885 C C . SER A 1 608 ? 29.953 14.75 22.125 1 86.44 608 SER A C 1
ATOM 4887 O O . SER A 1 608 ? 30.922 15.5 22.297 1 86.44 608 SER A O 1
ATOM 4889 N N . LYS A 1 609 ? 28.812 14.945 22.672 1 86 609 LYS A N 1
ATOM 4890 C CA . LYS A 1 609 ? 28.578 16.109 23.531 1 86 609 LYS A CA 1
ATOM 4891 C C . LYS A 1 609 ? 29.328 15.977 24.844 1 86 609 LYS A C 1
ATOM 4893 O O . LYS A 1 609 ? 29.797 16.969 25.406 1 86 609 LYS A O 1
ATOM 4898 N N . ARG A 1 610 ? 29.469 14.828 25.328 1 84.94 610 ARG A N 1
ATOM 4899 C CA . ARG A 1 610 ? 30.25 14.586 26.547 1 84.94 610 ARG A CA 1
ATOM 4900 C C . ARG A 1 610 ? 31.719 14.898 26.312 1 84.94 610 ARG A C 1
ATOM 4902 O O . ARG A 1 610 ? 32.375 15.477 27.188 1 84.94 610 ARG A O 1
ATOM 4909 N N . LEU A 1 611 ? 32.156 14.484 25.188 1 82.31 611 LEU A N 1
ATOM 4910 C CA . LEU A 1 611 ? 33.562 14.719 24.844 1 82.31 611 LEU A CA 1
ATOM 4911 C C . LEU A 1 611 ? 33.812 16.203 24.656 1 82.31 611 LEU A C 1
ATOM 4913 O O . LEU A 1 611 ? 34.875 16.703 25.031 1 82.31 611 LEU A O 1
ATOM 4917 N N . ASP A 1 612 ? 32.844 16.875 24.141 1 80.69 612 ASP A N 1
ATOM 4918 C CA . ASP A 1 612 ? 32.969 18.312 23.953 1 80.69 612 ASP A CA 1
ATOM 4919 C C . ASP A 1 612 ? 32.969 19.031 25.297 1 80.69 612 ASP A C 1
ATOM 4921 O O . ASP A 1 612 ? 33.688 20 25.484 1 80.69 612 ASP A O 1
ATOM 4925 N N . GLN A 1 613 ? 32.188 18.609 26.172 1 79.19 613 GLN A N 1
ATOM 4926 C CA . GLN A 1 613 ? 32.125 19.219 27.5 1 79.19 613 GLN A CA 1
ATOM 4927 C C . GLN A 1 613 ? 33.438 18.953 28.281 1 79.19 613 GLN A C 1
ATOM 4929 O O . GLN A 1 613 ? 33.906 19.828 29 1 79.19 613 GLN A O 1
ATOM 4934 N N . SER A 1 614 ? 33.875 17.844 28.125 1 75.56 614 SER A N 1
ATOM 4935 C CA . SER A 1 614 ? 35.125 17.516 28.797 1 75.56 614 SER A CA 1
ATOM 4936 C C . SER A 1 614 ? 36.281 18.344 28.266 1 75.56 614 SER A C 1
ATOM 4938 O O . SER A 1 614 ? 37.156 18.766 29.031 1 75.56 614 SER A O 1
ATOM 4940 N N . ARG A 1 615 ? 36.25 18.641 27.031 1 74.25 615 ARG A N 1
ATOM 4941 C CA . ARG A 1 615 ? 37.281 19.453 26.422 1 74.25 615 ARG A CA 1
ATOM 4942 C C . ARG A 1 615 ? 37.188 20.906 26.875 1 74.25 615 ARG A C 1
ATOM 4944 O O . ARG A 1 615 ? 38.188 21.562 27.125 1 74.25 615 ARG A O 1
ATOM 4951 N N . ARG A 1 616 ? 36 21.359 26.969 1 68.38 616 ARG A N 1
ATOM 4952 C CA . ARG A 1 616 ? 35.75 22.719 27.453 1 68.38 616 ARG A CA 1
ATOM 4953 C C . ARG A 1 616 ? 36.188 22.859 28.906 1 68.38 616 ARG A C 1
ATOM 4955 O O . ARG A 1 616 ? 36.781 23.875 29.281 1 68.38 616 ARG A O 1
ATOM 4962 N N . LYS A 1 617 ? 35.969 21.969 29.703 1 69.75 617 LYS A N 1
ATOM 4963 C CA . LYS A 1 617 ? 36.375 21.984 31.109 1 69.75 617 LYS A CA 1
ATOM 4964 C C . LYS A 1 617 ? 37.906 21.922 31.234 1 69.75 617 LYS A C 1
ATOM 4966 O O . LYS A 1 617 ? 38.5 22.609 32.062 1 69.75 617 LYS A O 1
ATOM 4971 N N . ARG A 1 618 ? 38.469 21.125 30.438 1 70 618 ARG A N 1
ATOM 4972 C CA . ARG A 1 618 ? 39.938 21.016 30.484 1 70 618 ARG A CA 1
ATOM 4973 C C . ARG A 1 618 ? 40.594 22.328 30.062 1 70 618 ARG A C 1
ATOM 4975 O O . ARG A 1 618 ? 41.594 22.75 30.656 1 70 618 ARG A O 1
ATOM 4982 N N . ARG A 1 619 ? 39.969 22.891 29.047 1 64.88 619 ARG A N 1
ATOM 4983 C CA . ARG A 1 619 ? 40.469 24.188 28.609 1 64.88 619 ARG A CA 1
ATOM 4984 C C . ARG A 1 619 ? 40.281 25.234 29.703 1 64.88 619 ARG A C 1
ATOM 4986 O O . ARG A 1 619 ? 41.188 26.062 29.938 1 64.88 619 ARG A O 1
ATOM 4993 N N . ALA A 1 620 ? 39.188 25.281 30.375 1 68.94 620 ALA A N 1
ATOM 4994 C CA . ALA A 1 620 ? 38.906 26.219 31.453 1 68.94 620 ALA A CA 1
ATOM 4995 C C . ALA A 1 620 ? 39.812 25.984 32.656 1 68.94 620 ALA A C 1
ATOM 4997 O O . ALA A 1 620 ? 40.281 26.938 33.281 1 68.94 620 ALA A O 1
ATOM 4998 N N . SER A 1 621 ? 40 24.766 32.969 1 67.69 621 SER A N 1
ATOM 4999 C CA . SER A 1 621 ? 40.906 24.438 34.062 1 67.69 621 SER A CA 1
ATOM 5000 C C . SER A 1 621 ? 42.344 24.844 33.719 1 67.69 621 SER A C 1
ATOM 5002 O O . SER A 1 621 ? 43.062 25.344 34.594 1 67.69 621 SER A O 1
ATOM 5004 N N . PHE A 1 622 ? 42.562 24.656 32.469 1 60.66 622 PHE A N 1
ATOM 5005 C CA . PHE A 1 622 ? 43.906 25.062 32.031 1 60.66 622 PHE A CA 1
ATOM 5006 C C . PHE A 1 622 ? 44.062 26.578 32.062 1 60.66 622 PHE A C 1
ATOM 5008 O O . PHE A 1 622 ? 45.094 27.094 32.5 1 60.66 622 PHE A O 1
ATOM 5015 N N . THR A 1 623 ? 43.062 27.25 31.656 1 61.59 623 THR A N 1
ATOM 5016 C CA . THR A 1 623 ? 43.094 28.719 31.688 1 61.59 623 THR A CA 1
ATOM 5017 C C . THR A 1 623 ? 43.094 29.219 33.125 1 61.59 623 THR A C 1
ATOM 5019 O O . THR A 1 623 ? 43.656 30.297 33.406 1 61.59 623 THR A O 1
ATOM 5022 N N . HIS A 1 624 ? 42.406 28.672 34 1 62.88 624 HIS A N 1
ATOM 5023 C CA . HIS A 1 624 ? 42.406 29.062 35.406 1 62.88 624 HIS A CA 1
ATOM 5024 C C . HIS A 1 624 ? 43.781 28.844 36.031 1 62.88 624 HIS A C 1
ATOM 5026 O O . HIS A 1 624 ? 44.219 29.641 36.844 1 62.88 624 HIS A O 1
ATOM 5032 N N . TYR A 1 625 ? 44.438 27.812 35.625 1 61.97 625 TYR A N 1
ATOM 5033 C CA . TYR A 1 625 ? 45.75 27.547 36.188 1 61.97 625 TYR A CA 1
ATOM 5034 C C . TYR A 1 625 ? 46.844 28.359 35.469 1 61.97 625 TYR A C 1
ATOM 5036 O O . TYR A 1 625 ? 47.844 28.703 36.094 1 61.97 625 TYR A O 1
ATOM 5044 N N . TYR A 1 626 ? 46.656 28.656 34.25 1 52.16 626 TYR A N 1
ATOM 5045 C CA . TYR A 1 626 ? 47.594 29.516 33.5 1 52.16 626 TYR A CA 1
ATOM 5046 C C . TYR A 1 626 ? 46.906 30.703 32.875 1 52.16 626 TYR A C 1
ATOM 5048 O O . TYR A 1 626 ? 46.531 30.656 31.703 1 52.16 626 TYR A O 1
ATOM 5056 N N . PRO A 1 627 ? 46.469 31.656 33.75 1 52.31 627 PRO A N 1
ATOM 5057 C CA . PRO A 1 627 ? 45.656 32.781 33.25 1 52.31 627 PRO A CA 1
ATOM 5058 C C . PRO A 1 627 ? 46.344 33.5 32.094 1 52.31 627 PRO A C 1
ATOM 5060 O O . PRO A 1 627 ? 45.656 34.031 31.234 1 52.31 627 PRO A O 1
ATOM 5063 N N . ASN A 1 628 ? 47.688 33.875 32.281 1 46.28 628 ASN A N 1
ATOM 5064 C CA . ASN A 1 628 ? 48.469 34.625 31.328 1 46.28 628 ASN A CA 1
ATOM 5065 C C . ASN A 1 628 ? 48.906 33.781 30.141 1 46.28 628 ASN A C 1
ATOM 5067 O O . ASN A 1 628 ? 49.844 34.156 29.422 1 46.28 628 ASN A O 1
ATOM 5071 N N . TRP A 1 629 ? 48.531 32.656 30.156 1 44.38 629 TRP A N 1
ATOM 5072 C CA . TRP A 1 629 ? 49.094 31.859 29.078 1 44.38 629 TRP A CA 1
ATOM 5073 C C . TRP A 1 629 ? 48.406 32.219 27.75 1 44.38 629 TRP A C 1
ATOM 5075 O O . TRP A 1 629 ? 47.188 32.125 27.594 1 44.38 629 TRP A O 1
ATOM 5085 N N . GLN A 1 630 ? 48.875 33.344 27.078 1 39.94 630 GLN A N 1
ATOM 5086 C CA . GLN A 1 630 ? 48.562 33.594 25.672 1 39.94 630 GLN A CA 1
ATOM 5087 C C . GLN A 1 630 ? 49.125 32.5 24.781 1 39.94 630 GLN A C 1
ATOM 5089 O O . GLN A 1 630 ? 50.25 32.031 25 1 39.94 630 GLN A O 1
ATOM 5094 N N . HIS A 1 631 ? 48.312 31.703 24.312 1 39.91 631 HIS A N 1
ATOM 5095 C CA . HIS A 1 631 ? 48.875 30.719 23.391 1 39.91 631 HIS A CA 1
ATOM 5096 C C . HIS A 1 631 ? 49.938 31.344 22.484 1 39.91 631 HIS A C 1
ATOM 5098 O O . HIS A 1 631 ? 49.656 32.344 21.812 1 39.91 631 HIS A O 1
ATOM 5104 N N . PRO A 1 632 ? 51.188 31.281 22.859 1 37.62 632 PRO A N 1
ATOM 5105 C CA . PRO A 1 632 ? 52.219 31.984 22.109 1 37.62 632 PRO A CA 1
ATOM 5106 C C . PRO A 1 632 ? 52 31.953 20.609 1 37.62 632 PRO A C 1
ATOM 5108 O O . PRO A 1 632 ? 52.344 32.906 19.906 1 37.62 632 PRO A O 1
ATOM 5111 N N . GLU A 1 633 ? 51.938 30.703 20.031 1 36.44 633 GLU A N 1
ATOM 5112 C CA . GLU A 1 633 ? 52.25 30.531 18.609 1 36.44 633 GLU A CA 1
ATOM 5113 C C . GLU A 1 633 ? 51.125 31.109 17.734 1 36.44 633 GLU A C 1
ATOM 5115 O O . GLU A 1 633 ? 51.344 31.438 16.578 1 36.44 633 GLU A O 1
ATOM 5120 N N . TYR A 1 634 ? 49.906 30.703 17.75 1 32.72 634 TYR A N 1
ATOM 5121 C CA . TYR A 1 634 ? 49 31.094 16.656 1 32.72 634 TYR A CA 1
ATOM 5122 C C . TYR A 1 634 ? 48.188 32.312 17.047 1 32.72 634 TYR A C 1
ATOM 5124 O O . TYR A 1 634 ? 47.062 32.156 17.562 1 32.72 634 TYR A O 1
ATOM 5132 N N . PRO A 1 635 ? 48.844 33.438 17.453 1 36.06 635 PRO A N 1
ATOM 5133 C CA . PRO A 1 635 ? 48.031 34.625 17.734 1 36.06 635 PRO A CA 1
ATOM 5134 C C . PRO A 1 635 ? 46.938 34.875 16.703 1 36.06 635 PRO A C 1
ATOM 5136 O O . PRO A 1 635 ? 45.844 35.312 17.047 1 36.06 635 PRO A O 1
ATOM 5139 N N . GLU A 1 636 ? 47.469 35.062 15.375 1 33.62 636 GLU A N 1
ATOM 5140 C CA . GLU A 1 636 ? 46.844 35.688 14.242 1 33.62 636 GLU A CA 1
ATOM 5141 C C . GLU A 1 636 ? 45.719 34.812 13.656 1 33.62 636 GLU A C 1
ATOM 5143 O O . GLU A 1 636 ? 45.188 35.094 12.586 1 33.62 636 GLU A O 1
ATOM 5148 N N . ILE A 1 637 ? 45.5 33.688 14.141 1 32 637 ILE A N 1
ATOM 5149 C CA . ILE A 1 637 ? 44.625 32.906 13.281 1 32 637 ILE A CA 1
ATOM 5150 C C . ILE A 1 637 ? 43.219 33.469 13.32 1 32 637 ILE A C 1
ATOM 5152 O O . ILE A 1 637 ? 42.312 32.938 12.688 1 32 637 ILE A O 1
ATOM 5156 N N . LYS A 1 638 ? 42.938 34.438 14.148 1 36.38 638 LYS A N 1
ATOM 5157 C CA . LYS A 1 638 ? 41.594 34.969 14.102 1 36.38 638 LYS A CA 1
ATOM 5158 C C . LYS A 1 638 ? 41.281 35.562 12.727 1 36.38 638 LYS A C 1
ATOM 5160 O O . LYS A 1 638 ? 40.125 35.594 12.289 1 36.38 638 LYS A O 1
ATOM 5165 N N . ASP A 1 639 ? 42.312 36.156 12.102 1 32.78 639 ASP A N 1
ATOM 5166 C CA . ASP A 1 639 ? 42.031 36.938 10.883 1 32.78 639 ASP A CA 1
ATOM 5167 C C . ASP A 1 639 ? 41.812 36 9.695 1 32.78 639 ASP A C 1
ATOM 5169 O O . ASP A 1 639 ? 41.438 36.438 8.609 1 32.78 639 ASP A O 1
ATOM 5173 N N . SER A 1 640 ? 42.188 34.75 9.812 1 31.23 640 SER A N 1
ATOM 5174 C CA . SER A 1 640 ? 42.125 34 8.578 1 31.23 640 SER A CA 1
ATOM 5175 C C . SER A 1 640 ? 40.688 33.594 8.25 1 31.23 640 SER A C 1
ATOM 5177 O O . SER A 1 640 ? 40.375 33.312 7.094 1 31.23 640 SER A O 1
ATOM 5179 N N . VAL A 1 641 ? 39.844 33.375 9.203 1 34.38 641 VAL A N 1
ATOM 5180 C CA . VAL A 1 641 ? 38.5 32.969 8.867 1 34.38 641 VAL A CA 1
ATOM 5181 C C . VAL A 1 641 ? 37.75 34.156 8.242 1 34.38 641 VAL A C 1
ATOM 5183 O O . VAL A 1 641 ? 36.875 33.938 7.395 1 34.38 641 VAL A O 1
ATOM 5186 N N . VAL A 1 642 ? 38.062 35.406 8.609 1 36 642 VAL A N 1
ATOM 5187 C CA . VAL A 1 642 ? 37.5 36.594 7.938 1 36 642 VAL A CA 1
ATOM 5188 C C . VAL A 1 642 ? 38.062 36.656 6.516 1 36 642 VAL A C 1
ATOM 5190 O O . VAL A 1 642 ? 37.406 37.219 5.625 1 36 642 VAL A O 1
ATOM 5193 N N . LEU A 1 643 ? 39.25 36.125 6.301 1 32.78 643 LEU A N 1
ATOM 5194 C CA . LEU A 1 643 ? 39.844 36.188 4.969 1 32.78 643 LEU A CA 1
ATOM 5195 C C . LEU A 1 643 ? 39.094 35.25 4.004 1 32.78 643 LEU A C 1
ATOM 5197 O O . LEU A 1 643 ? 38.969 35.562 2.816 1 32.78 643 LEU A O 1
ATOM 5201 N N . MET A 1 644 ? 38.656 34.125 4.473 1 34.72 644 MET A N 1
ATOM 5202 C CA . MET A 1 644 ? 38 33.25 3.504 1 34.72 644 MET A CA 1
ATOM 5203 C C . MET A 1 644 ? 36.656 33.812 3.051 1 34.72 644 MET A C 1
ATOM 5205 O O . MET A 1 644 ? 36.25 33.562 1.917 1 34.72 644 MET A O 1
ATOM 5209 N N . ARG A 1 645 ? 35.906 34.469 3.842 1 38.06 645 ARG A N 1
ATOM 5210 C CA . ARG A 1 645 ? 34.75 35.188 3.34 1 38.06 645 ARG A CA 1
ATOM 5211 C C . ARG A 1 645 ? 35.156 36.312 2.389 1 38.06 645 ARG A C 1
ATOM 5213 O O . ARG A 1 645 ? 34.469 36.594 1.404 1 38.06 645 ARG A O 1
ATOM 5220 N N . ARG A 1 646 ? 36.25 37.062 2.547 1 37.16 646 ARG A N 1
ATOM 5221 C CA . ARG A 1 646 ? 36.75 38.094 1.658 1 37.16 646 ARG A CA 1
ATOM 5222 C C . ARG A 1 646 ? 37.312 37.5 0.378 1 37.16 646 ARG A C 1
ATOM 5224 O O . ARG A 1 646 ? 37.25 38.094 -0.688 1 37.16 646 ARG A O 1
ATOM 5231 N N . ARG A 1 647 ? 38.031 36.375 0.365 1 36.69 647 ARG A N 1
ATOM 5232 C CA . ARG A 1 647 ? 38.625 35.844 -0.851 1 36.69 647 ARG A CA 1
ATOM 5233 C C . ARG A 1 647 ? 37.562 35.188 -1.736 1 36.69 647 ARG A C 1
ATOM 5235 O O . ARG A 1 647 ? 37.688 35.156 -2.961 1 36.69 647 ARG A O 1
ATOM 5242 N N . THR A 1 648 ? 36.562 34.531 -1.275 1 37.31 648 THR A N 1
ATOM 5243 C CA . THR A 1 648 ? 35.5 34.062 -2.168 1 37.31 648 THR A CA 1
ATOM 5244 C C . THR A 1 648 ? 34.781 35.25 -2.773 1 37.31 648 THR A C 1
ATOM 5246 O O . THR A 1 648 ? 33.938 35.094 -3.66 1 37.31 648 THR A O 1
ATOM 5249 N N . ASP A 1 649 ? 34.844 36.438 -2.287 1 36.28 649 ASP A N 1
ATOM 5250 C CA . ASP A 1 649 ? 34.344 37.625 -2.988 1 36.28 649 ASP A CA 1
ATOM 5251 C C . ASP A 1 649 ? 35.094 37.844 -4.293 1 36.28 649 ASP A C 1
ATOM 5253 O O . ASP A 1 649 ? 34.625 38.531 -5.195 1 36.28 649 ASP A O 1
ATOM 5257 N N . ARG A 1 650 ? 36.469 37.531 -4.359 1 35.75 650 ARG A N 1
ATOM 5258 C CA . ARG A 1 650 ? 37.156 37.812 -5.605 1 35.75 650 ARG A CA 1
ATOM 5259 C C . ARG A 1 650 ? 36.75 36.812 -6.695 1 35.75 650 ARG A C 1
ATOM 5261 O O . ARG A 1 650 ? 37.125 37 -7.859 1 35.75 650 ARG A O 1
ATOM 5268 N N . PHE A 1 651 ? 36.406 35.625 -6.387 1 33.78 651 PHE A N 1
ATOM 5269 C CA . PHE A 1 651 ? 35.969 34.781 -7.492 1 33.78 651 PHE A CA 1
ATOM 5270 C C . PHE A 1 651 ? 34.688 35.312 -8.094 1 33.78 651 PHE A C 1
ATOM 5272 O O . PHE A 1 651 ? 34.188 34.75 -9.086 1 33.78 651 PHE A O 1
ATOM 5279 N N . ASN A 1 652 ? 33.875 36.062 -7.434 1 32.62 652 ASN A N 1
ATOM 5280 C CA . ASN A 1 652 ? 32.688 36.625 -8.102 1 32.62 652 ASN A CA 1
ATOM 5281 C C . ASN A 1 652 ? 33.094 37.719 -9.094 1 32.62 652 ASN A C 1
ATOM 5283 O O . ASN A 1 652 ? 32.219 38.375 -9.672 1 32.62 652 ASN A O 1
ATOM 5287 N N . THR A 1 653 ? 34.344 38.406 -8.938 1 28.81 653 THR A N 1
ATOM 5288 C CA . THR A 1 653 ? 34.562 39.375 -10.016 1 28.81 653 THR A CA 1
ATOM 5289 C C . THR A 1 653 ? 35.031 38.656 -11.281 1 28.81 653 THR A C 1
ATOM 5291 O O . THR A 1 653 ? 35.875 37.75 -11.211 1 28.81 653 THR A O 1
ATOM 5294 N N . MET B 1 1 ? -8.32 -30.297 -24.531 1 52.88 1 MET B N 1
ATOM 5295 C CA . MET B 1 1 ? -7.453 -29.141 -24.75 1 52.88 1 MET B CA 1
ATOM 5296 C C . MET B 1 1 ? -6.73 -28.75 -23.469 1 52.88 1 MET B C 1
ATOM 5298 O O . MET B 1 1 ? -7.297 -28.844 -22.375 1 52.88 1 MET B O 1
ATOM 5302 N N . ASP B 1 2 ? -5.578 -28.484 -23.516 1 68.25 2 ASP B N 1
ATOM 5303 C CA . ASP B 1 2 ? -4.68 -28.141 -22.422 1 68.25 2 ASP B CA 1
ATOM 5304 C C . ASP B 1 2 ? -5.246 -27 -21.578 1 68.25 2 ASP B C 1
ATOM 5306 O O . ASP B 1 2 ? -4.867 -26.844 -20.422 1 68.25 2 ASP B O 1
ATOM 5310 N N . ALA B 1 3 ? -6.344 -26.391 -22.141 1 74.38 3 ALA B N 1
ATOM 5311 C CA . ALA B 1 3 ? -6.875 -25.203 -21.469 1 74.38 3 ALA B CA 1
ATOM 5312 C C . ALA B 1 3 ? -7.934 -25.578 -20.438 1 74.38 3 ALA B C 1
ATOM 5314 O O . ALA B 1 3 ? -8.273 -24.781 -19.562 1 74.38 3 ALA B O 1
ATOM 5315 N N . SER B 1 4 ? -8.43 -26.781 -20.562 1 73.12 4 SER B N 1
ATOM 5316 C CA . SER B 1 4 ? -9.484 -27.188 -19.641 1 73.12 4 SER B CA 1
ATOM 5317 C C . SER B 1 4 ? -8.914 -27.547 -18.266 1 73.12 4 SER B C 1
ATOM 5319 O O . SER B 1 4 ? -7.754 -27.969 -18.156 1 73.12 4 SER B O 1
ATOM 5321 N N . SER B 1 5 ? -9.789 -27.375 -17.25 1 75.19 5 SER B N 1
ATOM 5322 C CA . SER B 1 5 ? -9.414 -27.641 -15.859 1 75.19 5 SER B CA 1
ATOM 5323 C C . SER B 1 5 ? -9.102 -29.125 -15.648 1 75.19 5 SER B C 1
ATOM 5325 O O . SER B 1 5 ? -9.633 -29.984 -16.359 1 75.19 5 SER B O 1
ATOM 5327 N N . LYS B 1 6 ? -8.047 -29.297 -14.844 1 68.12 6 LYS B N 1
ATOM 5328 C CA . LYS B 1 6 ? -7.766 -30.609 -14.281 1 68.12 6 LYS B CA 1
ATOM 5329 C C . LYS B 1 6 ? -8.164 -30.688 -12.812 1 68.12 6 LYS B C 1
ATOM 5331 O O . LYS B 1 6 ? -8.641 -29.688 -12.242 1 68.12 6 LYS B O 1
ATOM 5336 N N . ILE B 1 7 ? -8.281 -31.891 -12.211 1 65.5 7 ILE B N 1
ATOM 5337 C CA . ILE B 1 7 ? -8.648 -32.031 -10.805 1 65.5 7 ILE B CA 1
ATOM 5338 C C . ILE B 1 7 ? -7.684 -31.203 -9.945 1 65.5 7 ILE B C 1
ATOM 5340 O O . ILE B 1 7 ? -6.465 -31.328 -10.078 1 65.5 7 ILE B O 1
ATOM 5344 N N . PRO B 1 8 ? -8.312 -30.328 -9.266 1 66.5 8 PRO B N 1
ATOM 5345 C CA . PRO B 1 8 ? -7.449 -29.469 -8.453 1 66.5 8 PRO B CA 1
ATOM 5346 C C . PRO B 1 8 ? -6.605 -30.25 -7.449 1 66.5 8 PRO B C 1
ATOM 5348 O O . PRO B 1 8 ? -6.977 -31.359 -7.066 1 66.5 8 PRO B O 1
ATOM 5351 N N . GLU B 1 9 ? -5.527 -29.703 -7.246 1 69.38 9 GLU B N 1
ATOM 5352 C CA . GLU B 1 9 ? -4.684 -30.25 -6.191 1 69.38 9 GLU B CA 1
ATOM 5353 C C . GLU B 1 9 ? -5.113 -29.75 -4.82 1 69.38 9 GLU B C 1
ATOM 5355 O O . GLU B 1 9 ? -5.516 -28.594 -4.68 1 69.38 9 GLU B O 1
ATOM 5360 N N . GLY B 1 10 ? -5.168 -30.594 -3.82 1 67.19 10 GLY B N 1
ATOM 5361 C CA . GLY B 1 10 ? -5.438 -30.188 -2.451 1 67.19 10 GLY B CA 1
ATOM 5362 C C . GLY B 1 10 ? -6.914 -30.031 -2.154 1 67.19 10 GLY B C 1
ATOM 5363 O O . GLY B 1 10 ? -7.324 -29.062 -1.497 1 67.19 10 GLY B O 1
ATOM 5364 N N . ILE B 1 11 ? -7.73 -30.812 -2.73 1 70.19 11 ILE B N 1
ATOM 5365 C CA . ILE B 1 11 ? -9.172 -30.781 -2.494 1 70.19 11 ILE B CA 1
ATOM 5366 C C . ILE B 1 11 ? -9.453 -31 -1.009 1 70.19 11 ILE B C 1
ATOM 5368 O O . ILE B 1 11 ? -10.32 -30.328 -0.434 1 70.19 11 ILE B O 1
ATOM 5372 N N . LEU B 1 12 ? -8.609 -31.766 -0.382 1 70.31 12 LEU B N 1
ATOM 5373 C CA . LEU B 1 12 ? -8.805 -32.062 1.032 1 70.31 12 LEU B CA 1
ATOM 5374 C C . LEU B 1 12 ? -8.398 -30.875 1.9 1 70.31 12 LEU B C 1
ATOM 5376 O O . LEU B 1 12 ? -8.758 -30.812 3.076 1 70.31 12 LEU B O 1
ATOM 5380 N N . PHE B 1 13 ? -7.711 -30.062 1.276 1 73.81 13 PHE B N 1
ATOM 5381 C CA . PHE B 1 13 ? -7.266 -28.891 2.029 1 73.81 13 PHE B CA 1
ATOM 5382 C C . PHE B 1 13 ? -8.07 -27.656 1.635 1 73.81 13 PHE B C 1
ATOM 5384 O O . PHE B 1 13 ? -7.664 -26.531 1.924 1 73.81 13 PHE B O 1
ATOM 5391 N N . GLY B 1 14 ? -9.148 -27.859 0.959 1 76.31 14 GLY B N 1
ATOM 5392 C CA . GLY B 1 14 ? -10.086 -26.766 0.764 1 76.31 14 GLY B CA 1
ATOM 5393 C C . GLY B 1 14 ? -9.914 -26.062 -0.571 1 76.31 14 GLY B C 1
ATOM 5394 O O . GLY B 1 14 ? -10.148 -24.859 -0.679 1 76.31 14 GLY B O 1
ATOM 5395 N N . THR B 1 15 ? -9.32 -26.656 -1.523 1 77.31 15 THR B N 1
ATOM 5396 C CA . THR B 1 15 ? -9.273 -26.109 -2.875 1 77.31 15 THR B CA 1
ATOM 5397 C C . THR B 1 15 ? -10.398 -26.688 -3.732 1 77.31 15 THR B C 1
ATOM 5399 O O . THR B 1 15 ? -10.383 -27.875 -4.07 1 77.31 15 THR B O 1
ATOM 5402 N N . PHE B 1 16 ? -11.352 -25.766 -4.051 1 78.69 16 PHE B N 1
ATOM 5403 C CA . PHE B 1 16 ? -12.555 -26.281 -4.699 1 78.69 16 PHE B CA 1
ATOM 5404 C C . PHE B 1 16 ? -12.672 -25.734 -6.121 1 78.69 16 PHE B C 1
ATOM 5406 O O . PHE B 1 16 ? -13.531 -26.172 -6.887 1 78.69 16 PHE B O 1
ATOM 5413 N N . SER B 1 17 ? -11.789 -24.844 -6.434 1 82.38 17 SER B N 1
ATOM 5414 C CA . SER B 1 17 ? -11.953 -24.203 -7.734 1 82.38 17 SER B CA 1
ATOM 5415 C C . SER B 1 17 ? -10.688 -24.328 -8.578 1 82.38 17 SER B C 1
ATOM 5417 O O . SER B 1 17 ? -9.578 -24.281 -8.047 1 82.38 17 SER B O 1
ATOM 5419 N N . THR B 1 18 ? -10.852 -24.656 -9.805 1 83.75 18 THR B N 1
ATOM 5420 C CA . THR B 1 18 ? -9.82 -24.578 -10.836 1 83.75 18 THR B CA 1
ATOM 5421 C C . THR B 1 18 ? -10.359 -23.906 -12.094 1 83.75 18 THR B C 1
ATOM 5423 O O . THR B 1 18 ? -11.391 -24.312 -12.633 1 83.75 18 THR B O 1
ATOM 5426 N N . PHE B 1 19 ? -9.789 -22.906 -12.516 1 85.5 19 PHE B N 1
ATOM 5427 C CA . PHE B 1 19 ? -10.297 -22.094 -13.617 1 85.5 19 PHE B CA 1
ATOM 5428 C C . PHE B 1 19 ? -9.742 -22.578 -14.945 1 85.5 19 PHE B C 1
ATOM 5430 O O . PHE B 1 19 ? -10.164 -22.125 -16.016 1 85.5 19 PHE B O 1
ATOM 5437 N N . GLY B 1 20 ? -8.875 -23.578 -14.891 1 84 20 GLY B N 1
ATOM 5438 C CA . GLY B 1 20 ? -8.211 -23.859 -16.156 1 84 20 GLY B CA 1
ATOM 5439 C C . GLY B 1 20 ? -7.438 -22.672 -16.703 1 84 20 GLY B C 1
ATOM 5440 O O . GLY B 1 20 ? -7.012 -21.797 -15.938 1 84 20 GLY B O 1
ATOM 5441 N N . SER B 1 21 ? -7.062 -22.719 -18 1 85.31 21 SER B N 1
ATOM 5442 C CA . SER B 1 21 ? -6.375 -21.594 -18.625 1 85.31 21 SER B CA 1
ATOM 5443 C C . SER B 1 21 ? -7.336 -20.766 -19.453 1 85.31 21 SER B C 1
ATOM 5445 O O . SER B 1 21 ? -7.504 -21 -20.656 1 85.31 21 SER B O 1
ATOM 5447 N N . TYR B 1 22 ? -7.914 -19.781 -18.859 1 87.81 22 TYR B N 1
ATOM 5448 C CA . TYR B 1 22 ? -8.914 -18.938 -19.484 1 87.81 22 TYR B CA 1
ATOM 5449 C C . TYR B 1 22 ? -8.352 -18.25 -20.719 1 87.81 22 TYR B C 1
ATOM 5451 O O . TYR B 1 22 ? -8.961 -18.281 -21.797 1 87.81 22 TYR B O 1
ATOM 5459 N N . ASP B 1 23 ? -7.199 -17.641 -20.625 1 85.38 23 ASP B N 1
ATOM 5460 C CA . ASP B 1 23 ? -6.605 -16.844 -21.703 1 85.38 23 ASP B CA 1
ATOM 5461 C C . ASP B 1 23 ? -6.23 -17.734 -22.891 1 85.38 23 ASP B C 1
ATOM 5463 O O . ASP B 1 23 ? -6.379 -17.328 -24.047 1 85.38 23 ASP B O 1
ATOM 5467 N N . GLU B 1 24 ? -5.727 -18.938 -22.562 1 84 24 GLU B N 1
ATOM 5468 C CA . GLU B 1 24 ? -5.414 -19.875 -23.625 1 84 24 GLU B CA 1
ATOM 5469 C C . GLU B 1 24 ? -6.672 -20.297 -24.391 1 84 24 GLU B C 1
ATOM 5471 O O . GLU B 1 24 ? -6.652 -20.438 -25.609 1 84 24 GLU B O 1
ATOM 5476 N N . CYS B 1 25 ? -7.707 -20.516 -23.688 1 86.69 25 CYS B N 1
ATOM 5477 C CA . CYS B 1 25 ? -8.969 -20.969 -24.266 1 86.69 25 CYS B CA 1
ATOM 5478 C C . CYS B 1 25 ? -9.539 -19.906 -25.203 1 86.69 25 CYS B C 1
ATOM 5480 O O . CYS B 1 25 ? -9.922 -20.219 -26.328 1 86.69 25 CYS B O 1
ATOM 5482 N N . ILE B 1 26 ? -9.547 -18.719 -24.766 1 87.44 26 ILE B N 1
ATOM 5483 C CA . ILE B 1 26 ? -10.172 -17.656 -25.547 1 87.44 26 ILE B CA 1
ATOM 5484 C C . ILE B 1 26 ? -9.297 -17.312 -26.75 1 87.44 26 ILE B C 1
ATOM 5486 O O . ILE B 1 26 ? -9.797 -16.828 -27.766 1 87.44 26 ILE B O 1
ATOM 5490 N N . ALA B 1 27 ? -8.023 -17.594 -26.719 1 84.06 27 ALA B N 1
ATOM 5491 C CA . ALA B 1 27 ? -7.09 -17.266 -27.797 1 84.06 27 ALA B CA 1
ATOM 5492 C C . ALA B 1 27 ? -7.133 -18.328 -28.906 1 84.06 27 ALA B C 1
ATOM 5494 O O . ALA B 1 27 ? -6.633 -18.094 -30 1 84.06 27 ALA B O 1
ATOM 5495 N N . VAL B 1 28 ? -7.781 -19.438 -28.688 1 81.75 28 VAL B N 1
ATOM 5496 C CA . VAL B 1 28 ? -7.836 -20.516 -29.672 1 81.75 28 VAL B CA 1
ATOM 5497 C C . VAL B 1 28 ? -8.672 -20.094 -30.875 1 81.75 28 VAL B C 1
ATOM 5499 O O . VAL B 1 28 ? -9.812 -19.641 -30.719 1 81.75 28 VAL B O 1
ATOM 5502 N N . GLU B 1 29 ? -8.031 -19.953 -31.984 1 82 29 GLU B N 1
ATOM 5503 C CA . GLU B 1 29 ? -8.711 -19.688 -33.25 1 82 29 GLU B CA 1
ATOM 5504 C C . GLU B 1 29 ? -8.305 -20.703 -34.312 1 82 29 GLU B C 1
ATOM 5506 O O . GLU B 1 29 ? -7.133 -21.078 -34.406 1 82 29 GLU B O 1
ATOM 5511 N N . THR B 1 30 ? -9.242 -21.375 -34.938 1 72.88 30 THR B N 1
ATOM 5512 C CA . THR B 1 30 ? -8.922 -22.297 -36 1 72.88 30 THR B CA 1
ATOM 5513 C C . THR B 1 30 ? -8.219 -21.562 -37.156 1 72.88 30 THR B C 1
ATOM 5515 O O . THR B 1 30 ? -8.609 -20.453 -37.531 1 72.88 30 THR B O 1
ATOM 5518 N N . PRO B 1 31 ? -6.969 -22.094 -37.5 1 64.44 31 PRO B N 1
ATOM 5519 C CA . PRO B 1 31 ? -6.273 -21.484 -38.625 1 64.44 31 PRO B CA 1
ATOM 5520 C C . PRO B 1 31 ? -7.141 -21.406 -39.875 1 64.44 31 PRO B C 1
ATOM 5522 O O . PRO B 1 31 ? -8.031 -22.234 -40.062 1 64.44 31 PRO B O 1
ATOM 5525 N N . GLU B 1 32 ? -7.324 -20.125 -40.438 1 56.66 32 GLU B N 1
ATOM 5526 C CA . GLU B 1 32 ? -8.117 -19.875 -41.625 1 56.66 32 GLU B CA 1
ATOM 5527 C C . GLU B 1 32 ? -7.938 -21 -42.656 1 56.66 32 GLU B C 1
ATOM 5529 O O . GLU B 1 32 ? -8.711 -21.109 -43.594 1 56.66 32 GLU B O 1
ATOM 5534 N N . ARG B 1 33 ? -6.863 -21.766 -42.594 1 57.41 33 ARG B N 1
ATOM 5535 C CA . ARG B 1 33 ? -6.746 -22.594 -43.812 1 57.41 33 ARG B CA 1
ATOM 5536 C C . ARG B 1 33 ? -7.938 -23.547 -43.938 1 57.41 33 ARG B C 1
ATOM 5538 O O . ARG B 1 33 ? -8.891 -23.453 -43.156 1 57.41 33 ARG B O 1
ATOM 5545 N N . ASN B 1 34 ? -7.66 -24.719 -44.375 1 50.41 34 ASN B N 1
ATOM 5546 C CA . ASN B 1 34 ? -8.438 -25.703 -45.094 1 50.41 34 ASN B CA 1
ATOM 5547 C C . ASN B 1 34 ? -9.492 -26.375 -44.219 1 50.41 34 ASN B C 1
ATOM 5549 O O . ASN B 1 34 ? -10 -27.438 -44.562 1 50.41 34 ASN B O 1
ATOM 5553 N N . SER B 1 35 ? -9.586 -25.875 -43 1 54.06 35 SER B N 1
ATOM 5554 C CA . SER B 1 35 ? -10.539 -26.75 -42.312 1 54.06 35 SER B CA 1
ATOM 5555 C C . SER B 1 35 ? -11.969 -26.234 -42.469 1 54.06 35 SER B C 1
ATOM 5557 O O . SER B 1 35 ? -12.188 -25.031 -42.594 1 54.06 35 SER B O 1
ATOM 5559 N N . GLN B 1 36 ? -12.859 -27 -42.906 1 60.56 36 GLN B N 1
ATOM 5560 C CA . GLN B 1 36 ? -14.281 -26.875 -43.219 1 60.56 36 GLN B CA 1
ATOM 5561 C C . GLN B 1 36 ? -15.055 -26.281 -42.062 1 60.56 36 GLN B C 1
ATOM 5563 O O . GLN B 1 36 ? -16.062 -25.594 -42.25 1 60.56 36 GLN B O 1
ATOM 5568 N N . ILE B 1 37 ? -14.594 -26.469 -40.812 1 64.19 37 ILE B N 1
ATOM 5569 C CA . ILE B 1 37 ? -15.398 -25.953 -39.688 1 64.19 37 ILE B CA 1
ATOM 5570 C C . ILE B 1 37 ? -14.586 -24.938 -38.906 1 64.19 37 ILE B C 1
ATOM 5572 O O . ILE B 1 37 ? -13.531 -25.281 -38.344 1 64.19 37 ILE B O 1
ATOM 5576 N N . GLN B 1 38 ? -14.883 -23.656 -39 1 73.75 38 GLN B N 1
ATOM 5577 C CA . GLN B 1 38 ? -14.242 -22.578 -38.281 1 73.75 38 GLN B CA 1
ATOM 5578 C C . GLN B 1 38 ? -14.805 -22.453 -36.875 1 73.75 38 GLN B C 1
ATOM 5580 O O . GLN B 1 38 ? -16.016 -22.344 -36.688 1 73.75 38 GLN B O 1
ATOM 5585 N N . PHE B 1 39 ? -14.047 -22.859 -35.812 1 81.19 39 PHE B N 1
ATOM 5586 C CA . PHE B 1 39 ? -14.539 -22.672 -34.438 1 81.19 39 PHE B CA 1
ATOM 5587 C C . PHE B 1 39 ? -13.57 -21.812 -33.656 1 81.19 39 PHE B C 1
ATOM 5589 O O . PHE B 1 39 ? -12.406 -21.656 -34 1 81.19 39 PHE B O 1
ATOM 5596 N N . ILE B 1 40 ? -14.094 -21.062 -32.719 1 86.38 40 ILE B N 1
ATOM 5597 C CA . ILE B 1 40 ? -13.305 -20.312 -31.734 1 86.38 40 ILE B CA 1
ATOM 5598 C C . ILE B 1 40 ? -13.461 -20.938 -30.344 1 86.38 40 ILE B C 1
ATOM 5600 O O . ILE B 1 40 ? -14.414 -21.688 -30.109 1 86.38 40 ILE B O 1
ATOM 5604 N N . GLY B 1 41 ? -12.477 -20.75 -29.531 1 87.69 41 GLY B N 1
ATOM 5605 C CA . GLY B 1 41 ? -12.531 -21.281 -28.172 1 87.69 41 GLY B CA 1
ATOM 5606 C C . GLY B 1 41 ? -13.594 -20.609 -27.312 1 87.69 41 GLY B C 1
ATOM 5607 O O . GLY B 1 41 ? -13.781 -19.406 -27.375 1 87.69 41 GLY B O 1
ATOM 5608 N N . GLN B 1 42 ? -14.352 -21.469 -26.625 1 88.88 42 GLN B N 1
ATOM 5609 C CA . GLN B 1 42 ? -15.375 -21.016 -25.688 1 88.88 42 GLN B CA 1
ATOM 5610 C C . GLN B 1 42 ? -15.078 -21.5 -24.266 1 88.88 42 GLN B C 1
ATOM 5612 O O . GLN B 1 42 ? -14.93 -22.703 -24.047 1 88.88 42 GLN B O 1
ATOM 5617 N N . TYR B 1 43 ? -14.93 -20.5 -23.406 1 90.5 43 TYR B N 1
ATOM 5618 C CA . TYR B 1 43 ? -14.688 -20.844 -22.016 1 90.5 43 TYR B CA 1
ATOM 5619 C C . TYR B 1 43 ? -16 -20.953 -21.234 1 90.5 43 TYR B C 1
ATOM 5621 O O . TYR B 1 43 ? -16.781 -20 -21.188 1 90.5 43 TYR B O 1
ATOM 5629 N N . CYS B 1 44 ? -16.25 -22.109 -20.625 1 89.56 44 CYS B N 1
ATOM 5630 C CA . CYS B 1 44 ? -17.453 -22.312 -19.828 1 89.56 44 CYS B CA 1
ATOM 5631 C C . CYS B 1 44 ? -17.094 -22.766 -18.422 1 89.56 44 CYS B C 1
ATOM 5633 O O . CYS B 1 44 ? -16.172 -23.547 -18.234 1 89.56 44 CYS B O 1
ATOM 5635 N N . SER B 1 45 ? -17.781 -22.203 -17.5 1 89.69 45 SER B N 1
ATOM 5636 C CA . SER B 1 45 ? -17.594 -22.594 -16.109 1 89.69 45 SER B CA 1
ATOM 5637 C C . SER B 1 45 ? -18.734 -23.5 -15.648 1 89.69 45 SER B C 1
ATOM 5639 O O . SER B 1 45 ? -19.891 -23.266 -15.945 1 89.69 45 SER B O 1
ATOM 5641 N N . ILE B 1 46 ? -18.328 -24.547 -14.953 1 88.94 46 ILE B N 1
ATOM 5642 C CA . ILE B 1 46 ? -19.281 -25.531 -14.445 1 88.94 46 ILE B CA 1
ATOM 5643 C C . ILE B 1 46 ? -19.188 -25.609 -12.922 1 88.94 46 ILE B C 1
ATOM 5645 O O . ILE B 1 46 ? -18.094 -25.656 -12.367 1 88.94 46 ILE B O 1
ATOM 5649 N N . ASN B 1 47 ? -20.266 -25.531 -12.289 1 89.56 47 ASN B N 1
ATOM 5650 C CA . ASN B 1 47 ? -20.344 -25.672 -10.836 1 89.56 47 ASN B CA 1
ATOM 5651 C C . ASN B 1 47 ? -20.891 -27.047 -10.438 1 89.56 47 ASN B C 1
ATOM 5653 O O . ASN B 1 47 ? -21.859 -27.516 -11.016 1 89.56 47 ASN B O 1
ATOM 5657 N N . ILE B 1 48 ? -20.219 -27.656 -9.531 1 88.69 48 ILE B N 1
ATOM 5658 C CA . ILE B 1 48 ? -20.641 -28.969 -9.047 1 88.69 48 ILE B CA 1
ATOM 5659 C C . ILE B 1 48 ? -20.828 -28.922 -7.535 1 88.69 48 ILE B C 1
ATOM 5661 O O . ILE B 1 48 ? -19.953 -28.469 -6.801 1 88.69 48 ILE B O 1
ATOM 5665 N N . GLN B 1 49 ? -21.922 -29.328 -7.066 1 89.12 49 GLN B N 1
ATOM 5666 C CA . GLN B 1 49 ? -22.219 -29.391 -5.641 1 89.12 49 GLN B CA 1
ATOM 5667 C C . GLN B 1 49 ? -23.031 -30.625 -5.293 1 89.12 49 GLN B C 1
ATOM 5669 O O . GLN B 1 49 ? -23.844 -31.094 -6.094 1 89.12 49 GLN B O 1
ATOM 5674 N N . PRO B 1 50 ? -22.75 -31.141 -4.152 1 86.44 50 PRO B N 1
ATOM 5675 C CA . PRO B 1 50 ? -23.578 -32.281 -3.729 1 86.44 50 PRO B CA 1
ATOM 5676 C C . PRO B 1 50 ? -25.016 -31.875 -3.385 1 86.44 50 PRO B C 1
ATOM 5678 O O . PRO B 1 50 ? -25.266 -30.719 -3.025 1 86.44 50 PRO B O 1
ATOM 5681 N N . ILE B 1 51 ? -25.859 -32.812 -3.568 1 87.69 51 ILE B N 1
ATOM 5682 C CA . ILE B 1 51 ? -27.25 -32.562 -3.189 1 87.69 51 ILE B CA 1
ATOM 5683 C C . ILE B 1 51 ? -27.406 -32.75 -1.683 1 87.69 51 ILE B C 1
ATOM 5685 O O . ILE B 1 51 ? -27.172 -33.844 -1.149 1 87.69 51 ILE B O 1
ATOM 5689 N N . LEU B 1 52 ? -27.672 -31.656 -1.026 1 88 52 LEU B N 1
ATOM 5690 C CA . LEU B 1 52 ? -27.844 -31.656 0.424 1 88 52 LEU B CA 1
ATOM 5691 C C . LEU B 1 52 ? -29.281 -31.297 0.811 1 88 52 LEU B C 1
ATOM 5693 O O . LEU B 1 52 ? -29.969 -30.609 0.062 1 88 52 LEU B O 1
ATOM 5697 N N . PRO B 1 53 ? -29.656 -31.828 1.893 1 87.88 53 PRO B N 1
ATOM 5698 C CA . PRO B 1 53 ? -31 -31.453 2.357 1 87.88 53 PRO B CA 1
ATOM 5699 C C . PRO B 1 53 ? -31.109 -29.984 2.746 1 87.88 53 PRO B C 1
ATOM 5701 O O . PRO B 1 53 ? -30.094 -29.328 3.01 1 87.88 53 PRO B O 1
ATOM 5704 N N . GLU B 1 54 ? -32.344 -29.5 2.691 1 86 54 GLU B N 1
ATOM 5705 C CA . GLU B 1 54 ? -32.562 -28.094 3.031 1 86 54 GLU B CA 1
ATOM 5706 C C . GLU B 1 54 ? -32.219 -27.812 4.496 1 86 54 GLU B C 1
ATOM 5708 O O . GLU B 1 54 ? -32.5 -28.656 5.367 1 86 54 GLU B O 1
ATOM 5713 N N . ASN B 1 55 ? -31.562 -26.719 4.699 1 81.25 55 ASN B N 1
ATOM 5714 C CA . ASN B 1 55 ? -31.156 -26.375 6.062 1 81.25 55 ASN B CA 1
ATOM 5715 C C . ASN B 1 55 ? -32.125 -25.406 6.711 1 81.25 55 ASN B C 1
ATOM 5717 O O . ASN B 1 55 ? -32.969 -24.781 6.023 1 81.25 55 ASN B O 1
ATOM 5721 N N . GLU B 1 56 ? -31.953 -25.375 8.062 1 80.06 56 GLU B N 1
ATOM 5722 C CA . GLU B 1 56 ? -32.75 -24.438 8.844 1 80.06 56 GLU B CA 1
ATOM 5723 C C . GLU B 1 56 ? -32.25 -23.016 8.695 1 80.06 56 GLU B C 1
ATOM 5725 O O . GLU B 1 56 ? -31.125 -22.797 8.211 1 80.06 56 GLU B O 1
ATOM 5730 N N . ARG B 1 57 ? -33.25 -22.203 9 1 85.25 57 ARG B N 1
ATOM 5731 C CA . ARG B 1 57 ? -32.844 -20.797 9.078 1 85.25 57 ARG B CA 1
ATOM 5732 C C . ARG B 1 57 ? -31.75 -20.594 10.109 1 85.25 57 ARG B C 1
ATOM 5734 O O . ARG B 1 57 ? -31.781 -21.203 11.188 1 85.25 57 ARG B O 1
ATOM 5741 N N . GLN B 1 58 ? -30.656 -19.859 9.758 1 85.31 58 GLN B N 1
ATOM 5742 C CA . GLN B 1 58 ? -29.562 -19.5 10.656 1 85.31 58 GLN B CA 1
ATOM 5743 C C . GLN B 1 58 ? -28.812 -20.734 11.125 1 85.31 58 GLN B C 1
ATOM 5745 O O . GLN B 1 58 ? -28.578 -20.906 12.328 1 85.31 58 GLN B O 1
ATOM 5750 N N . PHE B 1 59 ? -28.516 -21.562 10.188 1 84.69 59 PHE B N 1
ATOM 5751 C CA . PHE B 1 59 ? -27.719 -22.719 10.555 1 84.69 59 PHE B CA 1
ATOM 5752 C C . PHE B 1 59 ? -26.25 -22.328 10.695 1 84.69 59 PHE B C 1
ATOM 5754 O O . PHE B 1 59 ? -25.781 -21.375 10.062 1 84.69 59 PHE B O 1
ATOM 5761 N N . THR B 1 60 ? -25.547 -22.984 11.617 1 87.44 60 THR B N 1
ATOM 5762 C CA . THR B 1 60 ? -24.094 -22.906 11.734 1 87.44 60 THR B CA 1
ATOM 5763 C C . THR B 1 60 ? -23.438 -24.141 11.141 1 87.44 60 THR B C 1
ATOM 5765 O O . THR B 1 60 ? -24.078 -25.188 11.008 1 87.44 60 THR B O 1
ATOM 5768 N N . ILE B 1 61 ? -22.25 -24.047 10.742 1 86.06 61 ILE B N 1
ATOM 5769 C CA . ILE B 1 61 ? -21.531 -25.156 10.109 1 86.06 61 ILE B CA 1
ATOM 5770 C C . ILE B 1 61 ? -21.5 -26.344 11.055 1 86.06 61 ILE B C 1
ATOM 5772 O O . ILE B 1 61 ? -21.703 -27.484 10.633 1 86.06 61 ILE B O 1
ATOM 5776 N N . HIS B 1 62 ? -21.375 -26.109 12.305 1 83.69 62 HIS B N 1
ATOM 5777 C CA . HIS B 1 62 ? -21.234 -27.188 13.281 1 83.69 62 HIS B CA 1
ATOM 5778 C C . HIS B 1 62 ? -22.578 -27.875 13.539 1 83.69 62 HIS B C 1
ATOM 5780 O O . HIS B 1 62 ? -22.609 -29.031 13.953 1 83.69 62 HIS B O 1
ATOM 5786 N N . ASN B 1 63 ? -23.641 -27.203 13.234 1 83.88 63 ASN B N 1
ATOM 5787 C CA . ASN B 1 63 ? -24.953 -27.766 13.531 1 83.88 63 ASN B CA 1
ATOM 5788 C C . ASN B 1 63 ? -25.766 -27.984 12.258 1 83.88 63 ASN B C 1
ATOM 5790 O O . ASN B 1 63 ? -27 -28.078 12.312 1 83.88 63 ASN B O 1
ATOM 5794 N N . ALA B 1 64 ? -25.156 -28.094 11.156 1 85.5 64 ALA B N 1
ATOM 5795 C CA . ALA B 1 64 ? -25.844 -28.109 9.875 1 85.5 64 ALA B CA 1
ATOM 5796 C C . ALA B 1 64 ? -26.672 -29.391 9.719 1 85.5 64 ALA B C 1
ATOM 5798 O O . ALA B 1 64 ? -27.75 -29.359 9.125 1 85.5 64 ALA B O 1
ATOM 5799 N N . PHE B 1 65 ? -26.25 -30.484 10.312 1 86.5 65 PHE B N 1
ATOM 5800 C CA . PHE B 1 65 ? -26.922 -31.75 10.07 1 86.5 65 PHE B CA 1
ATOM 5801 C C . PHE B 1 65 ? -27.562 -32.281 11.352 1 86.5 65 PHE B C 1
ATOM 5803 O O . PHE B 1 65 ? -27.828 -33.469 11.484 1 86.5 65 PHE B O 1
ATOM 5810 N N . ARG B 1 66 ? -27.797 -31.391 12.234 1 83.75 66 ARG B N 1
ATOM 5811 C CA . ARG B 1 66 ? -28.391 -31.781 13.516 1 83.75 66 ARG B CA 1
ATOM 5812 C C . ARG B 1 66 ? -29.766 -32.406 13.312 1 83.75 66 ARG B C 1
ATOM 5814 O O . ARG B 1 66 ? -30.141 -33.344 14.031 1 83.75 66 ARG B O 1
ATOM 5821 N N . ARG B 1 67 ? -30.516 -32.094 12.328 1 85.5 67 ARG B N 1
ATOM 5822 C CA . ARG B 1 67 ? -31.875 -32.562 12.086 1 85.5 67 ARG B CA 1
ATOM 5823 C C . ARG B 1 67 ? -31.859 -33.812 11.188 1 85.5 67 ARG B C 1
ATOM 5825 O O . ARG B 1 67 ? -32.906 -34.375 10.914 1 85.5 67 ARG B O 1
ATOM 5832 N N . TYR B 1 68 ? -30.75 -34.156 10.766 1 90 68 TYR B N 1
ATOM 5833 C CA . TYR B 1 68 ? -30.641 -35.281 9.844 1 90 68 TYR B CA 1
ATOM 5834 C C . TYR B 1 68 ? -29.734 -36.344 10.406 1 90 68 TYR B C 1
ATOM 5836 O O . TYR B 1 68 ? -28.656 -36.594 9.875 1 90 68 TYR B O 1
ATOM 5844 N N . PRO B 1 69 ? -30.219 -37.062 11.383 1 88.69 69 PRO B N 1
ATOM 5845 C CA . PRO B 1 69 ? -29.391 -38.062 12.039 1 88.69 69 PRO B CA 1
ATOM 5846 C C . PRO B 1 69 ? -28.969 -39.188 11.102 1 88.69 69 PRO B C 1
ATOM 5848 O O . PRO B 1 69 ? -27.875 -39.75 11.234 1 88.69 69 PRO B O 1
ATOM 5851 N N . LYS B 1 70 ? -29.797 -39.531 10.18 1 89.5 70 LYS B N 1
ATOM 5852 C CA . LYS B 1 70 ? -29.453 -40.594 9.242 1 89.5 70 LYS B CA 1
ATOM 5853 C C . LYS B 1 70 ? -28.25 -40.188 8.383 1 89.5 70 LYS B C 1
ATOM 5855 O O . LYS B 1 70 ? -27.359 -41 8.141 1 89.5 70 LYS B O 1
ATOM 5860 N N . LEU B 1 71 ? -28.328 -38.969 7.918 1 88.5 71 LEU B N 1
ATOM 5861 C CA . LEU B 1 71 ? -27.219 -38.469 7.113 1 88.5 71 LEU B CA 1
ATOM 5862 C C . LEU B 1 71 ? -25.938 -38.406 7.934 1 88.5 71 LEU B C 1
ATOM 5864 O O . LEU B 1 71 ? -24.859 -38.719 7.426 1 88.5 71 LEU B O 1
ATOM 5868 N N . LYS B 1 72 ? -26.047 -38 9.148 1 88.38 72 LYS B N 1
ATOM 5869 C CA . LYS B 1 72 ? -24.891 -37.938 10.039 1 88.38 72 LYS B CA 1
ATOM 5870 C C . LYS B 1 72 ? -24.25 -39.312 10.188 1 88.38 72 LYS B C 1
ATOM 5872 O O . LYS B 1 72 ? -23.016 -39.438 10.156 1 88.38 72 LYS B O 1
ATOM 5877 N N . LYS B 1 73 ? -25.016 -40.281 10.336 1 88.88 73 LYS B N 1
ATOM 5878 C CA . LYS B 1 73 ? -24.516 -41.625 10.484 1 88.88 73 LYS B CA 1
ATOM 5879 C C . LYS B 1 73 ? -23.812 -42.094 9.219 1 88.88 73 LYS B C 1
ATOM 5881 O O . LYS B 1 73 ? -22.766 -42.75 9.289 1 88.88 73 LYS B O 1
ATOM 5886 N N . ILE B 1 74 ? -24.375 -41.781 8.125 1 87.69 74 ILE B N 1
ATOM 5887 C CA . ILE B 1 74 ? -23.781 -42.156 6.848 1 87.69 74 ILE B CA 1
ATOM 5888 C C . ILE B 1 74 ? -22.406 -41.5 6.695 1 87.69 74 ILE B C 1
ATOM 5890 O O . ILE B 1 74 ? -21.453 -42.125 6.246 1 87.69 74 ILE B O 1
ATOM 5894 N N . LEU B 1 75 ? -22.375 -40.25 7.004 1 86.62 75 LEU B N 1
ATOM 5895 C CA . LEU B 1 75 ? -21.125 -39.531 6.895 1 86.62 75 LEU B CA 1
ATOM 5896 C C . LEU B 1 75 ? -20.062 -40.125 7.82 1 86.62 75 LEU B C 1
ATOM 5898 O O . LEU B 1 75 ? -18.891 -40.219 7.445 1 86.62 75 LEU B O 1
ATOM 5902 N N . GLN B 1 76 ? -20.484 -40.5 9 1 85.25 76 GLN B N 1
ATOM 5903 C CA . GLN B 1 76 ? -19.562 -41.125 9.945 1 85.25 76 GLN B CA 1
ATOM 5904 C C . GLN B 1 76 ? -19.062 -42.469 9.414 1 85.25 76 GLN B C 1
ATOM 5906 O O . GLN B 1 76 ? -17.891 -42.812 9.57 1 85.25 76 GLN B O 1
ATOM 5911 N N . GLU B 1 77 ? -19.938 -43.156 8.812 1 82.44 77 GLU B N 1
ATOM 5912 C CA . GLU B 1 77 ? -19.562 -44.469 8.258 1 82.44 77 GLU B CA 1
ATOM 5913 C C . GLU B 1 77 ? -18.594 -44.312 7.094 1 82.44 77 GLU B C 1
ATOM 5915 O O . GLU B 1 77 ? -17.719 -45.156 6.895 1 82.44 77 GLU B O 1
ATOM 5920 N N . MET B 1 78 ? -18.766 -43.25 6.422 1 79.94 78 MET B N 1
ATOM 5921 C CA . MET B 1 78 ? -17.906 -42.969 5.273 1 79.94 78 MET B CA 1
ATOM 5922 C C . MET B 1 78 ? -16.641 -42.25 5.699 1 79.94 78 MET B C 1
ATOM 5924 O O . MET B 1 78 ? -15.797 -41.906 4.863 1 79.94 78 MET B O 1
ATOM 5928 N N . ASN B 1 79 ? -16.5 -41.844 6.934 1 79.5 79 ASN B N 1
ATOM 5929 C CA . ASN B 1 79 ? -15.367 -41.125 7.492 1 79.5 79 ASN B CA 1
ATOM 5930 C C . ASN B 1 79 ? -15.219 -39.719 6.871 1 79.5 79 ASN B C 1
ATOM 5932 O O . ASN B 1 79 ? -14.117 -39.312 6.512 1 79.5 79 ASN B O 1
ATOM 5936 N N . ILE B 1 80 ? -16.359 -39.219 6.641 1 79.94 80 ILE B N 1
ATOM 5937 C CA . ILE B 1 80 ? -16.375 -37.844 6.156 1 79.94 80 ILE B CA 1
ATOM 5938 C C . ILE B 1 80 ? -16.719 -36.875 7.305 1 79.94 80 ILE B C 1
ATOM 5940 O O . ILE B 1 80 ? -17.703 -37.094 8.016 1 79.94 80 ILE B O 1
ATOM 5944 N N . ASP B 1 81 ? -15.891 -35.906 7.414 1 81.75 81 ASP B N 1
ATOM 5945 C CA . ASP B 1 81 ? -16.109 -34.875 8.453 1 81.75 81 ASP B CA 1
ATOM 5946 C C . ASP B 1 81 ? -17.391 -34.094 8.18 1 81.75 81 ASP B C 1
ATOM 5948 O O . ASP B 1 81 ? -17.625 -33.656 7.059 1 81.75 81 ASP B O 1
ATOM 5952 N N . GLU B 1 82 ? -18.25 -33.969 9.18 1 84.5 82 GLU B N 1
ATOM 5953 C CA . GLU B 1 82 ? -19.531 -33.281 9.055 1 84.5 82 GLU B CA 1
ATOM 5954 C C . GLU B 1 82 ? -19.344 -31.844 8.648 1 84.5 82 GLU B C 1
ATOM 5956 O O . GLU B 1 82 ? -20.094 -31.312 7.832 1 84.5 82 GLU B O 1
ATOM 5961 N N . ASP B 1 83 ? -18.375 -31.203 9.188 1 82.44 83 ASP B N 1
ATOM 5962 C CA . ASP B 1 83 ? -18.141 -29.797 8.906 1 82.44 83 ASP B CA 1
ATOM 5963 C C . ASP B 1 83 ? -17.75 -29.594 7.441 1 82.44 83 ASP B C 1
ATOM 5965 O O . ASP B 1 83 ? -18.219 -28.641 6.801 1 82.44 83 ASP B O 1
ATOM 5969 N N . THR B 1 84 ? -16.984 -30.484 6.996 1 80.38 84 THR B N 1
ATOM 5970 C CA . THR B 1 84 ? -16.562 -30.391 5.605 1 80.38 84 THR B CA 1
ATOM 5971 C C . THR B 1 84 ? -17.75 -30.484 4.664 1 80.38 84 THR B C 1
ATOM 5973 O O . THR B 1 84 ? -17.844 -29.75 3.682 1 80.38 84 THR B O 1
ATOM 5976 N N . MET B 1 85 ? -18.641 -31.375 5.039 1 83.5 85 MET B N 1
ATOM 5977 C CA . MET B 1 85 ? -19.828 -31.547 4.215 1 83.5 85 MET B CA 1
ATOM 5978 C C . MET B 1 85 ? -20.75 -30.344 4.348 1 83.5 85 MET B C 1
ATOM 5980 O O . MET B 1 85 ? -21.406 -29.938 3.381 1 83.5 85 MET B O 1
ATOM 5984 N N . ALA B 1 86 ? -20.812 -29.828 5.496 1 85.75 86 ALA B N 1
ATOM 5985 C CA . ALA B 1 86 ? -21.688 -28.688 5.758 1 85.75 86 ALA B CA 1
ATOM 5986 C C . ALA B 1 86 ? -21.25 -27.469 4.961 1 85.75 86 ALA B C 1
ATOM 5988 O O . ALA B 1 86 ? -22.062 -26.641 4.578 1 85.75 86 ALA B O 1
ATOM 5989 N N . TYR B 1 87 ? -20.016 -27.359 4.656 1 84.75 87 TYR B N 1
ATOM 5990 C CA . TYR B 1 87 ? -19.5 -26.219 3.916 1 84.75 87 TYR B CA 1
ATOM 5991 C C . TYR B 1 87 ? -20 -26.219 2.479 1 84.75 87 TYR B C 1
ATOM 5993 O O . TYR B 1 87 ? -20 -25.188 1.807 1 84.75 87 TYR B O 1
ATOM 6001 N N . TYR B 1 88 ? -20.516 -27.266 2.035 1 85.31 88 TYR B N 1
ATOM 6002 C CA . TYR B 1 88 ? -21.016 -27.359 0.667 1 85.31 88 TYR B CA 1
ATOM 6003 C C . TYR B 1 88 ? -22.344 -26.641 0.518 1 85.31 88 TYR B C 1
ATOM 6005 O O . TYR B 1 88 ? -22.828 -26.453 -0.598 1 85.31 88 TYR B O 1
ATOM 6013 N N . TYR B 1 89 ? -22.891 -26.25 1.637 1 84.5 89 TYR B N 1
ATOM 6014 C CA . TYR B 1 89 ? -24.062 -25.391 1.543 1 84.5 89 TYR B CA 1
ATOM 6015 C C . TYR B 1 89 ? -23.688 -24.031 0.962 1 84.5 89 TYR B C 1
ATOM 6017 O O . TYR B 1 89 ? -24.531 -23.328 0.39 1 84.5 89 TYR B O 1
ATOM 6025 N N . ILE B 1 90 ? -22.406 -23.703 1.105 1 83.25 90 ILE B N 1
ATOM 6026 C CA . ILE B 1 90 ? -22.016 -22.359 0.687 1 83.25 90 ILE B CA 1
ATOM 6027 C C . ILE B 1 90 ? -20.922 -22.453 -0.385 1 83.25 90 ILE B C 1
ATOM 6029 O O . ILE B 1 90 ? -20.641 -21.484 -1.08 1 83.25 90 ILE B O 1
ATOM 6033 N N . LEU B 1 91 ? -20.328 -23.609 -0.467 1 85.38 91 LEU B N 1
ATOM 6034 C CA . LEU B 1 91 ? -19.219 -23.781 -1.408 1 85.38 91 LEU B CA 1
ATOM 6035 C C . LEU B 1 91 ? -19.625 -24.688 -2.57 1 85.38 91 LEU B C 1
ATOM 6037 O O . LEU B 1 91 ? -20.547 -25.5 -2.436 1 85.38 91 LEU B O 1
ATOM 6041 N N . LYS B 1 92 ? -19.094 -24.453 -3.666 1 86.31 92 LYS B N 1
ATOM 6042 C CA . LYS B 1 92 ? -19.25 -25.281 -4.855 1 86.31 92 LYS B CA 1
ATOM 6043 C C . LYS B 1 92 ? -17.906 -25.516 -5.543 1 86.31 92 LYS B C 1
ATOM 6045 O O . LYS B 1 92 ? -16.984 -24.719 -5.406 1 86.31 92 LYS B O 1
ATOM 6050 N N . HIS B 1 93 ? -17.797 -26.656 -6.145 1 86.06 93 HIS B N 1
ATOM 6051 C CA . HIS B 1 93 ? -16.625 -26.922 -6.984 1 86.06 93 HIS B CA 1
ATOM 6052 C C . HIS B 1 93 ? -16.766 -26.234 -8.344 1 86.06 93 HIS B C 1
ATOM 6054 O O . HIS B 1 93 ? -17.781 -26.406 -9.023 1 86.06 93 HIS B O 1
ATOM 6060 N N . ARG B 1 94 ? -15.867 -25.469 -8.648 1 88.75 94 ARG B N 1
ATOM 6061 C CA . ARG B 1 94 ? -15.867 -24.781 -9.938 1 88.75 94 ARG B CA 1
ATOM 6062 C C . ARG B 1 94 ? -14.797 -25.344 -10.859 1 88.75 94 ARG B C 1
ATOM 6064 O O . ARG B 1 94 ? -13.633 -25.453 -10.477 1 88.75 94 ARG B O 1
ATOM 6071 N N . ILE B 1 95 ? -15.219 -25.734 -12.047 1 87.06 95 ILE B N 1
ATOM 6072 C CA . ILE B 1 95 ? -14.305 -26.25 -13.062 1 87.06 95 ILE B CA 1
ATOM 6073 C C . ILE B 1 95 ? -14.453 -25.438 -14.352 1 87.06 95 ILE B C 1
ATOM 6075 O O . ILE B 1 95 ? -15.57 -25.141 -14.781 1 87.06 95 ILE B O 1
ATOM 6079 N N . GLY B 1 96 ? -13.32 -25.016 -14.859 1 88.62 96 GLY B N 1
ATOM 6080 C CA . GLY B 1 96 ? -13.32 -24.328 -16.141 1 88.62 96 GLY B CA 1
ATOM 6081 C C . GLY B 1 96 ? -13.102 -25.25 -17.312 1 88.62 96 GLY B C 1
ATOM 6082 O O . GLY B 1 96 ? -12.188 -26.078 -17.297 1 88.62 96 GLY B O 1
ATOM 6083 N N . LEU B 1 97 ? -14 -25.156 -18.344 1 87.38 97 LEU B N 1
ATOM 6084 C CA . LEU B 1 97 ? -13.906 -26 -19.531 1 87.38 97 LEU B CA 1
ATOM 6085 C C . LEU B 1 97 ? -13.734 -25.156 -20.797 1 87.38 97 LEU B C 1
ATOM 6087 O O . LEU B 1 97 ? -14.375 -24.109 -20.922 1 87.38 97 LEU B O 1
ATOM 6091 N N . CYS B 1 98 ? -12.828 -25.609 -21.562 1 88.75 98 CYS B N 1
ATOM 6092 C CA . CYS B 1 98 ? -12.656 -24.984 -22.875 1 88.75 98 CYS B CA 1
ATOM 6093 C C . CYS B 1 98 ? -13.281 -25.844 -23.969 1 88.75 98 CYS B C 1
ATOM 6095 O O . CYS B 1 98 ? -12.797 -26.938 -24.25 1 88.75 98 CYS B O 1
ATOM 6097 N N . ILE B 1 99 ? -14.398 -25.375 -24.578 1 87.19 99 ILE B N 1
ATOM 6098 C CA . ILE B 1 99 ? -15.125 -26.109 -25.609 1 87.19 99 ILE B CA 1
ATOM 6099 C C . ILE B 1 99 ? -15.219 -25.266 -26.875 1 87.19 99 ILE B C 1
ATOM 6101 O O . ILE B 1 99 ? -15.07 -24.031 -26.828 1 87.19 99 ILE B O 1
ATOM 6105 N N . PRO B 1 100 ? -15.359 -25.984 -27.984 1 86.06 100 PRO B N 1
ATOM 6106 C CA . PRO B 1 100 ? -15.5 -25.219 -29.219 1 86.06 100 PRO B CA 1
ATOM 6107 C C . PRO B 1 100 ? -16.781 -24.359 -29.25 1 86.06 100 PRO B C 1
ATOM 6109 O O . PRO B 1 100 ? -17.797 -24.75 -28.656 1 86.06 100 PRO B O 1
ATOM 6112 N N . SER B 1 101 ? -16.672 -23.312 -29.875 1 86.44 101 SER B N 1
ATOM 6113 C CA . SER B 1 101 ? -17.781 -22.359 -29.938 1 86.44 101 SER B CA 1
ATOM 6114 C C . SER B 1 101 ? -18.984 -22.969 -30.656 1 86.44 101 SER B C 1
ATOM 6116 O O . SER B 1 101 ? -20.109 -22.453 -30.531 1 86.44 101 SER B O 1
ATOM 6118 N N . THR B 1 102 ? -18.828 -24.062 -31.344 1 83.75 102 THR B N 1
ATOM 6119 C CA . THR B 1 102 ? -19.906 -24.719 -32.062 1 83.75 102 THR B CA 1
ATOM 6120 C C . THR B 1 102 ? -20.828 -25.438 -31.062 1 83.75 102 THR B C 1
ATOM 6122 O O . THR B 1 102 ? -21.969 -25.781 -31.406 1 83.75 102 THR B O 1
ATOM 6125 N N . CYS B 1 103 ? -20.281 -25.656 -29.922 1 85.31 103 CYS B N 1
ATOM 6126 C CA . CYS B 1 103 ? -21.109 -26.25 -28.875 1 85.31 103 CYS B CA 1
ATOM 6127 C C . CYS B 1 103 ? -22.016 -25.203 -28.25 1 85.31 103 CYS B C 1
ATOM 6129 O O . CYS B 1 103 ? -21.547 -24.266 -27.609 1 85.31 103 CYS B O 1
ATOM 6131 N N . THR B 1 104 ? -23.25 -25.391 -28.406 1 83 104 THR B N 1
ATOM 6132 C CA . THR B 1 104 ? -24.219 -24.422 -27.875 1 83 104 THR B CA 1
ATOM 6133 C C . THR B 1 104 ? -24.422 -24.641 -26.375 1 83 104 THR B C 1
ATOM 6135 O O . THR B 1 104 ? -24.031 -25.656 -25.828 1 83 104 THR B O 1
ATOM 6138 N N . TYR B 1 105 ? -25 -23.656 -25.766 1 84.81 105 TYR B N 1
ATOM 6139 C CA . TYR B 1 105 ? -25.344 -23.734 -24.359 1 84.81 105 TYR B CA 1
ATOM 6140 C C . TYR B 1 105 ? -26.203 -24.953 -24.062 1 84.81 105 TYR B C 1
ATOM 6142 O O . TYR B 1 105 ? -26.016 -25.609 -23.031 1 84.81 105 TYR B O 1
ATOM 6150 N N . GLU B 1 106 ? -27.062 -25.219 -24.953 1 85.31 106 GLU B N 1
ATOM 6151 C CA . GLU B 1 106 ? -27.969 -26.359 -24.766 1 85.31 106 GLU B CA 1
ATOM 6152 C C . GLU B 1 106 ? -27.188 -27.688 -24.797 1 85.31 106 GLU B C 1
ATOM 6154 O O . GLU B 1 106 ? -27.516 -28.609 -24.062 1 85.31 106 GLU B O 1
ATOM 6159 N N . ASP B 1 107 ? -26.234 -27.656 -25.594 1 87.69 107 ASP B N 1
ATOM 6160 C CA . ASP B 1 107 ? -25.391 -28.859 -25.672 1 87.69 107 ASP B CA 1
ATOM 6161 C C . ASP B 1 107 ? -24.672 -29.109 -24.344 1 87.69 107 ASP B C 1
ATOM 6163 O O . ASP B 1 107 ? -24.625 -30.234 -23.859 1 87.69 107 ASP B O 1
ATOM 6167 N N . VAL B 1 108 ? -24.156 -28.062 -23.875 1 86.06 108 VAL B N 1
ATOM 6168 C CA . VAL B 1 108 ? -23.406 -28.172 -22.625 1 86.06 108 VAL B CA 1
ATOM 6169 C C . VAL B 1 108 ? -24.359 -28.531 -21.484 1 86.06 108 VAL B C 1
ATOM 6171 O O . VAL B 1 108 ? -24.016 -29.344 -20.625 1 86.06 108 VAL B O 1
ATOM 6174 N N . GLN B 1 109 ? -25.516 -27.953 -21.5 1 87.5 109 GLN B N 1
ATOM 6175 C CA . GLN B 1 109 ? -26.516 -28.219 -20.469 1 87.5 109 GLN B CA 1
ATOM 6176 C C . GLN B 1 109 ? -26.953 -29.688 -20.5 1 87.5 109 GLN B C 1
ATOM 6178 O O . GLN B 1 109 ? -27.094 -30.328 -19.453 1 87.5 109 GLN B O 1
ATOM 6183 N N . ASN B 1 110 ? -27.156 -30.172 -21.641 1 87.25 110 ASN B N 1
ATOM 6184 C CA . ASN B 1 110 ? -27.547 -31.578 -21.781 1 87.25 110 ASN B CA 1
ATOM 6185 C C . ASN B 1 110 ? -26.469 -32.531 -21.281 1 87.25 110 ASN B C 1
ATOM 6187 O O . ASN B 1 110 ? -26.766 -33.5 -20.594 1 87.25 110 ASN B O 1
ATOM 6191 N N . ALA B 1 111 ? -25.344 -32.156 -21.656 1 86.25 111 ALA B N 1
ATOM 6192 C CA . ALA B 1 111 ? -24.219 -33 -21.203 1 86.25 111 ALA B CA 1
ATOM 6193 C C . ALA B 1 111 ? -24.094 -32.938 -19.688 1 86.25 111 ALA B C 1
ATOM 6195 O O . ALA B 1 111 ? -23.844 -33.969 -19.047 1 86.25 111 ALA B O 1
ATOM 6196 N N . THR B 1 112 ? -24.25 -31.781 -19.141 1 87.12 112 THR B N 1
ATOM 6197 C CA . THR B 1 112 ? -24.094 -31.609 -17.703 1 87.12 112 THR B CA 1
ATOM 6198 C C . THR B 1 112 ? -25.266 -32.25 -16.953 1 87.12 112 THR B C 1
ATOM 6200 O O . THR B 1 112 ? -25.078 -32.844 -15.883 1 87.12 112 THR B O 1
ATOM 6203 N N . ASP B 1 113 ? -26.422 -32.188 -17.484 1 88.12 113 ASP B N 1
ATOM 6204 C CA . ASP B 1 113 ? -27.578 -32.812 -16.875 1 88.12 113 ASP B CA 1
ATOM 6205 C C . ASP B 1 113 ? -27.438 -34.344 -16.844 1 88.12 113 ASP B C 1
ATOM 6207 O O . ASP B 1 113 ? -27.781 -35 -15.859 1 88.12 113 ASP B O 1
ATOM 6211 N N . ASN B 1 114 ? -26.938 -34.844 -17.859 1 86.62 114 ASN B N 1
ATOM 6212 C CA . ASN B 1 114 ? -26.703 -36.281 -17.922 1 86.62 114 ASN B CA 1
ATOM 6213 C C . ASN B 1 114 ? -25.672 -36.719 -16.875 1 86.62 114 ASN B C 1
ATOM 6215 O O . ASN B 1 114 ? -25.844 -37.75 -16.203 1 86.62 114 ASN B O 1
ATOM 6219 N N . LEU B 1 115 ? -24.703 -35.906 -16.828 1 86.19 115 LEU B N 1
ATOM 6220 C CA . LEU B 1 115 ? -23.672 -36.219 -15.852 1 86.19 115 LEU B CA 1
ATOM 6221 C C . LEU B 1 115 ? -24.203 -36.062 -14.43 1 86.19 115 LEU B C 1
ATOM 6223 O O . LEU B 1 115 ? -23.859 -36.875 -13.555 1 86.19 115 LEU B O 1
ATOM 6227 N N . ALA B 1 116 ? -24.969 -35.062 -14.211 1 87.44 116 ALA B N 1
ATOM 6228 C CA . ALA B 1 116 ? -25.547 -34.812 -12.898 1 87.44 116 ALA B CA 1
ATOM 6229 C C . ALA B 1 116 ? -26.422 -35.969 -12.438 1 87.44 116 ALA B C 1
ATOM 6231 O O . ALA B 1 116 ? -26.359 -36.375 -11.273 1 87.44 116 ALA B O 1
ATOM 6232 N N . ASN B 1 117 ? -27.141 -36.469 -13.289 1 85.12 117 ASN B N 1
ATOM 6233 C CA . ASN B 1 117 ? -28.031 -37.594 -12.969 1 85.12 117 ASN B CA 1
ATOM 6234 C C . ASN B 1 117 ? -27.25 -38.875 -12.648 1 85.12 117 ASN B C 1
ATOM 6236 O O . ASN B 1 117 ? -27.625 -39.625 -11.758 1 85.12 117 ASN B O 1
ATOM 6240 N N . HIS B 1 118 ? -26.188 -39 -13.258 1 84.44 118 HIS B N 1
ATOM 6241 C CA . HIS B 1 118 ? -25.375 -40.188 -13.047 1 84.44 118 HIS B CA 1
ATOM 6242 C C . HIS B 1 118 ? -24.578 -40.094 -11.75 1 84.44 118 HIS B C 1
ATOM 6244 O O . HIS B 1 118 ? -24.375 -41.094 -11.062 1 84.44 118 HIS B O 1
ATOM 6250 N N . LEU B 1 119 ? -24.172 -38.938 -11.453 1 84.38 119 LEU B N 1
ATOM 6251 C CA . LEU B 1 119 ? -23.312 -38.75 -10.289 1 84.38 119 LEU B CA 1
ATOM 6252 C C . LEU B 1 119 ? -24.109 -38.344 -9.062 1 84.38 119 LEU B C 1
ATOM 6254 O O . LEU B 1 119 ? -23.594 -38.312 -7.945 1 84.38 119 LEU B O 1
ATOM 6258 N N . LEU B 1 120 ? -25.375 -38.094 -9.203 1 82.44 120 LEU B N 1
ATOM 6259 C CA . LEU B 1 120 ? -26.25 -37.625 -8.125 1 82.44 120 LEU B CA 1
ATOM 6260 C C . LEU B 1 120 ? -25.703 -36.344 -7.5 1 82.44 120 LEU B C 1
ATOM 6262 O O . LEU B 1 120 ? -25.578 -36.281 -6.277 1 82.44 120 LEU B O 1
ATOM 6266 N N . MET B 1 121 ? -25.203 -35.562 -8.32 1 89.69 121 MET B N 1
ATOM 6267 C CA . MET B 1 121 ? -24.703 -34.25 -7.934 1 89.69 121 MET B CA 1
ATOM 6268 C C . MET B 1 121 ? -25.469 -33.156 -8.656 1 89.69 121 MET B C 1
ATOM 6270 O O . MET B 1 121 ? -26.141 -33.406 -9.664 1 89.69 121 MET B O 1
ATOM 6274 N N . LYS B 1 122 ? -25.516 -32 -8.055 1 88.81 122 LYS B N 1
ATOM 6275 C CA . LYS B 1 122 ? -26.062 -30.828 -8.719 1 88.81 122 LYS B CA 1
ATOM 6276 C C . LYS B 1 122 ? -25.016 -30.141 -9.578 1 88.81 122 LYS B C 1
ATOM 6278 O O . LYS B 1 122 ? -23.984 -29.688 -9.062 1 88.81 122 LYS B O 1
ATOM 6283 N N . ILE B 1 123 ? -25.188 -30.188 -10.898 1 90.38 123 ILE B N 1
ATOM 6284 C CA . ILE B 1 123 ? -24.25 -29.562 -11.82 1 90.38 123 ILE B CA 1
ATOM 6285 C C . ILE B 1 123 ? -24.938 -28.406 -12.555 1 90.38 123 ILE B C 1
ATOM 6287 O O . ILE B 1 123 ? -26.031 -28.562 -13.094 1 90.38 123 ILE B O 1
ATOM 6291 N N . SER B 1 124 ? -24.422 -27.219 -12.414 1 88.62 124 SER B N 1
ATOM 6292 C CA . SER B 1 124 ? -24.953 -26.047 -13.102 1 88.62 124 SER B CA 1
ATOM 6293 C C . SER B 1 124 ? -23.875 -25.344 -13.906 1 88.62 124 SER B C 1
ATOM 6295 O O . SER B 1 124 ? -22.688 -25.422 -13.578 1 88.62 124 SER B O 1
ATOM 6297 N N . ILE B 1 125 ? -24.328 -24.797 -15.008 1 87.81 125 ILE B N 1
ATOM 6298 C CA . ILE B 1 125 ? -23.422 -24.016 -15.836 1 87.81 125 ILE B CA 1
ATOM 6299 C C . ILE B 1 125 ? -23.328 -22.578 -15.305 1 87.81 125 ILE B C 1
ATOM 6301 O O . ILE B 1 125 ? -24.359 -21.922 -15.102 1 87.81 125 ILE B O 1
ATOM 6305 N N . GLY B 1 126 ? -22.172 -22.141 -14.953 1 81.88 126 GLY B N 1
ATOM 6306 C CA . GLY B 1 126 ? -21.969 -20.781 -14.484 1 81.88 126 GLY B CA 1
ATOM 6307 C C . GLY B 1 126 ? -22.047 -19.75 -15.586 1 81.88 126 GLY B C 1
ATOM 6308 O O . GLY B 1 126 ? -23.047 -19.047 -15.719 1 81.88 126 GLY B O 1
ATOM 6309 N N . HIS B 1 127 ? -20.938 -19.594 -16.375 1 84.31 127 HIS B N 1
ATOM 6310 C CA . HIS B 1 127 ? -20.859 -18.625 -17.469 1 84.31 127 HIS B CA 1
ATOM 6311 C C . HIS B 1 127 ? -20.031 -19.172 -18.625 1 84.31 127 HIS B C 1
ATOM 6313 O O . HIS B 1 127 ? -19.078 -19.922 -18.422 1 84.31 127 HIS B O 1
ATOM 6319 N N . CYS B 1 128 ? -20.516 -18.891 -19.812 1 87.62 128 CYS B N 1
ATOM 6320 C CA . CYS B 1 128 ? -19.75 -19.234 -21 1 87.62 128 CYS B CA 1
ATOM 6321 C C . CYS B 1 128 ? -19.453 -17.969 -21.812 1 87.62 128 CYS B C 1
ATOM 6323 O O . CYS B 1 128 ? -20.297 -17.094 -21.969 1 87.62 128 CYS B O 1
ATOM 6325 N N . GLU B 1 129 ? -18.25 -17.875 -22.188 1 87.25 129 GLU B N 1
ATOM 6326 C CA . GLU B 1 129 ? -17.859 -16.672 -22.922 1 87.25 129 GLU B CA 1
ATOM 6327 C C . GLU B 1 129 ? -16.859 -17 -24.031 1 87.25 129 GLU B C 1
ATOM 6329 O O . GLU B 1 129 ? -16.125 -17.984 -23.938 1 87.25 129 GLU B O 1
ATOM 6334 N N . THR B 1 130 ? -16.938 -16.297 -25.094 1 87.12 130 THR B N 1
ATOM 6335 C CA . THR B 1 130 ? -16 -16.375 -26.203 1 87.12 130 THR B CA 1
ATOM 6336 C C . THR B 1 130 ? -15.148 -15.117 -26.297 1 87.12 130 THR B C 1
ATOM 6338 O O . THR B 1 130 ? -15.234 -14.234 -25.438 1 87.12 130 THR B O 1
ATOM 6341 N N . SER B 1 131 ? -14.234 -15.102 -27.281 1 85.25 131 SER B N 1
ATOM 6342 C CA . SER B 1 131 ? -13.352 -13.953 -27.469 1 85.25 131 SER B CA 1
ATOM 6343 C C . SER B 1 131 ? -14.125 -12.758 -28.031 1 85.25 131 SER B C 1
ATOM 6345 O O . SER B 1 131 ? -13.625 -11.633 -28.016 1 85.25 131 SER B O 1
ATOM 6347 N N . GLU B 1 132 ? -15.336 -12.961 -28.391 1 82.62 132 GLU B N 1
ATOM 6348 C CA . GLU B 1 132 ? -16.125 -11.875 -28.953 1 82.62 132 GLU B CA 1
ATOM 6349 C C . GLU B 1 132 ? -16.531 -10.859 -27.891 1 82.62 132 GLU B C 1
ATOM 6351 O O . GLU B 1 132 ? -17 -11.234 -26.812 1 82.62 132 GLU B O 1
ATOM 6356 N N . LYS B 1 133 ? -16.266 -9.633 -28.203 1 79 133 LYS B N 1
ATOM 6357 C CA . LYS B 1 133 ? -16.578 -8.57 -27.25 1 79 133 LYS B CA 1
ATOM 6358 C C . LYS B 1 133 ? -18.031 -8.141 -27.359 1 79 133 LYS B C 1
ATOM 6360 O O . LYS B 1 133 ? -18.562 -7.984 -28.469 1 79 133 LYS B O 1
ATOM 6365 N N . PRO B 1 134 ? -18.672 -8.117 -26.219 1 80.5 134 PRO B N 1
ATOM 6366 C CA . PRO B 1 134 ? -20.062 -7.672 -26.25 1 80.5 134 PRO B CA 1
ATOM 6367 C C . PRO B 1 134 ? -20.203 -6.219 -26.688 1 80.5 134 PRO B C 1
ATOM 6369 O O . PRO B 1 134 ? -19.281 -5.43 -26.547 1 80.5 134 PRO B O 1
ATOM 6372 N N . LYS B 1 135 ? -21.375 -5.926 -27.266 1 87.5 135 LYS B N 1
ATOM 6373 C CA . LYS B 1 135 ? -21.688 -4.559 -27.688 1 87.5 135 LYS B CA 1
ATOM 6374 C C . LYS B 1 135 ? -21.891 -3.646 -26.484 1 87.5 135 LYS B C 1
ATOM 6376 O O . LYS B 1 135 ? -22.328 -4.098 -25.422 1 87.5 135 LYS B O 1
ATOM 6381 N N . PHE B 1 136 ? -21.578 -2.451 -26.672 1 91.25 136 PHE B N 1
ATOM 6382 C CA . PHE B 1 136 ? -21.734 -1.458 -25.625 1 91.25 136 PHE B CA 1
ATOM 6383 C C . PHE B 1 136 ? -23.203 -1.157 -25.375 1 91.25 136 PHE B C 1
ATOM 6385 O O . PHE B 1 136 ? -23.984 -1.007 -26.328 1 91.25 136 PHE B O 1
ATOM 6392 N N . THR B 1 137 ? -23.656 -1.109 -24.172 1 91.25 137 THR B N 1
ATOM 6393 C CA . THR B 1 137 ? -25 -0.676 -23.828 1 91.25 137 THR B CA 1
ATOM 6394 C C . THR B 1 137 ? -25.109 0.847 -23.844 1 91.25 137 THR B C 1
ATOM 6396 O O . THR B 1 137 ? -24.094 1.541 -23.844 1 91.25 137 THR B O 1
ATOM 6399 N N . LYS B 1 138 ? -26.328 1.377 -23.906 1 92.19 138 LYS B N 1
ATOM 6400 C CA . LYS B 1 138 ? -26.547 2.82 -23.875 1 92.19 138 LYS B CA 1
ATOM 6401 C C . LYS B 1 138 ? -26.016 3.436 -22.594 1 92.19 138 LYS B C 1
ATOM 6403 O O . LYS B 1 138 ? -25.422 4.516 -22.609 1 92.19 138 LYS B O 1
ATOM 6408 N N . GLY B 1 139 ? -26.281 2.732 -21.531 1 92.44 139 GLY B N 1
ATOM 6409 C CA . GLY B 1 139 ? -25.766 3.213 -20.25 1 92.44 139 GLY B CA 1
ATOM 6410 C C . GLY B 1 139 ? -24.25 3.316 -20.219 1 92.44 139 GLY B C 1
ATOM 6411 O O . GLY B 1 139 ? -23.703 4.266 -19.656 1 92.44 139 GLY B O 1
ATOM 6412 N N . GLN B 1 140 ? -23.609 2.408 -20.797 1 94.06 140 GLN B N 1
ATOM 6413 C CA . GLN B 1 140 ? -22.156 2.396 -20.828 1 94.06 140 GLN B CA 1
ATOM 6414 C C . GLN B 1 140 ? -21.609 3.529 -21.688 1 94.06 140 GLN B C 1
ATOM 6416 O O . GLN B 1 140 ? -20.625 4.176 -21.328 1 94.06 140 GLN B O 1
ATOM 6421 N N . ILE B 1 141 ? -22.266 3.803 -22.766 1 95.44 141 ILE B N 1
ATOM 6422 C CA . ILE B 1 141 ? -21.828 4.871 -23.672 1 95.44 141 ILE B CA 1
ATOM 6423 C C . ILE B 1 141 ? -21.984 6.223 -22.969 1 95.44 141 ILE B C 1
ATOM 6425 O O . ILE B 1 141 ? -21.062 7.047 -23 1 95.44 141 ILE B O 1
ATOM 6429 N N . ILE B 1 142 ? -23.094 6.391 -22.344 1 94.75 142 ILE B N 1
ATOM 6430 C CA . ILE B 1 142 ? -23.344 7.637 -21.625 1 94.75 142 ILE B CA 1
ATOM 6431 C C . ILE B 1 142 ? -22.312 7.812 -20.516 1 94.75 142 ILE B C 1
ATOM 6433 O O . ILE B 1 142 ? -21.781 8.906 -20.312 1 94.75 142 ILE B O 1
ATOM 6437 N N . SER B 1 143 ? -22.109 6.738 -19.844 1 94.75 143 SER B N 1
ATOM 6438 C CA . SER B 1 143 ? -21.156 6.793 -18.75 1 94.75 143 SER B CA 1
ATOM 6439 C C . SER B 1 143 ? -19.75 7.082 -19.25 1 94.75 143 SER B C 1
ATOM 6441 O O . SER B 1 143 ? -19 7.832 -18.625 1 94.75 143 SER B O 1
ATOM 6443 N N . MET B 1 144 ? -19.328 6.445 -20.312 1 95.25 144 MET B N 1
ATOM 6444 C CA . MET B 1 144 ? -18.016 6.684 -20.906 1 95.25 144 MET B CA 1
ATOM 6445 C C . MET B 1 144 ? -17.859 8.148 -21.297 1 95.25 144 MET B C 1
ATOM 6447 O O . MET B 1 144 ? -16.828 8.766 -21 1 95.25 144 MET B O 1
ATOM 6451 N N . PHE B 1 145 ? -18.875 8.703 -21.859 1 95.38 145 PHE B N 1
ATOM 6452 C CA . PHE B 1 145 ? -18.844 10.102 -22.266 1 95.38 145 PHE B CA 1
ATOM 6453 C C . PHE B 1 145 ? -18.797 11.016 -21.047 1 95.38 145 PHE B C 1
ATOM 6455 O O . PHE B 1 145 ? -18.109 12.031 -21.047 1 95.38 145 PHE B O 1
ATOM 6462 N N . GLY B 1 146 ? -19.594 10.641 -20.109 1 94.38 146 GLY B N 1
ATOM 6463 C CA .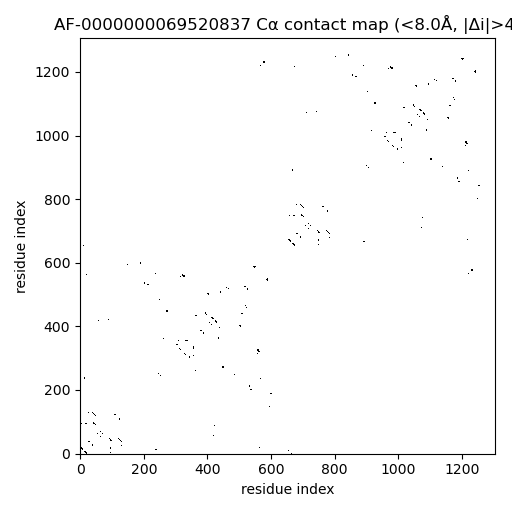 GLY B 1 146 ? -19.625 11.438 -18.891 1 94.38 146 GLY B CA 1
ATOM 6464 C C . GLY B 1 146 ? -18.281 11.484 -18.188 1 94.38 146 GLY B C 1
ATOM 6465 O O . GLY B 1 146 ? -17.812 12.555 -17.812 1 94.38 146 GLY B O 1
ATOM 6466 N N . VAL B 1 147 ? -17.641 10.359 -18.062 1 93.38 147 VAL B N 1
ATOM 6467 C CA . VAL B 1 147 ? -16.344 10.273 -17.391 1 93.38 147 VAL B CA 1
ATOM 6468 C C . VAL B 1 147 ? -15.289 10.992 -18.234 1 93.38 147 VAL B C 1
ATOM 6470 O O . VAL B 1 147 ? -14.484 11.758 -17.688 1 93.38 147 VAL B O 1
ATOM 6473 N N . PHE B 1 148 ? -15.32 10.773 -19.5 1 95.12 148 PHE B N 1
ATOM 6474 C CA . PHE B 1 148 ? -14.359 11.414 -20.391 1 95.12 148 PHE B CA 1
ATOM 6475 C C . PHE B 1 148 ? -14.508 12.93 -20.344 1 95.12 148 PHE B C 1
ATOM 6477 O O . PHE B 1 148 ? -13.516 13.656 -20.297 1 95.12 148 PHE B O 1
ATOM 6484 N N . THR B 1 149 ? -15.695 13.398 -20.359 1 95.38 149 THR B N 1
ATOM 6485 C CA . THR B 1 149 ? -15.961 14.828 -20.328 1 95.38 149 THR B CA 1
ATOM 6486 C C . THR B 1 149 ? -15.492 15.438 -19 1 95.38 149 THR B C 1
ATOM 6488 O O . THR B 1 149 ? -14.922 16.531 -18.984 1 95.38 149 THR B O 1
ATOM 6491 N N . ALA B 1 150 ? -15.727 14.742 -17.969 1 94.81 150 ALA B N 1
ATOM 6492 C CA . ALA B 1 150 ? -15.305 15.242 -16.656 1 94.81 150 ALA B CA 1
ATOM 6493 C C . ALA B 1 150 ? -13.789 15.438 -16.609 1 94.81 150 ALA B C 1
ATOM 6495 O O . ALA B 1 150 ? -13.305 16.469 -16.156 1 94.81 150 ALA B O 1
ATOM 6496 N N . PHE B 1 151 ? -13.039 14.5 -17.141 1 95.62 151 PHE B N 1
ATOM 6497 C CA . PHE B 1 151 ? -11.586 14.602 -17.141 1 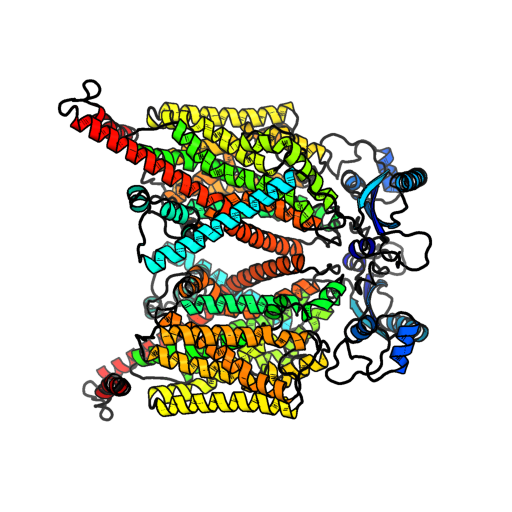95.62 151 PHE B CA 1
ATOM 6498 C C . PHE B 1 151 ? -11.117 15.664 -18.125 1 95.62 151 PHE B C 1
ATOM 6500 O O . PHE B 1 151 ? -10.156 16.391 -17.859 1 95.62 151 PHE B O 1
ATOM 6507 N N . ALA B 1 152 ? -11.797 15.781 -19.234 1 96.81 152 ALA B N 1
ATOM 6508 C CA . ALA B 1 152 ? -11.438 16.781 -20.234 1 96.81 152 ALA B CA 1
ATOM 6509 C C . ALA B 1 152 ? -11.617 18.188 -19.688 1 96.81 152 ALA B C 1
ATOM 6511 O O . ALA B 1 152 ? -10.773 19.062 -19.922 1 96.81 152 ALA B O 1
ATOM 6512 N N . VAL B 1 153 ? -12.695 18.406 -18.938 1 96.44 153 VAL B N 1
ATOM 6513 C CA . VAL B 1 153 ? -12.977 19.719 -18.375 1 96.44 153 VAL B CA 1
ATOM 6514 C C . VAL B 1 153 ? -11.898 20.078 -17.359 1 96.44 153 VAL B C 1
ATOM 6516 O O . VAL B 1 153 ? -11.461 21.234 -17.297 1 96.44 153 VAL B O 1
ATOM 6519 N N . VAL B 1 154 ? -11.477 19.156 -16.578 1 96.94 154 VAL B N 1
ATOM 6520 C CA . VAL B 1 154 ? -10.445 19.406 -15.57 1 96.94 154 VAL B CA 1
ATOM 6521 C C . VAL B 1 154 ? -9.117 19.703 -16.25 1 96.94 154 VAL B C 1
ATOM 6523 O O . VAL B 1 154 ? -8.375 20.594 -15.812 1 96.94 154 VAL B O 1
ATOM 6526 N N . ILE B 1 155 ? -8.805 19 -17.375 1 96.94 155 ILE B N 1
ATOM 6527 C CA . ILE B 1 155 ? -7.574 19.25 -18.125 1 96.94 155 ILE B CA 1
ATOM 6528 C C . ILE B 1 155 ? -7.598 20.656 -18.703 1 96.94 155 ILE B C 1
ATOM 6530 O O . ILE B 1 155 ? -6.605 21.375 -18.625 1 96.94 155 ILE B O 1
ATOM 6534 N N . ILE B 1 156 ? -8.727 21.047 -19.234 1 96.25 156 ILE B N 1
ATOM 6535 C CA . ILE B 1 156 ? -8.883 22.391 -19.797 1 96.25 156 ILE B CA 1
ATOM 6536 C C . ILE B 1 156 ? -8.766 23.438 -18.703 1 96.25 156 ILE B C 1
ATOM 6538 O O . ILE B 1 156 ? -8.078 24.453 -18.875 1 96.25 156 ILE B O 1
ATOM 6542 N N . GLY B 1 157 ? -9.484 23.156 -17.578 1 95.31 157 GLY B N 1
ATOM 6543 C CA . GLY B 1 157 ? -9.391 24.078 -16.453 1 95.31 157 GLY B CA 1
ATOM 6544 C C . GLY B 1 157 ? -7.984 24.234 -15.922 1 95.31 157 GLY B C 1
ATOM 6545 O O . GLY B 1 157 ? -7.574 25.328 -15.547 1 95.31 157 GLY B O 1
ATOM 6546 N N . THR B 1 158 ? -7.242 23.203 -15.906 1 94.5 158 THR B N 1
ATOM 6547 C CA . THR B 1 158 ? -5.871 23.234 -15.414 1 94.5 158 THR B CA 1
ATOM 6548 C C . THR B 1 158 ? -4.961 23.984 -16.375 1 94.5 158 THR B C 1
ATOM 6550 O O . THR B 1 158 ? -4.117 24.781 -15.938 1 94.5 158 THR B O 1
ATOM 6553 N N . THR B 1 159 ? -5.121 23.781 -17.703 1 93.56 159 THR B N 1
ATOM 6554 C CA . THR B 1 159 ? -4.328 24.469 -18.703 1 93.56 159 THR B CA 1
ATOM 6555 C C . THR B 1 159 ? -4.617 25.969 -18.688 1 93.56 159 THR B C 1
ATOM 6557 O O . THR B 1 159 ? -3.695 26.781 -18.766 1 93.56 159 THR B O 1
ATOM 6560 N N . LEU B 1 160 ? -5.848 26.312 -18.531 1 91.38 160 LEU B N 1
ATOM 6561 C CA . LEU B 1 160 ? -6.242 27.719 -18.453 1 91.38 160 LEU B CA 1
ATOM 6562 C C . LEU B 1 160 ? -5.652 28.375 -17.219 1 91.38 160 LEU B C 1
ATOM 6564 O O . LEU B 1 160 ? -5.211 29.531 -17.281 1 91.38 160 LEU B O 1
ATOM 6568 N N . ASP B 1 161 ? -5.734 27.672 -16.109 1 90.06 161 ASP B N 1
ATOM 6569 C CA . ASP B 1 161 ? -5.164 28.188 -14.867 1 90.06 161 ASP B CA 1
ATOM 6570 C C . ASP B 1 161 ? -3.666 28.453 -15.023 1 90.06 161 ASP B C 1
ATOM 6572 O O . ASP B 1 161 ? -3.156 29.469 -14.523 1 90.06 161 ASP B O 1
ATOM 6576 N N . PHE B 1 162 ? -2.975 27.578 -15.688 1 85.88 162 PHE B N 1
ATOM 6577 C CA . PHE B 1 162 ? -1.543 27.734 -15.922 1 85.88 162 PHE B CA 1
ATOM 6578 C C . PHE B 1 162 ? -1.264 28.969 -16.766 1 85.88 162 PHE B C 1
ATOM 6580 O O . PHE B 1 162 ? -0.345 29.734 -16.469 1 85.88 162 PHE B O 1
ATOM 6587 N N . PHE B 1 163 ? -2.047 29.234 -17.734 1 85.31 163 PHE B N 1
ATOM 6588 C CA . PHE B 1 163 ? -1.869 30.375 -18.609 1 85.31 163 PHE B CA 1
ATOM 6589 C C . PHE B 1 163 ? -2.229 31.672 -17.906 1 85.31 163 PHE B C 1
ATOM 6591 O O . PHE B 1 163 ? -1.553 32.688 -18.078 1 85.31 163 PHE B O 1
ATOM 6598 N N . LEU B 1 164 ? -3.264 31.672 -17.094 1 83.38 164 LEU B N 1
ATOM 6599 C CA . LEU B 1 164 ? -3.705 32.875 -16.391 1 83.38 164 LEU B CA 1
ATOM 6600 C C . LEU B 1 164 ? -2.717 33.25 -15.289 1 83.38 164 LEU B C 1
ATOM 6602 O O . LEU B 1 164 ? -2.482 34.438 -15.039 1 83.38 164 LEU B O 1
ATOM 6606 N N . ARG B 1 165 ? -2.182 32.312 -14.555 1 78.25 165 ARG B N 1
ATOM 6607 C CA . ARG B 1 165 ? -1.219 32.562 -13.492 1 78.25 165 ARG B CA 1
ATOM 6608 C C . ARG B 1 165 ? 0.099 33.094 -14.055 1 78.25 165 ARG B C 1
ATOM 6610 O O . ARG B 1 165 ? 0.728 33.969 -13.469 1 78.25 165 ARG B O 1
ATOM 6617 N N . HIS B 1 166 ? 0.579 32.562 -15.07 1 68.56 166 HIS B N 1
ATOM 6618 C CA . HIS B 1 166 ? 1.843 32.969 -15.672 1 68.56 166 HIS B CA 1
ATOM 6619 C C . HIS B 1 166 ? 1.723 34.344 -16.312 1 68.56 166 HIS B C 1
ATOM 6621 O O . HIS B 1 166 ? 2.645 35.156 -16.234 1 68.56 166 HIS B O 1
ATOM 6627 N N . ARG B 1 167 ? 0.63 34.531 -16.891 1 60.91 167 ARG B N 1
ATOM 6628 C CA . ARG B 1 167 ? 0.537 35.812 -17.625 1 60.91 167 ARG B CA 1
ATOM 6629 C C . ARG B 1 167 ? 0.06 36.938 -16.719 1 60.91 167 ARG B C 1
ATOM 6631 O O . ARG B 1 167 ? 0.491 38.062 -16.859 1 60.91 167 ARG B O 1
ATOM 6638 N N . LEU B 1 168 ? -0.87 36.531 -15.836 1 59 168 LEU B N 1
ATOM 6639 C CA . LEU B 1 168 ? -1.521 37.656 -15.219 1 59 168 LEU B CA 1
ATOM 6640 C C . LEU B 1 168 ? -1.132 37.781 -13.75 1 59 168 LEU B C 1
ATOM 6642 O O . LEU B 1 168 ? -1.561 38.719 -13.07 1 59 168 LEU B O 1
ATOM 6646 N N . ASP B 1 169 ? 0.018 37.094 -13.289 1 56.69 169 ASP B N 1
ATOM 6647 C CA . ASP B 1 169 ? 0.622 37.156 -11.961 1 56.69 169 ASP B CA 1
ATOM 6648 C C . ASP B 1 169 ? -0.447 37.25 -10.875 1 56.69 169 ASP B C 1
ATOM 6650 O O . ASP B 1 169 ? -0.261 37.938 -9.875 1 56.69 169 ASP B O 1
ATOM 6654 N N . LEU B 1 170 ? -1.794 36.906 -11.148 1 58.03 170 LEU B N 1
ATOM 6655 C CA . LEU B 1 170 ? -2.838 37.312 -10.211 1 58.03 170 LEU B CA 1
ATOM 6656 C C . LEU B 1 170 ? -3.342 36.125 -9.414 1 58.03 170 LEU B C 1
ATOM 6658 O O . LEU B 1 170 ? -3.85 35.156 -9.984 1 58.03 170 LEU B O 1
ATOM 6662 N N . ASP B 1 171 ? -2.729 35.75 -8.227 1 62.56 171 ASP B N 1
ATOM 6663 C CA . ASP B 1 171 ? -3.422 34.844 -7.305 1 62.56 171 ASP B CA 1
ATOM 6664 C C . ASP B 1 171 ? -4.605 35.531 -6.645 1 62.56 171 ASP B C 1
ATOM 6666 O O . ASP B 1 171 ? -4.438 36.25 -5.652 1 62.56 171 ASP B O 1
ATOM 6670 N N . MET B 1 172 ? -5.715 35.625 -7.383 1 71.19 172 MET B N 1
ATOM 6671 C CA . MET B 1 172 ? -6.91 36.281 -6.875 1 71.19 172 MET B CA 1
ATOM 6672 C C . MET B 1 172 ? -7.699 35.375 -5.957 1 71.19 172 MET B C 1
ATOM 6674 O O . MET B 1 172 ? -7.758 34.156 -6.188 1 71.19 172 MET B O 1
ATOM 6678 N N . ASP B 1 173 ? -8.172 35.875 -4.953 1 78.69 173 ASP B N 1
ATOM 6679 C CA . ASP B 1 173 ? -9.055 35.156 -4.059 1 78.69 173 ASP B CA 1
ATOM 6680 C C . ASP B 1 173 ? -10.445 35 -4.676 1 78.69 173 ASP B C 1
ATOM 6682 O O . ASP B 1 173 ? -10.766 35.625 -5.676 1 78.69 173 ASP B O 1
ATOM 6686 N N . ILE B 1 174 ? -11.242 34.125 -4.234 1 81.62 174 ILE B N 1
ATOM 6687 C CA . ILE B 1 174 ? -12.539 33.75 -4.789 1 81.62 174 ILE B CA 1
ATOM 6688 C C . ILE B 1 174 ? -13.453 35 -4.809 1 81.62 174 ILE B C 1
ATOM 6690 O O . ILE B 1 174 ? -14.25 35.156 -5.734 1 81.62 174 ILE B O 1
ATOM 6694 N N . GLU B 1 175 ? -13.312 35.844 -3.803 1 81.75 175 GLU B N 1
ATOM 6695 C CA . GLU B 1 175 ? -14.148 37.031 -3.738 1 81.75 175 GLU B CA 1
ATOM 6696 C C . GLU B 1 175 ? -13.844 37.969 -4.891 1 81.75 175 GLU B C 1
ATOM 6698 O O . GLU B 1 175 ? -14.758 38.562 -5.488 1 81.75 175 GLU B O 1
ATOM 6703 N N . GLU B 1 176 ? -12.586 38.031 -5.141 1 82.94 176 GLU B N 1
ATOM 6704 C CA . GLU B 1 176 ? -12.172 38.906 -6.242 1 82.94 176 GLU B CA 1
ATOM 6705 C C . GLU B 1 176 ? -12.586 38.312 -7.59 1 82.94 176 GLU B C 1
ATOM 6707 O O . GLU B 1 176 ? -12.969 39.062 -8.5 1 82.94 176 GLU B O 1
ATOM 6712 N N . ILE B 1 177 ? -12.508 37.062 -7.664 1 84.31 177 ILE B N 1
ATOM 6713 C CA . ILE B 1 177 ? -12.852 36.375 -8.906 1 84.31 177 ILE B CA 1
ATOM 6714 C C . ILE B 1 177 ? -14.336 36.562 -9.211 1 84.31 177 ILE B C 1
ATOM 6716 O O . ILE B 1 177 ? -14.711 36.844 -10.352 1 84.31 177 ILE B O 1
ATOM 6720 N N . VAL B 1 178 ? -15.156 36.438 -8.227 1 83.94 178 VAL B N 1
ATOM 6721 C CA . VAL B 1 178 ? -16.594 36.594 -8.391 1 83.94 178 VAL B CA 1
ATOM 6722 C C . VAL B 1 178 ? -16.953 38.031 -8.688 1 83.94 178 VAL B C 1
ATOM 6724 O O . VAL B 1 178 ? -17.859 38.312 -9.484 1 83.94 178 VAL B O 1
ATOM 6727 N N . ARG B 1 179 ? -16.234 38.938 -8.078 1 81.75 179 ARG B N 1
ATOM 6728 C CA . ARG B 1 179 ? -16.469 40.375 -8.281 1 81.75 179 ARG B CA 1
ATOM 6729 C C . ARG B 1 179 ? -16.188 40.781 -9.719 1 81.75 179 ARG B C 1
ATOM 6731 O O . ARG B 1 179 ? -16.938 41.562 -10.32 1 81.75 179 ARG B O 1
ATOM 6738 N N . LYS B 1 180 ? -15.148 40.25 -10.211 1 82.44 180 LYS B N 1
ATOM 6739 C CA . LYS B 1 180 ? -14.727 40.656 -11.562 1 82.44 180 LYS B CA 1
ATOM 6740 C C . LYS B 1 180 ? -15.562 39.906 -12.617 1 82.44 180 LYS B C 1
ATOM 6742 O O . LYS B 1 180 ? -15.445 40.219 -13.812 1 82.44 180 LYS B O 1
ATOM 6747 N N . LYS B 1 181 ? -16.438 39.125 -12.266 1 80.94 181 LYS B N 1
ATOM 6748 C CA . LYS B 1 181 ? -17.391 38.406 -13.109 1 80.94 181 LYS B CA 1
ATOM 6749 C C . LYS B 1 181 ? -16.719 37.781 -14.32 1 80.94 181 LYS B C 1
ATOM 6751 O O . LYS B 1 181 ? -17.25 37.812 -15.43 1 80.94 181 LYS B O 1
ATOM 6756 N N . SER B 1 182 ? -15.492 37.344 -14.188 1 84.25 182 SER B N 1
ATOM 6757 C CA . SER B 1 182 ? -14.812 36.688 -15.297 1 84.25 182 SER B CA 1
ATOM 6758 C C . SER B 1 182 ? -15.125 35.188 -15.32 1 84.25 182 SER B C 1
ATOM 6760 O O . SER B 1 182 ? -14.766 34.438 -14.406 1 84.25 182 SER B O 1
ATOM 6762 N N . ILE B 1 183 ? -15.719 34.781 -16.375 1 87.69 183 ILE B N 1
ATOM 6763 C CA . ILE B 1 183 ? -16.172 33.406 -16.516 1 87.69 183 ILE B CA 1
ATOM 6764 C C . ILE B 1 183 ? -14.961 32.5 -16.641 1 87.69 183 ILE B C 1
ATOM 6766 O O . ILE B 1 183 ? -14.977 31.359 -16.125 1 87.69 183 ILE B O 1
ATOM 6770 N N . LEU B 1 184 ? -13.969 32.938 -17.266 1 88.56 184 LEU B N 1
ATOM 6771 C CA . LEU B 1 184 ? -12.773 32.125 -17.453 1 88.56 184 LEU B CA 1
ATOM 6772 C C . LEU B 1 184 ? -12.047 31.891 -16.141 1 88.56 184 LEU B C 1
ATOM 6774 O O . LEU B 1 184 ? -11.547 30.797 -15.891 1 88.56 184 LEU B O 1
ATOM 6778 N N . ARG B 1 185 ? -12.102 32.875 -15.344 1 88.94 185 ARG B N 1
ATOM 6779 C CA . ARG B 1 185 ? -11.43 32.75 -14.047 1 88.94 185 ARG B CA 1
ATOM 6780 C C . ARG B 1 185 ? -12.234 31.875 -13.102 1 88.94 185 ARG B C 1
ATOM 6782 O O . ARG B 1 185 ? -11.656 31.141 -12.305 1 88.94 185 ARG B O 1
ATOM 6789 N N . GLN B 1 186 ? -13.492 32.031 -13.242 1 91.19 186 GLN B N 1
ATOM 6790 C CA . GLN B 1 186 ? -14.344 31.156 -12.422 1 91.19 186 GLN B CA 1
ATOM 6791 C C . GLN B 1 186 ? -14.203 29.703 -12.82 1 91.19 186 GLN B C 1
ATOM 6793 O O . GLN B 1 186 ? -14.156 28.812 -11.961 1 91.19 186 GLN B O 1
ATOM 6798 N N . PHE B 1 187 ? -14.109 29.578 -14.07 1 92.62 187 PHE B N 1
ATOM 6799 C CA . PHE B 1 187 ? -13.945 28.219 -14.602 1 92.62 187 PHE B CA 1
ATOM 6800 C C . PHE B 1 187 ? -12.617 27.625 -14.148 1 92.62 187 PHE B C 1
ATOM 6802 O O . PHE B 1 187 ? -12.57 26.484 -13.688 1 92.62 187 PHE B O 1
ATOM 6809 N N . SER B 1 188 ? -11.57 28.328 -14.242 1 91.06 188 SER B N 1
ATOM 6810 C CA . SER B 1 188 ? -10.25 27.844 -13.844 1 91.06 188 SER B CA 1
ATOM 6811 C C . SER B 1 188 ? -10.188 27.609 -12.336 1 91.06 188 SER B C 1
ATOM 6813 O O . SER B 1 188 ? -9.531 26.672 -11.883 1 91.06 188 SER B O 1
ATOM 6815 N N . TYR B 1 189 ? -10.852 28.438 -11.594 1 90.88 189 TYR B N 1
ATOM 6816 C CA . TYR B 1 189 ? -10.891 28.281 -10.148 1 90.88 189 TYR B CA 1
ATOM 6817 C C . TYR B 1 189 ? -11.586 26.984 -9.758 1 90.88 189 TYR B C 1
ATOM 6819 O O . TYR B 1 189 ? -11.117 26.266 -8.867 1 90.88 189 TYR B O 1
ATOM 6827 N N . ALA B 1 190 ? -12.586 26.719 -10.461 1 93.94 190 ALA B N 1
ATOM 6828 C CA . ALA B 1 190 ? -13.414 25.578 -10.086 1 93.94 190 ALA B CA 1
ATOM 6829 C C . ALA B 1 190 ? -12.781 24.266 -10.555 1 93.94 190 ALA B C 1
ATOM 6831 O O . ALA B 1 190 ? -12.844 23.266 -9.852 1 93.94 190 ALA B O 1
ATOM 6832 N N . PHE B 1 191 ? -12.102 24.25 -11.727 1 96.31 191 PHE B N 1
ATOM 6833 C CA . PHE B 1 191 ? -11.82 22.969 -12.367 1 96.31 191 PHE B CA 1
ATOM 6834 C C . PHE B 1 191 ? -10.312 22.719 -12.43 1 96.31 191 PHE B C 1
ATOM 6836 O O . PHE B 1 191 ? -9.875 21.641 -12.844 1 96.31 191 PHE B O 1
ATOM 6843 N N . SER B 1 192 ? -9.492 23.656 -11.984 1 95.06 192 SER B N 1
ATOM 6844 C CA . SER B 1 192 ? -8.047 23.469 -12.039 1 95.06 192 SER B CA 1
ATOM 6845 C C . SER B 1 192 ? -7.598 22.375 -11.086 1 95.06 192 SER B C 1
ATOM 6847 O O . SER B 1 192 ? -7.793 22.469 -9.875 1 95.06 192 SER B O 1
ATOM 6849 N N . ALA B 1 193 ? -6.941 21.359 -11.688 1 95.44 193 ALA B N 1
ATOM 6850 C CA . ALA B 1 193 ? -6.449 20.25 -10.883 1 95.44 193 ALA B CA 1
ATOM 6851 C C . ALA B 1 193 ? -5.332 20.688 -9.945 1 95.44 193 ALA B C 1
ATOM 6853 O O . ALA B 1 193 ? -5.199 20.172 -8.836 1 95.44 193 ALA B O 1
ATOM 6854 N N . TYR B 1 194 ? -4.578 21.625 -10.297 1 90.56 194 TYR B N 1
ATOM 6855 C CA . TYR B 1 194 ? -3.471 22.094 -9.477 1 90.56 194 TYR B CA 1
ATOM 6856 C C . TYR B 1 194 ? -3.98 22.781 -8.219 1 90.56 194 TYR B C 1
ATOM 6858 O O . TYR B 1 194 ? -3.553 22.469 -7.109 1 90.56 194 TYR B O 1
ATOM 6866 N N . ARG B 1 195 ? -4.898 23.719 -8.359 1 90.38 195 ARG B N 1
ATOM 6867 C CA . ARG B 1 195 ? -5.453 24.438 -7.223 1 90.38 195 ARG B CA 1
ATOM 6868 C C . ARG B 1 195 ? -6.176 23.5 -6.27 1 90.38 195 ARG B C 1
ATOM 6870 O O . ARG B 1 195 ? -6.02 23.594 -5.051 1 90.38 195 ARG B O 1
ATOM 6877 N N . ASN B 1 196 ? -6.902 22.625 -6.945 1 95.06 196 ASN B N 1
ATOM 6878 C CA . ASN B 1 196 ? -7.672 21.688 -6.137 1 95.06 196 ASN B CA 1
ATOM 6879 C C . ASN B 1 196 ? -6.762 20.688 -5.414 1 95.06 196 ASN B C 1
ATOM 6881 O O . ASN B 1 196 ? -7.059 20.281 -4.289 1 95.06 196 ASN B O 1
ATOM 6885 N N . ALA B 1 197 ? -5.695 20.281 -6.047 1 93.88 197 ALA B N 1
ATOM 6886 C CA . ALA B 1 197 ? -4.734 19.391 -5.402 1 93.88 197 ALA B CA 1
ATOM 6887 C C . ALA B 1 197 ? -4.094 20.062 -4.191 1 93.88 197 ALA B C 1
ATOM 6889 O O . ALA B 1 197 ? -3.895 19.438 -3.152 1 93.88 197 ALA B O 1
ATOM 6890 N N . CYS B 1 198 ? -3.799 21.344 -4.312 1 89.38 198 CYS B N 1
ATOM 6891 C CA . CYS B 1 198 ? -3.223 22.109 -3.207 1 89.38 198 CYS B CA 1
ATOM 6892 C C . CYS B 1 198 ? -4.199 22.188 -2.041 1 89.38 198 CYS B C 1
ATOM 6894 O O . CYS B 1 198 ? -3.795 22.125 -0.879 1 89.38 198 CYS B O 1
ATOM 6896 N N . LYS B 1 199 ? -5.449 22.281 -2.412 1 91.69 199 LYS B N 1
ATOM 6897 C CA . LYS B 1 199 ? -6.473 22.328 -1.374 1 91.69 199 LYS B CA 1
ATOM 6898 C C . LYS B 1 199 ? -6.559 21.016 -0.623 1 91.69 199 LYS B C 1
ATOM 6900 O O . LYS B 1 199 ? -6.656 20.984 0.606 1 91.69 199 LYS B O 1
ATOM 6905 N N . ILE B 1 200 ? -6.516 19.938 -1.36 1 93.88 200 ILE B N 1
ATOM 6906 C CA . ILE B 1 200 ? -6.625 18.609 -0.764 1 93.88 200 ILE B CA 1
ATOM 6907 C C . ILE B 1 200 ? -5.406 18.344 0.113 1 93.88 200 ILE B C 1
ATOM 6909 O O . ILE B 1 200 ? -5.535 17.812 1.223 1 93.88 200 ILE B O 1
ATOM 6913 N N . LEU B 1 201 ? -4.203 18.75 -0.316 1 89.62 201 LEU B N 1
ATOM 6914 C CA . LEU B 1 201 ? -2.951 18.375 0.333 1 89.62 201 LEU B CA 1
ATOM 6915 C C . LEU B 1 201 ? -2.551 19.406 1.38 1 89.62 201 LEU B C 1
ATOM 6917 O O . LEU B 1 201 ? -1.551 19.234 2.082 1 89.62 201 LEU B O 1
ATOM 6921 N N . ASN B 1 202 ? -3.398 20.469 1.536 1 87.38 202 ASN B N 1
ATOM 6922 C CA . ASN B 1 202 ? -3.129 21.484 2.547 1 87.38 202 ASN B CA 1
ATOM 6923 C C . ASN B 1 202 ? -3.273 20.922 3.959 1 87.38 202 ASN B C 1
ATOM 6925 O O . ASN B 1 202 ? -4.285 20.297 4.285 1 87.38 202 ASN B O 1
ATOM 6929 N N . THR B 1 203 ? -2.299 21.094 4.812 1 85.25 203 THR B N 1
ATOM 6930 C CA . THR B 1 203 ? -2.33 20.531 6.152 1 85.25 203 THR B CA 1
ATOM 6931 C C . THR B 1 203 ? -2.57 21.609 7.199 1 85.25 203 THR B C 1
ATOM 6933 O O . THR B 1 203 ? -2.557 21.344 8.398 1 85.25 203 THR B O 1
ATOM 6936 N N . SER B 1 204 ? -2.828 22.812 6.781 1 83.69 204 SER B N 1
ATOM 6937 C CA . SER B 1 204 ? -3.137 23.891 7.715 1 83.69 204 SER B CA 1
ATOM 6938 C C . SER B 1 204 ? -4.625 23.922 8.047 1 83.69 204 SER B C 1
ATOM 6940 O O . SER B 1 204 ? -5.469 23.766 7.164 1 83.69 204 SER B O 1
ATOM 6942 N N . ILE B 1 205 ? -4.957 23.891 9.312 1 83.31 205 ILE B N 1
ATOM 6943 C CA . ILE B 1 205 ? -6.352 23.922 9.75 1 83.31 205 ILE B CA 1
ATOM 6944 C C . ILE B 1 205 ? -6.578 25.125 10.664 1 83.31 205 ILE B C 1
ATOM 6946 O O . ILE B 1 205 ? -5.676 25.531 11.398 1 83.31 205 ILE B O 1
ATOM 6950 N N . PRO B 1 206 ? -7.758 25.578 10.516 1 80.56 206 PRO B N 1
ATOM 6951 C CA . PRO B 1 206 ? -8.07 26.688 11.422 1 80.56 206 PRO B CA 1
ATOM 6952 C C . PRO B 1 206 ? -8.062 26.266 12.891 1 80.56 206 PRO B C 1
ATOM 6954 O O . PRO B 1 206 ? -8.203 25.078 13.195 1 80.56 206 PRO B O 1
ATOM 6957 N N . SER B 1 207 ? -7.906 27.141 13.781 1 75.62 207 SER B N 1
ATOM 6958 C CA . SER B 1 207 ? -7.762 26.906 15.211 1 75.62 207 SER B CA 1
ATOM 6959 C C . SER B 1 207 ? -9.047 26.344 15.812 1 75.62 207 SER B C 1
ATOM 6961 O O . SER B 1 207 ? -9.008 25.609 16.797 1 75.62 207 SER B O 1
ATOM 6963 N N . ASN B 1 208 ? -10.18 26.562 15.164 1 76.69 208 ASN B N 1
ATOM 6964 C CA . ASN B 1 208 ? -11.461 26.156 15.742 1 76.69 208 ASN B CA 1
ATOM 6965 C C . ASN B 1 208 ? -11.844 24.75 15.305 1 76.69 208 ASN B C 1
ATOM 6967 O O . ASN B 1 208 ? -12.898 24.25 15.695 1 76.69 208 ASN B O 1
ATOM 6971 N N . HIS B 1 209 ? -10.977 24.094 14.703 1 81.5 209 HIS B N 1
ATOM 6972 C CA . HIS B 1 209 ? -11.297 22.766 14.203 1 81.5 209 HIS B CA 1
ATOM 6973 C C . HIS B 1 209 ? -10.836 21.688 15.18 1 81.5 209 HIS B C 1
ATOM 6975 O O . HIS B 1 209 ? -9.844 21.859 15.891 1 81.5 209 HIS B O 1
ATOM 6981 N N . VAL B 1 210 ? -11.703 20.734 15.305 1 87 210 VAL B N 1
ATOM 6982 C CA . VAL B 1 210 ? -11.352 19.578 16.125 1 87 210 VAL B CA 1
ATOM 6983 C C . VAL B 1 210 ? -10.398 18.656 15.352 1 87 210 VAL B C 1
ATOM 6985 O O . VAL B 1 210 ? -10.836 17.75 14.648 1 87 210 VAL B O 1
ATOM 6988 N N . SER B 1 211 ? -9.211 18.766 15.555 1 91.12 211 SER B N 1
ATOM 6989 C CA . SER B 1 211 ? -8.164 18.156 14.758 1 91.12 211 SER B CA 1
ATOM 6990 C C . SER B 1 211 ? -8.18 16.625 14.891 1 91.12 211 SER B C 1
ATOM 6992 O O . SER B 1 211 ? -7.863 15.914 13.945 1 91.12 211 SER B O 1
ATOM 6994 N N . ALA B 1 212 ? -8.664 16.141 16.031 1 95.69 212 ALA B N 1
ATOM 6995 C CA . ALA B 1 212 ? -8.648 14.711 16.297 1 95.69 212 ALA B CA 1
ATOM 6996 C C . ALA B 1 212 ? -9.609 13.961 15.375 1 95.69 212 ALA B C 1
ATOM 6998 O O . ALA B 1 212 ? -9.469 12.758 15.172 1 95.69 212 ALA B O 1
ATOM 6999 N N . LEU B 1 213 ? -10.555 14.656 14.836 1 97.19 213 LEU B N 1
ATOM 7000 C CA . LEU B 1 213 ? -11.562 14.031 13.977 1 97.19 213 LEU B CA 1
ATOM 7001 C C . LEU B 1 213 ? -10.93 13.5 12.695 1 97.19 213 LEU B C 1
ATOM 7003 O O . LEU B 1 213 ? -11.414 12.523 12.125 1 97.19 213 LEU B O 1
ATOM 7007 N N . HIS B 1 214 ? -9.828 14.125 12.25 1 96.25 214 HIS B N 1
ATOM 7008 C CA . HIS B 1 214 ? -9.164 13.672 11.031 1 96.25 214 HIS B CA 1
ATOM 7009 C C . HIS B 1 214 ? -8.57 12.281 11.219 1 96.25 214 HIS B C 1
ATOM 7011 O O . HIS B 1 214 ? -8.688 11.43 10.336 1 96.25 214 HIS B O 1
ATOM 7017 N N . GLY B 1 215 ? -7.992 12.062 12.367 1 97.06 215 GLY B N 1
ATOM 7018 C CA . GLY B 1 215 ? -7.465 10.734 12.664 1 97.06 215 GLY B CA 1
ATOM 7019 C C . GLY B 1 215 ? -8.547 9.688 12.812 1 97.06 215 GLY B C 1
ATOM 7020 O O . GLY B 1 215 ? -8.398 8.562 12.32 1 97.06 215 GLY B O 1
ATOM 7021 N N . ILE B 1 216 ? -9.641 10.039 13.422 1 98.06 216 ILE B N 1
ATOM 7022 C CA . ILE B 1 216 ? -10.75 9.109 13.633 1 98.06 216 ILE B CA 1
ATOM 7023 C C . ILE B 1 216 ? -11.336 8.695 12.289 1 98.06 216 ILE B C 1
ATOM 7025 O O . ILE B 1 216 ? -11.594 7.508 12.047 1 98.06 216 ILE B O 1
ATOM 7029 N N . LYS B 1 217 ? -11.469 9.656 11.398 1 97.94 217 LYS B N 1
ATOM 7030 C CA . LYS B 1 217 ? -12.031 9.383 10.078 1 97.94 217 LYS B CA 1
ATOM 7031 C C . LYS B 1 217 ? -11.141 8.43 9.289 1 97.94 217 LYS B C 1
ATOM 7033 O O . LYS B 1 217 ? -11.609 7.426 8.758 1 97.94 217 LYS B O 1
ATOM 7038 N N . PHE B 1 218 ? -9.852 8.742 9.25 1 97.31 218 PHE B N 1
ATOM 7039 C CA . PHE B 1 218 ? -8.93 7.949 8.445 1 97.31 218 PHE B CA 1
ATOM 7040 C C . PHE B 1 218 ? -8.836 6.527 8.977 1 97.31 218 PHE B C 1
ATOM 7042 O O . PHE B 1 218 ? -8.922 5.562 8.211 1 97.31 218 PHE B O 1
ATOM 7049 N N . LEU B 1 219 ? -8.695 6.387 10.297 1 97.75 219 LEU B N 1
ATOM 7050 C CA . LEU B 1 219 ? -8.531 5.07 10.906 1 97.75 219 LEU B CA 1
ATOM 7051 C C . LEU B 1 219 ? -9.805 4.246 10.773 1 97.75 219 LEU B C 1
ATOM 7053 O O . LEU B 1 219 ? -9.75 3.029 10.586 1 97.75 219 LEU B O 1
ATOM 7057 N N . SER B 1 220 ? -10.938 4.914 10.836 1 98.31 220 SER B N 1
ATOM 7058 C CA . SER B 1 220 ? -12.203 4.211 10.648 1 98.31 220 SER B CA 1
ATOM 7059 C C . SER B 1 220 ? -12.359 3.744 9.203 1 98.31 220 SER B C 1
ATOM 7061 O O . SER B 1 220 ? -12.836 2.635 8.953 1 98.31 220 SER B O 1
ATOM 7063 N N . MET B 1 221 ? -11.93 4.578 8.266 1 98.12 221 MET B N 1
ATOM 7064 C CA . MET B 1 221 ? -12.031 4.199 6.855 1 98.12 221 MET B CA 1
ATOM 7065 C C . MET B 1 221 ? -11.117 3.016 6.547 1 98.12 221 MET B C 1
ATOM 7067 O O . MET B 1 221 ? -11.508 2.096 5.828 1 98.12 221 MET B O 1
ATOM 7071 N N . THR B 1 222 ? -9.93 3.029 7.078 1 97.69 222 THR B N 1
ATOM 7072 C CA . THR B 1 222 ? -9.008 1.919 6.859 1 97.69 222 THR B CA 1
ATOM 7073 C C . THR B 1 222 ? -9.539 0.643 7.512 1 97.69 222 THR B C 1
ATOM 7075 O O . THR B 1 222 ? -9.32 -0.456 6.996 1 97.69 222 THR B O 1
ATOM 7078 N N . TRP B 1 223 ? -10.219 0.81 8.625 1 97.81 223 TRP B N 1
ATOM 7079 C CA . TRP B 1 223 ? -10.828 -0.331 9.305 1 97.81 223 TRP B CA 1
ATOM 7080 C C . TRP B 1 223 ? -11.953 -0.926 8.461 1 97.81 223 TRP B C 1
ATOM 7082 O O . TRP B 1 223 ? -12.055 -2.146 8.32 1 97.81 223 TRP B O 1
ATOM 7092 N N . ILE B 1 224 ? -12.742 -0.076 7.867 1 97.44 224 ILE B N 1
ATOM 7093 C CA . ILE B 1 224 ? -13.797 -0.529 6.973 1 97.44 224 ILE B CA 1
ATOM 7094 C C . ILE B 1 224 ? -13.195 -1.312 5.812 1 97.44 224 ILE B C 1
ATOM 7096 O O . ILE B 1 224 ? -13.656 -2.404 5.48 1 97.44 224 ILE B O 1
ATOM 7100 N N . MET B 1 225 ? -12.172 -0.811 5.25 1 97.25 225 MET B N 1
ATOM 7101 C CA . MET B 1 225 ? -11.531 -1.465 4.113 1 97.25 225 MET B CA 1
ATOM 7102 C C . MET B 1 225 ? -10.945 -2.812 4.52 1 97.25 225 MET B C 1
ATOM 7104 O O . MET B 1 225 ? -10.977 -3.77 3.746 1 97.25 225 MET B O 1
ATOM 7108 N N . LEU B 1 226 ? -10.43 -2.881 5.738 1 96.44 226 LEU B N 1
ATOM 7109 C CA . LEU B 1 226 ? -9.867 -4.129 6.246 1 96.44 226 LEU B CA 1
ATOM 7110 C C . LEU B 1 226 ? -10.938 -5.211 6.328 1 96.44 226 LEU B C 1
ATOM 7112 O O . LEU B 1 226 ? -10.695 -6.359 5.941 1 96.44 226 LEU B O 1
ATOM 7116 N N . GLY B 1 227 ? -12.039 -4.836 6.816 1 95 227 GLY B N 1
ATOM 7117 C CA . GLY B 1 227 ? -13.141 -5.789 6.855 1 95 227 GLY B CA 1
ATOM 7118 C C . GLY B 1 227 ? -13.586 -6.246 5.477 1 95 227 GLY B C 1
ATOM 7119 O O . GLY B 1 227 ? -13.773 -7.441 5.246 1 95 227 GLY B O 1
ATOM 7120 N N . HIS B 1 228 ? -13.617 -5.352 4.547 1 94.81 228 HIS B N 1
ATOM 7121 C CA . HIS B 1 228 ? -14.148 -5.645 3.223 1 94.81 228 HIS B CA 1
ATOM 7122 C C . HIS B 1 228 ? -13.172 -6.48 2.406 1 94.81 228 HIS B C 1
ATOM 7124 O O . HIS B 1 228 ? -13.578 -7.238 1.523 1 94.81 228 HIS B O 1
ATOM 7130 N N . VAL B 1 229 ? -11.938 -6.422 2.67 1 93.12 229 VAL B N 1
ATOM 7131 C CA . VAL B 1 229 ? -10.969 -7.242 1.949 1 93.12 229 VAL B CA 1
ATOM 7132 C C . VAL B 1 229 ? -11.203 -8.719 2.262 1 93.12 229 VAL B C 1
ATOM 7134 O O . VAL B 1 229 ? -11.016 -9.578 1.399 1 93.12 229 VAL B O 1
ATOM 7137 N N . TYR B 1 230 ? -11.648 -8.984 3.498 1 88.19 230 TYR B N 1
ATOM 7138 C CA . TYR B 1 230 ? -11.898 -10.359 3.9 1 88.19 230 TYR B CA 1
ATOM 7139 C C . TYR B 1 230 ? -13.289 -10.812 3.465 1 88.19 230 TYR B C 1
ATOM 7141 O O . TYR B 1 230 ? -13.492 -11.969 3.086 1 88.19 230 TYR B O 1
ATOM 7149 N N . TYR B 1 231 ? -14.195 -9.898 3.387 1 80.69 231 TYR B N 1
ATOM 7150 C CA . TYR B 1 231 ? -15.586 -10.281 3.125 1 80.69 231 TYR B CA 1
ATOM 7151 C C . TYR B 1 231 ? -15.883 -10.25 1.63 1 80.69 231 TYR B C 1
ATOM 7153 O O . TYR B 1 231 ? -16.781 -10.953 1.158 1 80.69 231 TYR B O 1
ATOM 7161 N N . CYS B 1 232 ? -15.227 -9.461 0.85 1 64.75 232 CYS B N 1
ATOM 7162 C CA . CYS B 1 232 ? -15.523 -9.312 -0.569 1 64.75 232 CYS B CA 1
ATOM 7163 C C . CYS B 1 232 ? -14.883 -10.43 -1.384 1 64.75 232 CYS B C 1
ATOM 7165 O O . CYS B 1 232 ? -15.023 -10.469 -2.607 1 64.75 232 CYS B O 1
ATOM 7167 N N . LYS B 1 233 ? -14.43 -11.344 -0.78 1 62.53 233 LYS B N 1
ATOM 7168 C CA . LYS B 1 233 ? -13.766 -12.391 -1.545 1 62.53 233 LYS B CA 1
ATOM 7169 C C . LYS B 1 233 ? -14.711 -13.555 -1.831 1 62.53 233 LYS B C 1
ATOM 7171 O O . LYS B 1 233 ? -15.5 -13.945 -0.967 1 62.53 233 LYS B O 1
ATOM 7176 N N . ASP B 1 234 ? -14.766 -13.75 -3.135 1 74 234 ASP B N 1
ATOM 7177 C CA . ASP B 1 234 ? -15.43 -14.969 -3.584 1 74 234 ASP B CA 1
ATOM 7178 C C . ASP B 1 234 ? -14.602 -16.203 -3.244 1 74 234 ASP B C 1
ATOM 7180 O O . ASP B 1 234 ? -13.398 -16.25 -3.523 1 74 234 ASP B O 1
ATOM 7184 N N . TYR B 1 235 ? -15.242 -17.109 -2.57 1 76.69 235 TYR B N 1
ATOM 7185 C CA . TYR B 1 235 ? -14.555 -18.328 -2.166 1 76.69 235 TYR B CA 1
ATOM 7186 C C . TYR B 1 235 ? -13.969 -19.047 -3.373 1 76.69 235 TYR B C 1
ATOM 7188 O O . TYR B 1 235 ? -13.023 -19.828 -3.238 1 76.69 235 TYR B O 1
ATOM 7196 N N . LEU B 1 236 ? -14.516 -18.688 -4.496 1 76.69 236 LEU B N 1
ATOM 7197 C CA . LEU B 1 236 ? -14.062 -19.344 -5.715 1 76.69 236 LEU B CA 1
ATOM 7198 C C . LEU B 1 236 ? -12.641 -18.906 -6.07 1 76.69 236 LEU B C 1
ATOM 7200 O O . LEU B 1 236 ? -11.938 -19.625 -6.789 1 76.69 236 LEU B O 1
ATOM 7204 N N . THR B 1 237 ? -12.258 -17.812 -5.551 1 82.31 237 THR B N 1
ATOM 7205 C CA . THR B 1 237 ? -10.953 -17.266 -5.91 1 82.31 237 THR B CA 1
ATOM 7206 C C . THR B 1 237 ? -9.898 -17.672 -4.887 1 82.31 237 THR B C 1
ATOM 7208 O O . THR B 1 237 ? -8.734 -17.266 -4.988 1 82.31 237 THR B O 1
ATOM 7211 N N . LEU B 1 238 ? -10.344 -18.484 -3.998 1 83.81 238 LEU B N 1
ATOM 7212 C CA . LEU B 1 238 ? -9.43 -18.844 -2.918 1 83.81 238 LEU B CA 1
ATOM 7213 C C . LEU B 1 238 ? -9.125 -20.328 -2.932 1 83.81 238 LEU B C 1
ATOM 7215 O O . LEU B 1 238 ? -9.984 -21.141 -3.285 1 83.81 238 LEU B O 1
ATOM 7219 N N . ALA B 1 239 ? -7.902 -20.656 -2.623 1 82 239 ALA B N 1
ATOM 7220 C CA . ALA B 1 239 ? -7.449 -22.016 -2.35 1 82 239 ALA B CA 1
ATOM 7221 C C . ALA B 1 239 ? -6.977 -22.156 -0.905 1 82 239 ALA B C 1
ATOM 7223 O O . ALA B 1 239 ? -6.648 -21.156 -0.252 1 82 239 ALA B O 1
ATOM 7224 N N . GLY B 1 240 ? -7.09 -23.359 -0.35 1 80.31 240 GLY B N 1
ATOM 7225 C CA . GLY B 1 240 ? -6.66 -23.578 1.021 1 80.31 240 GLY B CA 1
ATOM 7226 C C . GLY B 1 240 ? -7.641 -23.062 2.051 1 80.31 240 GLY B C 1
ATOM 7227 O O . GLY B 1 240 ? -7.242 -22.406 3.016 1 80.31 240 GLY B O 1
ATOM 7228 N N . LEU B 1 241 ? -8.891 -23.219 1.801 1 83.62 241 LEU B N 1
ATOM 7229 C CA . LEU B 1 241 ? -9.969 -22.656 2.602 1 83.62 241 LEU B CA 1
ATOM 7230 C C . LEU B 1 241 ? -9.992 -23.266 3.994 1 83.62 241 LEU B C 1
ATOM 7232 O O . LEU B 1 241 ? -10.656 -22.75 4.895 1 83.62 241 LEU B O 1
ATOM 7236 N N . ASN B 1 242 ? -9.242 -24.312 4.223 1 81.5 242 ASN B N 1
ATOM 7237 C CA . ASN B 1 242 ? -9.148 -24.906 5.555 1 81.5 242 ASN B CA 1
ATOM 7238 C C . ASN B 1 242 ? -8.625 -23.906 6.574 1 81.5 242 ASN B C 1
ATOM 7240 O O . ASN B 1 242 ? -8.969 -23.969 7.754 1 81.5 242 ASN B O 1
ATOM 7244 N N . ARG B 1 243 ? -7.883 -23.047 6.102 1 80 243 ARG B N 1
ATOM 7245 C CA . ARG B 1 243 ? -7.277 -22.062 6.984 1 80 243 ARG B CA 1
ATOM 7246 C C . ARG B 1 243 ? -8.289 -21 7.398 1 80 243 ARG B C 1
ATOM 7248 O O . ARG B 1 243 ? -8.062 -20.266 8.359 1 80 243 ARG B O 1
ATOM 7255 N N . ILE B 1 244 ? -9.367 -20.938 6.73 1 84.56 244 ILE B N 1
ATOM 7256 C CA . ILE B 1 244 ? -10.383 -19.938 7.012 1 84.56 244 ILE B CA 1
ATOM 7257 C C . ILE B 1 244 ? -11.344 -20.453 8.078 1 84.56 244 ILE B C 1
ATOM 7259 O O . ILE B 1 244 ? -12.031 -19.672 8.742 1 84.56 244 ILE B O 1
ATOM 7263 N N . ARG B 1 245 ? -11.344 -21.734 8.281 1 79.44 245 ARG B N 1
ATOM 7264 C CA . ARG B 1 245 ? -12.305 -22.391 9.164 1 79.44 245 ARG B CA 1
ATOM 7265 C C . ARG B 1 245 ? -12.188 -21.859 10.586 1 79.44 245 ARG B C 1
ATOM 7267 O O . ARG B 1 245 ? -13.188 -21.703 11.281 1 79.44 245 ARG B O 1
ATOM 7274 N N . ASP B 1 246 ? -10.953 -21.453 10.945 1 84.31 246 ASP B N 1
ATOM 7275 C CA . ASP B 1 246 ? -10.727 -21.109 12.352 1 84.31 246 ASP B CA 1
ATOM 7276 C C . ASP B 1 246 ? -10.664 -19.594 12.547 1 84.31 246 ASP B C 1
ATOM 7278 O O . ASP B 1 246 ? -10.305 -19.109 13.617 1 84.31 246 ASP B O 1
ATOM 7282 N N . LEU B 1 247 ? -11.047 -18.938 11.555 1 87.62 247 LEU B N 1
ATOM 7283 C CA . LEU B 1 247 ? -10.969 -17.484 11.672 1 87.62 247 LEU B CA 1
ATOM 7284 C C . LEU B 1 247 ? -12.016 -16.953 12.648 1 87.62 247 LEU B C 1
ATOM 7286 O O . LEU B 1 247 ? -11.758 -16 13.383 1 87.62 247 LEU B O 1
ATOM 7290 N N . GLY B 1 248 ? -13.148 -17.656 12.68 1 88.62 248 GLY B N 1
ATOM 7291 C CA . GLY B 1 248 ? -14.211 -17.25 13.594 1 88.62 248 GLY B CA 1
ATOM 7292 C C . GLY B 1 248 ? -13.836 -17.406 15.055 1 88.62 248 GLY B C 1
ATOM 7293 O O . GLY B 1 248 ? -14.242 -16.609 15.891 1 88.62 248 GLY B O 1
ATOM 7294 N N . SER B 1 249 ? -13.008 -18.344 15.32 1 91.06 249 SER B N 1
ATOM 7295 C CA . SER B 1 249 ? -12.641 -18.641 16.703 1 91.06 249 SER B CA 1
ATOM 7296 C C . SER B 1 249 ? -11.352 -17.953 17.094 1 91.06 249 SER B C 1
ATOM 7298 O O . SER B 1 249 ? -10.875 -18.109 18.219 1 91.06 249 SER B O 1
ATOM 7300 N N . ASN B 1 250 ? -10.852 -17.234 16.188 1 93.38 250 ASN B N 1
ATOM 7301 C CA . ASN B 1 250 ? -9.641 -16.469 16.484 1 93.38 250 ASN B CA 1
ATOM 7302 C C . ASN B 1 250 ? -9.977 -15.148 17.188 1 93.38 250 ASN B C 1
ATOM 7304 O O . ASN B 1 250 ? -10.672 -14.305 16.609 1 93.38 250 ASN B O 1
ATOM 7308 N N . LEU B 1 251 ? -9.469 -14.961 18.297 1 94.69 251 LEU B N 1
ATOM 7309 C CA . LEU B 1 251 ? -9.789 -13.781 19.109 1 94.69 251 LEU B CA 1
ATOM 7310 C C . LEU B 1 251 ? -9.312 -12.508 18.422 1 94.69 251 LEU B C 1
ATOM 7312 O O . LEU B 1 251 ? -10.039 -11.516 18.359 1 94.69 251 LEU B O 1
ATOM 7316 N N . ALA B 1 252 ? -8.133 -12.555 17.922 1 92.81 252 ALA B N 1
ATOM 7317 C CA . ALA B 1 252 ? -7.566 -11.367 17.281 1 92.81 252 ALA B CA 1
ATOM 7318 C C . ALA B 1 252 ? -8.359 -10.984 16.031 1 92.81 252 ALA B C 1
ATOM 7320 O O . ALA B 1 252 ? -8.445 -9.805 15.68 1 92.81 252 ALA B O 1
ATOM 7321 N N . PHE B 1 253 ? -9.016 -11.922 15.438 1 94.75 253 PHE B N 1
ATOM 7322 C CA . PHE B 1 253 ? -9.711 -11.703 14.172 1 94.75 253 PHE B CA 1
ATOM 7323 C C . PHE B 1 253 ? -11.078 -11.07 14.398 1 94.75 253 PHE B C 1
ATOM 7325 O O . PHE B 1 253 ? -11.734 -10.641 13.453 1 94.75 253 PHE B O 1
ATOM 7332 N N . GLN B 1 254 ? -11.492 -10.898 15.664 1 96 254 GLN B N 1
ATOM 7333 C CA . GLN B 1 254 ? -12.781 -10.289 15.977 1 96 254 GLN B CA 1
ATOM 7334 C C . GLN B 1 254 ? -12.836 -8.836 15.531 1 96 254 GLN B C 1
ATOM 7336 O O . GLN B 1 254 ? -13.891 -8.328 15.148 1 96 254 GLN B O 1
ATOM 7341 N N . VAL B 1 255 ? -11.695 -8.195 15.539 1 95.69 255 VAL B N 1
ATOM 7342 C CA . VAL B 1 255 ? -11.625 -6.801 15.125 1 95.69 255 VAL B CA 1
ATOM 7343 C C . VAL B 1 255 ? -12 -6.68 13.648 1 95.69 255 VAL B C 1
ATOM 7345 O O . VAL B 1 255 ? -12.594 -5.688 13.234 1 95.69 255 VAL B O 1
ATOM 7348 N N . ILE B 1 256 ? -11.695 -7.688 12.922 1 95.12 256 ILE B N 1
ATOM 7349 C CA . ILE B 1 256 ? -11.992 -7.688 11.492 1 95.12 256 ILE B CA 1
ATOM 7350 C C . ILE B 1 256 ? -13.445 -8.086 11.266 1 95.12 256 ILE B C 1
ATOM 7352 O O . ILE B 1 256 ? -14.109 -7.547 10.383 1 95.12 256 ILE B O 1
ATOM 7356 N N . LEU B 1 257 ? -13.922 -8.961 12.109 1 94.38 257 LEU B N 1
ATOM 7357 C CA . LEU B 1 257 ? -15.281 -9.477 11.938 1 94.38 257 LEU B CA 1
ATOM 7358 C C . LEU B 1 257 ? -16.312 -8.43 12.336 1 94.38 257 LEU B C 1
ATOM 7360 O O . LEU B 1 257 ? -17.469 -8.508 11.93 1 94.38 257 LEU B O 1
ATOM 7364 N N . ASN B 1 258 ? -15.906 -7.434 13.102 1 96.31 258 ASN B N 1
ATOM 7365 C CA . ASN B 1 258 ? -16.844 -6.438 13.602 1 96.31 258 ASN B CA 1
ATOM 7366 C C . ASN B 1 258 ? -16.531 -5.043 13.07 1 96.31 258 ASN B C 1
ATOM 7368 O O . ASN B 1 258 ? -16.656 -4.051 13.789 1 96.31 258 ASN B O 1
ATOM 7372 N N . THR B 1 259 ? -16.125 -4.938 11.867 1 94.94 259 THR B N 1
ATOM 7373 C CA . THR B 1 259 ? -15.766 -3.678 11.227 1 94.94 259 THR B CA 1
ATOM 7374 C C . THR B 1 259 ? -17 -2.828 10.969 1 94.94 259 THR B C 1
ATOM 7376 O O . THR B 1 259 ? -16.906 -1.633 10.688 1 94.94 259 THR B O 1
ATOM 7379 N N . ALA B 1 260 ? -18.203 -3.34 11.148 1 93.69 260 ALA B N 1
ATOM 7380 C CA . ALA B 1 260 ? -19.438 -2.623 10.875 1 93.69 260 ALA B CA 1
ATOM 7381 C C . ALA B 1 260 ? -19.578 -1.406 11.789 1 93.69 260 ALA B C 1
ATOM 7383 O O . ALA B 1 260 ? -20.219 -0.416 11.414 1 93.69 260 ALA B O 1
ATOM 7384 N N . PHE B 1 261 ? -18.938 -1.411 12.906 1 97.31 261 PHE B N 1
ATOM 7385 C CA . PHE B 1 261 ? -19.047 -0.31 13.859 1 97.31 261 PHE B CA 1
ATOM 7386 C C . PHE B 1 261 ? -18.297 0.921 13.344 1 97.31 261 PHE B C 1
ATOM 7388 O O . PHE B 1 261 ? -18.531 2.033 13.828 1 97.31 261 PHE B O 1
ATOM 7395 N N . ALA B 1 262 ? -17.438 0.706 12.406 1 97.5 262 ALA B N 1
ATOM 7396 C CA . ALA B 1 262 ? -16.781 1.851 11.781 1 97.5 262 ALA B CA 1
ATOM 7397 C C . ALA B 1 262 ? -17.797 2.744 11.07 1 97.5 262 ALA B C 1
ATOM 7399 O O . ALA B 1 262 ? -17.625 3.967 11.031 1 97.5 262 ALA B O 1
ATOM 7400 N N . ALA B 1 263 ? -18.844 2.176 10.508 1 97.12 263 ALA B N 1
ATOM 7401 C CA . ALA B 1 263 ? -19.906 2.971 9.891 1 97.12 263 ALA B CA 1
ATOM 7402 C C . ALA B 1 263 ? -20.594 3.85 10.922 1 97.12 263 ALA B C 1
ATOM 7404 O O . ALA B 1 263 ? -20.906 5.016 10.656 1 97.12 263 ALA B O 1
ATOM 7405 N N . ASP B 1 264 ? -20.797 3.332 12.062 1 98.44 264 ASP B N 1
ATOM 7406 C CA . ASP B 1 264 ? -21.453 4.094 13.117 1 98.44 264 ASP B CA 1
ATOM 7407 C C . ASP B 1 264 ? -20.562 5.23 13.617 1 98.44 264 ASP B C 1
ATOM 7409 O O . ASP B 1 264 ? -21.062 6.273 14.047 1 98.44 264 ASP B O 1
ATOM 7413 N N . THR B 1 265 ? -19.266 4.992 13.562 1 98.69 265 THR B N 1
ATOM 7414 C CA . THR B 1 265 ? -18.359 6.102 13.844 1 98.69 265 THR B CA 1
ATOM 7415 C C . THR B 1 265 ? -18.578 7.242 12.859 1 98.69 265 THR B C 1
ATOM 7417 O O . THR B 1 265 ? -18.594 8.414 13.25 1 98.69 265 THR B O 1
ATOM 7420 N N . PHE B 1 266 ? -18.797 6.906 11.656 1 98.5 266 PHE B N 1
ATOM 7421 C CA . PHE B 1 266 ? -19 7.93 10.641 1 98.5 266 PHE B CA 1
ATOM 7422 C C . PHE B 1 266 ? -20.344 8.625 10.836 1 98.5 266 PHE B C 1
ATOM 7424 O O . PHE B 1 266 ? -20.469 9.828 10.602 1 98.5 266 PHE B O 1
ATOM 7431 N N . PHE B 1 267 ? -21.391 7.875 11.25 1 98.75 267 PHE B N 1
ATOM 7432 C CA . PHE B 1 267 ? -22.672 8.508 11.562 1 98.75 267 PHE B CA 1
ATOM 7433 C C . PHE B 1 267 ? -22.531 9.469 12.727 1 98.75 267 PHE B C 1
ATOM 7435 O O . PHE B 1 267 ? -23.094 10.57 12.711 1 98.75 267 PHE B O 1
ATOM 7442 N N . PHE B 1 268 ? -21.781 9.016 13.703 1 98.75 268 PHE B N 1
ATOM 7443 C CA . PHE B 1 268 ? -21.484 9.875 14.844 1 98.75 268 PHE B CA 1
ATOM 7444 C C . PHE B 1 268 ? -20.828 11.172 14.383 1 98.75 268 PHE B C 1
ATOM 7446 O O . PHE B 1 268 ? -21.219 12.258 14.797 1 98.75 268 PHE B O 1
ATOM 7453 N N . LEU B 1 269 ? -19.828 11.07 13.531 1 98.44 269 LEU B N 1
ATOM 7454 C CA . LEU B 1 269 ? -19.094 12.227 13.039 1 98.44 269 LEU B CA 1
ATOM 7455 C C . LEU B 1 269 ? -20 13.148 12.227 1 98.44 269 LEU B C 1
ATOM 7457 O O . LEU B 1 269 ? -19.891 14.367 12.328 1 98.44 269 LEU B O 1
ATOM 7461 N N . SER B 1 270 ? -20.844 12.555 11.43 1 98.19 270 SER B N 1
ATOM 7462 C CA . SER B 1 270 ? -21.797 13.344 10.641 1 98.19 270 SER B CA 1
ATOM 7463 C C . SER B 1 270 ? -22.734 14.141 11.539 1 98.19 270 SER B C 1
ATOM 7465 O O . SER B 1 270 ? -22.969 15.328 11.297 1 98.19 270 SER B O 1
ATOM 7467 N N . GLY B 1 271 ? -23.234 13.484 12.578 1 98.56 271 GLY B N 1
ATOM 7468 C CA . GLY B 1 271 ? -24.078 14.18 13.523 1 98.56 271 GLY B CA 1
ATOM 7469 C C . GLY B 1 271 ? -23.375 15.297 14.258 1 98.56 271 GLY B C 1
ATOM 7470 O O . GLY B 1 271 ? -23.922 16.391 14.406 1 98.56 271 GLY B O 1
ATOM 7471 N N . LEU B 1 272 ? -22.188 15.031 14.648 1 98.31 272 LEU B N 1
ATOM 7472 C CA . LEU B 1 272 ? -21.391 16.016 15.367 1 98.31 272 LEU B CA 1
ATOM 7473 C C . LEU B 1 272 ? -21.109 17.234 14.492 1 98.31 272 LEU B C 1
ATOM 7475 O O . LEU B 1 272 ? -21.344 18.375 14.906 1 98.31 272 LEU B O 1
ATOM 7479 N N . LEU B 1 273 ? -20.703 17 13.289 1 96.31 273 LEU B N 1
ATOM 7480 C CA . LEU B 1 273 ? -20.25 18.062 12.406 1 96.31 273 LEU B CA 1
ATOM 7481 C C . LEU B 1 273 ? -21.422 18.906 11.906 1 96.31 273 LEU B C 1
ATOM 7483 O O . LEU B 1 273 ? -21.281 20.109 11.68 1 96.31 273 LEU B O 1
ATOM 7487 N N . VAL B 1 274 ? -22.562 18.266 11.711 1 97.19 274 VAL B N 1
ATOM 7488 C CA . VAL B 1 274 ? -23.719 19.016 11.227 1 97.19 274 VAL B CA 1
ATOM 7489 C C . VAL B 1 274 ? -24.125 20.062 12.25 1 97.19 274 VAL B C 1
ATOM 7491 O O . VAL B 1 274 ? -24.422 21.203 11.891 1 97.19 274 VAL B O 1
ATOM 7494 N N . VAL B 1 275 ? -24.078 19.719 13.5 1 97.44 275 VAL B N 1
ATOM 7495 C CA . VAL B 1 275 ? -24.469 20.672 14.555 1 97.44 275 VAL B CA 1
ATOM 7496 C C . VAL B 1 275 ? -23.328 21.672 14.773 1 97.44 275 VAL B C 1
ATOM 7498 O O . VAL B 1 275 ? -23.562 22.891 14.781 1 97.44 275 VAL B O 1
ATOM 7501 N N . TYR B 1 276 ? -22.141 21.188 14.906 1 95 276 TYR B N 1
ATOM 7502 C CA . TYR B 1 276 ? -20.984 22.031 15.211 1 95 276 TYR B CA 1
ATOM 7503 C C . TYR B 1 276 ? -20.781 23.078 14.125 1 95 276 TYR B C 1
ATOM 7505 O O . TYR B 1 276 ? -20.656 24.266 14.422 1 95 276 TYR B O 1
ATOM 7513 N N . SER B 1 277 ? -20.812 22.688 12.898 1 92.38 277 SER B N 1
ATOM 7514 C CA . SER B 1 277 ? -20.578 23.594 11.773 1 92.38 277 SER B CA 1
ATOM 7515 C C . SER B 1 277 ? -21.75 24.562 11.602 1 92.38 277 SER B C 1
ATOM 7517 O O . SER B 1 277 ? -21.547 25.734 11.273 1 92.38 277 SER B O 1
ATOM 7519 N N . THR B 1 278 ? -22.969 24.109 11.742 1 94.25 278 THR B N 1
ATOM 7520 C CA . THR B 1 278 ? -24.141 24.969 11.586 1 94.25 278 THR B CA 1
ATOM 7521 C C . THR B 1 278 ? -24.203 26.016 12.695 1 94.25 278 THR B C 1
ATOM 7523 O O . THR B 1 278 ? -24.594 27.156 12.461 1 94.25 278 THR B O 1
ATOM 7526 N N . PHE B 1 279 ? -23.812 25.656 13.852 1 93.19 279 PHE B N 1
ATOM 7527 C CA . PHE B 1 279 ? -23.781 26.594 14.953 1 93.19 279 PHE B CA 1
ATOM 7528 C C . PHE B 1 279 ? -22.75 27.703 14.703 1 93.19 279 PHE B C 1
ATOM 7530 O O . PHE B 1 279 ? -23 28.875 15 1 93.19 279 PHE B O 1
ATOM 7537 N N . GLN B 1 280 ? -21.641 27.281 14.18 1 88.19 280 GLN B N 1
ATOM 7538 C CA . GLN B 1 280 ? -20.656 28.297 13.805 1 88.19 280 GLN B CA 1
ATOM 7539 C C . GLN B 1 280 ? -21.203 29.234 12.742 1 88.19 280 GLN B C 1
ATOM 7541 O O . GLN B 1 280 ? -20.984 30.453 12.805 1 88.19 280 GLN B O 1
ATOM 7546 N N . TYR B 1 281 ? -21.906 28.656 11.852 1 87.38 281 TYR B N 1
ATOM 7547 C CA . TYR B 1 281 ? -22.531 29.438 10.797 1 87.38 281 TYR B CA 1
ATOM 7548 C C . TYR B 1 281 ? -23.578 30.375 11.375 1 87.38 281 TYR B C 1
ATOM 7550 O O . TYR B 1 281 ? -23.641 31.562 11.008 1 87.38 281 TYR B O 1
ATOM 7558 N N . LEU B 1 282 ? -24.422 29.938 12.234 1 88.5 282 LEU B N 1
ATOM 7559 C CA . LEU B 1 282 ? -25.484 30.719 12.859 1 88.5 282 LEU B CA 1
ATOM 7560 C C . LEU B 1 282 ? -24.906 31.859 13.695 1 88.5 282 LEU B C 1
ATOM 7562 O O . LEU B 1 282 ? -25.469 32.938 13.75 1 88.5 282 LEU B O 1
ATOM 7566 N N . GLU B 1 283 ? -23.781 31.562 14.289 1 84.88 283 GLU B N 1
ATOM 7567 C CA . GLU B 1 283 ? -23.094 32.594 15.062 1 84.88 283 GLU B CA 1
ATOM 7568 C C . GLU B 1 283 ? -22.578 33.719 14.164 1 84.88 283 GLU B C 1
ATOM 7570 O O . GLU B 1 283 ? -22.656 34.906 14.531 1 84.88 283 GLU B O 1
ATOM 7575 N N . ASN B 1 284 ? -22.172 33.312 13.047 1 83.56 284 ASN B N 1
ATOM 7576 C CA . ASN B 1 284 ? -21.578 34.281 12.125 1 83.56 284 ASN B CA 1
ATOM 7577 C C . ASN B 1 284 ? -22.656 35.031 11.359 1 83.56 284 ASN B C 1
ATOM 7579 O O . ASN B 1 284 ? -22.406 36.125 10.844 1 83.56 284 ASN B O 1
ATOM 7583 N N . THR B 1 285 ? -23.906 34.531 11.195 1 84.19 285 THR B N 1
ATOM 7584 C CA . THR B 1 285 ? -24.969 35.156 10.398 1 84.19 285 THR B CA 1
ATOM 7585 C C . THR B 1 285 ? -26.062 35.719 11.297 1 84.19 285 THR B C 1
ATOM 7587 O O . THR B 1 285 ? -27.141 36.062 10.828 1 84.19 285 THR B O 1
ATOM 7590 N N . ASP B 1 286 ? -25.812 35.875 12.406 1 82.75 286 ASP B N 1
ATOM 7591 C CA . ASP B 1 286 ? -26.734 36.438 13.383 1 82.75 286 ASP B CA 1
ATOM 7592 C C . ASP B 1 286 ? -28.047 35.656 13.406 1 82.75 286 ASP B C 1
ATOM 7594 O O . ASP B 1 286 ? -29.125 36.25 13.391 1 82.75 286 ASP B O 1
ATOM 7598 N N . GLY B 1 287 ? -27.891 34.312 13.195 1 80.75 287 GLY B N 1
ATOM 7599 C CA . GLY B 1 287 ? -29.031 33.406 13.352 1 80.75 287 GLY B CA 1
ATOM 7600 C C . GLY B 1 287 ? -29.812 33.219 12.062 1 80.75 287 GLY B C 1
ATOM 7601 O O . GLY B 1 287 ? -30.828 32.531 12.055 1 80.75 287 GLY B O 1
ATOM 7602 N N . LYS B 1 288 ? -29.438 33.844 11.039 1 81.81 288 LYS B N 1
ATOM 7603 C CA . LYS B 1 288 ? -30.125 33.625 9.766 1 81.81 288 LYS B CA 1
ATOM 7604 C C . LYS B 1 288 ? -29.797 32.281 9.18 1 81.81 288 LYS B C 1
ATOM 7606 O O . LYS B 1 288 ? -28.625 31.906 9.055 1 81.81 288 LYS B O 1
ATOM 7611 N N . PHE B 1 289 ? -30.844 31.469 9.008 1 86.44 289 PHE B N 1
ATOM 7612 C CA . PHE B 1 289 ? -30.703 30.094 8.555 1 86.44 289 PHE B CA 1
ATOM 7613 C C . PHE B 1 289 ? -31.703 29.781 7.453 1 86.44 289 PHE B C 1
ATOM 7615 O O . PHE B 1 289 ? -32.906 29.922 7.648 1 86.44 289 PHE B O 1
ATOM 7622 N N . THR B 1 290 ? -31.219 29.5 6.207 1 86.62 290 THR B N 1
ATOM 7623 C CA . THR B 1 290 ? -32.094 29.062 5.125 1 86.62 290 THR B CA 1
ATOM 7624 C C . THR B 1 290 ? -32.062 27.531 4.969 1 86.62 290 THR B C 1
ATOM 7626 O O . THR B 1 290 ? -31 26.984 4.629 1 86.62 290 THR B O 1
ATOM 7629 N N . ILE B 1 291 ? -33.125 26.859 5.152 1 91.25 291 ILE B N 1
ATOM 7630 C CA . ILE B 1 291 ? -33.25 25.406 5.109 1 91.25 291 ILE B CA 1
ATOM 7631 C C . ILE B 1 291 ? -32.938 24.906 3.693 1 91.25 291 ILE B C 1
ATOM 7633 O O . ILE B 1 291 ? -32.312 23.875 3.512 1 91.25 291 ILE B O 1
ATOM 7637 N N . VAL B 1 292 ? -33.438 25.609 2.725 1 90.75 292 VAL B N 1
ATOM 7638 C CA . VAL B 1 292 ? -33.25 25.203 1.333 1 90.75 292 VAL B CA 1
ATOM 7639 C C . VAL B 1 292 ? -31.781 25.25 0.972 1 90.75 292 VAL B C 1
ATOM 7641 O O . VAL B 1 292 ? -31.25 24.344 0.339 1 90.75 292 VAL B O 1
ATOM 7644 N N . GLY B 1 293 ? -31.156 26.328 1.351 1 88.56 293 GLY B N 1
ATOM 7645 C CA . GLY B 1 293 ? -29.719 26.422 1.124 1 88.56 293 GLY B CA 1
ATOM 7646 C C . GLY B 1 293 ? -28.938 25.328 1.822 1 88.56 293 GLY B C 1
ATOM 7647 O O . GLY B 1 293 ? -27.953 24.812 1.273 1 88.56 293 GLY B O 1
ATOM 7648 N N . PHE B 1 294 ? -29.469 25 2.994 1 92.88 294 PHE B N 1
ATOM 7649 C CA . PHE B 1 294 ? -28.859 23.938 3.793 1 92.88 294 PHE B CA 1
ATOM 7650 C C . PHE B 1 294 ? -28.906 22.609 3.057 1 92.88 294 PHE B C 1
ATOM 7652 O O . PHE B 1 294 ? -27.891 21.906 2.961 1 92.88 294 PHE B O 1
ATOM 7659 N N . TYR B 1 295 ? -30.031 22.266 2.465 1 94.38 295 TYR B N 1
ATOM 7660 C CA . TYR B 1 295 ? -30.219 21 1.757 1 94.38 295 TYR B CA 1
ATOM 7661 C C . TYR B 1 295 ? -29.453 20.984 0.442 1 94.38 295 TYR B C 1
ATOM 7663 O O . TYR B 1 295 ? -28.828 19.984 0.082 1 94.38 295 TYR B O 1
ATOM 7671 N N . ILE B 1 296 ? -29.359 22.062 -0.222 1 90.94 296 ILE B N 1
ATOM 7672 C CA . ILE B 1 296 ? -28.719 22.156 -1.529 1 90.94 296 ILE B CA 1
ATOM 7673 C C . ILE B 1 296 ? -27.219 22 -1.375 1 90.94 296 ILE B C 1
ATOM 7675 O O . ILE B 1 296 ? -26.562 21.328 -2.189 1 90.94 296 ILE B O 1
ATOM 7679 N N . LYS B 1 297 ? -26.703 22.562 -0.38 1 89.94 297 LYS B N 1
ATOM 7680 C CA . LYS B 1 297 ? -25.266 22.5 -0.146 1 89.94 297 LYS B CA 1
ATOM 7681 C C . LYS B 1 297 ? -24.797 21.047 0.049 1 89.94 297 LYS B C 1
ATOM 7683 O O . LYS B 1 297 ? -23.828 20.625 -0.563 1 89.94 297 LYS B O 1
ATOM 7688 N N . ARG B 1 298 ? -25.484 20.359 0.833 1 93 298 ARG B N 1
ATOM 7689 C CA . ARG B 1 298 ? -25.109 18.969 1.093 1 93 298 ARG B CA 1
ATOM 7690 C C . ARG B 1 298 ? -25.344 18.094 -0.141 1 93 298 ARG B C 1
ATOM 7692 O O . ARG B 1 298 ? -24.516 17.234 -0.454 1 93 298 ARG B O 1
ATOM 7699 N N . TYR B 1 299 ? -26.469 18.328 -0.788 1 94.12 299 TYR B N 1
ATOM 7700 C CA . TYR B 1 299 ? -26.781 17.562 -1.992 1 94.12 299 TYR B CA 1
ATOM 7701 C C . TYR B 1 299 ? -25.719 17.766 -3.062 1 94.12 299 TYR B C 1
ATOM 7703 O O . TYR B 1 299 ? -25.281 16.797 -3.689 1 94.12 299 TYR B O 1
ATOM 7711 N N . CYS B 1 300 ? -25.234 18.984 -3.227 1 91.31 300 CYS B N 1
ATOM 7712 C CA . CYS B 1 300 ? -24.234 19.297 -4.23 1 91.31 300 CYS B CA 1
ATOM 7713 C C . CYS B 1 300 ? -22.875 18.75 -3.826 1 91.31 300 CYS B C 1
ATOM 7715 O O . CYS B 1 300 ? -22.047 18.406 -4.688 1 91.31 300 CYS B O 1
ATOM 7717 N N . ARG B 1 301 ? -22.734 18.562 -2.588 1 90.88 301 ARG B N 1
ATOM 7718 C CA . ARG B 1 301 ? -21.469 18.078 -2.074 1 90.88 301 ARG B CA 1
ATOM 7719 C C . ARG B 1 301 ? -21.312 16.578 -2.285 1 90.88 301 ARG B C 1
ATOM 7721 O O . ARG B 1 301 ? -20.25 16.094 -2.648 1 90.88 301 ARG B O 1
ATOM 7728 N N . LEU B 1 302 ? -22.359 15.828 -2.199 1 94.31 302 LEU B N 1
ATOM 7729 C CA . LEU B 1 302 ? -22.25 14.375 -2.131 1 94.31 302 LEU B CA 1
ATOM 7730 C C . LEU B 1 302 ? -22.672 13.734 -3.447 1 94.31 302 LEU B C 1
ATOM 7732 O O . LEU B 1 302 ? -22.062 12.758 -3.896 1 94.31 302 LEU B O 1
ATOM 7736 N N . THR B 1 303 ? -23.594 14.266 -4.152 1 95.62 303 THR B N 1
ATOM 7737 C CA . THR B 1 303 ? -24.344 13.586 -5.207 1 95.62 303 THR B CA 1
ATOM 7738 C C . THR B 1 303 ? -23.484 13.422 -6.457 1 95.62 303 THR B C 1
ATOM 7740 O O . THR B 1 303 ? -23.484 12.359 -7.082 1 95.62 303 THR B O 1
ATOM 7743 N N . PRO B 1 304 ? -22.75 14.453 -6.848 1 93.88 304 PRO B N 1
ATOM 7744 C CA . PRO B 1 304 ? -21.969 14.281 -8.078 1 93.88 304 PRO B CA 1
ATOM 7745 C C . PRO B 1 304 ? -21.016 13.086 -8.016 1 93.88 304 PRO B C 1
ATOM 7747 O O . PRO B 1 304 ? -20.984 12.273 -8.945 1 93.88 304 PRO B O 1
ATOM 7750 N N . ALA B 1 305 ? -20.312 12.938 -6.969 1 94.62 305 ALA B N 1
ATOM 7751 C CA . ALA B 1 305 ? -19.391 11.812 -6.82 1 94.62 305 ALA B CA 1
ATOM 7752 C C . ALA B 1 305 ? -20.141 10.492 -6.766 1 94.62 305 ALA B C 1
ATOM 7754 O O . ALA B 1 305 ? -19.719 9.492 -7.355 1 94.62 305 ALA B O 1
ATOM 7755 N N . PHE B 1 306 ? -21.266 10.477 -6.082 1 95.19 306 PHE B N 1
ATOM 7756 C CA . PHE B 1 306 ? -22.078 9.273 -5.938 1 95.19 306 PHE B CA 1
ATOM 7757 C C . PHE B 1 306 ? -22.609 8.812 -7.289 1 95.19 306 PHE B C 1
ATOM 7759 O O . PHE B 1 306 ? -22.547 7.617 -7.602 1 95.19 306 PHE B O 1
ATOM 7766 N N . LEU B 1 307 ? -23 9.742 -8.086 1 93 307 LEU B N 1
ATOM 7767 C CA . LEU B 1 307 ? -23.516 9.422 -9.414 1 93 307 LEU B CA 1
ATOM 7768 C C . LEU B 1 307 ? -22.391 9 -10.352 1 93 307 LEU B C 1
ATOM 7770 O O . LEU B 1 307 ? -22.562 8.086 -11.164 1 93 307 LEU B O 1
ATOM 7774 N N . MET B 1 308 ? -21.328 9.648 -10.273 1 92 308 MET B N 1
ATOM 7775 C CA . MET B 1 308 ? -20.203 9.32 -11.141 1 92 308 MET B CA 1
ATOM 7776 C C . MET B 1 308 ? -19.672 7.918 -10.852 1 92 308 MET B C 1
ATOM 7778 O O . MET B 1 308 ? -19.281 7.195 -11.773 1 92 308 MET B O 1
ATOM 7782 N N . ILE B 1 309 ? -19.688 7.535 -9.617 1 93.31 309 ILE B N 1
ATOM 7783 C CA . ILE B 1 309 ? -19.234 6.191 -9.266 1 93.31 309 ILE B CA 1
ATOM 7784 C C . ILE B 1 309 ? -20.219 5.164 -9.828 1 93.31 309 ILE B C 1
ATOM 7786 O O . ILE B 1 309 ? -19.812 4.082 -10.258 1 93.31 309 ILE B O 1
ATOM 7790 N N . SER B 1 310 ? -21.5 5.512 -9.812 1 93.19 310 SER B N 1
ATOM 7791 C CA . SER B 1 310 ? -22.5 4.652 -10.445 1 93.19 310 SER B CA 1
ATOM 7792 C C . SER B 1 310 ? -22.203 4.465 -11.93 1 93.19 310 SER B C 1
ATOM 7794 O O . SER B 1 310 ? -22.359 3.367 -12.461 1 93.19 310 SER B O 1
ATOM 7796 N N . GLY B 1 311 ? -21.781 5.508 -12.562 1 92.69 311 GLY B N 1
ATOM 7797 C CA . GLY B 1 311 ? -21.375 5.422 -13.961 1 92.69 311 GLY B CA 1
ATOM 7798 C C . GLY B 1 311 ? -20.125 4.598 -14.18 1 92.69 311 GLY B C 1
ATOM 7799 O O . GLY B 1 311 ? -20.047 3.834 -15.141 1 92.69 311 GLY B O 1
ATOM 7800 N N . VAL B 1 312 ? -19.203 4.711 -13.305 1 92.94 312 VAL B N 1
ATOM 7801 C CA . VAL B 1 312 ? -17.938 3.986 -13.414 1 92.94 312 VAL B CA 1
ATOM 7802 C C . VAL B 1 312 ? -18.188 2.488 -13.258 1 92.94 312 VAL B C 1
ATOM 7804 O O . VAL B 1 312 ? -17.516 1.672 -13.898 1 92.94 312 VAL B O 1
ATOM 7807 N N . ILE B 1 313 ? -19.172 2.146 -12.438 1 93.62 313 ILE B N 1
ATOM 7808 C CA . ILE B 1 313 ? -19.531 0.746 -12.242 1 93.62 313 ILE B CA 1
ATOM 7809 C C . ILE B 1 313 ? -20.016 0.151 -13.555 1 93.62 313 ILE B C 1
ATOM 7811 O O . ILE B 1 313 ? -19.719 -1 -13.875 1 93.62 313 ILE B O 1
ATOM 7815 N N . LEU B 1 314 ? -20.672 0.944 -14.344 1 94.44 314 LEU B N 1
ATOM 7816 C CA . LEU B 1 314 ? -21.188 0.494 -15.641 1 94.44 314 LEU B CA 1
ATOM 7817 C C . LEU B 1 314 ? -20.031 0.198 -16.594 1 94.44 314 LEU B C 1
ATOM 7819 O O . LEU B 1 314 ? -20.188 -0.596 -17.531 1 94.44 314 LEU B O 1
ATOM 7823 N N . LEU B 1 315 ? -18.922 0.726 -16.359 1 93.88 315 LEU B N 1
ATOM 7824 C CA . LEU B 1 315 ? -17.781 0.577 -17.25 1 93.88 315 LEU B CA 1
ATOM 7825 C C . LEU B 1 315 ? -16.891 -0.588 -16.828 1 93.88 315 LEU B C 1
ATOM 7827 O O . LEU B 1 315 ? -16.016 -1.012 -17.578 1 93.88 315 LEU B O 1
ATOM 7831 N N . GLY B 1 316 ? -17.109 -1.182 -15.68 1 90.69 316 GLY B N 1
ATOM 7832 C CA . GLY B 1 316 ? -16.281 -2.232 -15.102 1 90.69 316 GLY B CA 1
ATOM 7833 C C . GLY B 1 316 ? -16.047 -3.393 -16.047 1 90.69 316 GLY B C 1
ATOM 7834 O O . GLY B 1 316 ? -14.891 -3.732 -16.344 1 90.69 316 GLY B O 1
ATOM 7835 N N . PRO B 1 317 ? -17.094 -3.957 -16.641 1 90 317 PRO B N 1
ATOM 7836 C CA . PRO B 1 317 ? -16.938 -5.133 -17.5 1 90 317 PRO B CA 1
ATOM 7837 C C . PRO B 1 317 ? -16.109 -4.848 -18.75 1 90 317 PRO B C 1
ATOM 7839 O O . PRO B 1 317 ? -15.562 -5.77 -19.359 1 90 317 PRO B O 1
ATOM 7842 N N . LEU B 1 318 ? -15.945 -3.561 -19.062 1 90.56 318 LEU B N 1
ATOM 7843 C CA . LEU B 1 318 ? -15.289 -3.197 -20.312 1 90.56 318 LEU B CA 1
ATOM 7844 C C . LEU B 1 318 ? -13.773 -3.143 -20.125 1 90.56 318 LEU B C 1
ATOM 7846 O O . LEU B 1 318 ? -13.023 -3.125 -21.109 1 90.56 318 LEU B O 1
ATOM 7850 N N . ILE B 1 319 ? -13.312 -3.195 -18.969 1 89.12 319 ILE B N 1
ATOM 7851 C CA . ILE B 1 319 ? -11.906 -2.867 -18.75 1 89.12 319 ILE B CA 1
ATOM 7852 C C . ILE B 1 319 ? -11.102 -4.148 -18.547 1 89.12 319 ILE B C 1
ATOM 7854 O O . ILE B 1 319 ? -9.875 -4.105 -18.422 1 89.12 319 ILE B O 1
ATOM 7858 N N . GLY B 1 320 ? -11.797 -5.258 -18.547 1 88.44 320 GLY B N 1
ATOM 7859 C CA . GLY B 1 320 ? -11.047 -6.484 -18.297 1 88.44 320 GLY B CA 1
ATOM 7860 C C . GLY B 1 320 ? -11.797 -7.73 -18.734 1 88.44 320 GLY B C 1
ATOM 7861 O O . GLY B 1 320 ? -12.766 -7.652 -19.484 1 88.44 320 GLY B O 1
ATOM 7862 N N . SER B 1 321 ? -11.172 -8.844 -18.406 1 89.38 321 SER B N 1
ATOM 7863 C CA . SER B 1 321 ? -11.711 -10.18 -18.656 1 89.38 321 SER B CA 1
ATOM 7864 C C . SER B 1 321 ? -11.141 -11.195 -17.672 1 89.38 321 SER B C 1
ATOM 7866 O O . SER B 1 321 ? -10.172 -10.906 -16.969 1 89.38 321 SER B O 1
ATOM 7868 N N . GLY B 1 322 ? -11.805 -12.289 -17.609 1 89.06 322 GLY B N 1
ATOM 7869 C CA . GLY B 1 322 ? -11.375 -13.352 -16.719 1 89.06 322 GLY B CA 1
ATOM 7870 C C . GLY B 1 322 ? -12.43 -14.414 -16.5 1 89.06 322 GLY B C 1
ATOM 7871 O O . GLY B 1 322 ? -13.57 -14.266 -16.938 1 89.06 322 GLY B O 1
ATOM 7872 N N . PRO B 1 323 ? -11.992 -15.469 -15.859 1 88.75 323 PRO B N 1
ATOM 7873 C CA . PRO B 1 323 ? -12.898 -16.609 -15.703 1 88.75 323 PRO B CA 1
ATOM 7874 C C . PRO B 1 323 ? -14.172 -16.266 -14.938 1 88.75 323 PRO B C 1
ATOM 7876 O O . PRO B 1 323 ? -15.242 -16.812 -15.219 1 88.75 323 PRO B O 1
ATOM 7879 N N . ILE B 1 324 ? -14.102 -15.352 -13.969 1 90.06 324 ILE B N 1
ATOM 7880 C CA . ILE B 1 324 ? -15.289 -15.016 -13.188 1 90.06 324 ILE B CA 1
ATOM 7881 C C . ILE B 1 324 ? -15.594 -13.523 -13.328 1 90.06 324 ILE B C 1
ATOM 7883 O O . ILE B 1 324 ? -16.281 -12.938 -12.477 1 90.06 324 ILE B O 1
ATOM 7887 N N . TRP B 1 325 ? -15.047 -12.898 -14.32 1 90.5 325 TRP B N 1
ATOM 7888 C CA . TRP B 1 325 ? -15.133 -11.453 -14.516 1 90.5 325 TRP B CA 1
ATOM 7889 C C . TRP B 1 325 ? -16.578 -11.008 -14.695 1 90.5 325 TRP B C 1
ATOM 7891 O O . TRP B 1 325 ? -17.094 -10.219 -13.906 1 90.5 325 TRP B O 1
ATOM 7901 N N . ASN B 1 326 ? -17.266 -11.602 -15.648 1 87.06 326 ASN B N 1
ATOM 7902 C CA . ASN B 1 326 ? -18.641 -11.203 -15.961 1 87.06 326 ASN B CA 1
ATOM 7903 C C . ASN B 1 326 ? -19.609 -11.648 -14.875 1 87.06 326 ASN B C 1
ATOM 7905 O O . ASN B 1 326 ? -20.531 -10.906 -14.523 1 87.06 326 ASN B O 1
ATOM 7909 N N . GLU B 1 327 ? -19.359 -12.805 -14.367 1 87.38 327 GLU B N 1
ATOM 7910 C CA . GLU B 1 327 ? -20.219 -13.312 -13.312 1 87.38 327 GLU B CA 1
ATOM 7911 C C . GLU B 1 327 ? -20.188 -12.406 -12.086 1 87.38 327 GLU B C 1
ATOM 7913 O O . GLU B 1 327 ? -21.203 -12.242 -11.406 1 87.38 327 GLU B O 1
ATOM 7918 N N . THR B 1 328 ? -19.078 -11.875 -11.828 1 89.19 328 THR B N 1
ATOM 7919 C CA . THR B 1 328 ? -18.906 -11.055 -10.641 1 89.19 328 THR B CA 1
ATOM 7920 C C . THR B 1 328 ? -19.438 -9.641 -10.867 1 89.19 328 THR B C 1
ATOM 7922 O O . THR B 1 328 ? -20.078 -9.07 -9.984 1 89.19 328 THR B O 1
ATOM 7925 N N . LEU B 1 329 ? -19.266 -9.062 -12.023 1 90.56 329 LEU B N 1
ATOM 7926 C CA . LEU B 1 329 ? -19.547 -7.645 -12.234 1 90.56 329 LEU B CA 1
ATOM 7927 C C . LEU B 1 329 ? -20.953 -7.441 -12.797 1 90.56 329 LEU B C 1
ATOM 7929 O O . LEU B 1 329 ? -21.531 -6.363 -12.656 1 90.56 329 LEU B O 1
ATOM 7933 N N . GLU B 1 330 ? -21.547 -8.445 -13.414 1 89.31 330 GLU B N 1
ATOM 7934 C CA . GLU B 1 330 ? -22.828 -8.32 -14.102 1 89.31 330 GLU B CA 1
ATOM 7935 C C . GLU B 1 330 ? -23.922 -7.895 -13.133 1 89.31 330 GLU B C 1
ATOM 7937 O O . GLU B 1 330 ? -24.75 -7.043 -13.461 1 89.31 330 GLU B O 1
ATOM 7942 N N . PRO B 1 331 ? -23.953 -8.492 -11.977 1 89.38 331 PRO B N 1
ATOM 7943 C CA . PRO B 1 331 ? -25 -8.062 -11.047 1 89.38 331 PRO B CA 1
ATOM 7944 C C . PRO B 1 331 ? -24.938 -6.574 -10.719 1 89.38 331 PRO B C 1
ATOM 7946 O O . PRO B 1 331 ? -25.969 -5.926 -10.547 1 89.38 331 PRO B O 1
ATOM 7949 N N . PHE B 1 332 ? -23.828 -6.02 -10.617 1 91.5 332 PHE B N 1
ATOM 7950 C CA . PHE B 1 332 ? -23.672 -4.602 -10.32 1 91.5 332 PHE B CA 1
ATOM 7951 C C . PHE B 1 332 ? -24.109 -3.748 -11.508 1 91.5 332 PHE B C 1
ATOM 7953 O O . PHE B 1 332 ? -24.734 -2.705 -11.328 1 91.5 332 PHE B O 1
ATOM 7960 N N . VAL B 1 333 ? -23.781 -4.188 -12.703 1 92.69 333 VAL B N 1
ATOM 7961 C CA . VAL B 1 333 ? -24.156 -3.465 -13.914 1 92.69 333 VAL B CA 1
ATOM 7962 C C . VAL B 1 333 ? -25.688 -3.473 -14.062 1 92.69 333 VAL B C 1
ATOM 7964 O O . VAL B 1 333 ? -26.297 -2.432 -14.32 1 92.69 333 VAL B O 1
ATOM 7967 N N . THR B 1 334 ? -26.266 -4.629 -13.898 1 93.06 334 THR B N 1
ATOM 7968 C CA . THR B 1 334 ? -27.703 -4.754 -13.984 1 93.06 334 THR B CA 1
ATOM 7969 C C . THR B 1 334 ? -28.391 -3.902 -12.922 1 93.06 334 THR B C 1
ATOM 7971 O O . THR B 1 334 ? -29.406 -3.26 -13.18 1 93.06 334 THR B O 1
ATOM 7974 N N . GLY B 1 335 ? -27.844 -3.926 -11.711 1 93.94 335 GLY B N 1
ATOM 7975 C CA . GLY B 1 335 ? -28.344 -3.08 -10.648 1 93.94 335 GLY B CA 1
ATOM 7976 C C . GLY B 1 335 ? -28.312 -1.602 -10.992 1 93.94 335 GLY B C 1
ATOM 7977 O O . GLY B 1 335 ? -29.281 -0.878 -10.742 1 93.94 335 GLY B O 1
ATOM 7978 N N . CYS B 1 336 ? -27.281 -1.153 -11.602 1 94 336 CYS B N 1
ATOM 7979 C CA . CYS B 1 336 ? -27.125 0.259 -11.93 1 94 336 CYS B CA 1
ATOM 7980 C C . CYS B 1 336 ? -28.016 0.637 -13.117 1 94 336 CYS B C 1
ATOM 7982 O O . CYS B 1 336 ? -28.516 1.759 -13.18 1 94 336 CYS B O 1
ATOM 7984 N N . GLU B 1 337 ? -28.203 -0.274 -14 1 93.12 337 GLU B N 1
ATOM 7985 C CA . GLU B 1 337 ? -29.078 -0.001 -15.133 1 93.12 337 GLU B CA 1
ATOM 7986 C C . GLU B 1 337 ? -30.531 0.134 -14.688 1 93.12 337 GLU B C 1
ATOM 7988 O O . GLU B 1 337 ? -31.266 0.998 -15.18 1 93.12 337 GLU B O 1
ATOM 7993 N N . ASN B 1 338 ? -30.859 -0.635 -13.711 1 92.88 338 ASN B N 1
ATOM 7994 C CA . ASN B 1 338 ? -32.25 -0.683 -13.289 1 92.88 338 ASN B CA 1
ATOM 7995 C C . ASN B 1 338 ? -32.531 0.3 -12.156 1 92.88 338 ASN B C 1
ATOM 7997 O O . ASN B 1 338 ? -33.656 0.831 -12.047 1 92.88 338 ASN B O 1
ATOM 8001 N N . TYR B 1 339 ? -31.531 0.56 -11.273 1 93.69 339 TYR B N 1
ATOM 8002 C CA . TYR B 1 339 ? -31.859 1.245 -10.031 1 93.69 339 TYR B CA 1
ATOM 8003 C C . TYR B 1 339 ? -30.938 2.432 -9.797 1 93.69 339 TYR B C 1
ATOM 8005 O O . TYR B 1 339 ? -30.828 2.93 -8.672 1 93.69 339 TYR B O 1
ATOM 8013 N N . TRP B 1 340 ? -30.219 2.92 -10.758 1 90.88 340 TRP B N 1
ATOM 8014 C CA . TRP B 1 340 ? -29.312 4.051 -10.586 1 90.88 340 TRP B CA 1
ATOM 8015 C C . TRP B 1 340 ? -30.047 5.25 -9.992 1 90.88 340 TRP B C 1
ATOM 8017 O O . TRP B 1 340 ? -29.469 6.047 -9.258 1 90.88 340 TRP B O 1
ATOM 8027 N N . TRP B 1 341 ? -31.359 5.438 -10.273 1 91.88 341 TRP B N 1
ATOM 8028 C CA . TRP B 1 341 ? -32.156 6.586 -9.859 1 91.88 341 TRP B CA 1
ATOM 8029 C C . TRP B 1 341 ? -32.344 6.609 -8.344 1 91.88 341 TRP B C 1
ATOM 8031 O O . TRP B 1 341 ? -32.562 7.668 -7.758 1 91.88 341 TRP B O 1
ATOM 8041 N N . THR B 1 342 ? -32.219 5.48 -7.699 1 94.62 342 THR B N 1
ATOM 8042 C CA . THR B 1 342 ? -32.344 5.434 -6.246 1 94.62 342 THR B CA 1
ATOM 8043 C C . THR B 1 342 ? -31.188 6.141 -5.578 1 94.62 342 THR B C 1
ATOM 8045 O O . THR B 1 342 ? -31.312 6.637 -4.453 1 94.62 342 THR B O 1
ATOM 8048 N N . ASN B 1 343 ? -30.031 6.156 -6.227 1 94.19 343 ASN B N 1
ATOM 8049 C CA . ASN B 1 343 ? -28.875 6.867 -5.691 1 94.19 343 ASN B CA 1
ATOM 8050 C C . ASN B 1 343 ? -29.062 8.383 -5.777 1 94.19 343 ASN B C 1
ATOM 8052 O O . ASN B 1 343 ? -28.609 9.117 -4.898 1 94.19 343 ASN B O 1
ATOM 8056 N N . LEU B 1 344 ? -29.75 8.828 -6.785 1 94.25 344 LEU B N 1
ATOM 8057 C CA . LEU B 1 344 ? -30.016 10.25 -6.973 1 94.25 344 LEU B CA 1
ATOM 8058 C C . LEU B 1 344 ? -30.906 10.781 -5.852 1 94.25 344 LEU B C 1
ATOM 8060 O O . LEU B 1 344 ? -30.719 11.914 -5.395 1 94.25 344 LEU B O 1
ATOM 8064 N N . PHE B 1 345 ? -31.734 9.922 -5.379 1 95.25 345 PHE B N 1
ATOM 8065 C CA . PHE B 1 345 ? -32.719 10.367 -4.395 1 95.25 345 PHE B CA 1
ATOM 8066 C C . PHE B 1 345 ? -32.375 9.812 -3.016 1 95.25 345 PHE B C 1
ATOM 8068 O O . PHE B 1 345 ? -33.125 10.055 -2.053 1 95.25 345 PHE B O 1
ATOM 8075 N N . TYR B 1 346 ? -31.359 9.07 -2.881 1 96.12 346 TYR B N 1
ATOM 8076 C CA . TYR B 1 346 ? -30.859 8.555 -1.615 1 96.12 346 TYR B CA 1
ATOM 8077 C C . TYR B 1 346 ? -31.875 7.641 -0.947 1 96.12 346 TYR B C 1
ATOM 8079 O O . TYR B 1 346 ? -32.156 7.785 0.244 1 96.12 346 TYR B O 1
ATOM 8087 N N . PHE B 1 347 ? -32.406 6.656 -1.722 1 93.5 347 PHE B N 1
ATOM 8088 C CA . PHE B 1 347 ? -33.344 5.668 -1.187 1 93.5 347 PHE B CA 1
ATOM 8089 C C . PHE B 1 347 ? -32.875 4.254 -1.498 1 93.5 347 PHE B C 1
ATOM 8091 O O . PHE B 1 347 ? -33.656 3.305 -1.436 1 93.5 347 PHE B O 1
ATOM 8098 N N . SER B 1 348 ? -31.625 4.109 -1.827 1 93.81 348 SER B N 1
ATOM 8099 C CA . SER B 1 348 ? -31.078 2.818 -2.217 1 93.81 348 SER B CA 1
ATOM 8100 C C . SER B 1 348 ? -31.109 1.829 -1.057 1 93.81 348 SER B C 1
ATOM 8102 O O . SER B 1 348 ? -31.141 0.615 -1.271 1 93.81 348 SER B O 1
ATOM 8104 N N . ASN B 1 349 ? -31.125 2.318 0.222 1 94.94 349 ASN B N 1
ATOM 8105 C CA . ASN B 1 349 ? -31.109 1.454 1.398 1 94.94 349 ASN B CA 1
ATOM 8106 C C . ASN B 1 349 ? -32.438 0.7 1.552 1 94.94 349 ASN B C 1
ATOM 8108 O O . ASN B 1 349 ? -32.531 -0.23 2.355 1 94.94 349 ASN B O 1
ATOM 8112 N N . PHE B 1 350 ? -33.406 1.017 0.716 1 94.25 350 PHE B N 1
ATOM 8113 C CA . PHE B 1 350 ? -34.719 0.329 0.788 1 94.25 350 PHE B CA 1
ATOM 8114 C C . PHE B 1 350 ? -34.875 -0.607 -0.401 1 94.25 350 PHE B C 1
ATOM 8116 O O . PHE B 1 350 ? -35.938 -1.253 -0.537 1 94.25 350 PHE B O 1
ATOM 8123 N N . ILE B 1 351 ? -33.938 -0.632 -1.283 1 92.12 351 ILE B N 1
ATOM 8124 C CA . ILE B 1 351 ? -33.875 -1.63 -2.346 1 92.12 351 ILE B CA 1
ATOM 8125 C C . ILE B 1 351 ? -33.125 -2.857 -1.854 1 92.12 351 ILE B C 1
ATOM 8127 O O . ILE B 1 351 ? -32.125 -2.73 -1.143 1 92.12 351 ILE B O 1
ATOM 8131 N N . PRO B 1 352 ? -33.625 -4.02 -2.26 1 90.5 352 PRO B N 1
ATOM 8132 C CA . PRO B 1 352 ? -32.875 -5.211 -1.828 1 90.5 352 PRO B CA 1
ATOM 8133 C C . PRO B 1 352 ? -31.406 -5.168 -2.221 1 90.5 352 PRO B C 1
ATOM 8135 O O . PRO B 1 352 ? -31.078 -4.785 -3.344 1 90.5 352 PRO B O 1
ATOM 8138 N N . THR B 1 353 ? -30.609 -5.504 -1.28 1 85.94 353 THR B N 1
ATOM 8139 C CA . THR B 1 353 ? -29.156 -5.391 -1.406 1 85.94 353 THR B CA 1
ATOM 8140 C C . THR B 1 353 ? -28.672 -6.082 -2.676 1 85.94 353 THR B C 1
ATOM 8142 O O . THR B 1 353 ? -27.766 -5.586 -3.354 1 85.94 353 THR B O 1
ATOM 8145 N N . ALA B 1 354 ? -29.266 -7.184 -3.094 1 84.31 354 ALA B N 1
ATOM 8146 C CA . ALA B 1 354 ? -28.844 -7.977 -4.242 1 84.31 354 ALA B CA 1
ATOM 8147 C C . ALA B 1 354 ? -29.141 -7.258 -5.551 1 84.31 354 ALA B C 1
ATOM 8149 O O . ALA B 1 354 ? -28.578 -7.582 -6.594 1 84.31 354 ALA B O 1
ATOM 8150 N N . LYS B 1 355 ? -29.906 -6.184 -5.457 1 89.81 355 LYS B N 1
ATOM 8151 C CA . LYS B 1 355 ? -30.344 -5.535 -6.688 1 89.81 355 LYS B CA 1
ATOM 8152 C C . LYS B 1 355 ? -29.812 -4.109 -6.785 1 89.81 355 LYS B C 1
ATOM 8154 O O . LYS B 1 355 ? -29.969 -3.455 -7.82 1 89.81 355 LYS B O 1
ATOM 8159 N N . THR B 1 356 ? -29.188 -3.713 -5.789 1 90.56 356 THR B N 1
ATOM 8160 C CA . THR B 1 356 ? -28.781 -2.312 -5.727 1 90.56 356 THR B CA 1
ATOM 8161 C C . THR B 1 356 ? -27.609 -2.047 -6.656 1 90.56 356 THR B C 1
ATOM 8163 O O . THR B 1 356 ? -26.828 -2.957 -6.957 1 90.56 356 THR B O 1
ATOM 8166 N N . CYS B 1 357 ? -27.484 -0.817 -7.121 1 90.69 357 CYS B N 1
ATOM 8167 C CA . CYS B 1 357 ? -26.391 -0.375 -7.977 1 90.69 357 CYS B CA 1
ATOM 8168 C C . CYS B 1 357 ? -25.078 -0.32 -7.199 1 90.69 357 CYS B C 1
ATOM 8170 O O . CYS B 1 357 ? -24.094 -0.957 -7.586 1 90.69 357 CYS B O 1
ATOM 8172 N N . VAL B 1 358 ? -25.109 0.399 -6.148 1 92.5 358 VAL B N 1
ATOM 8173 C CA . VAL B 1 358 ? -23.969 0.541 -5.242 1 92.5 358 VAL B CA 1
ATOM 8174 C C . VAL B 1 358 ? -24.344 0.001 -3.863 1 92.5 358 VAL B C 1
ATOM 8176 O O . VAL B 1 358 ? -24.781 0.755 -2.99 1 92.5 358 VAL B O 1
ATOM 8179 N N . PRO B 1 359 ? -24.031 -1.219 -3.662 1 88.75 359 PRO B N 1
ATOM 8180 C CA . PRO B 1 359 ? -24.5 -1.838 -2.416 1 88.75 359 PRO B CA 1
ATOM 8181 C C . PRO B 1 359 ? -24.016 -1.09 -1.174 1 88.75 359 PRO B C 1
ATOM 8183 O O . PRO B 1 359 ? -24.75 -0.994 -0.187 1 88.75 359 PRO B O 1
ATOM 8186 N N . HIS B 1 360 ? -22.844 -0.566 -1.145 1 90.94 360 HIS B N 1
ATOM 8187 C CA . HIS B 1 360 ? -22.344 0.151 0.022 1 90.94 360 HIS B CA 1
ATOM 8188 C C . HIS B 1 360 ? -22.875 1.58 0.061 1 90.94 360 HIS B C 1
ATOM 8190 O O . HIS B 1 360 ? -22.547 2.344 0.974 1 90.94 360 HIS B O 1
ATOM 8196 N N . GLY B 1 361 ? -23.734 1.933 -0.863 1 94.44 361 GLY B N 1
ATOM 8197 C CA . GLY B 1 361 ? -24.359 3.242 -0.889 1 94.44 361 GLY B CA 1
ATOM 8198 C C . GLY B 1 361 ? -25.438 3.406 0.17 1 94.44 361 GLY B C 1
ATOM 8199 O O . GLY B 1 361 ? -25.953 4.508 0.371 1 94.44 361 GLY B O 1
ATOM 8200 N N . TRP B 1 362 ? -25.766 2.354 0.88 1 95.75 362 TRP B N 1
ATOM 8201 C CA . TRP B 1 362 ? -26.766 2.443 1.946 1 95.75 362 TRP B CA 1
ATOM 8202 C C . TRP B 1 362 ? -26.359 3.498 2.975 1 95.75 362 TRP B C 1
ATOM 8204 O O . TRP B 1 362 ? -27.219 4.215 3.498 1 95.75 362 TRP B O 1
ATOM 8214 N N . PHE B 1 363 ? -25.109 3.582 3.275 1 96.81 363 PHE B N 1
ATOM 8215 C CA . PHE B 1 363 ? -24.609 4.535 4.258 1 96.81 363 PHE B CA 1
ATOM 8216 C C . PHE B 1 363 ? -24.953 5.961 3.855 1 96.81 363 PHE B C 1
ATOM 8218 O O . PHE B 1 363 ? -25.422 6.75 4.68 1 96.81 363 PHE B O 1
ATOM 8225 N N . LEU B 1 364 ? -24.734 6.297 2.59 1 96.62 364 LEU B N 1
ATOM 8226 C CA . LEU B 1 364 ? -25 7.641 2.098 1 96.62 364 LEU B CA 1
ATOM 8227 C C . LEU B 1 364 ? -26.5 7.934 2.133 1 96.62 364 LEU B C 1
ATOM 8229 O O . LEU B 1 364 ? -26.906 9.062 2.426 1 96.62 364 LEU B O 1
ATOM 8233 N N . SER B 1 365 ? -27.234 6.93 1.792 1 97.12 365 SER B N 1
ATOM 8234 C CA . SER B 1 365 ? -28.688 7.098 1.863 1 97.12 365 SER B CA 1
ATOM 8235 C C . SER B 1 365 ? -29.141 7.395 3.289 1 97.12 365 SER B C 1
ATOM 8237 O O . SER B 1 365 ? -29.891 8.336 3.523 1 97.12 365 SER B O 1
ATOM 8239 N N . CYS B 1 366 ? -28.656 6.672 4.238 1 97.81 366 CYS B N 1
ATOM 8240 C CA . CYS B 1 366 ? -28.984 6.902 5.641 1 97.81 366 CYS B CA 1
ATOM 8241 C C . CYS B 1 366 ? -28.516 8.281 6.09 1 97.81 366 CYS B C 1
ATOM 8243 O O . CYS B 1 366 ? -29.25 9.016 6.742 1 97.81 366 CYS B O 1
ATOM 8245 N N . ASP B 1 367 ? -27.297 8.578 5.734 1 97.62 367 ASP B N 1
ATOM 8246 C CA . ASP B 1 367 ? -26.719 9.852 6.148 1 97.62 367 ASP B CA 1
ATOM 8247 C C . ASP B 1 367 ? -27.531 11.031 5.621 1 97.62 367 ASP B C 1
ATOM 8249 O O . ASP B 1 367 ? -27.781 11.992 6.348 1 97.62 367 ASP B O 1
ATOM 8253 N N . MET B 1 368 ? -27.906 10.953 4.359 1 97.56 368 MET B N 1
ATOM 8254 C CA . MET B 1 368 ? -28.719 12.016 3.764 1 97.56 368 MET B CA 1
ATOM 8255 C C . MET B 1 368 ? -30.078 12.094 4.422 1 97.56 368 MET B C 1
ATOM 8257 O O . MET B 1 368 ? -30.609 13.188 4.633 1 97.56 368 MET B O 1
ATOM 8261 N N . GLN B 1 369 ? -30.656 11.008 4.723 1 97.69 369 GLN B N 1
ATOM 8262 C CA . GLN B 1 369 ? -31.953 10.984 5.395 1 97.69 369 GLN B CA 1
ATOM 8263 C C . GLN B 1 369 ? -31.859 11.617 6.781 1 97.69 369 GLN B C 1
ATOM 8265 O O . GLN B 1 369 ? -32.75 12.391 7.168 1 97.69 369 GLN B O 1
ATOM 8270 N N . PHE B 1 370 ? -30.828 11.289 7.543 1 98.31 370 PHE B N 1
ATOM 8271 C CA . PHE B 1 370 ? -30.609 11.922 8.836 1 98.31 370 PHE B CA 1
ATOM 8272 C C . PHE B 1 370 ? -30.406 13.43 8.672 1 98.31 370 PHE B C 1
ATOM 8274 O O . PHE B 1 370 ? -30.922 14.219 9.453 1 98.31 370 PHE B O 1
ATOM 8281 N N . TYR B 1 371 ? -29.656 13.797 7.648 1 97.69 371 TYR B N 1
ATOM 8282 C CA . TYR B 1 371 ? -29.359 15.195 7.367 1 97.69 371 TYR B CA 1
ATOM 8283 C C . TYR B 1 371 ? -30.641 15.969 7.07 1 97.69 371 TYR B C 1
ATOM 8285 O O . TYR B 1 371 ? -30.797 17.125 7.484 1 97.69 371 TYR B O 1
ATOM 8293 N N . PHE B 1 372 ? -31.562 15.328 6.449 1 96.5 372 PHE B N 1
ATOM 8294 C CA . PHE B 1 372 ? -32.844 15.945 6.098 1 96.5 372 PHE B CA 1
ATOM 8295 C C . PHE B 1 372 ? -33.656 16.25 7.344 1 96.5 372 PHE B C 1
ATOM 8297 O O . PHE B 1 372 ? -34.406 17.234 7.379 1 96.5 372 PHE B O 1
ATOM 8304 N N . ILE B 1 373 ? -33.438 15.539 8.367 1 96.25 373 ILE B N 1
ATOM 8305 C CA . ILE B 1 373 ? -34.188 15.711 9.602 1 96.25 373 ILE B CA 1
ATOM 8306 C C . ILE B 1 373 ? -33.469 16.672 10.531 1 96.25 373 ILE B C 1
ATOM 8308 O O . ILE B 1 373 ? -34.062 17.281 11.414 1 96.25 373 ILE B O 1
ATOM 8312 N N . SER B 1 374 ? -32.281 16.906 10.359 1 97.31 374 SER B N 1
ATOM 8313 C CA . SER B 1 374 ? -31.375 17.562 11.312 1 97.31 374 SER B CA 1
ATOM 8314 C C . SER B 1 374 ? -31.75 19.016 11.531 1 97.31 374 SER B C 1
ATOM 8316 O O . SER B 1 374 ? -31.547 19.562 12.617 1 97.31 374 SER B O 1
ATOM 8318 N N . PRO B 1 375 ? -32.344 19.797 10.484 1 96.19 375 PRO B N 1
ATOM 8319 C CA . PRO B 1 375 ? -32.656 21.203 10.719 1 96.19 375 PRO B CA 1
ATOM 8320 C C . PRO B 1 375 ? -33.656 21.406 11.859 1 96.19 375 PRO B C 1
ATOM 8322 O O . PRO B 1 375 ? -33.562 22.375 12.617 1 96.19 375 PRO B O 1
ATOM 8325 N N . VAL B 1 376 ? -34.562 20.5 12.016 1 95.94 376 VAL B N 1
ATOM 8326 C CA . VAL B 1 376 ? -35.531 20.594 13.086 1 95.94 376 VAL B CA 1
ATOM 8327 C C . VAL B 1 376 ? -34.844 20.484 14.445 1 95.94 376 VAL B C 1
ATOM 8329 O O . VAL B 1 376 ? -35.156 21.25 15.367 1 95.94 376 VAL B O 1
ATOM 8332 N N . ILE B 1 377 ? -33.969 19.625 14.547 1 97.69 377 ILE B N 1
ATOM 8333 C CA . ILE B 1 377 ? -33.219 19.406 15.789 1 97.69 377 ILE B CA 1
ATOM 8334 C C . ILE B 1 377 ? -32.281 20.578 16.047 1 97.69 377 ILE B C 1
ATOM 8336 O O . ILE B 1 377 ? -32.188 21.078 17.172 1 97.69 377 ILE B O 1
ATOM 8340 N N . ILE B 1 378 ? -31.625 21.062 15.039 1 96.81 378 ILE B N 1
ATOM 8341 C CA . ILE B 1 378 ? -30.641 22.141 15.172 1 96.81 378 ILE B CA 1
ATOM 8342 C C . ILE B 1 378 ? -31.344 23.422 15.594 1 96.81 378 ILE B C 1
ATOM 8344 O O . ILE B 1 378 ? -30.875 24.125 16.484 1 96.81 378 ILE B O 1
ATOM 8348 N N . LEU B 1 379 ? -32.5 23.703 14.938 1 93.56 379 LEU B N 1
ATOM 8349 C CA . LEU B 1 379 ? -33.25 24.891 15.297 1 93.56 379 LEU B CA 1
ATOM 8350 C C . LEU B 1 379 ? -33.812 24.781 16.719 1 93.56 379 LEU B C 1
ATOM 8352 O O . LEU B 1 379 ? -33.875 25.781 17.438 1 93.56 379 LEU B O 1
ATOM 8356 N N . GLY B 1 380 ? -34.188 23.547 17.031 1 94.56 380 GLY B N 1
ATOM 8357 C CA . GLY B 1 380 ? -34.594 23.312 18.406 1 94.56 380 GLY B CA 1
ATOM 8358 C C . GLY B 1 380 ? -33.469 23.578 19.406 1 94.56 380 GLY B C 1
ATOM 8359 O O . GLY B 1 380 ? -33.719 24.234 20.438 1 94.56 380 GLY B O 1
ATOM 8360 N N . LEU B 1 381 ? -32.281 23.125 19.156 1 95.94 381 LEU B N 1
ATOM 8361 C CA . LEU B 1 381 ? -31.125 23.328 20.031 1 95.94 381 LEU B CA 1
ATOM 8362 C C . LEU B 1 381 ? -30.766 24.812 20.109 1 95.94 381 LEU B C 1
ATOM 8364 O O . LEU B 1 381 ? -30.359 25.297 21.172 1 95.94 381 LEU B O 1
ATOM 8368 N N . TYR B 1 382 ? -30.906 25.469 18.969 1 93.12 382 TYR B N 1
ATOM 8369 C CA . TYR B 1 382 ? -30.5 26.859 18.891 1 93.12 382 TYR B CA 1
ATOM 8370 C C . TYR B 1 382 ? -31.484 27.766 19.625 1 93.12 382 TYR B C 1
ATOM 8372 O O . TYR B 1 382 ? -31.078 28.688 20.328 1 93.12 382 TYR B O 1
ATOM 8380 N N . ARG B 1 383 ? -32.812 27.562 19.531 1 92.12 383 ARG B N 1
ATOM 8381 C CA . ARG B 1 383 ? -33.844 28.438 20.109 1 92.12 383 ARG B CA 1
ATOM 8382 C C . ARG B 1 383 ? -34.188 28.016 21.531 1 92.12 383 ARG B C 1
ATOM 8384 O O . ARG B 1 383 ? -34.375 28.875 22.406 1 92.12 383 ARG B O 1
ATOM 8391 N N . ARG B 1 384 ? -34.375 26.703 21.656 1 95.81 384 ARG B N 1
ATOM 8392 C CA . ARG B 1 384 ? -34.719 26.125 22.953 1 95.81 384 ARG B CA 1
ATOM 8393 C C . ARG B 1 384 ? -33.875 24.859 23.203 1 95.81 384 ARG B C 1
ATOM 8395 O O . ARG B 1 384 ? -34.344 23.75 22.984 1 95.81 384 ARG B O 1
ATOM 8402 N N . PRO B 1 385 ? -32.75 24.984 23.75 1 95.06 385 PRO B N 1
ATOM 8403 C CA . PRO B 1 385 ? -31.812 23.859 23.906 1 95.06 385 PRO B CA 1
ATOM 8404 C C . PRO B 1 385 ? -32.438 22.656 24.578 1 95.06 385 PRO B C 1
ATOM 8406 O O . PRO B 1 385 ? -32.125 21.516 24.25 1 95.06 385 PRO B O 1
ATOM 8409 N N . ARG B 1 386 ? -33.375 22.859 25.516 1 96.62 386 ARG B N 1
ATOM 8410 C CA . ARG B 1 386 ? -34.031 21.75 26.188 1 96.62 386 ARG B CA 1
ATOM 8411 C C . ARG B 1 386 ? -34.875 20.953 25.203 1 96.62 386 ARG B C 1
ATOM 8413 O O . ARG B 1 386 ? -34.938 19.719 25.281 1 96.62 386 ARG B O 1
ATOM 8420 N N . MET B 1 387 ? -35.531 21.641 24.328 1 95.75 387 MET B N 1
ATOM 8421 C CA . MET B 1 387 ? -36.344 20.969 23.312 1 95.75 387 MET B CA 1
ATOM 8422 C C . MET B 1 387 ? -35.469 20.188 22.344 1 95.75 387 MET B C 1
ATOM 8424 O O . MET B 1 387 ? -35.812 19.078 21.953 1 95.75 387 MET B O 1
ATOM 8428 N N . GLY B 1 388 ? -34.375 20.828 21.891 1 97.06 388 GLY B N 1
ATOM 8429 C CA . GLY B 1 388 ? -33.438 20.125 21.016 1 97.06 388 GLY B CA 1
ATOM 8430 C C . GLY B 1 388 ? -32.875 18.859 21.641 1 97.06 388 GLY B C 1
ATOM 8431 O O . GLY B 1 388 ? -32.781 17.828 20.984 1 97.06 388 GLY B O 1
ATOM 8432 N N . MET B 1 389 ? -32.562 18.953 22.891 1 97.69 389 MET B N 1
ATOM 8433 C CA . MET B 1 389 ? -32.031 17.797 23.609 1 97.69 389 MET B CA 1
ATOM 8434 C C . MET B 1 389 ? -33.094 16.703 23.766 1 97.69 389 MET B C 1
ATOM 8436 O O . MET B 1 389 ? -32.781 15.523 23.75 1 97.69 389 MET B O 1
ATOM 8440 N N . LEU B 1 390 ? -34.312 17.156 23.953 1 98 390 LEU B N 1
ATOM 8441 C CA . LEU B 1 390 ? -35.406 16.203 24.047 1 98 390 LEU B CA 1
ATOM 8442 C C . LEU B 1 390 ? -35.594 15.453 22.734 1 98 390 LEU B C 1
ATOM 8444 O O . LEU B 1 390 ? -35.812 14.242 22.734 1 98 390 LEU B O 1
ATOM 8448 N N . LEU B 1 391 ? -35.5 16.141 21.641 1 98.12 391 LEU B N 1
ATOM 8449 C CA . LEU B 1 391 ? -35.625 15.516 20.344 1 98.12 391 LEU B CA 1
ATOM 8450 C C . LEU B 1 391 ? -34.5 14.516 20.094 1 98.12 391 LEU B C 1
ATOM 8452 O O . LEU B 1 391 ? -34.719 13.445 19.531 1 98.12 391 LEU B O 1
ATOM 8456 N N . ILE B 1 392 ? -33.344 14.891 20.516 1 98.62 392 ILE B N 1
ATOM 8457 C CA . ILE B 1 392 ? -32.188 13.984 20.406 1 98.62 392 ILE B CA 1
ATOM 8458 C C . ILE B 1 392 ? -32.469 12.727 21.234 1 98.62 392 ILE B C 1
ATOM 8460 O O . ILE B 1 392 ? -32.25 11.609 20.75 1 98.62 392 ILE B O 1
ATOM 8464 N N . ALA B 1 393 ? -32.938 12.898 22.422 1 98.5 393 ALA B N 1
ATOM 8465 C CA . ALA B 1 393 ? -33.219 11.773 23.312 1 98.5 393 ALA B CA 1
ATOM 8466 C C . ALA B 1 393 ? -34.281 10.867 22.719 1 98.5 393 ALA B C 1
ATOM 8468 O O . ALA B 1 393 ? -34.188 9.641 22.781 1 98.5 393 ALA B O 1
ATOM 8469 N N . ILE B 1 394 ? -35.312 11.453 22.172 1 98.19 394 ILE B N 1
ATOM 8470 C CA . ILE B 1 394 ? -36.344 10.688 21.516 1 98.19 394 ILE B CA 1
ATOM 8471 C C . ILE B 1 394 ? -35.781 9.898 20.344 1 98.19 394 ILE B C 1
ATOM 8473 O O . ILE B 1 394 ? -36.125 8.727 20.156 1 98.19 394 ILE B O 1
ATOM 8477 N N . GLY B 1 395 ? -34.969 10.555 19.531 1 98.38 395 GLY B N 1
ATOM 8478 C CA . GLY B 1 395 ? -34.312 9.859 18.438 1 98.38 395 GLY B CA 1
ATOM 8479 C C . GLY B 1 395 ? -33.5 8.656 18.891 1 98.38 395 GLY B C 1
ATOM 8480 O O . GLY B 1 395 ? -33.562 7.594 18.266 1 98.38 395 GLY B O 1
ATOM 8481 N N . ILE B 1 396 ? -32.75 8.797 19.969 1 98.69 396 ILE B N 1
ATOM 8482 C CA . ILE B 1 396 ? -31.922 7.723 20.531 1 98.69 396 ILE B CA 1
ATOM 8483 C C . ILE B 1 396 ? -32.812 6.57 20.984 1 98.69 396 ILE B C 1
ATOM 8485 O O . ILE B 1 396 ? -32.594 5.414 20.625 1 98.69 396 ILE B O 1
ATOM 8489 N N . ILE B 1 397 ? -33.875 6.887 21.672 1 98.38 397 ILE B N 1
ATOM 8490 C CA . ILE B 1 397 ? -34.75 5.871 22.234 1 98.38 397 ILE B CA 1
ATOM 8491 C C . ILE B 1 397 ? -35.469 5.145 21.109 1 98.38 397 ILE B C 1
ATOM 8493 O O . ILE B 1 397 ? -35.594 3.92 21.125 1 98.38 397 ILE B O 1
ATOM 8497 N N . VAL B 1 398 ? -35.938 5.863 20.125 1 98.06 398 VAL B N 1
ATOM 8498 C CA . VAL B 1 398 ? -36.656 5.27 19 1 98.06 398 VAL B CA 1
ATOM 8499 C C . VAL B 1 398 ? -35.719 4.348 18.219 1 98.06 398 VAL B C 1
ATOM 8501 O O . VAL B 1 398 ? -36.125 3.25 17.812 1 98.06 398 VAL B O 1
ATOM 8504 N N . SER B 1 399 ? -34.531 4.766 17.953 1 98.5 399 SER B N 1
ATOM 8505 C CA . SER B 1 399 ? -33.562 3.959 17.234 1 98.5 399 SER B CA 1
ATOM 8506 C C . SER B 1 399 ? -33.219 2.686 18 1 98.5 399 SER B C 1
ATOM 8508 O O . SER B 1 399 ? -33.219 1.592 17.422 1 98.5 399 SER B O 1
ATOM 8510 N N . MET B 1 400 ? -32.938 2.822 19.281 1 98.44 400 MET B N 1
ATOM 8511 C CA . MET B 1 400 ? -32.625 1.673 20.125 1 98.44 400 MET B CA 1
ATOM 8512 C C . MET B 1 400 ? -33.781 0.708 20.219 1 98.44 400 MET B C 1
ATOM 8514 O O . MET B 1 400 ? -33.625 -0.502 20.062 1 98.44 400 MET B O 1
ATOM 8518 N N . ALA B 1 401 ? -34.969 1.275 20.438 1 98.19 401 ALA B N 1
ATOM 8519 C CA . ALA B 1 401 ? -36.188 0.458 20.562 1 98.19 401 ALA B CA 1
ATOM 8520 C C . ALA B 1 401 ? -36.5 -0.26 19.25 1 98.19 401 ALA B C 1
ATOM 8522 O O . ALA B 1 401 ? -36.906 -1.417 19.25 1 98.19 401 ALA B O 1
ATOM 8523 N N . SER B 1 402 ? -36.344 0.404 18.172 1 98.12 402 SER B N 1
ATOM 8524 C CA . SER B 1 402 ? -36.562 -0.212 16.875 1 98.12 402 SER B CA 1
ATOM 8525 C C . SER B 1 402 ? -35.625 -1.368 16.625 1 98.12 402 SER B C 1
ATOM 8527 O O . SER B 1 402 ? -36.031 -2.424 16.125 1 98.12 402 SER B O 1
ATOM 8529 N N . ALA B 1 403 ? -34.375 -1.211 16.938 1 97.62 403 ALA B N 1
ATOM 8530 C CA . ALA B 1 403 ? -33.375 -2.262 16.75 1 97.62 403 ALA B CA 1
ATOM 8531 C C . ALA B 1 403 ? -33.688 -3.486 17.594 1 97.62 403 ALA B C 1
ATOM 8533 O O . ALA B 1 403 ? -33.656 -4.617 17.109 1 97.62 403 ALA B O 1
ATOM 8534 N N . GLY B 1 404 ? -34.031 -3.201 18.859 1 97.75 404 GLY B N 1
ATOM 8535 C CA . GLY B 1 404 ? -34.406 -4.301 19.734 1 97.75 404 GLY B CA 1
ATOM 8536 C C . GLY B 1 404 ? -35.688 -5.004 19.312 1 97.75 404 GLY B C 1
ATOM 8537 O O . GLY B 1 404 ? -35.75 -6.234 19.266 1 97.75 404 GLY B O 1
ATOM 8538 N N . PHE B 1 405 ? -36.625 -4.223 18.969 1 97.75 405 PHE B N 1
ATOM 8539 C CA . PHE B 1 405 ? -37.938 -4.754 18.609 1 97.75 405 PHE B CA 1
ATOM 8540 C C . PHE B 1 405 ? -37.844 -5.602 17.344 1 97.75 405 PHE B C 1
ATOM 8542 O O . PHE B 1 405 ? -38.375 -6.707 17.281 1 97.75 405 PHE B O 1
ATOM 8549 N N . LEU B 1 406 ? -37.219 -5.156 16.297 1 97.44 406 LEU B N 1
ATOM 8550 C CA . LEU B 1 406 ? -37.094 -5.875 15.039 1 97.44 406 LEU B CA 1
ATOM 8551 C C . LEU B 1 406 ? -36.25 -7.129 15.203 1 97.44 406 LEU B C 1
ATOM 8553 O O . LEU B 1 406 ? -36.5 -8.141 14.547 1 97.44 406 LEU B O 1
ATOM 8557 N N . THR B 1 407 ? -35.156 -7.051 16.031 1 97.19 407 THR B N 1
ATOM 8558 C CA . THR B 1 407 ? -34.375 -8.242 16.328 1 97.19 407 THR B CA 1
ATOM 8559 C C . THR B 1 407 ? -35.25 -9.32 16.969 1 97.19 407 THR B C 1
ATOM 8561 O O . THR B 1 407 ? -35.125 -10.5 16.641 1 97.19 407 THR B O 1
ATOM 8564 N N . PHE B 1 408 ? -36.125 -8.875 17.875 1 97 408 PHE B N 1
ATOM 8565 C CA . PHE B 1 408 ? -37 -9.805 18.547 1 97 408 PHE B CA 1
ATOM 8566 C C . PHE B 1 408 ? -38.062 -10.336 17.578 1 97 408 PHE B C 1
ATOM 8568 O O . PHE B 1 408 ? -38.281 -11.547 17.5 1 97 408 PHE B O 1
ATOM 8575 N N . LEU B 1 409 ? -38.688 -9.5 16.797 1 96.69 409 LEU B N 1
ATOM 8576 C CA . LEU B 1 409 ? -39.812 -9.852 15.914 1 96.69 409 LEU B CA 1
ATOM 8577 C C . LEU B 1 409 ? -39.344 -10.828 14.828 1 96.69 409 LEU B C 1
ATOM 8579 O O . LEU B 1 409 ? -40.062 -11.789 14.523 1 96.69 409 LEU B O 1
ATOM 8583 N N . TYR B 1 410 ? -38.188 -10.633 14.273 1 95.31 410 TYR B N 1
ATOM 8584 C CA . TYR B 1 410 ? -37.75 -11.438 13.141 1 95.31 410 TYR B CA 1
ATOM 8585 C C . TYR B 1 410 ? -36.688 -12.445 13.57 1 95.31 410 TYR B C 1
ATOM 8587 O O . TYR B 1 410 ? -36.094 -13.125 12.734 1 95.31 410 TYR B O 1
ATOM 8595 N N . ASP B 1 411 ? -36.375 -12.531 14.797 1 94.44 411 ASP B N 1
ATOM 8596 C CA . ASP B 1 411 ? -35.375 -13.461 15.328 1 94.44 411 ASP B CA 1
ATOM 8597 C C . ASP B 1 411 ? -34.031 -13.297 14.625 1 94.44 411 ASP B C 1
ATOM 8599 O O . ASP B 1 411 ? -33.469 -14.266 14.109 1 94.44 411 ASP B O 1
ATOM 8603 N N . LEU B 1 412 ? -33.594 -12.125 14.57 1 95.56 412 LEU B N 1
ATOM 8604 C CA . LEU B 1 412 ? -32.312 -11.797 13.906 1 95.56 412 LEU B CA 1
ATOM 8605 C C . LEU B 1 412 ? -31.141 -12.016 14.852 1 95.56 412 LEU B C 1
ATOM 8607 O O . LEU B 1 412 ? -31.297 -11.969 16.078 1 95.56 412 LEU B O 1
ATOM 8611 N N . PRO B 1 413 ? -30 -12.383 14.312 1 94.81 413 PRO B N 1
ATOM 8612 C CA . PRO B 1 413 ? -28.797 -12.375 15.141 1 94.81 413 PRO B CA 1
ATOM 8613 C C . PRO B 1 413 ? -28.422 -10.984 15.641 1 94.81 413 PRO B C 1
ATOM 8615 O O . PRO B 1 413 ? -28.938 -9.984 15.117 1 94.81 413 PRO B O 1
ATOM 8618 N N . PRO B 1 414 ? -27.641 -10.906 16.688 1 94.75 414 PRO B N 1
ATOM 8619 C CA . PRO B 1 414 ? -27.312 -9.602 17.25 1 94.75 414 PRO B CA 1
ATOM 8620 C C . PRO B 1 414 ? -26.562 -8.703 16.266 1 94.75 414 PRO B C 1
ATOM 8622 O O . PRO B 1 414 ? -26.75 -7.484 16.281 1 94.75 414 PRO B O 1
ATOM 8625 N N . VAL B 1 415 ? -25.703 -9.242 15.516 1 93.38 415 VAL B N 1
ATOM 8626 C CA . VAL B 1 415 ? -24.938 -8.609 14.453 1 93.38 415 VAL B CA 1
ATOM 8627 C C . VAL B 1 415 ? -24.688 -9.602 13.32 1 93.38 415 VAL B C 1
ATOM 8629 O O . VAL B 1 415 ? -25.078 -10.766 13.414 1 93.38 415 VAL B O 1
ATOM 8632 N N . SER B 1 416 ? -24.172 -9.086 12.211 1 90.75 416 SER B N 1
ATOM 8633 C CA . SER B 1 416 ? -23.781 -10.023 11.172 1 90.75 416 SER B CA 1
ATOM 8634 C C . SER B 1 416 ? -22.641 -10.93 11.648 1 90.75 416 SER B C 1
ATOM 8636 O O . SER B 1 416 ? -21.547 -10.453 11.914 1 90.75 416 SER B O 1
ATOM 8638 N N . LEU B 1 417 ? -22.922 -12.195 11.797 1 91 417 LEU B N 1
ATOM 8639 C CA . LEU B 1 417 ? -21.953 -13.125 12.375 1 91 417 LEU B CA 1
ATOM 8640 C C . LEU B 1 417 ? -21.266 -13.938 11.289 1 91 417 LEU B C 1
ATOM 8642 O O . LEU B 1 417 ? -21.891 -14.352 10.312 1 91 417 LEU B O 1
ATOM 8646 N N . PHE B 1 418 ? -20.031 -14.203 11.492 1 85.5 418 PHE B N 1
ATOM 8647 C CA . PHE B 1 418 ? -19.203 -15.016 10.609 1 85.5 418 PHE B CA 1
ATOM 8648 C C . PHE B 1 418 ? -19.688 -16.453 10.594 1 85.5 418 PHE B C 1
ATOM 8650 O O . PHE B 1 418 ? -19.594 -17.141 9.578 1 85.5 418 PHE B O 1
ATOM 8657 N N . SER B 1 419 ? -20.266 -16.859 11.719 1 88.06 419 SER B N 1
ATOM 8658 C CA . SER B 1 419 ? -20.688 -18.234 11.898 1 88.06 419 SER B CA 1
ATOM 8659 C C . SER B 1 419 ? -21.969 -18.516 11.125 1 88.06 419 SER B C 1
ATOM 8661 O O . SER B 1 419 ? -22.391 -19.672 11.008 1 88.06 419 SER B O 1
ATOM 8663 N N . LEU B 1 420 ? -22.594 -17.5 10.648 1 88.06 420 LEU B N 1
ATOM 8664 C CA . LEU B 1 420 ? -23.766 -17.641 9.797 1 88.06 420 LEU B CA 1
ATOM 8665 C C . LEU B 1 420 ? -23.438 -17.312 8.352 1 88.06 420 LEU B C 1
ATOM 8667 O O . LEU B 1 420 ? -23.734 -16.219 7.875 1 88.06 420 LEU B O 1
ATOM 8671 N N . PRO B 1 421 ? -22.953 -18.281 7.652 1 82.5 421 PRO B N 1
ATOM 8672 C CA . PRO B 1 421 ? -22.359 -17.969 6.348 1 82.5 421 PRO B CA 1
ATOM 8673 C C . PRO B 1 421 ? -23.375 -17.969 5.215 1 82.5 421 PRO B C 1
ATOM 8675 O O . PRO B 1 421 ? -23.078 -17.547 4.102 1 82.5 421 PRO B O 1
ATOM 8678 N N . ASP B 1 422 ? -24.625 -18.406 5.445 1 85.31 422 ASP B N 1
ATOM 8679 C CA . ASP B 1 422 ? -25.641 -18.469 4.391 1 85.31 422 ASP B CA 1
ATOM 8680 C C . ASP B 1 422 ? -25.984 -17.062 3.875 1 85.31 422 ASP B C 1
ATOM 8682 O O . ASP B 1 422 ? -26.281 -16.172 4.664 1 85.31 422 ASP B O 1
ATOM 8686 N N . GLN B 1 423 ? -25.984 -16.969 2.584 1 84.62 423 GLN B N 1
ATOM 8687 C CA . GLN B 1 423 ? -26.203 -15.672 1.956 1 84.62 423 GLN B CA 1
ATOM 8688 C C . GLN B 1 423 ? -27.625 -15.172 2.229 1 84.62 423 GLN B C 1
ATOM 8690 O O . GLN B 1 423 ? -27.844 -13.961 2.375 1 84.62 423 GLN B O 1
ATOM 8695 N N . LYS B 1 424 ? -28.547 -16.031 2.293 1 86.44 424 LYS B N 1
ATOM 8696 C CA . LYS B 1 424 ? -29.922 -15.648 2.557 1 86.44 424 LYS B CA 1
ATOM 8697 C C . LYS B 1 424 ? -30.078 -15.023 3.943 1 86.44 424 LYS B C 1
ATOM 8699 O O . LYS B 1 424 ? -30.75 -14.016 4.109 1 86.44 424 LYS B O 1
ATOM 8704 N N . ASP B 1 425 ? -29.391 -15.633 4.875 1 88.88 425 ASP B N 1
ATOM 8705 C CA . ASP B 1 425 ? -29.438 -15.117 6.242 1 88.88 425 ASP B CA 1
ATOM 8706 C C . ASP B 1 425 ? -28.719 -13.773 6.344 1 88.88 425 ASP B C 1
ATOM 8708 O O . ASP B 1 425 ? -29.203 -12.859 7.02 1 88.88 425 ASP B O 1
ATOM 8712 N N . ILE B 1 426 ? -27.641 -13.672 5.695 1 89.38 426 ILE B N 1
ATOM 8713 C CA . ILE B 1 426 ? -26.875 -12.43 5.707 1 89.38 426 ILE B CA 1
ATOM 8714 C C . ILE B 1 426 ? -27.703 -11.305 5.09 1 89.38 426 ILE B C 1
ATOM 8716 O O . ILE B 1 426 ? -27.812 -10.219 5.66 1 89.38 426 ILE B O 1
ATOM 8720 N N . ASN B 1 427 ? -28.297 -11.586 3.973 1 89.69 427 ASN B N 1
ATOM 8721 C CA . ASN B 1 427 ? -29.109 -10.586 3.277 1 89.69 427 ASN B CA 1
ATOM 8722 C C . ASN B 1 427 ? -30.328 -10.18 4.098 1 89.69 427 ASN B C 1
ATOM 8724 O O . ASN B 1 427 ? -30.719 -9.008 4.09 1 89.69 427 ASN B O 1
ATOM 8728 N N . GLU B 1 428 ? -30.891 -11.117 4.738 1 92.38 428 GLU B N 1
ATOM 8729 C CA . GLU B 1 428 ? -32.062 -10.805 5.578 1 92.38 428 GLU B CA 1
ATOM 8730 C C . GLU B 1 428 ? -31.672 -9.828 6.691 1 92.38 428 GLU B C 1
ATOM 8732 O O . GLU B 1 428 ? -32.375 -8.852 6.941 1 92.38 428 GLU B O 1
ATOM 8737 N N . TYR B 1 429 ? -30.625 -10.109 7.305 1 94.06 429 TYR B N 1
ATOM 8738 C CA . TYR B 1 429 ? -30.156 -9.211 8.359 1 94.06 429 TYR B CA 1
ATOM 8739 C C . TYR B 1 429 ? -29.844 -7.828 7.805 1 94.06 429 TYR B C 1
ATOM 8741 O O . TYR B 1 429 ? -30.25 -6.816 8.375 1 94.06 429 TYR B O 1
ATOM 8749 N N . LEU B 1 430 ? -29.172 -7.754 6.68 1 93.25 430 LEU B N 1
ATOM 8750 C CA . LEU B 1 430 ? -28.75 -6.488 6.094 1 93.25 430 LEU B CA 1
ATOM 8751 C C . LEU B 1 430 ? -29.953 -5.684 5.617 1 93.25 430 LEU B C 1
ATOM 8753 O O . LEU B 1 430 ? -30.016 -4.469 5.816 1 93.25 430 LEU B O 1
ATOM 8757 N N . ASP B 1 431 ? -30.906 -6.348 5.098 1 94.62 431 ASP B N 1
ATOM 8758 C CA . ASP B 1 431 ? -32.062 -5.68 4.504 1 94.62 431 ASP B CA 1
ATOM 8759 C C . ASP B 1 431 ? -33.094 -5.277 5.574 1 94.62 431 ASP B C 1
ATOM 8761 O O . ASP B 1 431 ? -33.938 -4.41 5.344 1 94.62 431 ASP B O 1
ATOM 8765 N N . THR B 1 432 ? -32.969 -5.875 6.734 1 95.25 432 THR B N 1
ATOM 8766 C CA . THR B 1 432 ? -33.938 -5.574 7.777 1 95.25 432 THR B CA 1
ATOM 8767 C C . THR B 1 432 ? -33.312 -4.652 8.836 1 95.25 432 THR B C 1
ATOM 8769 O O . THR B 1 432 ? -34.031 -3.838 9.43 1 95.25 432 THR B O 1
ATOM 8772 N N . MET B 1 433 ? -32.062 -4.805 9.016 1 95.31 433 MET B N 1
ATOM 8773 C CA . MET B 1 433 ? -31.438 -4.086 10.125 1 95.31 433 MET B CA 1
ATOM 8774 C C . MET B 1 433 ? -30.172 -3.379 9.664 1 95.31 433 MET B C 1
ATOM 8776 O O . MET B 1 433 ? -30.062 -2.154 9.742 1 95.31 433 MET B O 1
ATOM 8780 N N . GLY B 1 434 ? -29.312 -4.008 9.055 1 94 434 GLY B N 1
ATOM 8781 C CA . GLY B 1 434 ? -27.969 -3.555 8.781 1 94 434 GLY B CA 1
ATOM 8782 C C . GLY B 1 434 ? -27.922 -2.297 7.934 1 94 434 GLY B C 1
ATOM 8783 O O . GLY B 1 434 ? -27.109 -1.403 8.18 1 94 434 GLY B O 1
ATOM 8784 N N . TYR B 1 435 ? -28.797 -2.15 6.961 1 95.81 435 TYR B N 1
ATOM 8785 C CA . TYR B 1 435 ? -28.703 -1.048 6.008 1 95.81 435 TYR B CA 1
ATOM 8786 C C . TYR B 1 435 ? -29.844 -0.05 6.223 1 95.81 435 TYR B C 1
ATOM 8788 O O . TYR B 1 435 ? -30.047 0.841 5.395 1 95.81 435 TYR B O 1
ATOM 8796 N N . LYS B 1 436 ? -30.484 -0.112 7.344 1 96.88 436 LYS B N 1
ATOM 8797 C CA . LYS B 1 436 ? -31.656 0.721 7.57 1 96.88 436 LYS B CA 1
ATOM 8798 C C . LYS B 1 436 ? -31.344 1.882 8.508 1 96.88 436 LYS B C 1
ATOM 8800 O O . LYS B 1 436 ? -30.531 1.736 9.43 1 96.88 436 LYS B O 1
ATOM 8805 N N . PRO B 1 437 ? -31.938 2.973 8.273 1 97.25 437 PRO B N 1
ATOM 8806 C CA . PRO B 1 437 ? -31.625 4.176 9.039 1 97.25 437 PRO B CA 1
ATOM 8807 C C . PRO B 1 437 ? -32.031 4.059 10.516 1 97.25 437 PRO B C 1
ATOM 8809 O O . PRO B 1 437 ? -31.344 4.625 11.383 1 97.25 437 PRO B O 1
ATOM 8812 N N . TYR B 1 438 ? -33.094 3.318 10.828 1 97 438 TYR B N 1
ATOM 8813 C CA . TYR B 1 438 ? -33.594 3.262 12.195 1 97 438 TYR B CA 1
ATOM 8814 C C . TYR B 1 438 ? -32.594 2.537 13.102 1 97 438 TYR B C 1
ATOM 8816 O O . TYR B 1 438 ? -32.625 2.691 14.32 1 97 438 TYR B O 1
ATOM 8824 N N . ALA B 1 439 ? -31.719 1.786 12.562 1 96.31 439 ALA B N 1
ATOM 8825 C CA . ALA B 1 439 ? -30.734 1.076 13.367 1 96.31 439 ALA B CA 1
ATOM 8826 C C . ALA B 1 439 ? -29.547 1.981 13.703 1 96.31 439 ALA B C 1
ATOM 8828 O O . ALA B 1 439 ? -28.859 1.757 14.695 1 96.31 439 ALA B O 1
ATOM 8829 N N . HIS B 1 440 ? -29.25 2.986 12.906 1 98.12 440 HIS B N 1
ATOM 8830 C CA . HIS B 1 440 ? -27.984 3.727 13.016 1 98.12 440 HIS B CA 1
ATOM 8831 C C . HIS B 1 440 ? -28.234 5.164 13.461 1 98.12 440 HIS B C 1
ATOM 8833 O O . HIS B 1 440 ? -27.281 5.918 13.688 1 98.12 440 HIS B O 1
ATOM 8839 N N . TYR B 1 441 ? -29.516 5.566 13.586 1 98.69 441 TYR B N 1
ATOM 8840 C CA . TYR B 1 441 ? -29.844 6.941 13.945 1 98.69 441 TYR B CA 1
ATOM 8841 C C . TYR B 1 441 ? -29.297 7.289 15.328 1 98.69 441 TYR B C 1
ATOM 8843 O O . TYR B 1 441 ? -29 8.453 15.609 1 98.69 441 TYR B O 1
ATOM 8851 N N . VAL B 1 442 ? -29.156 6.301 16.188 1 98.69 442 VAL B N 1
ATOM 8852 C CA . VAL B 1 442 ? -28.656 6.5 17.547 1 98.69 442 VAL B CA 1
ATOM 8853 C C . VAL B 1 442 ? -27.266 7.109 17.5 1 98.69 442 VAL B C 1
ATOM 8855 O O . VAL B 1 442 ? -26.953 8.047 18.25 1 98.69 442 VAL B O 1
ATOM 8858 N N . ALA B 1 443 ? -26.406 6.594 16.688 1 98.81 443 ALA B N 1
ATOM 8859 C CA . ALA B 1 443 ? -25.047 7.113 16.578 1 98.81 443 ALA B CA 1
ATOM 8860 C C . ALA B 1 443 ? -25.047 8.555 16.078 1 98.81 443 ALA B C 1
ATOM 8862 O O . ALA B 1 443 ? -24.297 9.398 16.578 1 98.81 443 ALA B O 1
ATOM 8863 N N . TYR B 1 444 ? -25.891 8.883 15.117 1 98.81 444 TYR B N 1
ATOM 8864 C CA . TYR B 1 444 ? -26.031 10.234 14.578 1 98.81 444 TYR B CA 1
ATOM 8865 C C . TYR B 1 444 ? -26.516 11.203 15.648 1 98.81 444 TYR B C 1
ATOM 8867 O O . TYR B 1 444 ? -25.969 12.305 15.789 1 98.81 444 TYR B O 1
ATOM 8875 N N . CYS B 1 445 ? -27.484 10.758 16.438 1 98.81 445 CYS B N 1
ATOM 8876 C CA . CYS B 1 445 ? -28.062 11.594 17.484 1 98.81 445 CYS B CA 1
ATOM 8877 C C . CYS B 1 445 ? -27.031 11.875 18.578 1 98.81 445 CYS B C 1
ATOM 8879 O O . CYS B 1 445 ? -26.922 13 19.062 1 98.81 445 CYS B O 1
ATOM 8881 N N . ILE B 1 446 ? -26.312 10.859 18.953 1 98.81 446 ILE B N 1
ATOM 8882 C CA . ILE B 1 446 ? -25.266 11.062 19.938 1 98.81 446 ILE B CA 1
ATOM 8883 C C . ILE B 1 446 ? -24.219 12.031 19.391 1 98.81 446 ILE B C 1
ATOM 8885 O O . ILE B 1 446 ? -23.703 12.883 20.125 1 98.81 446 ILE B O 1
ATOM 8889 N N . GLY B 1 447 ? -23.938 11.922 18.141 1 98.88 447 GLY B N 1
ATOM 8890 C CA . GLY B 1 447 ? -23.062 12.883 17.484 1 98.88 447 GLY B CA 1
ATOM 8891 C C . GLY B 1 447 ? -23.578 14.305 17.547 1 98.88 447 GLY B C 1
ATOM 8892 O O . GLY B 1 447 ? -22.828 15.234 17.859 1 98.88 447 GLY B O 1
ATOM 8893 N N . MET B 1 448 ? -24.875 14.484 17.312 1 98.69 448 MET B N 1
ATOM 8894 C CA . MET B 1 448 ? -25.484 15.812 17.375 1 98.69 448 MET B CA 1
ATOM 8895 C C . MET B 1 448 ? -25.375 16.391 18.781 1 98.69 448 MET B C 1
ATOM 8897 O O . MET B 1 448 ? -25.031 17.578 18.938 1 98.69 448 MET B O 1
ATOM 8901 N N . GLY B 1 449 ? -25.641 15.539 19.734 1 98.38 449 GLY B N 1
ATOM 8902 C CA . GLY B 1 449 ? -25.5 15.992 21.109 1 98.38 449 GLY B CA 1
ATOM 8903 C C . GLY B 1 449 ? -24.078 16.406 21.438 1 98.38 449 GLY B C 1
ATOM 8904 O O . GLY B 1 449 ? -23.875 17.422 22.125 1 98.38 449 GLY B O 1
ATOM 8905 N N . THR B 1 450 ? -23.141 15.656 21 1 98.06 450 THR B N 1
ATOM 8906 C CA . THR B 1 450 ? -21.75 15.977 21.234 1 98.06 450 THR B CA 1
ATOM 8907 C C . THR B 1 450 ? -21.359 17.266 20.516 1 98.06 450 THR B C 1
ATOM 8909 O O . THR B 1 450 ? -20.625 18.094 21.078 1 98.06 450 THR B O 1
ATOM 8912 N N . GLY B 1 451 ? -21.828 17.391 19.266 1 97.56 451 GLY B N 1
ATOM 8913 C CA . GLY B 1 451 ? -21.578 18.625 18.547 1 97.56 451 GLY B CA 1
ATOM 8914 C C . GLY B 1 451 ? -22.109 19.859 19.266 1 97.56 451 GLY B C 1
ATOM 8915 O O . GLY B 1 451 ? -21.469 20.906 19.281 1 97.56 451 GLY B O 1
ATOM 8916 N N . PHE B 1 452 ? -23.25 19.703 19.859 1 97.44 452 PHE B N 1
ATOM 8917 C CA . PHE B 1 452 ? -23.844 20.781 20.641 1 97.44 452 PHE B CA 1
ATOM 8918 C C . PHE B 1 452 ? -22.984 21.125 21.859 1 97.44 452 PHE B C 1
ATOM 8920 O O . PHE B 1 452 ? -22.719 22.297 22.125 1 97.44 452 PHE B O 1
ATOM 8927 N N . LEU B 1 453 ? -22.531 20.141 22.516 1 96.06 453 LEU B N 1
ATOM 8928 C CA . LEU B 1 453 ? -21.672 20.328 23.672 1 96.06 453 LEU B CA 1
ATOM 8929 C C . LEU B 1 453 ? -20.406 21.094 23.297 1 96.06 453 LEU B C 1
ATOM 8931 O O . LEU B 1 453 ? -20 22.016 24 1 96.06 453 LEU B O 1
ATOM 8935 N N . LEU B 1 454 ? -19.797 20.75 22.219 1 94.69 454 LEU B N 1
ATOM 8936 C CA . LEU B 1 454 ? -18.547 21.359 21.797 1 94.69 454 LEU B CA 1
ATOM 8937 C C . LEU B 1 454 ? -18.781 22.781 21.312 1 94.69 454 LEU B C 1
ATOM 8939 O O . LEU B 1 454 ? -17.875 23.625 21.391 1 94.69 454 LEU B O 1
ATOM 8943 N N . SER B 1 455 ? -19.969 23.047 20.844 1 93.38 455 SER B N 1
ATOM 8944 C CA . SER B 1 455 ? -20.266 24.375 20.312 1 93.38 455 SER B CA 1
ATOM 8945 C C . SER B 1 455 ? -20.562 25.375 21.438 1 93.38 455 SER B C 1
ATOM 8947 O O . SER B 1 455 ? -20.234 26.547 21.328 1 93.38 455 SER B O 1
ATOM 8949 N N . VAL B 1 456 ? -21.094 24.891 22.453 1 91.44 456 VAL B N 1
ATOM 8950 C CA . VAL B 1 456 ? -21.547 25.781 23.516 1 91.44 456 VAL B CA 1
ATOM 8951 C C . VAL B 1 456 ? -20.422 25.969 24.547 1 91.44 456 VAL B C 1
ATOM 8953 O O . VAL B 1 456 ? -20.25 27.062 25.078 1 91.44 456 VAL B O 1
ATOM 8956 N N . LYS B 1 457 ? -19.641 24.953 24.719 1 87.75 457 LYS B N 1
ATOM 8957 C CA . LYS B 1 457 ? -18.578 25.031 25.734 1 87.75 457 LYS B CA 1
ATOM 8958 C C . LYS B 1 457 ? -17.203 25.141 25.078 1 87.75 457 LYS B C 1
ATOM 8960 O O . LYS B 1 457 ? -16.734 24.188 24.453 1 87.75 457 LYS B O 1
ATOM 8965 N N . GLN B 1 458 ? -16.594 26.219 25.172 1 78.56 458 GLN B N 1
ATOM 8966 C CA . GLN B 1 458 ? -15.273 26.406 24.578 1 78.56 458 GLN B CA 1
ATOM 8967 C C . GLN B 1 458 ? -14.203 25.656 25.375 1 78.56 458 GLN B C 1
ATOM 8969 O O . GLN B 1 458 ? -13.219 25.203 24.797 1 78.56 458 GLN B O 1
ATOM 8974 N N . LYS B 1 459 ? -14.375 25.625 26.734 1 86.44 459 LYS B N 1
ATOM 8975 C CA . LYS B 1 459 ? -13.5 24.875 27.625 1 86.44 459 LYS B CA 1
ATOM 8976 C C . LYS B 1 459 ? -14.297 23.906 28.484 1 86.44 459 LYS B C 1
ATOM 8978 O O . LYS B 1 459 ? -15.312 24.281 29.078 1 86.44 459 LYS B O 1
ATOM 8983 N N . ILE B 1 460 ? -13.883 22.703 28.422 1 92.62 460 ILE B N 1
ATOM 8984 C CA . ILE B 1 460 ? -14.562 21.672 29.188 1 92.62 460 ILE B CA 1
ATOM 8985 C C . ILE B 1 460 ? -13.609 21.094 30.234 1 92.62 460 ILE B C 1
ATOM 8987 O O . ILE B 1 460 ? -12.766 20.25 29.922 1 92.62 460 ILE B O 1
ATOM 8991 N N . PRO B 1 461 ? -13.719 21.609 31.438 1 93.69 461 PRO B N 1
ATOM 8992 C CA . PRO B 1 461 ? -12.875 21.047 32.5 1 93.69 461 PRO B CA 1
ATOM 8993 C C . PRO B 1 461 ? -13.312 19.641 32.906 1 93.69 461 PRO B C 1
ATOM 8995 O O . PRO B 1 461 ? -14.484 19.406 33.188 1 93.69 461 PRO B O 1
ATOM 8998 N N . ILE B 1 462 ? -12.422 18.781 32.875 1 95 462 ILE B N 1
ATOM 8999 C CA . ILE B 1 462 ? -12.703 17.391 33.219 1 95 462 ILE B CA 1
ATOM 9000 C C . ILE B 1 462 ? -11.781 16.969 34.375 1 95 462 ILE B C 1
ATOM 9002 O O . ILE B 1 462 ? -10.555 17 34.25 1 95 462 ILE B O 1
ATOM 9006 N N . SER B 1 463 ? -12.352 16.547 35.531 1 95.62 463 SER B N 1
ATOM 9007 C CA . SER B 1 463 ? -11.586 16.109 36.688 1 95.62 463 SER B CA 1
ATOM 9008 C C . SER B 1 463 ? -10.828 14.82 36.406 1 95.62 463 SER B C 1
ATOM 9010 O O . SER B 1 463 ? -11.18 14.086 35.469 1 95.62 463 SER B O 1
ATOM 9012 N N . LYS B 1 464 ? -9.875 14.555 37.156 1 93.69 464 LYS B N 1
ATOM 9013 C CA . LYS B 1 464 ? -9.062 13.367 36.969 1 93.69 464 LYS B CA 1
ATOM 9014 C C . LYS B 1 464 ? -9.883 12.094 37.156 1 93.69 464 LYS B C 1
ATOM 9016 O O . LYS B 1 464 ? -9.688 11.102 36.469 1 93.69 464 LYS B O 1
ATOM 9021 N N . ILE B 1 465 ? -10.727 12.141 38.094 1 96.25 465 ILE B N 1
ATOM 9022 C CA . ILE B 1 465 ? -11.57 10.977 38.375 1 96.25 465 ILE B CA 1
ATOM 9023 C C . ILE B 1 465 ? -12.477 10.711 37.156 1 96.25 465 ILE B C 1
ATOM 9025 O O . ILE B 1 465 ? -12.68 9.555 36.781 1 96.25 465 ILE B O 1
ATOM 9029 N N . LEU B 1 466 ? -13.031 11.734 36.625 1 96.12 466 LEU B N 1
ATOM 9030 C CA . LEU B 1 466 ? -13.891 11.586 35.469 1 96.12 466 LEU B CA 1
ATOM 9031 C C . LEU B 1 466 ? -13.102 11.102 34.25 1 96.12 466 LEU B C 1
ATOM 9033 O O . LEU B 1 466 ? -13.625 10.352 33.406 1 96.12 466 LEU B O 1
ATOM 9037 N N . GLN B 1 467 ? -11.906 11.562 34.188 1 96.44 467 GLN B N 1
ATOM 9038 C CA . GLN B 1 467 ? -11.055 11.078 33.125 1 96.44 467 GLN B CA 1
ATOM 9039 C C . GLN B 1 467 ? -10.836 9.57 33.219 1 96.44 467 GLN B C 1
ATOM 9041 O O . GLN B 1 467 ? -10.984 8.852 32.219 1 96.44 467 GLN B O 1
ATOM 9046 N N . ILE B 1 468 ? -10.531 9.109 34.375 1 96.06 468 ILE B N 1
ATOM 9047 C CA . ILE B 1 468 ? -10.266 7.691 34.594 1 96.06 468 ILE B CA 1
ATOM 9048 C C . ILE B 1 468 ? -11.531 6.879 34.344 1 96.06 468 ILE B C 1
ATOM 9050 O O . ILE B 1 468 ? -11.492 5.852 33.688 1 96.06 468 ILE B O 1
ATOM 9054 N N . CYS B 1 469 ? -12.594 7.336 34.875 1 96.75 469 CYS B N 1
ATOM 9055 C CA . CYS B 1 469 ? -13.867 6.645 34.688 1 96.75 469 CYS B CA 1
ATOM 9056 C C . CYS B 1 469 ? -14.281 6.645 33.219 1 96.75 469 CYS B C 1
ATOM 9058 O O . CYS B 1 469 ? -14.75 5.625 32.688 1 96.75 469 CYS B O 1
ATOM 9060 N N . GLY B 1 470 ? -14.148 7.77 32.594 1 96.94 470 GLY B N 1
ATOM 9061 C CA . GLY B 1 470 ? -14.492 7.879 31.188 1 96.94 470 GLY B CA 1
ATOM 9062 C C . GLY B 1 470 ? -13.664 6.961 30.297 1 96.94 470 GLY B C 1
ATOM 9063 O O . GLY B 1 470 ? -14.219 6.246 29.469 1 96.94 470 GLY B O 1
ATOM 9064 N N . TRP B 1 471 ? -12.406 6.949 30.531 1 96.31 471 TRP B N 1
ATOM 9065 C CA . TRP B 1 471 ? -11.523 6.086 29.766 1 96.31 471 TRP B CA 1
ATOM 9066 C C . TRP B 1 471 ? -11.82 4.613 30.047 1 96.31 471 TRP B C 1
ATOM 9068 O O . TRP B 1 471 ? -11.844 3.793 29.125 1 96.31 471 TRP B O 1
ATOM 9078 N N . SER B 1 472 ? -11.977 4.289 31.297 1 97.38 472 SER B N 1
ATOM 9079 C CA . SER B 1 472 ? -12.289 2.906 31.656 1 97.38 472 SER B CA 1
ATOM 9080 C C . SER B 1 472 ? -13.578 2.441 31 1 97.38 472 SER B C 1
ATOM 9082 O O . SER B 1 472 ? -13.648 1.33 30.469 1 97.38 472 SER B O 1
ATOM 9084 N N . PHE B 1 473 ? -14.516 3.279 31 1 96.5 473 PHE B N 1
ATOM 9085 C CA . PHE B 1 473 ? -15.789 2.959 30.375 1 96.5 473 PHE B CA 1
ATOM 9086 C C . PHE B 1 473 ? -15.625 2.799 28.859 1 96.5 473 PHE B C 1
ATOM 9088 O O . PHE B 1 473 ? -16.062 1.804 28.281 1 96.5 473 PHE B O 1
ATOM 9095 N N . ALA B 1 474 ? -15.078 3.779 28.234 1 97.12 474 ALA B N 1
ATOM 9096 C CA . ALA B 1 474 ? -14.938 3.783 26.781 1 97.12 474 ALA B CA 1
ATOM 9097 C C . ALA B 1 474 ? -14.133 2.578 26.312 1 97.12 474 ALA B C 1
ATOM 9099 O O . ALA B 1 474 ? -14.562 1.857 25.406 1 97.12 474 ALA B O 1
ATOM 9100 N N . VAL B 1 475 ? -13.023 2.268 26.953 1 96.81 475 VAL B N 1
ATOM 9101 C CA . VAL B 1 475 ? -12.133 1.194 26.531 1 96.81 475 VAL B CA 1
ATOM 9102 C C . VAL B 1 475 ? -12.773 -0.159 26.812 1 96.81 475 VAL B C 1
ATOM 9104 O O . VAL B 1 475 ? -12.805 -1.035 25.938 1 96.81 475 VAL B O 1
ATOM 9107 N N . THR B 1 476 ? -13.297 -0.318 27.984 1 97.38 476 THR B N 1
ATOM 9108 C CA . THR B 1 476 ? -13.867 -1.604 28.359 1 97.38 476 THR B CA 1
ATOM 9109 C C . THR B 1 476 ? -15.117 -1.899 27.531 1 97.38 476 THR B C 1
ATOM 9111 O O . THR B 1 476 ? -15.266 -2.998 27 1 97.38 476 THR B O 1
ATOM 9114 N N . SER B 1 477 ? -15.984 -0.961 27.422 1 97.25 477 SER B N 1
ATOM 9115 C CA . SER B 1 477 ? -17.234 -1.183 26.703 1 97.25 477 SER B CA 1
ATOM 9116 C C . SER B 1 477 ? -17 -1.407 25.219 1 97.25 477 SER B C 1
ATOM 9118 O O . SER B 1 477 ? -17.562 -2.32 24.625 1 97.25 477 SER B O 1
ATOM 9120 N N . CYS B 1 478 ? -16.188 -0.578 24.578 1 97.19 478 CYS B N 1
ATOM 9121 C CA . CYS B 1 478 ? -15.914 -0.734 23.156 1 97.19 478 CYS B CA 1
ATOM 9122 C C . CYS B 1 478 ? -15.188 -2.045 22.875 1 97.19 478 CYS B C 1
ATOM 9124 O O . CYS B 1 478 ? -15.438 -2.697 21.859 1 97.19 478 CYS B O 1
ATOM 9126 N N . THR B 1 479 ? -14.266 -2.451 23.781 1 97.25 479 THR B N 1
ATOM 9127 C CA . THR B 1 479 ? -13.578 -3.729 23.625 1 97.25 479 THR B CA 1
ATOM 9128 C C . THR B 1 479 ? -14.562 -4.891 23.766 1 97.25 479 THR B C 1
ATOM 9130 O O . THR B 1 479 ? -14.492 -5.863 23.016 1 97.25 479 THR B O 1
ATOM 9133 N N . LEU B 1 480 ? -15.445 -4.746 24.672 1 96.75 480 LEU B N 1
ATOM 9134 C CA . LEU B 1 480 ? -16.422 -5.801 24.875 1 96.75 480 LEU B CA 1
ATOM 9135 C C . LEU B 1 480 ? -17.375 -5.906 23.688 1 96.75 480 LEU B C 1
ATOM 9137 O O . LEU B 1 480 ? -17.797 -7.004 23.328 1 96.75 480 LEU B O 1
ATOM 9141 N N . ILE B 1 481 ? -17.703 -4.852 23.094 1 97.12 481 ILE B N 1
ATOM 9142 C CA . ILE B 1 481 ? -18.578 -4.848 21.938 1 97.12 481 ILE B CA 1
ATOM 9143 C C . ILE B 1 481 ? -17.891 -5.535 20.75 1 97.12 481 ILE B C 1
ATOM 9145 O O . ILE B 1 481 ? -18.516 -6.332 20.047 1 97.12 481 ILE B O 1
ATOM 9149 N N . VAL B 1 482 ? -16.609 -5.301 20.547 1 96.62 482 VAL B N 1
ATOM 9150 C CA . VAL B 1 482 ? -15.883 -5.812 19.391 1 96.62 482 VAL B CA 1
ATOM 9151 C C . VAL B 1 482 ? -15.461 -7.258 19.641 1 96.62 482 VAL B C 1
ATOM 9153 O O . VAL B 1 482 ? -15.648 -8.125 18.781 1 96.62 482 VAL B O 1
ATOM 9156 N N . TYR B 1 483 ? -14.977 -7.578 20.875 1 96.75 483 TYR B N 1
ATOM 9157 C CA . TYR B 1 483 ? -14.398 -8.891 21.141 1 96.75 483 TYR B CA 1
ATOM 9158 C C . TYR B 1 483 ? -15.398 -9.797 21.844 1 96.75 483 TYR B C 1
ATOM 9160 O O . TYR B 1 483 ? -15.203 -11.008 21.922 1 96.75 483 TYR B O 1
ATOM 9168 N N . GLY B 1 484 ? -16.453 -9.219 22.344 1 95.44 484 GLY B N 1
ATOM 9169 C CA . GLY B 1 484 ? -17.453 -10 23.062 1 95.44 484 GLY B CA 1
ATOM 9170 C C . GLY B 1 484 ? -18.234 -10.945 22.172 1 95.44 484 GLY B C 1
ATOM 9171 O O . GLY B 1 484 ? -18.906 -11.844 22.656 1 95.44 484 GLY B O 1
ATOM 9172 N N . THR B 1 485 ? -18.125 -10.836 20.906 1 96.06 485 THR B N 1
ATOM 9173 C CA . THR B 1 485 ? -18.844 -11.68 19.969 1 96.06 485 THR B CA 1
ATOM 9174 C C . THR B 1 485 ? -18.062 -12.945 19.656 1 96.06 485 THR B C 1
ATOM 9176 O O . THR B 1 485 ? -18.453 -13.734 18.797 1 96.06 485 THR B O 1
ATOM 9179 N N . TRP B 1 486 ? -16.938 -13.156 20.312 1 95.56 486 TRP B N 1
ATOM 9180 C CA . TRP B 1 486 ? -16 -14.242 20.031 1 95.56 486 TRP B CA 1
ATOM 9181 C C . TRP B 1 486 ? -16.719 -15.594 20.109 1 95.56 486 TRP B C 1
ATOM 9183 O O . TRP B 1 486 ? -16.594 -16.406 19.188 1 95.56 486 TRP B O 1
ATOM 9193 N N . ASP B 1 487 ? -17.516 -15.781 21.125 1 94.81 487 ASP B N 1
ATOM 9194 C CA . ASP B 1 487 ? -18.219 -17.047 21.297 1 94.81 487 ASP B CA 1
ATOM 9195 C C . ASP B 1 487 ? -19.25 -17.266 20.203 1 94.81 487 ASP B C 1
ATOM 9197 O O . ASP B 1 487 ? -19.422 -18.391 19.719 1 94.81 487 ASP B O 1
ATOM 9201 N N . TRP B 1 488 ? -19.906 -16.25 19.844 1 94.56 488 TRP B N 1
ATOM 9202 C CA . TRP B 1 488 ? -20.938 -16.344 18.812 1 94.56 488 TRP B CA 1
ATOM 9203 C C . TRP B 1 488 ? -20.328 -16.641 17.453 1 94.56 488 TRP B C 1
ATOM 9205 O O . TRP B 1 488 ? -20.844 -17.453 16.703 1 94.56 488 TRP B O 1
ATOM 9215 N N . ASN B 1 489 ? -19.219 -16 17.156 1 93.62 489 ASN B N 1
ATOM 9216 C CA . ASN B 1 489 ? -18.531 -16.203 15.891 1 93.62 489 ASN B CA 1
ATOM 9217 C C . ASN B 1 489 ? -17.875 -17.578 15.828 1 93.62 489 ASN B C 1
ATOM 9219 O O . ASN B 1 489 ? -17.547 -18.078 14.742 1 93.62 489 ASN B O 1
ATOM 9223 N N . SER B 1 490 ? -17.688 -18.203 17 1 91.56 490 SER B N 1
ATOM 9224 C CA . SER B 1 490 ? -17.109 -19.547 17.062 1 91.56 490 SER B CA 1
ATOM 9225 C C . SER B 1 490 ? -18.172 -20.625 16.828 1 91.56 490 SER B C 1
ATOM 9227 O O . SER B 1 490 ? -17.844 -21.812 16.781 1 91.56 490 SER B O 1
ATOM 9229 N N . GLY B 1 491 ? -19.406 -20.219 16.719 1 89 491 GLY B N 1
ATOM 9230 C CA . GLY B 1 491 ? -20.438 -21.188 16.375 1 89 491 GLY B CA 1
ATOM 9231 C C . GLY B 1 491 ? -21.484 -21.344 17.453 1 89 491 GLY B C 1
ATOM 9232 O O . GLY B 1 491 ? -22.516 -21.984 17.234 1 89 491 GLY B O 1
ATOM 9233 N N . ASN B 1 492 ? -21.281 -20.672 18.578 1 91.94 492 ASN B N 1
ATOM 9234 C CA . ASN B 1 492 ? -22.266 -20.734 19.672 1 91.94 492 ASN B CA 1
ATOM 9235 C C . ASN B 1 492 ? -23.156 -19.5 19.688 1 91.94 492 ASN B C 1
ATOM 9237 O O . ASN B 1 492 ? -22.844 -18.5 20.328 1 91.94 492 ASN B O 1
ATOM 9241 N N . LEU B 1 493 ? -24.297 -19.625 19.078 1 92.62 493 LEU B N 1
ATOM 9242 C CA . LEU B 1 493 ? -25.203 -18.5 18.922 1 92.62 493 LEU B CA 1
ATOM 9243 C C . LEU B 1 493 ? -25.797 -18.094 20.266 1 92.62 493 LEU B C 1
ATOM 9245 O O . LEU B 1 493 ? -26.062 -18.953 21.109 1 92.62 493 LEU B O 1
ATOM 9249 N N . PRO B 1 494 ? -26 -16.875 20.453 1 94.31 494 PRO B N 1
ATOM 9250 C CA . PRO B 1 494 ? -26.578 -16.406 21.703 1 94.31 494 PRO B CA 1
ATOM 9251 C C . PRO B 1 494 ? -28.094 -16.641 21.781 1 94.31 494 PRO B C 1
ATOM 9253 O O . PRO B 1 494 ? -28.75 -16.844 20.75 1 94.31 494 PRO B O 1
ATOM 9256 N N . ASP B 1 495 ? -28.578 -16.562 23.047 1 94.69 495 ASP B N 1
ATOM 9257 C CA . ASP B 1 495 ? -30.016 -16.594 23.266 1 94.69 495 ASP B CA 1
ATOM 9258 C C . ASP B 1 495 ? -30.688 -15.328 22.75 1 94.69 495 ASP B C 1
ATOM 9260 O O . ASP B 1 495 ? -30.031 -14.312 22.547 1 94.69 495 ASP B O 1
ATOM 9264 N N . TRP B 1 496 ? -32 -15.43 22.5 1 93.75 496 TRP B N 1
ATOM 9265 C CA . TRP B 1 496 ? -32.75 -14.305 21.938 1 93.75 496 TRP B CA 1
ATOM 9266 C C . TRP B 1 496 ? -32.656 -13.078 22.828 1 93.75 496 TRP B C 1
ATOM 9268 O O . TRP B 1 496 ? -32.562 -11.945 22.344 1 93.75 496 TRP B O 1
ATOM 9278 N N . SER B 1 497 ? -32.594 -13.211 24.141 1 96.62 497 SER B N 1
ATOM 9279 C CA . SER B 1 497 ? -32.531 -12.086 25.062 1 96.62 497 SER B CA 1
ATOM 9280 C C . SER B 1 497 ? -31.219 -11.344 24.938 1 96.62 497 SER B C 1
ATOM 9282 O O . SER B 1 497 ? -31.172 -10.109 24.969 1 96.62 497 SER B O 1
ATOM 9284 N N . VAL B 1 498 ? -30.188 -12.133 24.766 1 96.69 498 VAL B N 1
ATOM 9285 C CA . VAL B 1 498 ? -28.859 -11.539 24.625 1 96.69 498 VAL B CA 1
ATOM 9286 C C . VAL B 1 498 ? -28.75 -10.844 23.281 1 96.69 498 VAL B C 1
ATOM 9288 O O . VAL B 1 498 ? -28.172 -9.758 23.172 1 96.69 498 VAL B O 1
ATOM 9291 N N . SER B 1 499 ? -29.281 -11.477 22.25 1 96.94 499 SER B N 1
ATOM 9292 C CA . SER B 1 499 ? -29.266 -10.883 20.922 1 96.94 499 SER B CA 1
ATOM 9293 C C . SER B 1 499 ? -29.984 -9.539 20.906 1 96.94 499 SER B C 1
ATOM 9295 O O . SER B 1 499 ? -29.484 -8.562 20.344 1 96.94 499 SER B O 1
ATOM 9297 N N . VAL B 1 500 ? -31.141 -9.5 21.547 1 97.88 500 VAL B N 1
ATOM 9298 C CA . VAL B 1 500 ? -31.938 -8.281 21.594 1 97.88 500 VAL B CA 1
ATOM 9299 C C . VAL B 1 500 ? -31.219 -7.207 22.391 1 97.88 500 VAL B C 1
ATOM 9301 O O . VAL B 1 500 ? -31.156 -6.047 21.984 1 97.88 500 VAL B O 1
ATOM 9304 N N . ALA B 1 501 ? -30.672 -7.59 23.5 1 97.69 501 ALA B N 1
ATOM 9305 C CA . ALA B 1 501 ? -29.953 -6.637 24.344 1 97.69 501 ALA B CA 1
ATOM 9306 C C . ALA B 1 501 ? -28.75 -6.051 23.594 1 97.69 501 ALA B C 1
ATOM 9308 O O . ALA B 1 501 ? -28.516 -4.84 23.641 1 97.69 501 ALA B O 1
ATOM 9309 N N . TYR B 1 502 ? -28.016 -6.941 22.984 1 97.69 502 TYR B N 1
ATOM 9310 C CA . TYR B 1 502 ? -26.844 -6.5 22.25 1 97.69 502 TYR B CA 1
ATOM 9311 C C . TYR B 1 502 ? -27.234 -5.594 21.078 1 97.69 502 TYR B C 1
ATOM 9313 O O . TYR B 1 502 ? -26.641 -4.527 20.891 1 97.69 502 TYR B O 1
ATOM 9321 N N . ALA B 1 503 ? -28.188 -5.969 20.312 1 97.44 503 ALA B N 1
ATOM 9322 C CA . ALA B 1 503 ? -28.641 -5.191 19.156 1 97.44 503 ALA B CA 1
ATOM 9323 C C . ALA B 1 503 ? -29.172 -3.828 19.578 1 97.44 503 ALA B C 1
ATOM 9325 O O . ALA B 1 503 ? -29 -2.836 18.875 1 97.44 503 ALA B O 1
ATOM 9326 N N . THR B 1 504 ? -29.781 -3.768 20.734 1 98 504 THR B N 1
ATOM 9327 C CA . THR B 1 504 ? -30.391 -2.545 21.25 1 98 504 THR B CA 1
ATOM 9328 C C . THR B 1 504 ? -29.328 -1.555 21.703 1 98 504 THR B C 1
ATOM 9330 O O . THR B 1 504 ? -29.453 -0.353 21.453 1 98 504 THR B O 1
ATOM 9333 N N . CYS B 1 505 ? -28.219 -2.08 22.25 1 97.62 505 CYS B N 1
ATOM 9334 C CA . CYS B 1 505 ? -27.359 -1.183 23.016 1 97.62 505 CYS B CA 1
ATOM 9335 C C . CYS B 1 505 ? -26.016 -1.01 22.328 1 97.62 505 CYS B C 1
ATOM 9337 O O . CYS B 1 505 ? -25.297 -0.042 22.578 1 97.62 505 CYS B O 1
ATOM 9339 N N . SER B 1 506 ? -25.578 -1.919 21.547 1 97.75 506 SER B N 1
ATOM 9340 C CA . SER B 1 506 ? -24.203 -1.972 21.062 1 97.75 506 SER B CA 1
ATOM 9341 C C . SER B 1 506 ? -23.828 -0.702 20.297 1 97.75 506 SER B C 1
ATOM 9343 O O . SER B 1 506 ? -22.797 -0.087 20.578 1 97.75 506 SER B O 1
ATOM 9345 N N . ARG B 1 507 ? -24.672 -0.212 19.375 1 98.19 507 ARG B N 1
ATOM 9346 C CA . ARG B 1 507 ? -24.359 0.96 18.562 1 98.19 507 ARG B CA 1
ATOM 9347 C C . ARG B 1 507 ? -24.344 2.225 19.422 1 98.19 507 ARG B C 1
ATOM 9349 O O . ARG B 1 507 ? -23.516 3.113 19.203 1 98.19 507 ARG B O 1
ATOM 9356 N N . ALA B 1 508 ? -25.219 2.295 20.359 1 98.44 508 ALA B N 1
ATOM 9357 C CA . ALA B 1 508 ? -25.25 3.432 21.281 1 98.44 508 ALA B CA 1
ATOM 9358 C C . ALA B 1 508 ? -24 3.482 22.141 1 98.44 508 ALA B C 1
ATOM 9360 O O . ALA B 1 508 ? -23.375 4.539 22.281 1 98.44 508 ALA B O 1
ATOM 9361 N N . VAL B 1 509 ? -23.656 2.367 22.672 1 98.25 509 VAL B N 1
ATOM 9362 C CA . VAL B 1 509 ? -22.484 2.283 23.547 1 98.25 509 VAL B CA 1
ATOM 9363 C C . VAL B 1 509 ? -21.219 2.604 22.75 1 98.25 509 VAL B C 1
ATOM 9365 O O . VAL B 1 509 ? -20.344 3.318 23.234 1 98.25 509 VAL B O 1
ATOM 9368 N N . TRP B 1 510 ? -21.109 2.066 21.562 1 98.5 510 TRP B N 1
ATOM 9369 C CA . TRP B 1 510 ? -19.984 2.375 20.688 1 98.5 510 TRP B CA 1
ATOM 9370 C C . TRP B 1 510 ? -19.891 3.875 20.438 1 98.5 510 TRP B C 1
ATOM 9372 O O . TRP B 1 510 ? -18.812 4.473 20.594 1 98.5 510 TRP B O 1
ATOM 9382 N N . ALA B 1 511 ? -21.016 4.484 20.062 1 98.75 511 ALA B N 1
ATOM 9383 C CA . ALA B 1 511 ? -21.047 5.914 19.781 1 98.75 511 ALA B CA 1
ATOM 9384 C C . ALA B 1 511 ? -20.656 6.734 21 1 98.75 511 ALA B C 1
ATOM 9386 O O . ALA B 1 511 ? -19.984 7.762 20.891 1 98.75 511 ALA B O 1
ATOM 9387 N N . LEU B 1 512 ? -21.062 6.289 22.172 1 98.56 512 LEU B N 1
ATOM 9388 C CA . LEU B 1 512 ? -20.688 6.969 23.422 1 98.56 512 LEU B CA 1
ATOM 9389 C C . LEU B 1 512 ? -19.188 6.883 23.656 1 98.56 512 LEU B C 1
ATOM 9391 O O . LEU B 1 512 ? -18.578 7.828 24.172 1 98.56 512 LEU B O 1
ATOM 9395 N N . GLY B 1 513 ? -18.656 5.734 23.359 1 98.38 513 GLY B N 1
ATOM 9396 C CA . GLY B 1 513 ? -17.203 5.605 23.438 1 98.38 513 GLY B CA 1
ATOM 9397 C C . GLY B 1 513 ? -16.469 6.582 22.547 1 98.38 513 GLY B C 1
ATOM 9398 O O . GLY B 1 513 ? -15.508 7.227 22.969 1 98.38 513 GLY B O 1
ATOM 9399 N N . ILE B 1 514 ? -16.922 6.754 21.312 1 98.25 514 ILE B N 1
ATOM 9400 C CA . ILE B 1 514 ? -16.312 7.684 20.359 1 98.25 514 ILE B CA 1
ATOM 9401 C C . ILE B 1 514 ? -16.562 9.117 20.828 1 98.25 514 ILE B C 1
ATOM 9403 O O . ILE B 1 514 ? -15.688 9.984 20.656 1 98.25 514 ILE B O 1
ATOM 9407 N N . ALA B 1 515 ? -17.75 9.336 21.406 1 98.5 515 ALA B N 1
ATOM 9408 C CA . ALA B 1 515 ? -18.047 10.656 21.938 1 98.5 515 ALA B CA 1
ATOM 9409 C C . ALA B 1 515 ? -17.062 11.047 23.031 1 98.5 515 ALA B C 1
ATOM 9411 O O . ALA B 1 515 ? -16.562 12.172 23.062 1 98.5 515 ALA B O 1
ATOM 9412 N N . TRP B 1 516 ? -16.766 10.109 23.891 1 98.06 516 TRP B N 1
ATOM 9413 C CA . TRP B 1 516 ? -15.805 10.367 24.938 1 98.06 516 TRP B CA 1
ATOM 9414 C C . TRP B 1 516 ? -14.43 10.688 24.359 1 98.06 516 TRP B C 1
ATOM 9416 O O . TRP B 1 516 ? -13.789 11.656 24.766 1 98.06 516 TRP B O 1
ATOM 9426 N N . LEU B 1 517 ? -14.047 9.875 23.406 1 97.44 517 LEU B N 1
ATOM 9427 C CA . LEU B 1 517 ? -12.766 10.078 22.734 1 97.44 517 LEU B CA 1
ATOM 9428 C C . LEU B 1 517 ? -12.68 11.477 22.141 1 97.44 517 LEU B C 1
ATOM 9430 O O . LEU B 1 517 ? -11.672 12.172 22.297 1 97.44 517 LEU B O 1
ATOM 9434 N N . THR B 1 518 ? -13.727 11.93 21.531 1 97.38 518 THR B N 1
ATOM 9435 C CA . THR B 1 518 ? -13.773 13.219 20.859 1 97.38 518 THR B CA 1
ATOM 9436 C C . THR B 1 518 ? -13.758 14.359 21.875 1 97.38 518 THR B C 1
ATOM 9438 O O . THR B 1 518 ? -12.992 15.32 21.719 1 97.38 518 THR B O 1
ATOM 9441 N N . VAL B 1 519 ? -14.516 14.219 22.938 1 96.94 519 VAL B N 1
ATOM 9442 C CA . VAL B 1 519 ? -14.656 15.273 23.938 1 96.94 519 VAL B CA 1
ATOM 9443 C C . VAL B 1 519 ? -13.344 15.438 24.703 1 96.94 519 VAL B C 1
ATOM 9445 O O . VAL B 1 519 ? -12.883 16.562 24.938 1 96.94 519 VAL B O 1
ATOM 9448 N N . ILE B 1 520 ? -12.758 14.312 25.062 1 96.44 520 ILE B N 1
ATOM 9449 C CA . ILE B 1 520 ? -11.547 14.367 25.859 1 96.44 520 ILE B CA 1
ATOM 9450 C C . ILE B 1 520 ? -10.406 14.969 25.047 1 96.44 520 ILE B C 1
ATOM 9452 O O . ILE B 1 520 ? -9.555 15.68 25.578 1 96.44 520 ILE B O 1
ATOM 9456 N N . CYS B 1 521 ? -10.344 14.727 23.797 1 94.75 521 CYS B N 1
ATOM 9457 C CA . CYS B 1 521 ? -9.344 15.312 22.906 1 94.75 521 CYS B CA 1
ATOM 9458 C C . CYS B 1 521 ? -9.594 16.797 22.719 1 94.75 521 CYS B C 1
ATOM 9460 O O . CYS B 1 521 ? -8.656 17.609 22.75 1 94.75 521 CYS B O 1
ATOM 9462 N N . PHE B 1 522 ? -10.859 17.125 22.562 1 94.5 522 PHE B N 1
ATOM 9463 C CA . PHE B 1 522 ? -11.234 18.516 22.375 1 94.5 522 PHE B CA 1
ATOM 9464 C C . PHE B 1 522 ? -10.922 19.344 23.625 1 94.5 522 PHE B C 1
ATOM 9466 O O . PHE B 1 522 ? -10.484 20.484 23.531 1 94.5 522 PHE B O 1
ATOM 9473 N N . ALA B 1 523 ? -11.078 18.688 24.766 1 94.44 523 ALA B N 1
ATOM 9474 C CA . ALA B 1 523 ? -10.898 19.375 26.047 1 94.44 523 ALA B CA 1
ATOM 9475 C C . ALA B 1 523 ? -9.422 19.516 26.391 1 94.44 523 ALA B C 1
ATOM 9477 O O . ALA B 1 523 ? -9.055 20.219 27.344 1 94.44 523 ALA B O 1
ATOM 9478 N N . GLY B 1 524 ? -8.508 18.859 25.672 1 91.69 524 GLY B N 1
ATOM 9479 C CA . GLY B 1 524 ? -7.078 19 25.891 1 91.69 524 GLY B CA 1
ATOM 9480 C C . GLY B 1 524 ? -6.492 17.922 26.781 1 91.69 524 GLY B C 1
ATOM 9481 O O . GLY B 1 524 ? -5.316 18 27.156 1 91.69 524 GLY B O 1
ATOM 9482 N N . TYR B 1 525 ? -7.277 16.938 27.109 1 93.44 525 TYR B N 1
ATOM 9483 C CA . TYR B 1 525 ? -6.828 15.891 28.031 1 93.44 525 TYR B CA 1
ATOM 9484 C C . TYR B 1 525 ? -6.527 14.594 27.266 1 93.44 525 TYR B C 1
ATOM 9486 O O . TYR B 1 525 ? -6.375 13.539 27.875 1 93.44 525 TYR B O 1
ATOM 9494 N N . GLY B 1 526 ? -6.441 14.641 26.031 1 92.06 526 GLY B N 1
ATOM 9495 C CA . GLY B 1 526 ? -6.277 13.438 25.219 1 92.06 526 GLY B CA 1
ATOM 9496 C C . GLY B 1 526 ? -4.855 12.914 25.219 1 92.06 526 GLY B C 1
ATOM 9497 O O . GLY B 1 526 ? -4.617 11.758 24.844 1 92.06 526 GLY B O 1
ATOM 9498 N N . GLY B 1 527 ? -3.881 13.695 25.609 1 87.75 527 GLY B N 1
ATOM 9499 C CA . GLY B 1 527 ? -2.492 13.273 25.719 1 87.75 527 GLY B CA 1
ATOM 9500 C C . GLY B 1 527 ? -1.933 12.758 24.406 1 87.75 527 GLY B C 1
ATOM 9501 O O . GLY B 1 527 ? -2.045 13.422 23.375 1 87.75 527 GLY B O 1
ATOM 9502 N N . ILE B 1 528 ? -1.339 11.547 24.438 1 85 528 ILE B N 1
ATOM 9503 C CA . ILE B 1 528 ? -0.664 10.945 23.297 1 85 528 ILE B CA 1
ATOM 9504 C C . ILE B 1 528 ? -1.693 10.547 22.25 1 85 528 ILE B C 1
ATOM 9506 O O . ILE B 1 528 ? -1.417 10.609 21.047 1 85 528 ILE B O 1
ATOM 9510 N N . ILE B 1 529 ? -2.814 10.203 22.703 1 91.69 529 ILE B N 1
ATOM 9511 C CA . ILE B 1 529 ? -3.857 9.781 21.781 1 91.69 529 ILE B CA 1
ATOM 9512 C C . ILE B 1 529 ? -4.277 10.953 20.906 1 91.69 529 ILE B C 1
ATOM 9514 O O . ILE B 1 529 ? -4.43 10.805 19.688 1 91.69 529 ILE B O 1
ATOM 9518 N N . ASN B 1 530 ? -4.445 12.109 21.484 1 93.81 530 ASN B N 1
ATOM 9519 C CA . ASN B 1 530 ? -4.773 13.305 20.719 1 93.81 530 ASN B CA 1
ATOM 9520 C C . ASN B 1 530 ? -3.666 13.656 19.734 1 93.81 530 ASN B C 1
ATOM 9522 O O . ASN B 1 530 ? -3.943 14.055 18.594 1 93.81 530 ASN B O 1
ATOM 9526 N N . ASN B 1 531 ? -2.447 13.453 20.234 1 88 531 ASN B N 1
ATOM 9527 C CA . ASN B 1 531 ? -1.32 13.758 19.359 1 88 531 ASN B CA 1
ATOM 9528 C C . ASN B 1 531 ? -1.308 12.875 18.125 1 88 531 ASN B C 1
ATOM 9530 O O . ASN B 1 531 ? -1.029 13.344 17.016 1 88 531 ASN B O 1
ATOM 9534 N N . ILE B 1 532 ? -1.637 11.695 18.297 1 89.06 532 ILE B N 1
ATOM 9535 C CA . ILE B 1 532 ? -1.645 10.742 17.188 1 89.06 532 ILE B CA 1
ATOM 9536 C C . ILE B 1 532 ? -2.82 11.047 16.266 1 89.06 532 ILE B C 1
ATOM 9538 O O . ILE B 1 532 ? -2.65 11.148 15.047 1 89.06 532 ILE B O 1
ATOM 9542 N N . LEU B 1 533 ? -3.939 11.25 16.797 1 94.75 533 LEU B N 1
ATOM 9543 C CA . LEU B 1 533 ? -5.152 11.445 16.016 1 94.75 533 LEU B CA 1
ATOM 9544 C C . LEU B 1 533 ? -5.121 12.797 15.305 1 94.75 533 LEU B C 1
ATOM 9546 O O . LEU B 1 533 ? -5.777 12.969 14.273 1 94.75 533 LEU B O 1
ATOM 9550 N N . SER B 1 534 ? -4.367 13.75 15.82 1 92.69 534 SER B N 1
ATOM 9551 C CA . SER B 1 534 ? -4.324 15.102 15.266 1 92.69 534 SER B CA 1
ATOM 9552 C C . SER B 1 534 ? -3.107 15.289 14.367 1 92.69 534 SER B C 1
ATOM 9554 O O . SER B 1 534 ? -2.75 16.422 14.031 1 92.69 534 SER B O 1
ATOM 9556 N N . TRP B 1 535 ? -2.5 14.188 14.047 1 87.56 535 TRP B N 1
ATOM 9557 C CA . TRP B 1 535 ? -1.341 14.266 13.156 1 87.56 535 TRP B CA 1
ATOM 9558 C C . TRP B 1 535 ? -1.711 14.922 11.836 1 87.56 535 TRP B C 1
ATOM 9560 O O . TRP B 1 535 ? -2.701 14.539 11.203 1 87.56 535 TRP B O 1
ATOM 9570 N N . PRO B 1 536 ? -0.99 15.938 11.391 1 87.94 536 PRO B N 1
ATOM 9571 C CA . PRO B 1 536 ? -1.344 16.688 10.18 1 87.94 536 PRO B CA 1
ATOM 9572 C C . PRO B 1 536 ? -1.395 15.797 8.938 1 87.94 536 PRO B C 1
ATOM 9574 O O . PRO B 1 536 ? -2.096 16.125 7.973 1 87.94 536 PRO B O 1
ATOM 9577 N N . GLY B 1 537 ? -0.674 14.711 8.938 1 85.75 537 GLY B N 1
ATOM 9578 C CA . GLY B 1 537 ? -0.695 13.805 7.797 1 85.75 537 GLY B CA 1
ATOM 9579 C C . GLY B 1 537 ? -2.059 13.188 7.547 1 85.75 537 GLY B C 1
ATOM 9580 O O . GLY B 1 537 ? -2.377 12.805 6.422 1 85.75 537 GLY B O 1
ATOM 9581 N N . PHE B 1 538 ? -2.904 13.203 8.562 1 92.62 538 PHE B N 1
ATOM 9582 C CA . PHE B 1 538 ? -4.223 12.594 8.438 1 92.62 538 PHE B CA 1
ATOM 9583 C C . PHE B 1 538 ? -5.199 13.539 7.758 1 92.62 538 PHE B C 1
ATOM 9585 O O . PHE B 1 538 ? -6.273 13.125 7.32 1 92.62 538 PHE B O 1
ATOM 9592 N N . ILE B 1 539 ? -4.891 14.828 7.629 1 93.25 539 ILE B N 1
ATOM 9593 C CA . ILE B 1 539 ? -5.836 15.82 7.129 1 93.25 539 ILE B CA 1
ATOM 9594 C C . ILE B 1 539 ? -6.164 15.531 5.668 1 93.25 539 ILE B C 1
ATOM 9596 O O . ILE B 1 539 ? -7.328 15.32 5.316 1 93.25 539 ILE B O 1
ATOM 9600 N N . PRO B 1 540 ? -5.105 15.398 4.789 1 93.25 540 PRO B N 1
ATOM 9601 C CA . PRO B 1 540 ? -5.453 15.07 3.404 1 93.25 540 PRO B CA 1
ATOM 9602 C C . PRO B 1 540 ? -6.109 13.703 3.27 1 93.25 540 PRO B C 1
ATOM 9604 O O . PRO B 1 540 ? -7.027 13.531 2.467 1 93.25 540 PRO B O 1
ATOM 9607 N N . LEU B 1 541 ?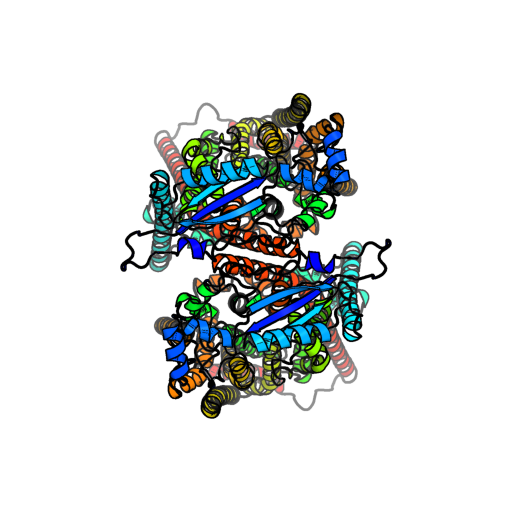 -5.688 12.75 4.031 1 95.38 541 LEU B N 1
ATOM 9608 C CA . LEU B 1 541 ? -6.223 11.398 3.957 1 95.38 541 LEU B CA 1
ATOM 9609 C C . LEU B 1 541 ? -7.68 11.367 4.41 1 95.38 541 LEU B C 1
ATOM 9611 O O . LEU B 1 541 ? -8.492 10.633 3.842 1 95.38 541 LEU B O 1
ATOM 9615 N N . SER B 1 542 ? -7.949 12.156 5.406 1 96.44 542 SER B N 1
ATOM 9616 C CA . SER B 1 542 ? -9.32 12.227 5.887 1 96.44 542 SER B CA 1
ATOM 9617 C C . SER B 1 542 ? -10.234 12.891 4.863 1 96.44 542 SER B C 1
ATOM 9619 O O . SER B 1 542 ? -11.398 12.508 4.719 1 96.44 542 SER B O 1
ATOM 9621 N N . ARG B 1 543 ? -9.727 13.859 4.113 1 95.56 543 ARG B N 1
ATOM 9622 C CA . ARG B 1 543 ? -10.5 14.547 3.082 1 95.56 543 ARG B CA 1
ATOM 9623 C C . ARG B 1 543 ? -10.859 13.594 1.945 1 95.56 543 ARG B C 1
ATOM 9625 O O . ARG B 1 543 ? -11.883 13.766 1.283 1 95.56 543 ARG B O 1
ATOM 9632 N N . LEU B 1 544 ? -10.07 12.562 1.841 1 97.5 544 LEU B N 1
ATOM 9633 C CA . LEU B 1 544 ? -10.266 11.617 0.745 1 97.5 544 LEU B CA 1
ATOM 9634 C C . LEU B 1 544 ? -11.125 10.445 1.187 1 97.5 544 LEU B C 1
ATOM 9636 O O . LEU B 1 544 ? -11.453 9.57 0.379 1 97.5 544 LEU B O 1
ATOM 9640 N N . SER B 1 545 ? -11.555 10.438 2.438 1 97.19 545 SER B N 1
ATOM 9641 C CA . SER B 1 545 ? -12.25 9.281 3.002 1 97.19 545 SER B CA 1
ATOM 9642 C C . SER B 1 545 ? -13.594 9.055 2.312 1 97.19 545 SER B C 1
ATOM 9644 O O . SER B 1 545 ? -14.016 7.91 2.129 1 97.19 545 SER B O 1
ATOM 9646 N N . TYR B 1 546 ? -14.281 10.156 1.891 1 96.19 546 TYR B N 1
ATOM 9647 C CA . TYR B 1 546 ? -15.57 10.023 1.228 1 96.19 546 TYR B CA 1
ATOM 9648 C C . TYR B 1 546 ? -15.438 9.258 -0.086 1 96.19 546 TYR B C 1
ATOM 9650 O O . TYR B 1 546 ? -16.125 8.266 -0.309 1 96.19 546 TYR B O 1
ATOM 9658 N N . LEU B 1 547 ? -14.539 9.68 -0.908 1 97.5 547 LEU B N 1
ATOM 9659 C CA . LEU B 1 547 ? -14.359 9.016 -2.195 1 97.5 547 LEU B CA 1
ATOM 9660 C C . LEU B 1 547 ? -13.711 7.652 -2.016 1 97.5 547 LEU B C 1
ATOM 9662 O O . LEU B 1 547 ? -13.984 6.727 -2.783 1 97.5 547 LEU B O 1
ATOM 9666 N N . ALA B 1 548 ? -12.836 7.504 -1.033 1 97.94 548 ALA B N 1
ATOM 9667 C CA . ALA B 1 548 ? -12.289 6.188 -0.731 1 97.94 548 ALA B CA 1
ATOM 9668 C C . ALA B 1 548 ? -13.391 5.195 -0.391 1 97.94 548 ALA B C 1
ATOM 9670 O O . ALA B 1 548 ? -13.359 4.043 -0.833 1 97.94 548 ALA B O 1
ATOM 9671 N N . TYR B 1 549 ? -14.344 5.668 0.381 1 97.31 549 TYR B N 1
ATOM 9672 C CA . TYR B 1 549 ? -15.484 4.836 0.74 1 97.31 549 TYR B CA 1
ATOM 9673 C C . TYR B 1 549 ? -16.266 4.41 -0.5 1 97.31 549 TYR B C 1
ATOM 9675 O O . TYR B 1 549 ? -16.641 3.244 -0.632 1 97.31 549 TYR B O 1
ATOM 9683 N N . LEU B 1 550 ? -16.391 5.285 -1.403 1 96.75 550 LEU B N 1
ATOM 9684 C CA . LEU B 1 550 ? -17.219 5.02 -2.582 1 96.75 550 LEU B CA 1
ATOM 9685 C C . LEU B 1 550 ? -16.484 4.09 -3.549 1 96.75 550 LEU B C 1
ATOM 9687 O O . LEU B 1 550 ? -17.109 3.264 -4.215 1 96.75 550 LEU B O 1
ATOM 9691 N N . ILE B 1 551 ? -15.219 4.121 -3.578 1 96.25 551 ILE B N 1
ATOM 9692 C CA . ILE B 1 551 ? -14.477 3.463 -4.648 1 96.25 551 ILE B CA 1
ATOM 9693 C C . ILE B 1 551 ? -13.992 2.096 -4.176 1 96.25 551 ILE B C 1
ATOM 9695 O O . ILE B 1 551 ? -13.844 1.17 -4.977 1 96.25 551 ILE B O 1
ATOM 9699 N N . HIS B 1 552 ? -13.727 1.845 -2.938 1 96.69 552 HIS B N 1
ATOM 9700 C CA . HIS B 1 552 ? -12.922 0.724 -2.469 1 96.69 552 HIS B CA 1
ATOM 9701 C C . HIS B 1 552 ? -13.602 -0.608 -2.768 1 96.69 552 HIS B C 1
ATOM 9703 O O . HIS B 1 552 ? -12.953 -1.554 -3.221 1 96.69 552 HIS B O 1
ATOM 9709 N N . PRO B 1 553 ? -14.891 -0.76 -2.568 1 94.12 553 PRO B N 1
ATOM 9710 C CA . PRO B 1 553 ? -15.461 -2.074 -2.881 1 94.12 553 PRO B CA 1
ATOM 9711 C C . PRO B 1 553 ? -15.391 -2.404 -4.371 1 94.12 553 PRO B C 1
ATOM 9713 O O . PRO B 1 553 ? -15.203 -3.566 -4.742 1 94.12 553 PRO B O 1
ATOM 9716 N N . LEU B 1 554 ? -15.609 -1.398 -5.172 1 92.81 554 LEU B N 1
ATOM 9717 C CA . LEU B 1 554 ? -15.523 -1.608 -6.613 1 92.81 554 LEU B CA 1
ATOM 9718 C C . LEU B 1 554 ? -14.148 -2.131 -7.008 1 92.81 554 LEU B C 1
ATOM 9720 O O . LEU B 1 554 ? -14.039 -3.059 -7.812 1 92.81 554 LEU B O 1
ATOM 9724 N N . LEU B 1 555 ? -13.148 -1.581 -6.457 1 94.19 555 LEU B N 1
ATOM 9725 C CA . LEU B 1 555 ? -11.789 -2 -6.766 1 94.19 555 LEU B CA 1
ATOM 9726 C C . LEU B 1 555 ? -11.523 -3.412 -6.254 1 94.19 555 LEU B C 1
ATOM 9728 O O . LEU B 1 555 ? -10.812 -4.188 -6.895 1 94.19 555 LEU B O 1
ATOM 9732 N N . MET B 1 556 ? -12.094 -3.719 -5.137 1 94.25 556 MET B N 1
ATOM 9733 C CA . MET B 1 556 ? -11.906 -5.055 -4.574 1 94.25 556 MET B CA 1
ATOM 9734 C C . MET B 1 556 ? -12.594 -6.109 -5.441 1 94.25 556 MET B C 1
ATOM 9736 O O . MET B 1 556 ? -12.023 -7.168 -5.699 1 94.25 556 MET B O 1
ATOM 9740 N N . TYR B 1 557 ? -13.734 -5.809 -5.973 1 92.31 557 TYR B N 1
ATOM 9741 C CA . TYR B 1 557 ? -14.43 -6.73 -6.863 1 92.31 557 TYR B CA 1
ATOM 9742 C C . TYR B 1 557 ? -13.711 -6.844 -8.203 1 92.31 557 TYR B C 1
ATOM 9744 O O . TYR B 1 557 ? -13.633 -7.93 -8.781 1 92.31 557 TYR B O 1
ATOM 9752 N N . LEU B 1 558 ? -13.227 -5.719 -8.672 1 92.38 558 LEU B N 1
ATOM 9753 C CA . LEU B 1 558 ? -12.484 -5.742 -9.93 1 92.38 558 LEU B CA 1
ATOM 9754 C C . LEU B 1 558 ? -11.242 -6.609 -9.805 1 92.38 558 LEU B C 1
ATOM 9756 O O . LEU B 1 558 ? -10.953 -7.418 -10.695 1 92.38 558 LEU B O 1
ATOM 9760 N N . TYR B 1 559 ? -10.57 -6.477 -8.711 1 91.81 559 TYR B N 1
ATOM 9761 C CA . TYR B 1 559 ? -9.367 -7.281 -8.516 1 91.81 559 TYR B CA 1
ATOM 9762 C C . TYR B 1 559 ? -9.719 -8.758 -8.391 1 91.81 559 TYR B C 1
ATOM 9764 O O . TYR B 1 559 ? -9.062 -9.609 -9 1 91.81 559 TYR B O 1
ATOM 9772 N N . ALA B 1 560 ? -10.695 -9.055 -7.605 1 89.5 560 ALA B N 1
ATOM 9773 C CA . ALA B 1 560 ? -11.102 -10.445 -7.383 1 89.5 560 ALA B CA 1
ATOM 9774 C C . ALA B 1 560 ? -11.531 -11.102 -8.688 1 89.5 560 ALA B C 1
ATOM 9776 O O . ALA B 1 560 ? -11.297 -12.297 -8.898 1 89.5 560 ALA B O 1
ATOM 9777 N N . SER B 1 561 ? -12.172 -10.359 -9.508 1 89.44 561 SER B N 1
ATOM 9778 C CA . SER B 1 561 ? -12.672 -10.922 -10.758 1 89.44 561 SER B CA 1
ATOM 9779 C C . SER B 1 561 ? -11.562 -11.055 -11.797 1 89.44 561 SER B C 1
ATOM 9781 O O . SER B 1 561 ? -11.68 -11.828 -12.742 1 89.44 561 SER B O 1
ATOM 9783 N N . TYR B 1 562 ? -10.508 -10.344 -11.609 1 90.25 562 TYR B N 1
ATOM 9784 C CA . TYR B 1 562 ? -9.414 -10.336 -12.578 1 90.25 562 TYR B CA 1
ATOM 9785 C C . TYR B 1 562 ? -8.508 -11.539 -12.375 1 90.25 562 TYR B C 1
ATOM 9787 O O . TYR B 1 562 ? -7.742 -11.906 -13.273 1 90.25 562 TYR B O 1
ATOM 9795 N N . VAL B 1 563 ? -8.602 -12.227 -11.32 1 84.5 563 VAL B N 1
ATOM 9796 C CA . VAL B 1 563 ? -7.691 -13.312 -10.977 1 84.5 563 VAL B CA 1
ATOM 9797 C C . VAL B 1 563 ? -7.879 -14.477 -11.953 1 84.5 563 VAL B C 1
ATOM 9799 O O . VAL B 1 563 ? -9.008 -14.789 -12.344 1 84.5 563 VAL B O 1
ATOM 9802 N N . ARG B 1 564 ? -6.812 -15.07 -12.398 1 86.75 564 ARG B N 1
ATOM 9803 C CA . ARG B 1 564 ? -6.824 -16.172 -13.359 1 86.75 564 ARG B CA 1
ATOM 9804 C C . ARG B 1 564 ? -6.703 -17.516 -12.656 1 86.75 564 ARG B C 1
ATOM 9806 O O . ARG B 1 564 ? -7.016 -18.562 -13.234 1 86.75 564 ARG B O 1
ATOM 9813 N N . SER B 1 565 ? -6.266 -17.5 -11.5 1 82.75 565 SER B N 1
ATOM 9814 C CA . SER B 1 565 ? -6.145 -18.703 -10.672 1 82.75 565 SER B CA 1
ATOM 9815 C C . SER B 1 565 ? -6.426 -18.406 -9.211 1 82.75 565 SER B C 1
ATOM 9817 O O . SER B 1 565 ? -6.156 -17.297 -8.734 1 82.75 565 SER B O 1
ATOM 9819 N N . PRO B 1 566 ? -7.031 -19.406 -8.578 1 82.31 566 PRO B N 1
ATOM 9820 C CA . PRO B 1 566 ? -7.254 -19.188 -7.148 1 82.31 566 PRO B CA 1
ATOM 9821 C C . PRO B 1 566 ? -5.949 -19 -6.371 1 82.31 566 PRO B C 1
ATOM 9823 O O . PRO B 1 566 ? -4.949 -19.656 -6.68 1 82.31 566 PRO B O 1
ATOM 9826 N N . PHE B 1 567 ? -5.949 -18.109 -5.562 1 82.56 567 PHE B N 1
ATOM 9827 C CA . PHE B 1 567 ? -4.742 -17.938 -4.758 1 82.56 567 PHE B CA 1
ATOM 9828 C C . PHE B 1 567 ? -4.91 -18.594 -3.389 1 82.56 567 PHE B C 1
ATOM 9830 O O . PHE B 1 567 ? -6.027 -18.688 -2.877 1 82.56 567 PHE B O 1
ATOM 9837 N N . TYR B 1 568 ? -3.893 -19.062 -2.873 1 84.5 568 TYR B N 1
ATOM 9838 C CA . TYR B 1 568 ? -3.877 -19.734 -1.574 1 84.5 568 TYR B CA 1
ATOM 9839 C C . TYR B 1 568 ? -4.047 -18.719 -0.444 1 84.5 568 TYR B C 1
ATOM 9841 O O . TYR B 1 568 ? -3.244 -17.797 -0.302 1 84.5 568 TYR B O 1
ATOM 9849 N N . PHE B 1 569 ? -5.023 -18.969 0.371 1 86.69 569 PHE B N 1
ATOM 9850 C CA . PHE B 1 569 ? -5.348 -18.016 1.43 1 86.69 569 PHE B CA 1
ATOM 9851 C C . PHE B 1 569 ? -4.328 -18.094 2.561 1 86.69 569 PHE B C 1
ATOM 9853 O O . PHE B 1 569 ? -4.016 -19.188 3.039 1 86.69 569 PHE B O 1
ATOM 9860 N N . SER B 1 570 ? -3.82 -17.062 2.959 1 88.62 570 SER B N 1
ATOM 9861 C CA . SER B 1 570 ? -3.02 -16.844 4.16 1 88.62 570 SER B CA 1
ATOM 9862 C C . SER B 1 570 ? -3.127 -15.414 4.656 1 88.62 570 SER B C 1
ATOM 9864 O O . SER B 1 570 ? -3.33 -14.492 3.865 1 88.62 570 SER B O 1
ATOM 9866 N N . GLN B 1 571 ? -3.096 -15.273 5.953 1 90.06 571 GLN B N 1
ATOM 9867 C CA . GLN B 1 571 ? -3.15 -13.93 6.512 1 90.06 571 GLN B CA 1
ATOM 9868 C C . GLN B 1 571 ? -2.057 -13.047 5.926 1 90.06 571 GLN B C 1
ATOM 9870 O O . GLN B 1 571 ? -2.275 -11.859 5.684 1 90.06 571 GLN B O 1
ATOM 9875 N N . TYR B 1 572 ? -0.923 -13.641 5.68 1 90.25 572 TYR B N 1
ATOM 9876 C CA . TYR B 1 572 ? 0.225 -12.922 5.141 1 90.25 572 TYR B CA 1
ATOM 9877 C C . TYR B 1 572 ? -0.094 -12.336 3.771 1 90.25 572 TYR B C 1
ATOM 9879 O O . TYR B 1 572 ? 0.124 -11.148 3.533 1 90.25 572 TYR B O 1
ATOM 9887 N N . VAL B 1 573 ? -0.677 -13.086 2.895 1 89.75 573 VAL B N 1
ATOM 9888 C CA . VAL B 1 573 ? -0.977 -12.664 1.531 1 89.75 573 VAL B CA 1
ATOM 9889 C C . VAL B 1 573 ? -2.109 -11.641 1.544 1 89.75 573 VAL B C 1
ATOM 9891 O O . VAL B 1 573 ? -2.066 -10.648 0.814 1 89.75 573 VAL B O 1
ATOM 9894 N N . VAL B 1 574 ? -3.111 -11.859 2.402 1 91.88 574 VAL B N 1
ATOM 9895 C CA . VAL B 1 574 ? -4.27 -10.977 2.447 1 91.88 574 VAL B CA 1
ATOM 9896 C C . VAL B 1 574 ? -3.85 -9.602 2.967 1 91.88 574 VAL B C 1
ATOM 9898 O O . VAL B 1 574 ? -4.363 -8.578 2.514 1 91.88 574 VAL B O 1
ATOM 9901 N N . VAL B 1 575 ? -2.943 -9.562 3.898 1 93.81 575 VAL B N 1
ATOM 9902 C CA . VAL B 1 575 ? -2.445 -8.289 4.414 1 93.81 575 VAL B CA 1
ATOM 9903 C C . VAL B 1 575 ? -1.775 -7.5 3.291 1 93.81 575 VAL B C 1
ATOM 9905 O O . VAL B 1 575 ? -1.955 -6.285 3.184 1 93.81 575 VAL B O 1
ATOM 9908 N N . TYR B 1 576 ? -0.974 -8.148 2.443 1 93.88 576 TYR B N 1
ATOM 9909 C CA . TYR B 1 576 ? -0.374 -7.492 1.29 1 93.88 576 TYR B CA 1
ATOM 9910 C C . TYR B 1 576 ? -1.446 -6.945 0.354 1 93.88 576 TYR B C 1
ATOM 9912 O O . TYR B 1 576 ? -1.334 -5.824 -0.141 1 93.88 576 TYR B O 1
ATOM 9920 N N . LEU B 1 577 ? -2.434 -7.781 0.122 1 93.81 577 LEU B N 1
ATOM 9921 C CA . LEU B 1 577 ? -3.531 -7.355 -0.741 1 93.81 577 LEU B CA 1
ATOM 9922 C C . LEU B 1 577 ? -4.254 -6.152 -0.147 1 93.81 577 LEU B C 1
ATOM 9924 O O . LEU B 1 577 ? -4.625 -5.227 -0.872 1 93.81 577 LEU B O 1
ATOM 9928 N N . TYR B 1 578 ? -4.434 -6.184 1.164 1 96.25 578 TYR B N 1
ATOM 9929 C CA . TYR B 1 578 ? -5.059 -5.07 1.873 1 96.25 578 TYR B CA 1
ATOM 9930 C C . TYR B 1 578 ? -4.312 -3.768 1.613 1 96.25 578 TYR B C 1
ATOM 9932 O O . TYR B 1 578 ? -4.926 -2.75 1.285 1 96.25 578 TYR B O 1
ATOM 9940 N N . PHE B 1 579 ? -3.031 -3.807 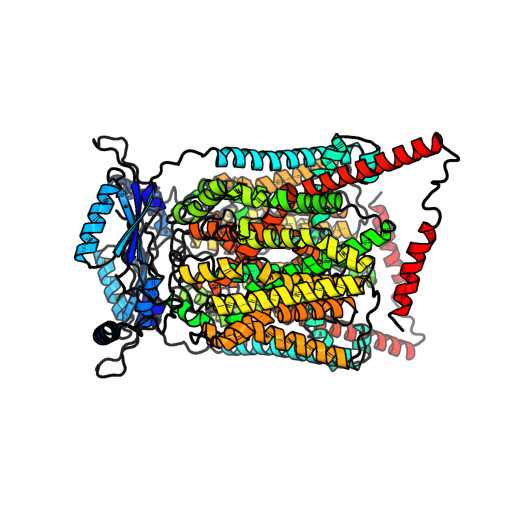1.713 1 97.5 579 PHE B N 1
ATOM 9941 C CA . PHE B 1 579 ? -2.232 -2.605 1.499 1 97.5 579 PHE B CA 1
ATOM 9942 C C . PHE B 1 579 ? -2.27 -2.184 0.035 1 97.5 579 PHE B C 1
ATOM 9944 O O . PHE B 1 579 ? -2.23 -0.991 -0.275 1 97.5 579 PHE B O 1
ATOM 9951 N N . GLY B 1 580 ? -2.273 -3.145 -0.846 1 96.88 580 GLY B N 1
ATOM 9952 C CA . GLY B 1 580 ? -2.482 -2.814 -2.246 1 96.88 580 GLY B CA 1
ATOM 9953 C C . GLY B 1 580 ? -3.779 -2.068 -2.496 1 96.88 580 GLY B C 1
ATOM 9954 O O . GLY B 1 580 ? -3.787 -1.033 -3.166 1 96.88 580 GLY B O 1
ATOM 9955 N N . HIS B 1 581 ? -4.824 -2.572 -1.893 1 97.06 581 HIS B N 1
ATOM 9956 C CA . HIS B 1 581 ? -6.125 -1.923 -2.023 1 97.06 581 HIS B CA 1
ATOM 9957 C C . HIS B 1 581 ? -6.109 -0.529 -1.405 1 97.06 581 HIS B C 1
ATOM 9959 O O . HIS B 1 581 ? -6.695 0.405 -1.954 1 97.06 581 HIS B O 1
ATOM 9965 N N . LEU B 1 582 ? -5.484 -0.445 -0.261 1 97.75 582 LEU B N 1
ATOM 9966 C CA . LEU B 1 582 ? -5.422 0.836 0.435 1 97.75 582 LEU B CA 1
ATOM 9967 C C . LEU B 1 582 ? -4.766 1.898 -0.441 1 97.75 582 LEU B C 1
ATOM 9969 O O . LEU B 1 582 ? -5.32 2.982 -0.628 1 97.75 582 LEU B O 1
ATOM 9973 N N . CYS B 1 583 ? -3.66 1.586 -1.071 1 97 583 CYS B N 1
ATOM 9974 C CA . CYS B 1 583 ? -2.906 2.539 -1.879 1 97 583 CYS B CA 1
ATOM 9975 C C . CYS B 1 583 ? -3.654 2.877 -3.164 1 97 583 CYS B C 1
ATOM 9977 O O . CYS B 1 583 ? -3.789 4.047 -3.52 1 97 583 CYS B O 1
ATOM 9979 N N . VAL B 1 584 ? -4.164 1.871 -3.807 1 97.44 584 VAL B N 1
ATOM 9980 C CA . VAL B 1 584 ? -4.852 2.102 -5.07 1 97.44 584 VAL B CA 1
ATOM 9981 C C . VAL B 1 584 ? -6.137 2.889 -4.824 1 97.44 584 VAL B C 1
ATOM 9983 O O . VAL B 1 584 ? -6.48 3.789 -5.598 1 97.44 584 VAL B O 1
ATOM 9986 N N . THR B 1 585 ? -6.801 2.58 -3.725 1 98 585 THR B N 1
ATOM 9987 C CA . THR B 1 585 ? -8.047 3.262 -3.396 1 98 585 THR B CA 1
ATOM 9988 C C . THR B 1 585 ? -7.801 4.738 -3.109 1 98 585 THR B C 1
ATOM 9990 O O . THR B 1 585 ? -8.453 5.609 -3.689 1 98 585 THR B O 1
ATOM 9993 N N . PHE B 1 586 ? -6.859 5.055 -2.293 1 97.75 586 PHE B N 1
ATOM 9994 C CA . PHE B 1 586 ? -6.609 6.445 -1.942 1 97.75 586 PHE B CA 1
ATOM 9995 C C . PHE B 1 586 ? -5.98 7.191 -3.113 1 97.75 586 PHE B C 1
ATOM 9997 O O . PHE B 1 586 ? -6.211 8.391 -3.287 1 97.75 586 PHE B O 1
ATOM 10004 N N . GLY B 1 587 ? -5.191 6.52 -3.928 1 96.69 587 GLY B N 1
ATOM 10005 C CA . GLY B 1 587 ? -4.691 7.145 -5.141 1 96.69 587 GLY B CA 1
ATOM 10006 C C . GLY B 1 587 ? -5.793 7.547 -6.105 1 96.69 587 GLY B C 1
ATOM 10007 O O . GLY B 1 587 ? -5.809 8.672 -6.602 1 96.69 587 GLY B O 1
ATOM 10008 N N . LEU B 1 588 ? -6.691 6.621 -6.293 1 96.81 588 LEU B N 1
ATOM 10009 C CA . LEU B 1 588 ? -7.801 6.91 -7.195 1 96.81 588 LEU B CA 1
ATOM 10010 C C . LEU B 1 588 ? -8.758 7.918 -6.57 1 96.81 588 LEU B C 1
ATOM 10012 O O . LEU B 1 588 ? -9.367 8.727 -7.277 1 96.81 588 LEU B O 1
ATOM 10016 N N . ALA B 1 589 ? -8.938 7.785 -5.246 1 97.94 589 ALA B N 1
ATOM 10017 C CA . ALA B 1 589 ? -9.766 8.766 -4.551 1 97.94 589 ALA B CA 1
ATOM 10018 C C . ALA B 1 589 ? -9.227 10.18 -4.754 1 97.94 589 ALA B C 1
ATOM 10020 O O . ALA B 1 589 ? -10 11.125 -4.914 1 97.94 589 ALA B O 1
ATOM 10021 N N . PHE B 1 590 ? -7.926 10.391 -4.758 1 96.81 590 PHE B N 1
ATOM 10022 C CA . PHE B 1 590 ? -7.297 11.68 -5.008 1 96.81 590 PHE B CA 1
ATOM 10023 C C . PHE B 1 590 ? -7.637 12.188 -6.406 1 96.81 590 PHE B C 1
ATOM 10025 O O . PHE B 1 590 ? -8.07 13.328 -6.566 1 96.81 590 PHE B O 1
ATOM 10032 N N . LEU B 1 591 ? -7.566 11.312 -7.379 1 96.12 591 LEU B N 1
ATOM 10033 C CA . LEU B 1 591 ? -7.848 11.68 -8.766 1 96.12 591 LEU B CA 1
ATOM 10034 C C . LEU B 1 591 ? -9.328 12.016 -8.945 1 96.12 591 LEU B C 1
ATOM 10036 O O . LEU B 1 591 ? -9.664 12.992 -9.617 1 96.12 591 LEU B O 1
ATOM 10040 N N . PHE B 1 592 ? -10.18 11.227 -8.344 1 96.62 592 PHE B N 1
ATOM 10041 C CA . PHE B 1 592 ? -11.609 11.43 -8.492 1 96.62 592 PHE B CA 1
ATOM 10042 C C . PHE B 1 592 ? -12.07 12.648 -7.707 1 96.62 592 PHE B C 1
ATOM 10044 O O . PHE B 1 592 ? -13.023 13.328 -8.094 1 96.62 592 PHE B O 1
ATOM 10051 N N . SER B 1 593 ? -11.398 12.891 -6.602 1 96.94 593 SER B N 1
ATOM 10052 C CA . SER B 1 593 ? -11.734 14.094 -5.852 1 96.94 593 SER B CA 1
ATOM 10053 C C . SER B 1 593 ? -11.445 15.352 -6.668 1 96.94 593 SER B C 1
ATOM 10055 O O . SER B 1 593 ? -12.195 16.328 -6.59 1 96.94 593 SER B O 1
ATOM 10057 N N . LEU B 1 594 ? -10.414 15.344 -7.5 1 96.56 594 LEU B N 1
ATOM 10058 C CA . LEU B 1 594 ? -10.031 16.469 -8.344 1 96.56 594 LEU B CA 1
ATOM 10059 C C . LEU B 1 594 ? -11.031 16.656 -9.484 1 96.56 594 LEU B C 1
ATOM 10061 O O . LEU B 1 594 ? -11.148 17.75 -10.039 1 96.56 594 LEU B O 1
ATOM 10065 N N . THR B 1 595 ? -11.758 15.625 -9.789 1 95 595 THR B N 1
ATOM 10066 C CA . THR B 1 595 ? -12.57 15.664 -11 1 95 595 THR B CA 1
ATOM 10067 C C . THR B 1 595 ? -14.055 15.703 -10.648 1 95 595 THR B C 1
ATOM 10069 O O . THR B 1 595 ? -14.828 16.422 -11.281 1 95 595 THR B O 1
ATOM 10072 N N . PHE B 1 596 ? -14.469 14.906 -9.594 1 92.88 596 PHE B N 1
ATOM 10073 C CA . PHE B 1 596 ? -15.891 14.672 -9.383 1 92.88 596 PHE B CA 1
ATOM 10074 C C . PHE B 1 596 ? -16.375 15.367 -8.109 1 92.88 596 PHE B C 1
ATOM 10076 O O . PHE B 1 596 ? -17.578 15.484 -7.883 1 92.88 596 PHE B O 1
ATOM 10083 N N . GLU B 1 597 ? -15.516 15.805 -7.309 1 94.19 597 GLU B N 1
ATOM 10084 C CA . GLU B 1 597 ? -15.945 16.312 -6.008 1 94.19 597 GLU B CA 1
ATOM 10085 C C . GLU B 1 597 ? -15.641 17.797 -5.855 1 94.19 597 GLU B C 1
ATOM 10087 O O . GLU B 1 597 ? -16.562 18.625 -5.867 1 94.19 597 GLU B O 1
ATOM 10092 N N . LEU B 1 598 ? -14.414 18.188 -5.957 1 94.75 598 LEU B N 1
ATOM 10093 C CA . LEU B 1 598 ? -13.984 19.531 -5.625 1 94.75 598 LEU B CA 1
ATOM 10094 C C . LEU B 1 598 ? -14.516 20.531 -6.645 1 94.75 598 LEU B C 1
ATOM 10096 O O . LEU B 1 598 ? -14.93 21.641 -6.277 1 94.75 598 LEU B O 1
ATOM 10100 N N . PRO B 1 599 ? -14.477 20.234 -7.953 1 94.69 599 PRO B N 1
ATOM 10101 C CA . PRO B 1 599 ? -15.023 21.203 -8.906 1 94.69 599 PRO B CA 1
ATOM 10102 C C . PRO B 1 599 ? -16.469 21.578 -8.594 1 94.69 599 PRO B C 1
ATOM 10104 O O . PRO B 1 599 ? -16.844 22.75 -8.695 1 94.69 599 PRO B O 1
ATOM 10107 N N . PHE B 1 600 ? -17.25 20.672 -8.195 1 92.5 600 PHE B N 1
ATOM 10108 C CA . PHE B 1 600 ? -18.641 20.938 -7.902 1 92.5 600 PHE B CA 1
ATOM 10109 C C . PHE B 1 600 ? -18.797 21.703 -6.598 1 92.5 600 PHE B C 1
ATOM 10111 O O . PHE B 1 600 ? -19.688 22.547 -6.461 1 92.5 600 PHE B O 1
ATOM 10118 N N . LEU B 1 601 ? -17.969 21.375 -5.68 1 92.75 601 LEU B N 1
ATOM 10119 C CA . LEU B 1 601 ? -17.953 22.156 -4.445 1 92.75 601 LEU B CA 1
ATOM 10120 C C . LEU B 1 601 ? -17.562 23.609 -4.715 1 92.75 601 LEU B C 1
ATOM 10122 O O . LEU B 1 601 ? -18.141 24.531 -4.129 1 92.75 601 LEU B O 1
ATOM 10126 N N . ASN B 1 602 ? -16.594 23.75 -5.594 1 93.31 602 ASN B N 1
ATOM 10127 C CA . ASN B 1 602 ? -16.156 25.094 -5.969 1 93.31 602 ASN B CA 1
ATOM 10128 C C . ASN B 1 602 ? -17.25 25.844 -6.723 1 93.31 602 ASN B C 1
ATOM 10130 O O . ASN B 1 602 ? -17.438 27.047 -6.516 1 93.31 602 ASN B O 1
ATOM 10134 N N . LEU B 1 603 ? -17.922 25.188 -7.574 1 91.38 603 LEU B N 1
ATOM 10135 C CA . LEU B 1 603 ? -19.031 25.812 -8.312 1 91.38 603 LEU B CA 1
ATOM 10136 C C . LEU B 1 603 ? -20.141 26.25 -7.371 1 91.38 603 LEU B C 1
ATOM 10138 O O . LEU B 1 603 ? -20.719 27.328 -7.547 1 91.38 603 LEU B O 1
ATOM 10142 N N . GLU B 1 604 ? -20.438 25.406 -6.449 1 90.31 604 GLU B N 1
ATOM 10143 C CA . GLU B 1 604 ? -21.438 25.766 -5.449 1 90.31 604 GLU B CA 1
ATOM 10144 C C . GLU B 1 604 ? -21.016 27 -4.664 1 90.31 604 GLU B C 1
ATOM 10146 O O . GLU B 1 604 ? -21.844 27.875 -4.379 1 90.31 604 GLU B O 1
ATOM 10151 N N . LYS B 1 605 ? -19.781 27.047 -4.312 1 89.31 605 LYS B N 1
ATOM 10152 C CA . LYS B 1 605 ? -19.25 28.203 -3.588 1 89.31 605 LYS B CA 1
ATOM 10153 C C . LYS B 1 605 ? -19.344 29.469 -4.43 1 89.31 605 LYS B C 1
ATOM 10155 O O . LYS B 1 605 ? -19.688 30.547 -3.916 1 89.31 605 LYS B O 1
ATOM 10160 N N . ILE B 1 606 ? -19.094 29.359 -5.668 1 90.12 606 ILE B N 1
ATOM 10161 C CA . ILE B 1 606 ? -19.156 30.5 -6.582 1 90.12 606 ILE B CA 1
ATOM 10162 C C . ILE B 1 606 ? -20.609 30.984 -6.695 1 90.12 606 ILE B C 1
ATOM 10164 O O . ILE B 1 606 ? -20.875 32.188 -6.605 1 90.12 606 ILE B O 1
ATOM 10168 N N . ILE B 1 607 ? -21.484 30.047 -6.836 1 87.5 607 ILE B N 1
ATOM 10169 C CA . ILE B 1 607 ? -22.906 30.375 -6.992 1 87.5 607 ILE B CA 1
ATOM 10170 C C . ILE B 1 607 ? -23.422 31.016 -5.703 1 87.5 607 ILE B C 1
ATOM 10172 O O . ILE B 1 607 ? -24.172 31.984 -5.742 1 87.5 607 ILE B O 1
ATOM 10176 N N . SER B 1 608 ? -23.047 30.484 -4.598 1 86.31 608 SER B N 1
ATOM 10177 C CA . SER B 1 608 ? -23.484 31 -3.303 1 86.31 608 SER B CA 1
ATOM 10178 C C . SER B 1 608 ? -22.953 32.406 -3.078 1 86.31 608 SER B C 1
ATOM 10180 O O . SER B 1 608 ? -23.688 33.281 -2.594 1 86.31 608 SER B O 1
ATOM 10182 N N . LYS B 1 609 ? -21.734 32.656 -3.449 1 85.94 609 LYS B N 1
ATOM 10183 C CA . LYS B 1 609 ? -21.156 34 -3.285 1 85.94 609 LYS B CA 1
ATOM 10184 C C . LYS B 1 609 ? -21.781 35 -4.254 1 85.94 609 LYS B C 1
ATOM 10186 O O . LYS B 1 609 ? -21.953 36.156 -3.924 1 85.94 609 LYS B O 1
ATOM 10191 N N . ARG B 1 610 ? -22.141 34.562 -5.383 1 84.62 610 ARG B N 1
ATOM 10192 C CA . ARG B 1 610 ? -22.828 35.406 -6.348 1 84.62 610 ARG B CA 1
ATOM 10193 C C . ARG B 1 610 ? -24.203 35.812 -5.828 1 84.62 610 ARG B C 1
ATOM 10195 O O . ARG B 1 610 ? -24.625 36.969 -5.996 1 84.62 610 ARG B O 1
ATOM 10202 N N . LEU B 1 611 ? -24.844 34.844 -5.258 1 82.25 611 LEU B N 1
ATOM 10203 C CA . LEU B 1 611 ? -26.172 35.125 -4.719 1 82.25 611 LEU B CA 1
ATOM 10204 C C . LEU B 1 611 ? -26.094 36.062 -3.531 1 82.25 611 LEU B C 1
ATOM 10206 O O . LEU B 1 611 ? -26.969 36.938 -3.363 1 82.25 611 LEU B O 1
ATOM 10210 N N . ASP B 1 612 ? -25.047 35.938 -2.811 1 80.62 612 ASP B N 1
ATOM 10211 C CA . ASP B 1 612 ? -24.844 36.844 -1.674 1 80.62 612 ASP B CA 1
ATOM 10212 C C . ASP B 1 612 ? -24.547 38.25 -2.141 1 80.62 612 ASP B C 1
ATOM 10214 O O . ASP B 1 612 ? -25.016 39.219 -1.543 1 80.62 612 ASP B O 1
ATOM 10218 N N . GLN B 1 613 ? -23.812 38.375 -3.148 1 78.88 613 GLN B N 1
ATOM 10219 C CA . GLN B 1 613 ? -23.484 39.688 -3.693 1 78.88 613 GLN B CA 1
ATOM 10220 C C . GLN B 1 613 ? -24.719 40.375 -4.309 1 78.88 613 GLN B C 1
ATOM 10222 O O . GLN B 1 613 ? -24.891 41.562 -4.184 1 78.88 613 GLN B O 1
ATOM 10227 N N . SER B 1 614 ? -25.438 39.594 -4.918 1 75.31 614 SER B N 1
ATOM 10228 C CA . SER B 1 614 ? -26.656 40.125 -5.52 1 75.31 614 SER B CA 1
ATOM 10229 C C . SER B 1 614 ? -27.641 40.594 -4.457 1 75.31 614 SER B C 1
ATOM 10231 O O . SER B 1 614 ? -28.312 41.625 -4.637 1 75.31 614 SER B O 1
ATOM 10233 N N . ARG B 1 615 ? -27.672 39.938 -3.355 1 73.44 615 ARG B N 1
ATOM 10234 C CA . ARG B 1 615 ? -28.547 40.344 -2.256 1 73.44 615 ARG B CA 1
ATOM 10235 C C . ARG B 1 615 ? -28.047 41.625 -1.596 1 73.44 615 ARG B C 1
ATOM 10237 O O . ARG B 1 615 ? -28.844 42.5 -1.242 1 73.44 615 ARG B O 1
ATOM 10244 N N . ARG B 1 616 ? -26.812 41.75 -1.444 1 69 616 ARG B N 1
ATOM 10245 C CA . ARG B 1 616 ? -26.219 42.969 -0.885 1 69 616 ARG B CA 1
ATOM 10246 C C . ARG B 1 616 ? -26.469 44.156 -1.797 1 69 616 ARG B C 1
ATOM 10248 O O . ARG B 1 616 ? -26.766 45.281 -1.321 1 69 616 ARG B O 1
ATOM 10255 N N . LYS B 1 617 ? -26.391 44.031 -3.025 1 70.31 617 LYS B N 1
ATOM 10256 C CA . LYS B 1 617 ? -26.656 45.094 -3.986 1 70.31 617 LYS B CA 1
ATOM 10257 C C . LYS B 1 617 ? -28.125 45.5 -3.982 1 70.31 617 LYS B C 1
ATOM 10259 O O . LYS B 1 617 ? -28.438 46.688 -4.047 1 70.31 617 LYS B O 1
ATOM 10264 N N . ARG B 1 618 ? -28.922 44.562 -3.895 1 69.19 618 ARG B N 1
ATOM 10265 C CA . ARG B 1 618 ? -30.359 44.844 -3.857 1 69.19 618 ARG B CA 1
ATOM 10266 C C . ARG B 1 618 ? -30.719 45.594 -2.592 1 69.19 618 ARG B C 1
ATOM 10268 O O . ARG B 1 618 ? -31.531 46.531 -2.639 1 69.19 618 ARG B O 1
ATOM 10275 N N . ARG B 1 619 ? -30.062 45.156 -1.54 1 64.06 619 ARG B N 1
ATOM 10276 C CA . ARG B 1 619 ? -30.297 45.875 -0.288 1 64.06 619 ARG B CA 1
ATOM 10277 C C . ARG B 1 619 ? -29.766 47.281 -0.363 1 64.06 619 ARG B C 1
ATOM 10279 O O . ARG B 1 619 ? -30.406 48.219 0.117 1 64.06 619 ARG B O 1
ATOM 10286 N N . ALA B 1 620 ? -28.609 47.5 -0.934 1 69.38 620 ALA B N 1
ATOM 10287 C CA . ALA B 1 620 ? -28.016 48.812 -1.095 1 69.38 620 ALA B CA 1
ATOM 10288 C C . ALA B 1 620 ? -28.844 49.688 -2.033 1 69.38 620 ALA B C 1
ATOM 10290 O O . ALA B 1 620 ? -29.016 50.875 -1.786 1 69.38 620 ALA B O 1
ATOM 10291 N N . SER B 1 621 ? -29.25 49.125 -3.082 1 66.62 621 SER B N 1
ATOM 10292 C CA . SER B 1 621 ? -30.109 49.844 -4.004 1 66.62 621 SER B CA 1
ATOM 10293 C C . SER B 1 621 ? -31.422 50.25 -3.342 1 66.62 621 SER B C 1
ATOM 10295 O O . SER B 1 621 ? -31.938 51.344 -3.562 1 66.62 621 SER B O 1
ATOM 10297 N N . PHE B 1 622 ? -31.844 49.281 -2.549 1 60.34 622 PHE B N 1
ATOM 10298 C CA . PHE B 1 622 ? -33.094 49.594 -1.839 1 60.34 622 PHE B CA 1
ATOM 10299 C C . PHE B 1 622 ? -32.875 50.688 -0.815 1 60.34 622 PHE B C 1
ATOM 10301 O O . PHE B 1 622 ? -33.719 51.594 -0.668 1 60.34 622 PHE B O 1
ATOM 10308 N N . THR B 1 623 ? -31.766 50.656 -0.143 1 61 623 THR B N 1
ATOM 10309 C CA . THR B 1 623 ? -31.453 51.688 0.84 1 61 623 THR B CA 1
ATOM 10310 C C . THR B 1 623 ? -31.203 53.031 0.158 1 61 623 THR B C 1
ATOM 10312 O O . THR B 1 623 ? -31.469 54.094 0.74 1 61 623 THR B O 1
ATOM 10315 N N . HIS B 1 624 ? -30.594 53.062 -0.926 1 62.38 624 HIS B N 1
ATOM 10316 C CA . HIS B 1 624 ? -30.375 54.312 -1.67 1 62.38 624 HIS B CA 1
ATOM 10317 C C . HIS B 1 624 ? -31.688 54.906 -2.143 1 62.38 624 HIS B C 1
ATOM 10319 O O . HIS B 1 624 ? -31.844 56.125 -2.162 1 62.38 624 HIS B O 1
ATOM 10325 N N . TYR B 1 625 ? -32.594 54.094 -2.494 1 60.97 625 TYR B N 1
ATOM 10326 C CA . TYR B 1 625 ? -33.875 54.594 -2.965 1 60.97 625 TYR B CA 1
ATOM 10327 C C . TYR B 1 625 ? -34.812 54.906 -1.795 1 60.97 625 TYR B C 1
ATOM 10329 O O . TYR B 1 625 ? -35.656 55.812 -1.892 1 60.97 625 TYR B O 1
ATOM 10337 N N . TYR B 1 626 ? -34.719 54.25 -0.696 1 50.69 626 TYR B N 1
ATOM 10338 C CA . TYR B 1 626 ? -35.5 54.562 0.494 1 50.69 626 TYR B CA 1
ATOM 10339 C C . TYR B 1 626 ? -34.594 54.781 1.699 1 50.69 626 TYR B C 1
ATOM 10341 O O . TYR B 1 626 ? -34.375 53.875 2.494 1 50.69 626 TYR B O 1
ATOM 10349 N N . PRO B 1 627 ? -33.875 55.938 1.672 1 51.69 627 PRO B N 1
ATOM 10350 C CA . PRO B 1 627 ? -32.906 56.188 2.723 1 51.69 627 PRO B CA 1
ATOM 10351 C C . PRO B 1 627 ? -33.469 56.062 4.125 1 51.69 627 PRO B C 1
ATOM 10353 O O . PRO B 1 627 ? -32.75 55.719 5.066 1 51.69 627 PRO B O 1
ATOM 10356 N N . ASN B 1 628 ? -34.688 56.75 4.355 1 45.62 628 ASN B N 1
ATOM 10357 C CA . ASN B 1 628 ? -35.344 56.812 5.656 1 45.62 628 ASN B CA 1
ATOM 10358 C C . ASN B 1 628 ? -36.094 55.531 5.988 1 45.62 628 ASN B C 1
ATOM 10360 O O . ASN B 1 628 ? -36.969 55.5 6.852 1 45.62 628 ASN B O 1
ATOM 10364 N N . TRP B 1 629 ? -36 54.656 5.184 1 43.75 629 TRP B N 1
ATOM 10365 C CA . TRP B 1 629 ? -36.812 53.5 5.477 1 43.75 629 TRP B CA 1
ATOM 10366 C C . TRP B 1 629 ? -36.219 52.688 6.625 1 43.75 629 TRP B C 1
ATOM 10368 O O . TRP B 1 629 ? -35.094 52.219 6.531 1 43.75 629 TRP B O 1
ATOM 10378 N N . GLN B 1 630 ? -36.438 53.156 7.922 1 39.56 630 GLN B N 1
ATOM 10379 C CA . GLN B 1 630 ? -36.188 52.312 9.086 1 39.56 630 GLN B CA 1
ATOM 10380 C C . GLN B 1 630 ? -37.094 51.062 9.047 1 39.56 630 GLN B C 1
ATOM 10382 O O . GLN B 1 630 ? -38.25 51.156 8.688 1 39.56 630 GLN B O 1
ATOM 10387 N N . HIS B 1 631 ? -36.562 50 8.773 1 39.16 631 HIS B N 1
ATOM 10388 C CA . HIS B 1 631 ? -37.438 48.812 8.859 1 39.16 631 HIS B CA 1
ATOM 10389 C C . HIS B 1 631 ? -38.344 48.875 10.07 1 39.16 631 HIS B C 1
ATOM 10391 O O . HIS B 1 631 ? -37.875 49.062 11.195 1 39.16 631 HIS B O 1
ATOM 10397 N N . PRO B 1 632 ? -39.531 49.406 9.883 1 37.56 632 PRO B N 1
ATOM 10398 C CA . PRO B 1 632 ? -40.438 49.656 11.016 1 37.56 632 PRO B CA 1
ATOM 10399 C C . PRO B 1 632 ? -40.375 48.562 12.078 1 37.56 632 PRO B C 1
ATOM 10401 O O . PRO B 1 632 ? -40.5 48.875 13.273 1 37.56 632 PRO B O 1
ATOM 10404 N N . GLU B 1 633 ? -40.688 47.281 11.672 1 36.28 633 GLU B N 1
ATOM 10405 C CA . GLU B 1 633 ? -41.156 46.312 12.641 1 36.28 633 GLU B CA 1
ATOM 10406 C C . GLU B 1 633 ? -40.031 45.844 13.555 1 36.28 633 GLU B C 1
ATOM 10408 O O . GLU B 1 633 ? -40.281 45.375 14.664 1 36.28 633 GLU B O 1
ATOM 10413 N N . TYR B 1 634 ? -38.969 45.219 13.164 1 32.28 634 TYR B N 1
ATOM 10414 C CA . TYR B 1 634 ? -38.125 44.531 14.141 1 32.28 634 TYR B CA 1
ATOM 10415 C C . TYR B 1 634 ? -36.938 45.406 14.57 1 32.28 634 TYR B C 1
ATOM 10417 O O . TYR B 1 634 ? -35.875 45.344 13.977 1 32.28 634 TYR B O 1
ATOM 10425 N N . PRO B 1 635 ? -37.219 46.594 15.117 1 35.72 635 PRO B N 1
ATOM 10426 C CA . PRO B 1 635 ? -36.094 47.406 15.617 1 35.72 635 PRO B CA 1
ATOM 10427 C C . PRO B 1 635 ? -35.094 46.562 16.438 1 35.72 635 PRO B C 1
ATOM 10429 O O . PRO B 1 635 ? -33.906 46.812 16.375 1 35.72 635 PRO B O 1
ATOM 10432 N N . GLU B 1 636 ? -35.719 45.906 17.547 1 33.47 636 GLU B N 1
ATOM 10433 C CA . GLU B 1 636 ? -35.031 45.406 18.75 1 33.47 636 GLU B CA 1
ATOM 10434 C C . GLU B 1 636 ? -34.25 44.125 18.453 1 33.47 636 GLU B C 1
ATOM 10436 O O . GLU B 1 636 ? -33.781 43.469 19.375 1 33.47 636 GLU B O 1
ATOM 10441 N N . ILE B 1 637 ? -34.25 43.625 17.344 1 33.03 637 ILE B N 1
ATOM 10442 C CA . ILE B 1 637 ? -33.688 42.281 17.328 1 33.03 637 ILE B CA 1
ATOM 10443 C C . ILE B 1 637 ? -32.188 42.375 17.547 1 33.03 637 ILE B C 1
ATOM 10445 O O . ILE B 1 637 ? -31.5 41.344 17.547 1 33.03 637 ILE B O 1
ATOM 10449 N N . LYS B 1 638 ? -31.594 43.469 17.609 1 37.44 638 LYS B N 1
ATOM 10450 C CA . LYS B 1 638 ? -30.172 43.5 17.906 1 37.44 638 LYS B CA 1
ATOM 10451 C C . LYS B 1 638 ? -29.875 42.875 19.25 1 37.44 638 LYS B C 1
ATOM 10453 O O . LYS B 1 638 ? -28.781 42.312 19.469 1 37.44 638 LYS B O 1
ATOM 10458 N N . ASP B 1 639 ? -30.797 43.094 20.219 1 32.62 639 ASP B N 1
ATOM 10459 C CA . ASP B 1 639 ? -30.469 42.688 21.578 1 32.62 639 ASP B CA 1
ATOM 10460 C C . ASP B 1 639 ? -30.562 41.156 21.75 1 32.62 639 ASP B C 1
ATOM 10462 O O . ASP B 1 639 ? -30.203 40.625 22.797 1 32.62 639 ASP B O 1
ATOM 10466 N N . SER B 1 640 ? -31.219 40.5 20.844 1 31.45 640 SER B N 1
ATOM 10467 C CA . SER B 1 640 ? -31.453 39.094 21.188 1 31.45 640 SER B CA 1
ATOM 10468 C C . SER B 1 640 ? -30.188 38.281 21.016 1 31.45 640 SER B C 1
ATOM 10470 O O . SER B 1 640 ? -30.047 37.188 21.609 1 31.45 640 SER B O 1
ATOM 10472 N N . VAL B 1 641 ? -29.312 38.594 20.125 1 34.53 641 VAL B N 1
ATOM 10473 C CA . VAL B 1 641 ? -28.125 37.781 19.953 1 34.53 641 VAL B CA 1
ATOM 10474 C C . VAL B 1 641 ? -27.203 37.938 21.156 1 34.53 641 VAL B C 1
ATOM 10476 O O . VAL B 1 641 ? -26.484 37.031 21.547 1 34.53 641 VAL B O 1
ATOM 10479 N N . VAL B 1 642 ? -27.172 39.156 21.812 1 36.06 642 VAL B N 1
ATOM 10480 C CA . VAL B 1 642 ? -26.469 39.344 23.062 1 36.06 642 VAL B CA 1
ATOM 10481 C C . VAL B 1 642 ? -27.141 38.562 24.172 1 36.06 642 VAL B C 1
ATOM 10483 O O . VAL B 1 642 ? -26.5 38.188 25.156 1 36.06 642 VAL B O 1
ATOM 10486 N N . LEU B 1 643 ? -28.422 38.281 24.047 1 32.94 643 LEU B N 1
ATOM 10487 C CA . LEU B 1 643 ? -29.125 37.531 25.078 1 32.94 643 LEU B CA 1
ATOM 10488 C C . LEU B 1 643 ? -28.719 36.062 25.078 1 32.94 643 LEU B C 1
ATOM 10490 O O . LEU B 1 643 ? -28.656 35.438 26.141 1 32.94 643 LEU B O 1
ATOM 10494 N N . MET B 1 644 ? -28.469 35.469 23.938 1 35 644 MET B N 1
ATOM 10495 C CA . MET B 1 644 ? -28.141 34.062 23.984 1 35 644 MET B CA 1
ATOM 10496 C C . MET B 1 644 ? -26.75 33.844 24.578 1 35 644 MET B C 1
ATOM 10498 O O . MET B 1 644 ? -26.5 32.812 25.203 1 35 644 MET B O 1
ATOM 10502 N N . ARG B 1 645 ? -25.812 34.688 24.422 1 38.56 645 ARG B N 1
ATOM 10503 C CA . ARG B 1 645 ? -24.578 34.594 25.203 1 38.56 645 ARG B CA 1
ATOM 10504 C C . ARG B 1 645 ? -24.844 34.812 26.688 1 38.56 645 ARG B C 1
ATOM 10506 O O . ARG B 1 645 ? -24.219 34.156 27.531 1 38.56 645 ARG B O 1
ATOM 10513 N N . ARG B 1 646 ? -25.734 35.656 27.141 1 37.5 646 ARG B N 1
ATOM 10514 C CA . ARG B 1 646 ? -26.078 35.875 28.547 1 37.5 646 ARG B CA 1
ATOM 10515 C C . ARG B 1 646 ? -26.891 34.719 29.109 1 37.5 646 ARG B C 1
ATOM 10517 O O . ARG B 1 646 ? -26.766 34.375 30.281 1 37.5 646 ARG B O 1
ATOM 10524 N N . ARG B 1 647 ? -27.797 34.062 28.391 1 36.94 647 ARG B N 1
ATOM 10525 C CA . ARG B 1 647 ? -28.609 33 28.953 1 36.94 647 ARG B CA 1
ATOM 10526 C C . ARG B 1 647 ? -27.812 31.688 29.047 1 36.94 647 ARG B C 1
ATOM 10528 O O . ARG B 1 647 ? -28.078 30.859 29.922 1 36.94 647 ARG B O 1
ATOM 10535 N N . THR B 1 648 ? -26.969 31.328 28.188 1 37.41 648 THR B N 1
ATOM 10536 C CA . THR B 1 648 ? -26.125 30.172 28.422 1 37.41 648 THR B CA 1
ATOM 10537 C C . THR B 1 648 ? -25.188 30.406 29.609 1 37.41 648 THR B C 1
ATOM 10539 O O . THR B 1 648 ? -24.5 29.5 30.047 1 37.41 648 THR B O 1
ATOM 10542 N N . ASP B 1 649 ? -24.953 31.562 30.094 1 36.47 649 ASP B N 1
ATOM 10543 C CA . ASP B 1 649 ? -24.281 31.781 31.359 1 36.47 649 ASP B CA 1
ATOM 10544 C C . ASP B 1 649 ? -25.094 31.203 32.531 1 36.47 649 ASP B C 1
ATOM 10546 O O . ASP B 1 649 ? -24.562 30.938 33.594 1 36.47 649 ASP B O 1
ATOM 10550 N N . ARG B 1 650 ? -26.5 31.234 32.469 1 36.38 650 ARG B N 1
ATOM 10551 C CA . ARG B 1 650 ? -27.25 30.719 33.625 1 36.38 650 ARG B CA 1
ATOM 10552 C C . ARG B 1 650 ? -27.172 29.188 33.688 1 36.38 650 ARG B C 1
ATOM 10554 O O . ARG B 1 650 ? -27.625 28.578 34.656 1 36.38 650 ARG B O 1
ATOM 10561 N N . PHE B 1 651 ? -27.047 28.516 32.594 1 33.88 651 PHE B N 1
ATOM 10562 C CA . PHE B 1 651 ? -26.906 27.062 32.781 1 33.88 651 PHE B CA 1
ATOM 10563 C C . PHE B 1 651 ? -25.594 26.734 33.469 1 33.88 651 PHE B C 1
ATOM 10565 O O . PHE B 1 651 ? -25.312 25.562 33.75 1 33.88 651 PHE B O 1
ATOM 10572 N N . ASN B 1 652 ? -24.594 27.516 33.438 1 32.53 652 ASN B N 1
ATOM 10573 C CA . ASN B 1 652 ? -23.406 27.188 34.219 1 32.53 652 ASN B CA 1
ATOM 10574 C C . ASN B 1 652 ? -23.641 27.375 35.719 1 32.53 652 ASN B C 1
ATOM 10576 O O . ASN B 1 652 ? -22.719 27.281 36.531 1 32.53 652 ASN B O 1
ATOM 10580 N N . THR B 1 653 ? -24.656 28.281 36.188 1 28.69 653 THR B N 1
ATOM 10581 C CA . THR B 1 653 ? -24.781 28.266 37.656 1 28.69 653 THR B CA 1
ATOM 10582 C C . THR B 1 653 ? -25.562 27.047 38.125 1 28.69 653 THR B C 1
ATOM 10584 O O . THR B 1 653 ? -26.594 26.688 37.531 1 28.69 653 THR B O 1
#

Foldseek 3Di:
DQQWDDPDDPVVLQQQEDAGNPVVQQPDWPDPPDDPDTWGKKKWKKWKFADDDDADFQAFLVCGCVVPVVVVVVCVVVVHDSSVNSCSLPDIRMIMDIDTPVQDPVNVVVVQVVVCVVVNIDMDIQDMDHNDDDDADPLLVVLVVVVVVLVVLLVVLQVLLVVCCVPVVDPDDLLVCLVVVDPSSLSSCQRHLVNVLCVLLPLDDDPLDLLLVLLLLLVLLLLLLLLCLVVLFDSNQADSCSVVLCLLLDLVSLSSQPSLLSLLSVLLQLLLCLLQVVLVVCLVVVNDDDLVLLLVLVLLQFQLLQLSLLSVLLCLLVPADASCRCVLSVQLNQLSVVPVVCSNVLNQLQPQLSRHNQSLSLSVSLSSVLSNVVVVLSVCCVVPVVRSLVVLVVLLQQLLCQQLVQCLVVVAFLDQALSRPDPVNNSVCSSRASSDNSLSSNSSSLSNVLSSVVNLDQADDDDPVRVVVLQCQLVVLLSCLSSVCSCVNNNDGDDSVVSSVSSSPSSNSNSSSVSSQSVCLSNVNNPVSVVSSSPSSSSSSSVLSSQLSSCLSVVSSSVSRNDHHRYYDDPVVSVVVSVVSVVVSSVVSSVCCSRRRSSSSSVSVSVVSSVVVVVVVVVVVVCVVVVPCPVPPPPPSVVVSVVVNVVSVVVVD/DQQWDDPDDPVVLQQQEDAGNPVVQQPDWPDPPDDPDTWGKKKWKKWKFADDDDADFQAFLVCGCVVPVVVVVVCVVVVHDSSVNSCSLPDIRMIMDIDTPVQDPVNVVVVQVVVCVVVNIDMDIQDMDHNDDDDADPLLVVLVVVVVVLVVLLVVLQVLLVVCCVPVVDPDDLLVVLVVVDPSSLSSCLRHLVNVLCVLLPLDDDPLDLLLVLLLLLVLLLLLLLLCLVVLFDSNQADSCNVVLCLLLDLVSLSSQPSLLSLLSVLLQLLLCLLQVVLVVCLVVVNDDDLVLLLVLVLLQFQLLQLSLLSVLLCLLVPADASCRCVLSVQLNQLSVVPVVCSNVLNQLQPQLSRHNQSLSLSVSLSSVLSNVVVVLSVCCVPPVVRSLVVLVVLLQQLLCQQLVQCLVVVAFLDQALSRPDPVNNSVCSSRAVSDNSQSSNSSSLSNVLSSVVNLDQADDDDPVRVVVLVCQLVVLLSCLSSVCSCVNNNDGDDSVVSSVSSSPSSNSNSSSVSSQSVCLSNVNNPVSVVVSSPSSSSSSSVLSSQLSRCLSVVSSSVSRNDHHRYYDDPVVSVVVSVVSVVVSSVVSSVCCSRRRSSSSSVSVSVVSSVVVVVVVVVVVVCVVVVPCPVPPDPPSVVVSVVVNVVSVVVVD

Sequence (1306 aa):
MDASSKIPEGILFGTFSTFGSYDECIAVETPERNSQIQFIGQYCSINIQPILPENERQFTIHNAFRRYPKLKKILQEMNIDEDTMAYYYILKHRIGLCIPSTCTYEDVQNATDNLANHLLMKISIGHCETSEKPKFTKGQIISMFGVFTAFAVVIIGTTLDFFLRHRLDLDMDIEEIVRKKSILRQFSYAFSAYRNACKILNTSIPSNHVSALHGIKFLSMTWIMLGHVYYCKDYLTLAGLNRIRDLGSNLAFQVILNTAFAADTFFFLSGLLVVYSTFQYLENTDGKFTIVGFYIKRYCRLTPAFLMISGVILLGPLIGSGPIWNETLEPFVTGCENYWWTNLFYFSNFIPTAKTCVPHGWFLSCDMQFYFISPVIILGLYRRPRMGMLLIAIGIIVSMASAGFLTFLYDLPPVSLFSLPDQKDINEYLDTMGYKPYAHYVAYCIGMGTGFLLSVKQKIPISKILQICGWSFAVTSCTLIVYGTWDWNSGNLPDWSVSVAYATCSRAVWALGIAWLTVICFAGYGGIINNILSWPGFIPLSRLSYLAYLIHPLLMYLYASYVRSPFYFSQYVVVYLYFGHLCVTFGLAFLFSLTFELPFLNLEKIISKRLDQSRRKRRASFTHYYPNWQHPEYPEIKDSVVLMRRRTDRFNTMDASSKIPEGILFGTFSTFGSYDECIAVETPERNSQIQFIGQYCSINIQPILPENERQFTIHNAFRRYPKLKKILQEMNIDEDTMAYYYILKHRIGLCIPSTCTYEDVQNATDNLANHLLMKISIGHCETSEKPKFTKGQIISMFGVFTAFAVVIIGTTLDFFLRHRLDLDMDIEEIVRKKSILRQFSYAFSAYRNACKILNTSIPSNHVSALHGIKFLSMTWIMLGHVYYCKDYLTLAGLNRIRDLGSNLAFQVILNTAFAADTFFFLSGLLVVYSTFQYLENTDGKFTIVGFYIKRYCRLTPAFLMISGVILLGPLIGSGPIWNETLEPFVTGCENYWWTNLFYFSNFIPTAKTCVPHGWFLSCDMQFYFISPVIILGLYRRPRMGMLLIAIGIIVSMASAGFLTFLYDLPPVSLFSLPDQKDINEYLDTMGYKPYAHYVAYCIGMGTGFLLSVKQKIPISKILQICGWSFAVTSCTLIVYGTWDWNSGNLPDWSVSVAYATCSRAVWALGIAWLTVICFAGYGGIINNILSWPGFIPLSRLSYLAYLIHPLLMYLYASYVRSPFYFSQYVVVYLYFGHLCVTFGLAFLFSLTFELPFLNLEKIISKRLDQSRRKRRASFTHYYPNWQHPEYPEIKDSVVLMRRRTDRFNT

Organism: Araneus ventricosus (NCBI:txid182803)

Secondary structure (DSSP, 8-state):
-TTS--PPS-GGGT--EE---HHHHHH-B--SSS-S---BEEEEEEEEEE--PPPPTT--GGGTTTT-HHHHHHHHHTT--HHHHHGGGT--EEEEEEEETTS-HHHHHHHHHHHHHHHTEEEEEEEEE-SPPPPPPHHHHHHHHHHHHHHHHHHHHHHHHHHHHHHH-----HHHHHHTT-HHHHHHHHH-HHHHHHHHH-----TTS-THHHHHHHHHHHHHHHHHHHHS--GGGEE-GGGGTTSTT-STTHHHHTTTHHHHHHHHHHHHHHHHHHHHHHHHTTT---HHHHHHHHHHHHHHHHHHHHHHHHHGGGG---TTHHHHHHHHHHHHHHHHHHHHHT-GGGS-GGG-SSGGGHHHHHHHHHHHHHHHHHHHHHH-HHHHHHHHHHHHHHHHHHHHHHHHHHT--SS--TT---HHHHHHHIIIIIT-HHHHHHHHHHHHHHHHHHHH-S-----HHHHHHHHHHHHHHHHHHHHTTHHHHTT-PPPHHHHHHHHHHHHHHHHHHHHHHHHHHHTT--HHHHHHHT-TTHHHHHHTHHHHHHHHHHHHHHHHHH-SSPEEP-HHHHHHHHHHHHHHHHHHHHHHIIIIIHHHHHHHHHHHHHHHHHHHHHHHHHHHH-TT---SS-STTHHHHHHHHHHTTTTT-/-TTS--PPS-GGGT--EE---HHHHHH-B--SSS-S---BEEEEEEEEEE--PPPPTT--GGGTTTT-HHHHHHHHHTT--HHHHHGGGT--EEEEEEEETTS-HHHHHHHHHHHHHHHTEEEEEEEEE-SPPPPPPHHHHHHHHHHHHHHHHHHHHHHHHHHHHHHH-----HHHHHHTT-HHHHHHHHH-HHHHHHHHH-----TTS-THHHHHHHHHHHHHHHHHHHHS--GGGEE-GGGGTTSTT-STTHHHHTTTHHHHHHHHHHHHHHHHHHHHHHHHTTT---HHHHHHHHHHHHHHHHHHHHHHHHHGGGG---TTHHHHHHHHHHHHHHHHHHHHHT-GGGS-GGG-SSGGGHHHHHHHHHHHHHHHHHHHHHH-HHHHHHHHHHHHHHHHHHHHHHHHHTT--SS--TT---HHHHHHHIIIIIT-HHHHHHHHHHHHHHHHHHHH-S-----HHHHHHHHHHHHHHHHHHHHTTHHHHTT-PPPHHHHHHHHHHHHHHHHHHHHHHHHHHHTT--HHHHHHHT-TTHHHHHHTHHHHHHHHHHHHHHHHHH-SSPEEP-HHHHHHHHHHHHHHHHHHHHHHIIIIIHHHHHHHHHHHHHHHHHHHHHHHHHHHH-TT---SS-STTHHHHHHHHHHTTTTT-